Protein AF-0000000087147308 (afdb_homodimer)

Nearest PDB structures (foldseek):
  2c2b-assembly1_A  TM=9.103E-01  e=1.228E-25  Arabidopsis thaliana
  1pwh-assembly1_A  TM=8.786E-01  e=1.127E-19  Rattus norvegicus
  2rkb-assembly1_A  TM=8.733E-01  e=9.756E-19  Homo sapiens
  4h27-assembly1_A  TM=8.465E-01  e=4.215E-19  Homo sapiens
  8y1j-assembly1_B-2  TM=8.771E-01  e=1.734E-17  Pseudomonas aeruginosa PAO1

Foldseek 3Di:
DPWDPFFPAWAFPVPRDGHHNLDAFHDPVNGFIETDGNLVVDDPVCQALQDQALQSVVNQAGDHSVLWLDPRADSADWFWDVVLLVVLLEATETERQNCPGPQFFLLLQLLRRLVSSCVVSPFQEEEEEAQFSNLLSNLQSCLSSVHEYEYFYEPLRFPSRQVSSVVSPYHYHYAHHARVRSRVCRVVPDDDDGGYPYPSTTYRSLQRLLSVLVNVCSPVQLEHFQEEFFEDAQLSNLLSVLVSVVSSCVSVSYVARHQYEYEAAPQAFQLQVCLVVVHDGDFDPGRDESPRNRRHRGRSCSVSNSVSNVVNVYHYDHDHQLQLLVQQVVCCVRRVFFAASRLSRRSSVSSVCSVVVNHDSHTYYYGYRGGGRVSVVVVNVVSVVVVVD/DPWDPFFPAWAFPVPRDGHHNLDWFHDPVRGFIETDGNLVVDDPVCQALQDQALQSVVNQAGDHSVLWLDPRADSADWFWDVVLLVVLLEATETERQNCPGPQFFLLLLLLRRLVSSCVVSPFQEEEEEAQFSNLLSNLQSCLSSVHEYEYFYEPLRFPSRQVSSVVSPYHYHYAHHARVRSRVCRVVPDDDDGGYPYPSTTYRSLQRLLSVLVNVCSPVQLEGFQEEFFEDAQLSNLLSVLVSVVSSCVSVSYVARHQYEYEAAPQAFQLQVCLVVVHDGDFDPGRDESPRNRRHRGRSCSVSNNVSNVVNVYHYDHDHQLQLLVQQLVCCVRRVFFAASRLSRRSSVSSVCSVVVNHDSHTYYYGYRGGGNVSVVVVSVVSVVVVVD

Organism: NCBI:txid1816183

Solvent-accessible surface area (backbone atoms only — not comparable to full-atom values): 37227 Å² total; per-residue (Å²): 119,97,63,48,84,46,50,73,22,21,28,23,75,78,77,58,53,78,40,61,75,81,57,74,43,46,39,95,86,68,27,40,38,39,75,36,65,49,66,86,77,50,60,66,87,72,57,62,46,76,46,80,19,46,49,66,49,21,87,80,45,75,52,54,53,92,71,50,45,68,54,59,36,47,58,50,54,74,42,80,33,62,69,58,11,60,74,51,50,29,56,37,27,30,37,39,37,26,22,48,23,49,79,24,24,49,53,43,38,14,36,28,42,28,46,28,54,38,52,66,69,62,51,67,30,36,36,33,46,24,37,26,68,55,31,26,31,43,12,15,41,26,26,41,67,72,32,49,31,39,28,19,24,12,59,65,31,43,65,54,29,59,33,42,16,47,41,13,66,22,48,72,42,74,30,66,57,41,38,70,44,6,44,53,44,47,70,70,65,61,83,66,86,61,45,63,66,34,79,62,38,27,49,40,30,48,58,29,28,18,47,57,32,46,47,55,18,23,69,46,78,34,39,55,49,53,28,36,29,30,48,40,29,46,21,46,59,63,35,12,29,50,51,22,29,46,51,33,34,75,61,65,52,23,94,47,56,38,22,39,28,39,16,26,34,60,36,21,34,28,62,34,51,14,63,74,65,75,49,70,76,50,67,45,88,73,58,53,57,87,48,52,70,31,43,37,33,68,31,76,28,38,68,57,30,52,52,42,22,62,76,31,66,28,54,61,40,62,37,50,66,68,48,13,44,52,36,9,39,52,48,13,16,54,46,23,36,45,35,7,54,52,15,4,28,8,50,35,31,48,47,55,34,30,75,72,62,74,52,52,57,74,28,36,37,35,32,35,21,42,24,23,17,74,62,37,27,69,60,48,33,50,53,40,46,74,74,74,94,120,95,59,49,82,46,50,72,20,21,27,24,74,78,76,58,54,76,40,60,74,82,58,76,42,47,39,97,86,69,28,38,37,40,76,36,67,48,65,87,77,50,60,65,87,73,57,62,45,77,46,79,20,45,49,66,49,22,86,80,46,76,50,54,53,92,72,49,46,68,56,60,34,48,60,49,54,74,41,80,33,64,69,56,10,61,75,52,51,29,55,37,29,30,36,37,37,25,23,48,23,48,77,24,24,47,55,41,38,14,37,29,43,29,45,28,54,39,52,66,70,62,52,68,30,36,35,34,45,22,37,27,67,54,31,24,32,43,14,14,40,27,26,42,68,70,33,51,33,39,27,20,24,12,58,66,30,42,65,53,30,58,32,40,17,47,41,12,66,22,48,72,41,74,29,67,56,40,39,69,44,5,45,52,45,49,69,70,67,61,83,66,86,63,46,62,67,34,78,62,39,27,50,41,31,50,58,30,28,19,45,55,31,46,48,54,18,23,70,47,78,35,38,56,49,53,27,36,28,31,49,40,32,45,22,45,59,61,36,12,29,51,51,22,29,47,52,33,35,76,61,64,53,23,93,48,57,38,22,40,29,40,16,23,34,58,36,24,35,29,62,35,52,15,64,74,66,75,50,69,74,50,66,44,88,74,58,54,58,87,49,50,70,32,44,37,33,68,33,76,29,36,69,56,30,52,50,43,21,63,74,31,67,28,54,61,41,63,36,51,65,68,48,13,43,51,34,11,39,52,49,13,16,55,47,24,35,46,35,8,54,51,16,4,29,9,50,35,30,50,46,56,35,31,75,72,63,73,53,52,56,76,28,35,36,36,31,35,20,41,24,22,17,74,61,36,26,69,60,50,32,50,53,40,46,74,74,74,92

pLDDT: mean 96.67, std 4.13, range [55.47, 98.94]

InterPro domains:
  IPR001926 Tryptophan synthase beta chain-like, PALP domain [PF00291] (70-370)
  IPR036052 Tryptophan synthase beta chain-like, PALP domain superfamily [G3DSA:3.40.50.1100] (60-377)
  IPR036052 Tryptophan synthase beta chain-like, PALP domain superfamily [G3DSA:3.40.50.1100] (106-201)
  IPR036052 Tryptophan synthase beta chain-like, PALP domain superfamily [SSF53686] (25-384)
  IPR050147 Serine/Threonine Dehydratase [PTHR48078] (75-377)

Secondary structure (DSSP, 8-state):
----TTEEEEEETTT--EE-TT--S--TTS--EEEEE-GGG--GGGS-SS-SSGGGGGGGSSS-GGGS--S------EEE-HHHHHHHTSSE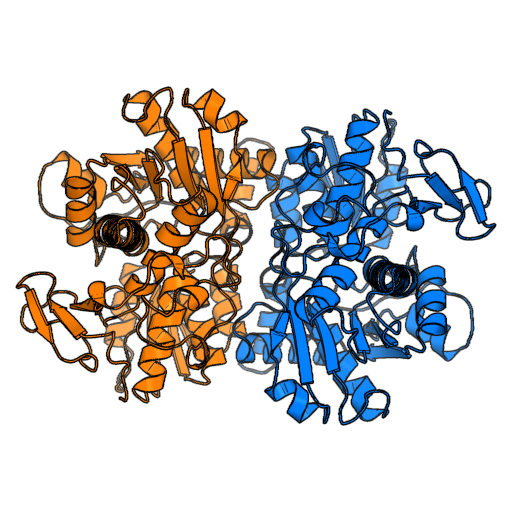EEEEEGGGSTTSBTTHHHHHHHHHHHHHTT-SEEEEE-SSHHHHHHHHHHHHHT-EEEEEE-TTS-HHHHHHHHHTT-EEEE-SSSHHHHHHHHHHH--S--EE-STTTSTTGGGGGHHHHHHHHHHTTT---SEEEEE-SSSHHHHHHHHHHHHHHHTTS-SSPPEEEEEEETTB-HHHHHHHTT------SS---S-GGG--SS-TTHHHHHHHHHHHT--EEEE-HHHHHHHHHHHHHHHSS---HHHHHHHHHHHHHHHTT-S-TT-EEEEEE-B-GGGGHHHHHHHHHHTT-/----TTEEEEEETTT--EE-TT--S--TTS--EEEEE-GGG--GGGS-SS-SSGGGGGGGSSS-GGGS--S------EEE-HHHHHHHTSSEEEEEEGGGSTTSBTTHHHHHHHHHHHHHTT-SEEEEE-SSHHHHHHHHHHHHHT-EEEEEE-TTS-HHHHHHHHHTT-EEEE-SSSHHHHHHHHHHH--S--EE-STTTSTTGGGGGHHHHHHHHHHTTT---SEEEEE-SSSHHHHHHHHHHHHHHHTTS-SSPPEEEEEEETTB-HHHHHHHTT------SS---S-GGG--SS-TTHHHHHHHHHHHT--EEEE-HHHHHHHHHHHHHHHSS---HHHHHHHHHHHHHHHTT-S-TT-EEEEEE-B-GGGGHHHHHHHHHHTT-

Radius of gyration: 25.16 Å; Cα contacts (8 Å, |Δi|>4): 2021; chains: 2; bounding box: 58×72×63 Å

Structure (mmCIF, N/CA/C/O backbone):
data_AF-0000000087147308-model_v1
#
loop_
_entity.id
_entity.type
_entity.pdbx_description
1 polymer 'Pyridoxal-phosphate dependent enzyme'
#
loop_
_atom_site.group_PDB
_atom_site.id
_atom_site.type_symbol
_atom_site.label_atom_id
_atom_site.label_alt_id
_atom_site.label_comp_id
_atom_site.label_asym_id
_atom_site.label_entity_id
_atom_site.label_seq_id
_atom_site.pdbx_PDB_ins_code
_atom_site.Cartn_x
_atom_site.Cartn_y
_atom_site.Cartn_z
_atom_site.occupancy
_atom_site.B_iso_or_equiv
_atom_site.auth_seq_id
_atom_site.auth_comp_id
_atom_site.auth_asym_id
_atom_site.auth_atom_id
_atom_site.pdbx_PDB_model_num
ATOM 1 N N . MET A 1 1 ? 29.484 -17.953 -2.945 1 55.47 1 MET A N 1
ATOM 2 C CA . MET A 1 1 ? 28.484 -17.203 -2.182 1 55.47 1 MET A CA 1
ATOM 3 C C . MET A 1 1 ? 28.281 -17.812 -0.8 1 55.47 1 MET A C 1
ATOM 5 O O . MET A 1 1 ? 28.203 -19.047 -0.665 1 55.47 1 MET A O 1
ATOM 9 N N . ASP A 1 2 ? 28.656 -17.188 0.284 1 67.25 2 ASP A N 1
ATOM 10 C CA . ASP A 1 2 ? 28.438 -17.734 1.623 1 67.25 2 ASP A CA 1
ATOM 11 C C . ASP A 1 2 ? 26.938 -17.938 1.897 1 67.25 2 ASP A C 1
ATOM 13 O O . ASP A 1 2 ? 26.219 -16.984 2.197 1 67.25 2 ASP A O 1
ATOM 17 N N . THR A 1 3 ? 26.469 -19.062 1.483 1 78 3 THR A N 1
ATOM 18 C CA . THR A 1 3 ? 25.062 -19.422 1.705 1 78 3 THR A CA 1
ATOM 19 C C . THR A 1 3 ? 24.875 -20.031 3.088 1 78 3 THR A C 1
ATOM 21 O O . THR A 1 3 ? 25.734 -20.797 3.555 1 78 3 THR A O 1
ATOM 24 N N . PRO A 1 4 ? 23.844 -19.578 3.686 1 85.81 4 PRO A N 1
ATOM 25 C CA . PRO A 1 4 ? 23.578 -20.172 4.996 1 85.81 4 PRO A CA 1
ATOM 26 C C . PRO A 1 4 ? 23.453 -21.703 4.941 1 85.81 4 PRO A C 1
ATOM 28 O O . PRO A 1 4 ? 23.047 -22.25 3.916 1 85.81 4 PRO A O 1
ATOM 31 N N . GLU A 1 5 ? 23.75 -22.375 6.027 1 91 5 GLU A N 1
ATOM 32 C CA . GLU A 1 5 ? 23.734 -23.828 6.121 1 91 5 GLU A CA 1
ATOM 33 C C . GLU A 1 5 ? 22.312 -24.375 5.945 1 91 5 GLU A C 1
ATOM 35 O O . GLU A 1 5 ? 22.141 -25.516 5.504 1 91 5 GLU A O 1
ATOM 40 N N . ARG A 1 6 ? 21.344 -23.516 6.184 1 95.38 6 ARG A N 1
ATOM 41 C CA . ARG A 1 6 ? 19.953 -23.953 6.098 1 95.38 6 ARG A CA 1
ATOM 42 C C . ARG A 1 6 ? 19.562 -24.203 4.652 1 95.38 6 ARG A C 1
ATOM 44 O O . ARG A 1 6 ? 18.609 -24.953 4.395 1 95.38 6 ARG A O 1
ATOM 51 N N . LEU A 1 7 ? 20.125 -23.531 3.689 1 96.44 7 LEU A N 1
ATOM 52 C CA . LEU A 1 7 ? 19.875 -23.781 2.273 1 96.44 7 LEU A CA 1
ATOM 53 C C . LEU A 1 7 ? 20.672 -24.984 1.772 1 96.44 7 LEU A C 1
ATOM 55 O O . LEU A 1 7 ? 21.875 -24.859 1.533 1 96.44 7 LEU A O 1
ATOM 59 N N . LEU A 1 8 ? 20.031 -26.078 1.562 1 96.75 8 LEU A N 1
ATOM 60 C CA . LEU A 1 8 ? 20.688 -27.344 1.26 1 96.75 8 LEU A CA 1
ATOM 61 C C . LEU A 1 8 ? 21.078 -27.422 -0.213 1 96.75 8 LEU A C 1
ATOM 63 O O . LEU A 1 8 ? 22 -28.141 -0.582 1 96.75 8 LEU A O 1
ATOM 67 N N . GLY A 1 9 ? 20.359 -26.734 -1.015 1 97.25 9 GLY A N 1
ATOM 68 C CA . GLY A 1 9 ? 20.578 -26.75 -2.453 1 97.25 9 GLY A CA 1
ATOM 69 C C . GLY A 1 9 ? 19.328 -26.438 -3.25 1 97.25 9 GLY A C 1
ATOM 70 O O . GLY A 1 9 ? 18.438 -25.75 -2.762 1 97.25 9 GLY A O 1
ATOM 71 N N . LEU A 1 10 ? 19.375 -26.828 -4.547 1 97.94 10 LEU A N 1
ATOM 72 C CA . LEU A 1 10 ? 18.266 -26.656 -5.477 1 97.94 10 LEU A CA 1
ATOM 73 C C . LEU A 1 10 ? 17.844 -27.984 -6.074 1 97.94 10 LEU A C 1
ATOM 75 O O . LEU A 1 10 ? 18.656 -28.688 -6.691 1 97.94 10 LEU A O 1
ATOM 79 N N . ASP A 1 11 ? 16.609 -28.344 -5.91 1 98.06 11 ASP A N 1
ATOM 80 C CA . ASP A 1 11 ? 16.156 -29.609 -6.492 1 98.06 11 ASP A CA 1
ATOM 81 C C . ASP A 1 11 ? 15.477 -29.375 -7.844 1 98.06 11 ASP A C 1
ATOM 83 O O . ASP A 1 11 ? 14.664 -28.453 -7.988 1 98.06 11 ASP A O 1
ATOM 87 N N . CYS A 1 12 ? 15.82 -30.172 -8.781 1 98 12 CYS A N 1
ATOM 88 C CA . CYS A 1 12 ? 15.094 -30.188 -10.047 1 98 12 CYS A CA 1
ATOM 89 C C . CYS A 1 12 ? 13.648 -30.625 -9.844 1 98 12 CYS A C 1
ATOM 91 O O . CYS A 1 12 ? 13.391 -31.688 -9.289 1 98 12 CYS A O 1
ATOM 93 N N . THR A 1 13 ? 12.695 -29.906 -10.352 1 96.44 13 THR A N 1
ATOM 94 C CA . THR A 1 13 ? 11.281 -30.188 -10.109 1 96.44 13 THR A CA 1
ATOM 95 C C . THR A 1 13 ? 10.828 -31.406 -10.922 1 96.44 13 THR A C 1
ATOM 97 O O . THR A 1 13 ? 9.781 -31.984 -10.641 1 96.44 13 THR A O 1
ATOM 100 N N . ALA A 1 14 ? 11.641 -31.766 -11.914 1 95.69 14 ALA A N 1
ATOM 101 C CA . ALA A 1 14 ? 11.281 -32.906 -12.773 1 95.69 14 ALA A CA 1
ATOM 102 C C . ALA A 1 14 ? 11.945 -34.188 -12.297 1 95.69 14 ALA A C 1
ATOM 104 O O . ALA A 1 14 ? 11.328 -35.25 -12.32 1 95.69 14 ALA A O 1
ATOM 105 N N . THR A 1 15 ? 13.25 -34.125 -11.82 1 97.44 15 THR A N 1
ATOM 106 C CA . THR A 1 15 ? 14.023 -35.344 -11.586 1 97.44 15 THR A CA 1
ATOM 107 C C . THR A 1 15 ? 14.375 -35.469 -10.109 1 97.44 15 THR A C 1
ATOM 109 O O . THR A 1 15 ? 14.773 -36.562 -9.664 1 97.44 15 THR A O 1
ATOM 112 N N . GLY A 1 16 ? 14.352 -34.375 -9.367 1 97.19 16 GLY A N 1
ATOM 113 C CA . GLY A 1 16 ? 14.734 -34.406 -7.965 1 97.19 16 GLY A CA 1
ATOM 114 C C . GLY A 1 16 ? 16.234 -34.25 -7.758 1 97.19 16 GLY A C 1
ATOM 115 O O . GLY A 1 16 ? 16.703 -34.188 -6.621 1 97.19 16 GLY A O 1
ATOM 116 N N . GLU A 1 17 ? 16.969 -34.188 -8.859 1 97.88 17 GLU A N 1
ATOM 117 C CA . GLU A 1 17 ? 18.406 -34 -8.75 1 97.88 17 GLU A CA 1
ATOM 118 C C . GLU A 1 17 ? 18.766 -32.719 -8.031 1 97.88 17 GLU A C 1
ATOM 120 O O . GLU A 1 17 ? 18.156 -31.672 -8.273 1 97.88 17 GLU A O 1
ATOM 125 N N . ARG A 1 18 ? 19.812 -32.781 -7.07 1 97.81 18 ARG A N 1
ATOM 126 C CA . ARG A 1 18 ? 20.219 -31.625 -6.277 1 97.81 18 ARG A CA 1
ATOM 127 C C . ARG A 1 18 ? 21.328 -30.844 -6.988 1 97.81 18 ARG A C 1
ATOM 129 O O . ARG A 1 18 ? 22.281 -31.422 -7.488 1 97.81 18 ARG A O 1
ATOM 136 N N . TYR A 1 19 ? 21.109 -29.578 -7.145 1 97.38 19 TYR A N 1
ATOM 137 C CA . TYR A 1 19 ? 22.094 -28.641 -7.691 1 97.38 19 TYR A CA 1
ATOM 138 C C . TYR A 1 19 ? 22.641 -27.734 -6.602 1 97.38 19 TYR A C 1
ATOM 140 O O . TYR A 1 19 ? 22.062 -27.625 -5.52 1 97.38 19 TYR A O 1
ATOM 148 N N . ASP A 1 20 ? 23.812 -27.156 -6.895 1 95.25 20 ASP A N 1
ATOM 149 C CA . ASP A 1 20 ? 24.422 -26.156 -6.016 1 95.25 20 ASP A CA 1
ATOM 150 C C . ASP A 1 20 ? 23.547 -24.906 -5.914 1 95.25 20 ASP A C 1
ATOM 152 O O . ASP A 1 20 ? 22.969 -24.453 -6.914 1 95.25 20 ASP A O 1
ATOM 156 N N . PRO A 1 21 ? 23.5 -24.281 -4.727 1 94.38 21 PRO A N 1
ATOM 157 C CA . PRO A 1 21 ? 22.688 -23.062 -4.543 1 94.38 21 PRO A CA 1
ATOM 158 C C . PRO A 1 21 ? 23.078 -21.953 -5.508 1 94.38 21 PRO A C 1
ATOM 160 O O . PRO A 1 21 ? 22.266 -21.047 -5.762 1 94.38 21 PRO A O 1
ATOM 163 N N . GLY A 1 22 ? 24.234 -21.953 -6.055 1 91.94 22 GLY A N 1
ATOM 164 C CA . GLY A 1 22 ? 24.703 -20.906 -6.949 1 91.94 22 GLY A CA 1
ATOM 165 C C . GLY A 1 22 ? 24.359 -21.172 -8.406 1 91.94 22 GLY A C 1
ATOM 166 O O . GLY A 1 22 ? 24.672 -20.359 -9.281 1 91.94 22 GLY A O 1
ATOM 167 N N . HIS A 1 23 ? 23.719 -22.312 -8.648 1 93.81 23 HIS A N 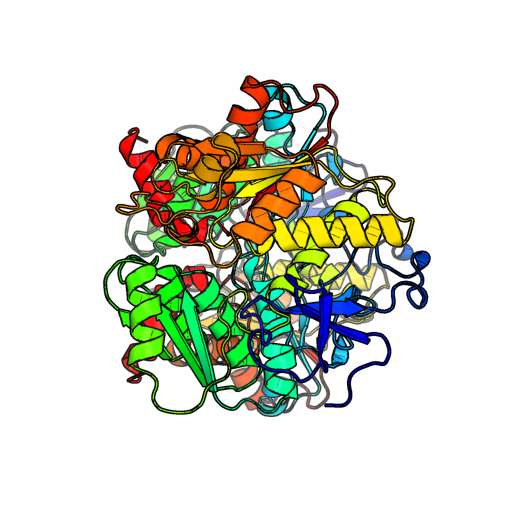1
ATOM 168 C CA . HIS A 1 23 ? 23.344 -22.641 -10.023 1 93.81 23 HIS A CA 1
ATOM 169 C C . HIS A 1 23 ? 22.391 -21.609 -10.594 1 93.81 23 HIS A C 1
ATOM 171 O O . HIS A 1 23 ? 21.469 -21.156 -9.914 1 93.81 23 HIS A O 1
ATOM 177 N N . VAL A 1 24 ? 22.734 -21.203 -11.828 1 91.56 24 VAL A N 1
ATOM 178 C CA . VAL A 1 24 ? 21.891 -20.25 -12.531 1 91.56 24 VAL A CA 1
ATOM 179 C C . VAL A 1 24 ? 21.156 -20.938 -13.672 1 91.56 24 VAL A C 1
ATOM 181 O O . VAL A 1 24 ? 21.719 -21.781 -14.359 1 91.56 24 VAL A O 1
ATOM 184 N N . GLY A 1 25 ? 19.875 -20.656 -13.781 1 91.88 25 GLY A N 1
ATOM 185 C CA . GLY A 1 25 ? 19.094 -21.219 -14.875 1 91.88 25 GLY A CA 1
ATOM 186 C C . GLY A 1 25 ? 18.359 -22.484 -14.5 1 91.88 25 GLY A C 1
ATOM 187 O O . GLY A 1 25 ? 18.172 -22.766 -13.312 1 91.88 25 GLY A O 1
ATOM 188 N N . ARG A 1 26 ? 17.844 -23.188 -15.461 1 94.94 26 ARG A N 1
ATOM 189 C CA . ARG A 1 26 ? 17.094 -24.422 -15.289 1 94.94 26 ARG A CA 1
ATOM 190 C C . ARG A 1 26 ? 18.031 -25.625 -15.172 1 94.94 26 ARG A C 1
ATOM 192 O O . ARG A 1 26 ? 19.234 -25.516 -15.398 1 94.94 26 ARG A O 1
ATOM 199 N N . SER A 1 27 ? 17.453 -26.719 -14.781 1 96.5 27 SER A N 1
ATOM 200 C CA . SER A 1 27 ? 18.203 -27.969 -14.648 1 96.5 27 SER A CA 1
ATOM 201 C C . SER A 1 27 ? 18.625 -28.516 -16 1 96.5 27 SER A C 1
ATOM 203 O O . SER A 1 27 ? 18.234 -27.984 -17.047 1 96.5 27 SER A O 1
ATOM 205 N N . ASP A 1 28 ? 19.391 -29.578 -15.922 1 96.06 28 ASP A N 1
ATOM 206 C CA . ASP A 1 28 ? 19.812 -30.25 -17.141 1 96.06 28 ASP A CA 1
ATOM 207 C C . ASP A 1 28 ? 18.609 -30.859 -17.875 1 96.06 28 ASP A C 1
ATOM 209 O O . ASP A 1 28 ? 18.656 -31.047 -19.094 1 96.06 28 ASP A O 1
ATOM 213 N N . ALA A 1 29 ? 17.578 -31.141 -17.172 1 96.19 29 ALA A N 1
ATOM 214 C CA . ALA A 1 29 ? 16.359 -31.672 -17.766 1 96.19 29 ALA A CA 1
ATOM 215 C C . ALA A 1 29 ? 15.469 -30.562 -18.297 1 96.19 29 ALA A C 1
ATOM 217 O O . ALA A 1 29 ? 14.359 -30.812 -18.781 1 96.19 29 ALA A O 1
ATOM 218 N N . GLY A 1 30 ? 15.914 -29.328 -18.156 1 95.25 30 GLY A N 1
ATOM 219 C CA . GLY A 1 30 ? 15.156 -28.188 -18.625 1 95.25 30 GLY A CA 1
ATOM 220 C C . GLY A 1 30 ? 14.031 -27.781 -17.688 1 95.25 30 GLY A C 1
ATOM 221 O O . GLY A 1 30 ? 13.133 -27.031 -18.078 1 95.25 30 GLY A O 1
ATOM 222 N N . ALA A 1 31 ? 14.047 -28.234 -16.469 1 96.31 31 ALA A N 1
ATOM 223 C CA . ALA A 1 31 ? 12.984 -27.984 -15.492 1 96.31 31 ALA A CA 1
ATOM 224 C C . ALA A 1 31 ? 13.414 -26.938 -14.469 1 96.31 31 ALA A C 1
ATOM 226 O O . ALA A 1 31 ? 14.609 -26.719 -14.258 1 96.31 31 ALA A O 1
ATOM 227 N N . PRO A 1 32 ? 12.398 -26.234 -13.922 1 96.94 32 PRO A N 1
ATOM 228 C CA . PRO A 1 32 ? 12.734 -25.281 -12.859 1 96.94 32 PRO A CA 1
ATOM 229 C C . PRO A 1 32 ? 13.414 -25.953 -11.664 1 96.94 32 PRO A C 1
ATOM 231 O O . PRO A 1 32 ? 13.242 -27.156 -11.445 1 96.94 32 PRO A O 1
ATOM 234 N N . LEU A 1 33 ? 14.258 -25.203 -10.953 1 97.56 33 LEU A N 1
ATOM 235 C CA . LEU A 1 33 ? 14.898 -25.641 -9.719 1 97.56 33 LEU A CA 1
ATOM 236 C C . LEU A 1 33 ? 14.219 -25.016 -8.5 1 97.56 33 LEU A C 1
ATOM 238 O O . LEU A 1 33 ? 13.828 -23.844 -8.531 1 97.56 33 LEU A O 1
ATOM 242 N N . ASP A 1 34 ? 14.039 -25.812 -7.457 1 97.25 34 ASP A N 1
ATOM 243 C CA . ASP A 1 34 ? 13.414 -25.359 -6.219 1 97.25 34 ASP A CA 1
ATOM 244 C C . ASP A 1 34 ? 14.438 -25.297 -5.082 1 97.25 34 ASP A C 1
ATOM 246 O O . ASP A 1 34 ? 15.125 -26.281 -4.809 1 97.25 34 ASP A O 1
ATOM 250 N N . PRO A 1 35 ? 14.523 -24.141 -4.434 1 97.5 35 PRO A N 1
ATOM 251 C CA . PRO A 1 35 ? 15.359 -24.125 -3.227 1 97.5 35 PRO A CA 1
ATOM 252 C C . PRO A 1 35 ? 14.867 -25.109 -2.162 1 97.5 35 PRO A C 1
ATOM 254 O O . PRO A 1 35 ? 13.664 -25.25 -1.963 1 97.5 35 PRO A O 1
ATOM 257 N N . VAL A 1 36 ? 15.797 -25.75 -1.557 1 97.31 36 VAL A N 1
ATOM 258 C CA . VAL A 1 36 ? 15.5 -26.734 -0.516 1 97.31 36 VAL A CA 1
ATOM 259 C C . VAL A 1 36 ? 16.125 -26.281 0.804 1 97.31 36 VAL A C 1
ATOM 261 O O . VAL A 1 36 ? 17.328 -25.984 0.859 1 97.31 36 VAL A O 1
ATOM 264 N N . TYR A 1 37 ? 15.32 -26.297 1.825 1 97.56 37 TYR A N 1
ATOM 265 C CA . TYR A 1 37 ? 15.781 -25.828 3.123 1 97.56 37 TYR A CA 1
ATOM 266 C C . TYR A 1 37 ? 15.82 -26.969 4.141 1 97.56 37 TYR A C 1
ATOM 268 O O . TYR A 1 37 ? 15.078 -27.938 4.016 1 97.56 37 TYR A O 1
ATOM 276 N N . ASP A 1 38 ? 16.703 -26.891 5.125 1 97.62 38 ASP A N 1
ATOM 277 C CA . ASP A 1 38 ? 16.75 -27.812 6.258 1 97.62 38 ASP A CA 1
ATOM 278 C C . ASP A 1 38 ? 15.664 -27.484 7.273 1 97.62 38 ASP A C 1
ATOM 280 O O . ASP A 1 38 ? 15.922 -26.812 8.281 1 97.62 38 ASP A O 1
ATOM 284 N N . LEU A 1 39 ? 14.531 -28.062 7.066 1 97.62 39 LEU A N 1
ATOM 285 C CA . LEU A 1 39 ? 13.383 -27.766 7.918 1 97.62 39 LEU A CA 1
ATOM 286 C C . LEU A 1 39 ? 13.617 -28.266 9.344 1 97.62 39 LEU A C 1
ATOM 288 O O . LEU A 1 39 ? 13.047 -27.734 10.297 1 97.62 39 LEU A O 1
ATOM 292 N N . ASP A 1 40 ? 14.461 -29.281 9.492 1 96.25 40 ASP A N 1
ATOM 293 C CA . ASP A 1 40 ? 14.75 -29.828 10.812 1 96.25 40 ASP A CA 1
ATOM 294 C C . ASP A 1 40 ? 15.484 -28.812 11.688 1 96.25 40 ASP A C 1
ATOM 296 O O . ASP A 1 40 ? 15.43 -28.891 12.914 1 96.25 40 ASP A O 1
ATOM 300 N N . ALA A 1 41 ? 16.125 -27.922 11.055 1 95.38 41 ALA A N 1
ATOM 301 C CA . ALA A 1 41 ? 16.906 -26.938 11.781 1 95.38 41 ALA A CA 1
ATOM 302 C C . ALA A 1 41 ? 16.062 -25.734 12.172 1 95.38 41 ALA A C 1
ATOM 304 O O . ALA A 1 41 ? 16.516 -24.859 12.914 1 95.38 41 ALA A O 1
ATOM 305 N N . VAL A 1 42 ? 14.844 -25.672 11.734 1 97.06 42 VAL A N 1
ATOM 306 C CA . VAL A 1 42 ? 13.961 -24.547 11.984 1 97.06 42 VAL A CA 1
ATOM 307 C C . VAL A 1 42 ? 13.195 -24.766 13.289 1 97.06 42 VAL A C 1
ATOM 309 O O . VAL A 1 42 ? 12.625 -25.828 13.508 1 97.06 42 VAL A O 1
ATOM 312 N N . ASP A 1 43 ? 13.234 -23.844 14.188 1 97.25 43 ASP A N 1
ATOM 313 C CA . ASP A 1 43 ? 12.375 -23.859 15.367 1 97.25 43 ASP A CA 1
ATOM 314 C C . ASP A 1 43 ? 11 -23.281 15.055 1 97.25 43 ASP A C 1
ATOM 316 O O . ASP A 1 43 ? 10.844 -22.047 14.953 1 97.25 43 ASP A O 1
ATOM 320 N N . PRO A 1 44 ? 10.023 -24.141 14.953 1 97.38 44 PRO A N 1
ATOM 321 C CA . PRO A 1 44 ? 8.695 -23.641 14.578 1 97.38 44 PRO A CA 1
ATOM 322 C C . PRO A 1 44 ? 8.164 -22.594 15.555 1 97.38 44 PRO A C 1
ATOM 324 O O . PRO A 1 44 ? 7.453 -21.672 15.141 1 97.38 44 PRO A O 1
ATOM 327 N N . ALA A 1 45 ? 8.516 -22.656 16.797 1 96.5 45 ALA A N 1
ATOM 328 C CA . ALA A 1 45 ? 8.031 -21.734 17.812 1 96.5 45 ALA A CA 1
ATOM 329 C C . ALA A 1 45 ? 8.625 -20.328 17.625 1 96.5 45 ALA A C 1
ATOM 331 O O . ALA A 1 45 ? 8.102 -19.359 18.172 1 96.5 45 ALA A O 1
ATOM 332 N N . ALA A 1 46 ? 9.688 -20.25 16.906 1 97.12 46 ALA A N 1
ATOM 333 C CA . ALA A 1 46 ? 10.375 -18.984 16.719 1 97.12 46 ALA A CA 1
ATOM 334 C C . ALA A 1 46 ? 9.797 -18.219 15.531 1 97.12 46 ALA A C 1
ATOM 336 O O . ALA A 1 46 ? 10.07 -17.031 15.352 1 97.12 46 ALA A O 1
ATOM 337 N N . LEU A 1 47 ? 8.992 -18.844 14.625 1 97.88 47 LEU A N 1
ATOM 338 C CA . LEU A 1 47 ? 8.383 -18.156 13.484 1 97.88 47 LEU A CA 1
ATOM 339 C C . LEU A 1 47 ? 7.332 -17.156 13.953 1 97.88 47 LEU A C 1
ATOM 341 O O . LEU A 1 47 ? 6.457 -17.5 14.75 1 97.88 47 LEU A O 1
ATOM 345 N N . PRO A 1 48 ? 7.414 -15.922 13.523 1 97.19 48 PRO A N 1
ATOM 346 C CA . PRO A 1 48 ? 6.48 -14.906 14.016 1 97.19 48 PRO A CA 1
ATOM 347 C C . PRO A 1 48 ? 5.07 -15.078 13.453 1 97.19 48 PRO A C 1
ATOM 349 O O . PRO A 1 48 ? 4.906 -15.336 12.266 1 97.19 48 PRO A O 1
ATOM 352 N N . ALA A 1 49 ? 4.09 -14.898 14.305 1 95.62 49 ALA A N 1
ATOM 353 C CA . ALA A 1 49 ? 2.693 -14.883 13.875 1 95.62 49 ALA A CA 1
ATOM 354 C C . ALA A 1 49 ? 2.336 -13.555 13.219 1 95.62 49 ALA A C 1
ATOM 356 O O . ALA A 1 49 ? 1.457 -13.492 12.359 1 95.62 49 ALA A O 1
ATOM 357 N N . ASP A 1 50 ? 3.018 -12.531 13.664 1 93.38 50 ASP A N 1
ATOM 358 C CA . ASP A 1 50 ? 2.799 -11.172 13.172 1 93.38 50 ASP A CA 1
ATOM 359 C C . ASP A 1 50 ? 4.109 -10.531 12.727 1 93.38 50 ASP A C 1
ATOM 361 O O . ASP A 1 50 ? 4.684 -9.711 13.445 1 93.38 50 ASP A O 1
ATOM 365 N N . PRO A 1 51 ? 4.48 -10.789 11.477 1 96.5 51 PRO A N 1
ATOM 366 C CA . PRO A 1 51 ? 5.754 -10.25 10.984 1 96.5 51 PRO A CA 1
ATOM 367 C C . PRO A 1 51 ? 5.664 -8.773 10.602 1 96.5 51 PRO A C 1
ATOM 369 O O . PRO A 1 51 ? 4.566 -8.266 10.359 1 96.5 51 PRO A O 1
ATOM 372 N N . GLY A 1 52 ? 6.785 -8.086 10.633 1 95.5 52 GLY A N 1
ATOM 373 C CA . GLY A 1 52 ? 6.863 -6.746 10.078 1 95.5 52 GLY A CA 1
ATOM 374 C C . GLY A 1 52 ? 7.184 -6.727 8.602 1 95.5 52 GLY A C 1
ATOM 375 O O . GLY A 1 52 ? 6.918 -5.738 7.914 1 95.5 52 GLY A O 1
ATOM 376 N N . SER A 1 53 ? 7.746 -7.785 8.125 1 97.75 53 SER A N 1
ATOM 377 C CA . SER A 1 53 ? 8.094 -8.055 6.734 1 97.75 53 SER A CA 1
ATOM 378 C C . SER A 1 53 ? 8.188 -9.555 6.465 1 97.75 53 SER A C 1
ATOM 380 O O . SER A 1 53 ? 8.289 -10.352 7.398 1 97.75 53 SER A O 1
ATOM 382 N N . MET A 1 54 ? 8.094 -9.883 5.191 1 98.69 54 MET A N 1
ATOM 383 C CA . MET A 1 54 ? 8.242 -11.297 4.859 1 98.69 54 MET A CA 1
ATOM 384 C C . MET A 1 54 ? 9.602 -11.82 5.289 1 98.69 54 MET A C 1
ATOM 386 O O . MET A 1 54 ? 9.758 -13.016 5.555 1 98.69 54 MET A O 1
ATOM 390 N N . TRP A 1 55 ? 10.555 -11.047 5.445 1 98.56 55 TRP A N 1
ATOM 391 C CA . TRP A 1 55 ? 11.922 -11.461 5.734 1 98.56 55 TRP A CA 1
ATOM 392 C C . TRP A 1 55 ? 12.086 -11.812 7.211 1 98.56 55 TRP A C 1
ATOM 394 O O . TRP A 1 55 ? 13.133 -12.305 7.629 1 98.56 55 TRP A O 1
ATOM 404 N N . ASP A 1 56 ? 11.039 -11.523 8.008 1 98.19 56 ASP A N 1
ATOM 405 C CA . ASP A 1 56 ? 11.047 -12.055 9.367 1 98.19 56 ASP A CA 1
ATOM 406 C C . ASP A 1 56 ? 11.008 -13.586 9.367 1 98.19 56 ASP A C 1
ATOM 408 O O . ASP A 1 56 ? 11.281 -14.219 10.383 1 98.19 56 ASP A O 1
ATOM 412 N N . TYR A 1 57 ? 10.695 -14.188 8.219 1 98.62 57 TYR A N 1
ATOM 413 C CA . TYR A 1 57 ? 10.719 -15.633 8.031 1 98.62 57 TYR A CA 1
ATOM 414 C C . TYR A 1 57 ? 12.039 -16.078 7.418 1 98.62 57 TYR A C 1
ATOM 416 O O . TYR A 1 57 ? 12.086 -17.094 6.707 1 98.62 57 TYR A O 1
ATOM 424 N N . ASP A 1 58 ? 13.102 -15.398 7.637 1 97.62 58 ASP A N 1
ATOM 425 C CA . ASP A 1 58 ? 14.367 -15.648 6.949 1 97.62 58 ASP A CA 1
ATOM 426 C C . ASP A 1 58 ? 14.914 -17.031 7.285 1 97.62 58 ASP A C 1
ATOM 428 O O . ASP A 1 58 ? 15.727 -17.578 6.535 1 97.62 58 ASP A O 1
ATOM 432 N N . ALA A 1 59 ? 14.477 -17.734 8.344 1 97.56 59 ALA A N 1
ATOM 433 C CA . ALA A 1 59 ? 14.844 -19.109 8.641 1 97.56 59 ALA A CA 1
ATOM 434 C C . ALA A 1 59 ? 14.445 -20.047 7.504 1 97.56 59 ALA A C 1
ATOM 436 O O . ALA A 1 59 ? 14.992 -21.156 7.371 1 97.56 59 ALA A O 1
ATOM 437 N N . LEU A 1 60 ? 13.5 -19.641 6.652 1 98 60 LEU A N 1
ATOM 438 C CA . LEU A 1 60 ? 12.977 -20.438 5.547 1 98 60 LEU A CA 1
ATOM 439 C C . LEU A 1 60 ? 13.242 -19.75 4.211 1 98 60 LEU A C 1
ATOM 441 O O . LEU A 1 60 ? 12.539 -20.016 3.227 1 98 60 LEU A O 1
ATOM 445 N N . LEU A 1 61 ? 14.133 -18.797 4.207 1 97.94 61 LEU A N 1
ATOM 446 C CA . LEU A 1 61 ? 14.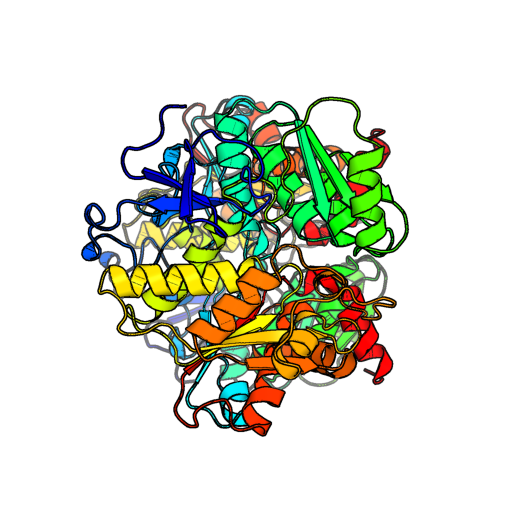531 -18.078 3.006 1 97.94 61 LEU A CA 1
ATOM 447 C C . LEU A 1 61 ? 16.031 -18.203 2.773 1 97.94 61 LEU A C 1
ATOM 449 O O . LEU A 1 61 ? 16.766 -18.672 3.648 1 97.94 61 LEU A O 1
ATOM 453 N N . PRO A 1 62 ? 16.516 -17.844 1.618 1 97.38 62 PRO A N 1
ATOM 454 C CA . PRO A 1 62 ? 17.875 -18.266 1.225 1 97.38 62 PRO A CA 1
ATOM 455 C C . PRO A 1 62 ? 18.969 -17.453 1.922 1 97.38 62 PRO A C 1
ATOM 457 O O . PRO A 1 62 ? 20.141 -17.844 1.892 1 97.38 62 PRO A O 1
ATOM 460 N N . VAL A 1 63 ? 18.609 -16.281 2.531 1 97.44 63 VAL A N 1
ATOM 461 C CA . VAL A 1 63 ? 19.594 -15.469 3.246 1 97.44 63 VAL A CA 1
ATOM 462 C C . VAL A 1 63 ? 18.969 -14.898 4.512 1 97.44 63 VAL A C 1
ATOM 464 O O . VAL A 1 63 ? 17.75 -14.961 4.691 1 97.44 63 VAL A O 1
ATOM 467 N N . ASP A 1 64 ? 19.844 -14.398 5.398 1 97.44 64 ASP A N 1
ATOM 468 C CA . ASP A 1 64 ? 19.328 -13.695 6.574 1 97.44 64 ASP A CA 1
ATOM 469 C C . ASP A 1 64 ? 18.672 -12.375 6.188 1 97.44 64 ASP A C 1
ATOM 471 O O . ASP A 1 64 ? 19.031 -11.773 5.172 1 97.44 64 ASP A O 1
ATOM 475 N N . ALA A 1 65 ? 17.719 -11.93 7.008 1 97.56 65 ALA A N 1
ATOM 476 C CA . ALA A 1 65 ? 16.969 -10.703 6.746 1 97.56 65 ALA A CA 1
ATOM 477 C C . ALA A 1 65 ? 17.922 -9.523 6.523 1 97.56 65 ALA A C 1
ATOM 479 O O . ALA A 1 65 ? 17.672 -8.672 5.664 1 97.56 65 ALA A O 1
ATOM 480 N N . GLY A 1 66 ? 19.031 -9.453 7.266 1 96.44 66 GLY A N 1
ATOM 481 C CA . GLY A 1 66 ? 19.969 -8.344 7.184 1 96.44 66 GLY A CA 1
ATOM 482 C C . GLY A 1 66 ? 20.703 -8.281 5.855 1 96.44 66 GLY A C 1
ATOM 483 O O . GLY A 1 66 ? 21.266 -7.242 5.496 1 96.44 66 GLY A O 1
ATOM 484 N N . ASP A 1 67 ? 20.719 -9.359 5.086 1 97.19 67 ASP A N 1
ATOM 485 C CA . ASP A 1 67 ? 21.438 -9.453 3.816 1 97.19 67 ASP A CA 1
ATOM 486 C C . ASP A 1 67 ? 20.469 -9.289 2.635 1 97.19 67 ASP A C 1
ATOM 488 O O . ASP A 1 67 ? 20.906 -9.289 1.479 1 97.19 67 ASP A O 1
ATOM 492 N N . ALA A 1 68 ? 19.219 -9.078 2.908 1 98.12 68 ALA A N 1
ATOM 493 C CA . ALA A 1 68 ? 18.188 -9.07 1.865 1 98.12 68 ALA A CA 1
ATOM 494 C C . ALA A 1 68 ? 18.109 -7.707 1.188 1 98.12 68 ALA A C 1
ATOM 496 O O . ALA A 1 68 ? 18.312 -6.676 1.832 1 98.12 68 ALA A O 1
ATOM 497 N N . VAL A 1 69 ? 17.891 -7.68 -0.132 1 98.44 69 VAL A N 1
ATOM 498 C CA . VAL A 1 69 ? 17.375 -6.504 -0.821 1 98.44 69 VAL A CA 1
ATOM 499 C C . VAL A 1 69 ? 15.875 -6.371 -0.554 1 98.44 69 VAL A C 1
ATOM 501 O O . VAL A 1 69 ? 15.062 -7.059 -1.177 1 98.44 69 VAL A O 1
ATOM 504 N N . SER A 1 70 ? 15.555 -5.516 0.445 1 98.62 70 SER A N 1
ATOM 505 C CA . SER A 1 70 ? 14.188 -5.508 0.949 1 98.62 70 SER A CA 1
ATOM 506 C C . SER A 1 70 ? 13.664 -4.086 1.103 1 98.62 70 SER A C 1
ATOM 508 O O . SER A 1 70 ? 14.406 -3.182 1.49 1 98.62 70 SER A O 1
ATOM 510 N N . ALA A 1 71 ? 12.492 -3.889 0.717 1 98.44 71 ALA A N 1
ATOM 511 C CA . ALA A 1 71 ? 11.75 -2.66 0.979 1 98.44 71 ALA A CA 1
ATOM 512 C C . ALA A 1 71 ? 10.617 -2.904 1.974 1 98.44 71 ALA A C 1
ATOM 514 O O . ALA A 1 71 ? 9.562 -2.264 1.899 1 98.44 71 ALA A O 1
ATOM 515 N N . ALA A 1 72 ? 10.797 -3.914 2.801 1 98.38 72 ALA A N 1
ATOM 516 C CA . ALA A 1 72 ? 9.836 -4.305 3.828 1 98.38 72 ALA A CA 1
ATOM 517 C C . ALA A 1 72 ? 8.555 -4.844 3.201 1 98.38 72 ALA A C 1
ATOM 519 O O . ALA A 1 72 ? 7.449 -4.477 3.615 1 98.38 72 ALA A O 1
ATOM 520 N N . GLU A 1 73 ? 8.688 -5.629 2.152 1 98.75 73 GLU A N 1
ATOM 521 C CA . GLU A 1 73 ? 7.535 -6.293 1.546 1 98.75 73 GLU A CA 1
ATOM 522 C C . GLU A 1 73 ? 7.004 -7.406 2.443 1 98.75 73 GLU A C 1
ATOM 524 O O . GLU A 1 73 ? 7.711 -7.887 3.332 1 98.75 73 GLU A O 1
ATOM 529 N N . GLY A 1 74 ? 5.777 -7.773 2.195 1 98.5 74 GLY A N 1
ATOM 530 C CA . GLY A 1 74 ? 5.094 -8.734 3.045 1 98.5 74 GLY A CA 1
ATOM 531 C C . GLY A 1 74 ? 4.398 -8.094 4.23 1 98.5 74 GLY A C 1
ATOM 532 O O . GLY A 1 74 ? 4.125 -6.891 4.223 1 98.5 74 GLY A O 1
ATOM 533 N N . ALA A 1 75 ? 3.928 -8.953 5.176 1 98 75 ALA A N 1
ATOM 534 C CA . ALA A 1 75 ? 3.16 -8.508 6.332 1 98 75 ALA A CA 1
ATOM 535 C C . ALA A 1 75 ? 1.936 -7.703 5.898 1 98 75 ALA A C 1
ATOM 537 O O . ALA A 1 75 ? 1.643 -6.648 6.473 1 98 75 ALA A O 1
ATOM 538 N N . THR A 1 76 ? 1.33 -8.148 4.832 1 98.25 76 THR A N 1
ATOM 539 C CA . THR A 1 76 ? 0.165 -7.445 4.305 1 98.25 76 THR A CA 1
ATOM 540 C C . THR A 1 76 ? -1.095 -7.836 5.074 1 98.25 76 THR A C 1
ATOM 542 O O . THR A 1 76 ? -1.151 -8.906 5.68 1 98.25 76 THR A O 1
ATOM 545 N N . PRO A 1 77 ? -2.096 -7.039 5.059 1 97.88 77 PRO A N 1
ATOM 546 C CA . PRO A 1 77 ? -3.275 -7.27 5.895 1 97.88 77 PRO A CA 1
ATOM 547 C C . PRO A 1 77 ? -4.125 -8.445 5.406 1 97.88 77 PRO A C 1
ATOM 549 O O . PRO A 1 77 ? -4.16 -8.727 4.207 1 97.88 77 PRO A O 1
ATOM 552 N N . LEU A 1 78 ? -4.676 -9.117 6.328 1 98 78 LEU A N 1
ATOM 553 C CA . LEU A 1 78 ? -5.754 -10.078 6.121 1 98 78 LEU A CA 1
ATOM 554 C C . LEU A 1 78 ? -7.094 -9.5 6.57 1 98 78 LEU A C 1
ATOM 556 O O . LEU A 1 78 ? -7.402 -9.484 7.762 1 98 78 LEU A O 1
ATOM 560 N N . LEU A 1 79 ? -7.93 -9.039 5.629 1 97.94 79 LEU A N 1
ATOM 561 C CA . LEU A 1 79 ? -9.125 -8.258 5.93 1 97.94 79 LEU A CA 1
ATOM 562 C C . LEU A 1 79 ? -10.367 -9.148 5.957 1 97.94 79 LEU A C 1
ATOM 564 O O . LEU A 1 79 ? -10.5 -10.055 5.129 1 97.94 79 LEU A O 1
ATOM 568 N N . ASP A 1 80 ? -11.266 -8.93 6.887 1 97.25 80 ASP A N 1
ATOM 569 C CA . ASP A 1 80 ? -12.523 -9.656 6.945 1 97.25 80 ASP A CA 1
ATOM 570 C C . ASP A 1 80 ? -13.492 -9.164 5.871 1 97.25 80 ASP A C 1
ATOM 572 O O . ASP A 1 80 ? -13.648 -7.961 5.672 1 97.25 80 ASP A O 1
ATOM 576 N N . ALA A 1 81 ? -14.023 -10.055 5.172 1 97.19 81 ALA A N 1
ATOM 577 C CA . ALA A 1 81 ? -15.047 -9.75 4.176 1 97.19 81 ALA A CA 1
ATOM 578 C C . ALA A 1 81 ? -16.359 -10.453 4.504 1 97.19 81 ALA A C 1
ATOM 580 O O . ALA A 1 81 ? -16.797 -11.344 3.771 1 97.19 81 ALA A O 1
ATOM 581 N N . PRO A 1 82 ? -17.047 -10.055 5.48 1 96.06 82 PRO A N 1
ATOM 582 C CA . PRO A 1 82 ? -18.234 -10.773 5.965 1 96.06 82 PRO A CA 1
ATOM 583 C C . PRO A 1 82 ? -19.375 -10.773 4.957 1 96.06 82 PRO A C 1
ATOM 585 O O . PRO A 1 82 ? -20.109 -11.766 4.844 1 96.06 82 PRO A O 1
ATOM 588 N N . ASP A 1 83 ? -19.531 -9.656 4.211 1 95.31 83 ASP A N 1
ATOM 589 C CA . ASP A 1 83 ? -20.609 -9.594 3.223 1 95.31 83 ASP A CA 1
ATOM 590 C C . ASP A 1 83 ? -20.391 -10.633 2.119 1 95.31 83 ASP A C 1
ATOM 592 O O . ASP A 1 83 ? -21.344 -11.25 1.646 1 95.31 83 ASP A O 1
ATOM 596 N N . LEU A 1 84 ? -19.141 -10.773 1.728 1 96 84 LEU A N 1
ATOM 597 C CA . LEU A 1 84 ? -18.859 -11.766 0.703 1 96 84 LEU A CA 1
ATOM 598 C C . LEU A 1 84 ? -19.062 -13.18 1.24 1 96 84 LEU A C 1
ATOM 600 O O . LEU A 1 84 ? -19.5 -14.07 0.505 1 96 84 LEU A O 1
ATOM 604 N N . ALA A 1 85 ? -18.688 -13.406 2.467 1 97.94 85 ALA A N 1
ATOM 605 C CA . ALA A 1 85 ? -18.938 -14.711 3.08 1 97.94 85 ALA A CA 1
ATOM 606 C C . ALA A 1 85 ? -20.422 -15.07 3.012 1 97.94 85 ALA A C 1
ATOM 608 O O . ALA A 1 85 ? -20.781 -16.203 2.689 1 97.94 85 ALA A O 1
ATOM 609 N N . ALA A 1 86 ? -21.234 -14.07 3.324 1 97.31 86 ALA A N 1
ATOM 610 C CA . ALA A 1 86 ? -22.688 -14.273 3.262 1 97.31 86 ALA A CA 1
ATOM 611 C C . ALA A 1 86 ? -23.125 -14.578 1.836 1 97.31 86 ALA A C 1
ATOM 613 O O . ALA A 1 86 ? -23.938 -15.477 1.615 1 97.31 86 ALA A O 1
ATOM 614 N N . ASP A 1 87 ? -22.594 -13.844 0.873 1 96.38 87 ASP A N 1
ATOM 615 C CA . ASP A 1 87 ? -22.938 -14.031 -0.532 1 96.38 87 ASP A CA 1
ATOM 616 C C . ASP A 1 87 ? -22.562 -15.43 -1.01 1 96.38 87 ASP A C 1
ATOM 618 O O . ASP A 1 87 ? -23.281 -16.047 -1.796 1 96.38 87 ASP A O 1
ATOM 622 N N . LEU A 1 88 ? -21.375 -15.938 -0.53 1 97.38 88 LEU A N 1
ATOM 623 C CA . LEU A 1 88 ? -20.828 -17.219 -0.977 1 97.38 88 LEU A CA 1
ATOM 624 C C . LEU A 1 88 ? -21.469 -18.375 -0.206 1 97.38 88 LEU A C 1
ATOM 626 O O . LEU A 1 88 ? -21.391 -19.531 -0.635 1 97.38 88 LEU A O 1
ATOM 630 N N . GLY A 1 89 ? -22.062 -18.062 0.901 1 97.62 89 GLY A N 1
ATOM 631 C CA . GLY A 1 89 ? -22.609 -19.094 1.763 1 97.62 89 GLY A CA 1
ATOM 632 C C . GLY A 1 89 ? -21.531 -19.906 2.477 1 97.62 89 GLY A C 1
ATOM 633 O O . GLY A 1 89 ? -21.641 -21.125 2.592 1 97.62 89 GLY A O 1
ATOM 634 N N . VAL A 1 90 ? -20.484 -19.281 2.875 1 98.19 90 VAL A N 1
ATOM 635 C CA . VAL A 1 90 ? -19.406 -19.938 3.598 1 98.19 90 VAL A CA 1
ATOM 636 C C . VAL A 1 90 ? -19.266 -19.312 4.984 1 98.19 90 VAL A C 1
ATOM 638 O O . VAL A 1 90 ? -19.953 -18.359 5.316 1 98.19 90 VAL A O 1
ATOM 641 N N . GLY A 1 91 ? -18.422 -19.953 5.844 1 98 91 GLY A N 1
ATOM 642 C CA . GLY A 1 91 ? -18.25 -19.484 7.215 1 98 91 GLY A CA 1
ATOM 643 C C . GLY A 1 91 ? -17.578 -18.141 7.312 1 98 91 GLY A C 1
ATOM 644 O O . GLY A 1 91 ? -18.016 -17.266 8.07 1 98 91 GLY A O 1
ATOM 645 N N . SER A 1 92 ? -16.516 -17.922 6.625 1 98.31 92 SER A N 1
ATOM 646 C CA . SER A 1 92 ? -15.797 -16.656 6.617 1 98.31 92 SER A CA 1
ATOM 647 C C . SER A 1 92 ? -14.977 -16.484 5.34 1 98.31 92 SER A C 1
ATOM 649 O O . SER A 1 92 ? -14.57 -17.469 4.727 1 98.31 92 SER A O 1
ATOM 651 N N . VAL A 1 93 ? -14.875 -15.305 4.914 1 98.69 93 VAL A N 1
ATOM 652 C CA . VAL A 1 93 ? -14 -14.93 3.807 1 98.69 93 VAL A CA 1
ATOM 653 C C . VAL A 1 93 ? -13.039 -13.828 4.258 1 98.69 93 VAL A C 1
ATOM 655 O O . VAL A 1 93 ? -13.445 -12.883 4.93 1 98.69 93 VAL A O 1
ATOM 658 N N . ARG A 1 94 ? -11.773 -14.016 3.992 1 98.56 94 ARG A N 1
ATOM 659 C CA . ARG A 1 94 ? -10.75 -13.008 4.246 1 98.56 94 ARG A CA 1
ATOM 660 C C . ARG A 1 94 ? -10.031 -12.625 2.959 1 98.56 94 ARG A C 1
ATOM 662 O O . ARG A 1 94 ? -9.852 -13.453 2.07 1 98.56 94 ARG A O 1
ATOM 669 N N . LEU A 1 95 ? -9.742 -11.383 2.85 1 98.75 95 LEU A N 1
ATOM 670 C CA . LEU A 1 95 ? -8.953 -10.883 1.728 1 98.75 95 LEU A CA 1
ATOM 671 C C . LEU A 1 95 ? -7.512 -10.625 2.146 1 98.75 95 LEU A C 1
ATOM 673 O O . LEU A 1 95 ? -7.25 -9.781 3.012 1 98.75 95 LEU A O 1
ATOM 677 N N . LYS A 1 96 ? -6.531 -11.43 1.678 1 98.88 96 LYS A N 1
ATOM 678 C CA . LYS A 1 96 ? -5.113 -11.117 1.837 1 98.88 96 LYS A CA 1
ATOM 679 C C . LYS A 1 96 ? -4.684 -10.008 0.879 1 98.88 96 LYS A C 1
ATOM 681 O O . LYS A 1 96 ? -4.43 -10.266 -0.3 1 98.88 96 LYS A O 1
ATOM 686 N N . ASP A 1 97 ? -4.5 -8.789 1.371 1 98.75 97 ASP A N 1
ATOM 687 C CA . ASP A 1 97 ? -4.367 -7.598 0.538 1 98.75 97 ASP A CA 1
ATOM 688 C C . ASP A 1 97 ? -2.912 -7.355 0.15 1 98.75 97 ASP A C 1
ATOM 690 O O . ASP A 1 97 ? -2.256 -6.469 0.7 1 98.75 97 ASP A O 1
ATOM 694 N N . GLU A 1 98 ? -2.486 -8.008 -0.885 1 98.81 98 GLU A N 1
ATOM 695 C CA . GLU A 1 98 ? -1.108 -7.922 -1.361 1 98.81 98 GLU A CA 1
ATOM 696 C C . GLU A 1 98 ? -0.875 -6.641 -2.156 1 98.81 98 GLU A C 1
ATOM 698 O O . GLU A 1 98 ? 0.265 -6.309 -2.488 1 98.81 98 GLU A O 1
ATOM 703 N N . GLY A 1 99 ? -1.941 -5.918 -2.42 1 98.44 99 GLY A N 1
ATOM 704 C CA . GLY A 1 99 ? -1.804 -4.602 -3.021 1 98.44 99 GLY A CA 1
ATOM 705 C C . GLY A 1 99 ? -1.069 -3.615 -2.135 1 98.44 99 GLY A C 1
ATOM 706 O O . GLY A 1 99 ? -0.65 -2.551 -2.594 1 98.44 99 GLY A O 1
ATOM 707 N N . ARG A 1 100 ? -0.833 -4.008 -0.901 1 98.06 100 ARG A N 1
ATOM 708 C CA . ARG A 1 100 ? -0.209 -3.111 0.067 1 98.06 100 ARG A CA 1
ATOM 709 C C . ARG A 1 100 ? 1.297 -3.34 0.134 1 98.06 100 ARG A C 1
ATOM 711 O O . ARG A 1 100 ? 1.975 -2.797 1.01 1 98.06 100 ARG A O 1
ATOM 718 N N . ASN A 1 101 ? 1.888 -4.117 -0.741 1 98.75 101 ASN A N 1
ATOM 719 C CA . ASN A 1 101 ? 3.334 -4.25 -0.888 1 98.75 101 ASN A CA 1
ATOM 720 C C . ASN A 1 101 ? 3.953 -2.99 -1.485 1 98.75 101 ASN A C 1
ATOM 722 O O . ASN A 1 101 ? 3.238 -2.111 -1.971 1 98.75 101 ASN A O 1
ATOM 726 N N . PRO A 1 102 ? 5.297 -2.869 -1.525 1 98.62 102 PRO A N 1
ATOM 727 C CA . PRO A 1 102 ? 6 -1.644 -1.914 1 98.62 102 PRO A CA 1
ATOM 728 C C . PRO A 1 102 ? 5.582 -1.138 -3.293 1 98.62 102 PRO A C 1
ATOM 730 O O . PRO A 1 102 ? 5.434 0.071 -3.492 1 98.62 102 PRO A O 1
ATOM 733 N N . THR A 1 103 ? 5.352 -2.072 -4.23 1 98.69 103 THR A N 1
ATOM 734 C CA . THR A 1 103 ? 5.027 -1.644 -5.586 1 98.69 103 THR A CA 1
ATOM 735 C C . THR A 1 103 ? 3.59 -2.012 -5.941 1 98.69 103 THR A C 1
ATOM 737 O O . THR A 1 103 ? 3.225 -2.047 -7.121 1 98.69 103 THR A O 1
ATOM 740 N N . GLY A 1 104 ? 2.797 -2.441 -4.902 1 98.56 104 GLY A N 1
ATOM 741 C CA . GLY A 1 104 ? 1.369 -2.666 -5.07 1 98.56 104 GLY A CA 1
ATOM 742 C C . GLY A 1 104 ? 1.044 -4.047 -5.609 1 98.56 104 GLY A C 1
ATOM 743 O O . GLY A 1 104 ? 0.017 -4.238 -6.262 1 98.56 104 GLY A O 1
ATOM 744 N N . THR A 1 105 ? 1.911 -5.012 -5.41 1 98.75 105 THR A N 1
ATOM 745 C CA . THR A 1 105 ? 1.628 -6.32 -5.992 1 98.75 105 THR A CA 1
ATOM 746 C C . THR A 1 105 ? 2.238 -7.434 -5.145 1 98.75 105 THR A C 1
ATOM 748 O O . THR A 1 105 ? 3.219 -7.211 -4.43 1 98.75 105 THR A O 1
ATOM 751 N N . VAL A 1 106 ? 1.673 -8.594 -5.242 1 98.88 106 VAL A N 1
ATOM 752 C CA . VAL A 1 106 ? 2.16 -9.812 -4.594 1 98.88 106 VAL A CA 1
ATOM 753 C C . VAL A 1 106 ? 3.531 -10.18 -5.156 1 98.88 106 VAL A C 1
ATOM 755 O O . VAL A 1 106 ? 4.324 -10.844 -4.48 1 98.88 106 VAL A O 1
ATOM 758 N N . LEU A 1 107 ? 3.893 -9.68 -6.324 1 98.75 107 LEU A N 1
ATOM 759 C CA . LEU A 1 107 ? 5.098 -10.094 -7.031 1 98.75 107 LEU A CA 1
ATOM 760 C C . LEU A 1 107 ? 6.344 -9.516 -6.367 1 98.75 107 LEU A C 1
ATOM 762 O O . LEU A 1 107 ? 7.457 -9.977 -6.621 1 98.75 107 LEU A O 1
ATOM 766 N N . ASP A 1 108 ? 6.16 -8.547 -5.477 1 98.94 108 ASP A N 1
ATOM 767 C CA . ASP A 1 108 ? 7.266 -8.023 -4.68 1 98.94 108 ASP A CA 1
ATOM 768 C C . ASP A 1 108 ? 7.934 -9.141 -3.873 1 98.94 108 ASP A C 1
ATOM 770 O O . ASP A 1 108 ? 9.148 -9.117 -3.666 1 98.94 108 ASP A O 1
ATOM 774 N N . ARG A 1 109 ? 7.152 -10.102 -3.434 1 98.81 109 ARG A N 1
ATOM 775 C CA . ARG A 1 109 ? 7.688 -11.172 -2.598 1 98.81 109 ARG A CA 1
ATOM 776 C C . ARG A 1 109 ? 8.758 -11.961 -3.34 1 98.81 109 ARG A C 1
ATOM 778 O O . ARG A 1 109 ? 9.828 -12.234 -2.789 1 98.81 109 ARG A O 1
ATOM 785 N N . GLY A 1 110 ? 8.445 -12.336 -4.535 1 98.69 110 GLY A N 1
ATOM 786 C CA . GLY A 1 110 ? 9.383 -13.125 -5.32 1 98.69 110 GLY A CA 1
ATOM 787 C C . GLY A 1 110 ? 10.57 -12.328 -5.812 1 98.69 110 GLY A C 1
ATOM 788 O O . GLY A 1 110 ? 11.703 -12.82 -5.797 1 98.69 110 GLY A O 1
ATOM 789 N N . LEU A 1 111 ? 10.312 -11.109 -6.273 1 98.88 111 LEU A N 1
ATOM 790 C CA . LEU A 1 111 ? 11.375 -10.305 -6.875 1 98.88 111 LEU A CA 1
ATOM 791 C C . LEU A 1 111 ? 12.359 -9.82 -5.816 1 98.88 111 LEU A C 1
ATOM 793 O O . LEU A 1 111 ? 13.547 -9.672 -6.094 1 98.88 111 LEU A O 1
ATOM 797 N N . SER A 1 112 ? 11.914 -9.594 -4.57 1 98.88 112 SER A N 1
ATOM 798 C CA . SER A 1 112 ? 12.836 -9.32 -3.471 1 98.88 112 SER A CA 1
ATOM 799 C C . SER A 1 112 ? 13.867 -10.438 -3.322 1 98.88 112 SER A C 1
ATOM 801 O O . SER A 1 112 ? 15.07 -10.172 -3.26 1 98.88 112 SER A O 1
ATOM 803 N N . VAL A 1 113 ? 13.43 -11.68 -3.322 1 98.75 113 VAL A N 1
ATOM 804 C CA . VAL A 1 113 ? 14.312 -12.828 -3.139 1 98.75 113 VAL A CA 1
ATOM 805 C C . VAL A 1 113 ? 15.211 -12.984 -4.363 1 98.75 113 VAL A C 1
ATOM 807 O O . VAL A 1 113 ? 16.422 -13.18 -4.23 1 98.75 113 VAL A O 1
ATOM 810 N N . ALA A 1 114 ? 14.609 -12.93 -5.543 1 98.38 114 ALA A N 1
ATOM 811 C CA . ALA A 1 114 ? 15.359 -13.133 -6.777 1 98.38 114 ALA A CA 1
ATOM 812 C C . ALA A 1 114 ? 16.484 -12.109 -6.914 1 98.38 114 ALA A C 1
ATOM 814 O O . ALA A 1 114 ? 17.609 -12.461 -7.25 1 98.38 114 ALA A O 1
ATOM 815 N N . VAL A 1 115 ? 16.203 -10.828 -6.703 1 98.62 115 VAL A N 1
ATOM 816 C CA . VAL A 1 115 ? 17.203 -9.781 -6.848 1 98.62 115 VAL A CA 1
ATOM 817 C C . VAL A 1 115 ? 18.25 -9.906 -5.75 1 98.62 115 VAL A C 1
ATOM 819 O O . VAL A 1 115 ? 19.438 -9.664 -5.988 1 98.62 115 VAL A O 1
ATOM 822 N N . THR A 1 116 ? 17.812 -10.258 -4.496 1 98.19 116 THR A N 1
ATOM 823 C CA . THR A 1 116 ? 18.766 -10.516 -3.422 1 98.19 116 THR A CA 1
ATOM 824 C C . THR A 1 116 ? 19.812 -11.539 -3.861 1 98.19 116 THR A C 1
ATOM 826 O O . THR A 1 116 ? 21.016 -11.312 -3.707 1 98.19 116 THR A O 1
ATOM 829 N N . MET A 1 117 ? 19.375 -12.664 -4.391 1 97.31 117 MET A N 1
ATOM 830 C CA . MET A 1 117 ? 20.281 -13.742 -4.777 1 97.31 117 MET A CA 1
ATOM 831 C C . MET A 1 117 ? 21.109 -13.344 -5.992 1 97.31 117 MET A C 1
ATOM 833 O O . MET A 1 117 ? 22.281 -13.727 -6.102 1 97.31 117 MET A O 1
ATOM 837 N N . ALA A 1 118 ? 20.516 -12.609 -6.941 1 97.31 118 ALA A N 1
ATOM 838 C CA . ALA A 1 118 ? 21.266 -12.086 -8.078 1 97.31 118 ALA A CA 1
ATOM 839 C C . ALA A 1 118 ? 22.391 -11.172 -7.613 1 97.31 118 ALA A C 1
ATOM 841 O O . ALA A 1 118 ? 23.516 -11.242 -8.125 1 97.31 118 ALA A O 1
ATOM 842 N N . ASP A 1 119 ? 22.094 -10.266 -6.699 1 97.31 119 ASP A N 1
ATOM 843 C CA . ASP A 1 119 ? 23.078 -9.352 -6.145 1 97.31 119 ASP A CA 1
ATOM 844 C C . ASP A 1 119 ? 24.234 -10.109 -5.484 1 97.31 119 ASP A C 1
ATOM 846 O O . ASP A 1 119 ? 25.391 -9.766 -5.68 1 97.31 119 ASP A O 1
ATOM 850 N N . ARG A 1 120 ? 23.906 -11.109 -4.711 1 95.25 120 ARG A N 1
ATOM 851 C CA . ARG A 1 120 ? 24.906 -11.922 -4.012 1 95.25 120 ARG A CA 1
ATOM 852 C C . ARG A 1 120 ? 25.812 -12.633 -5 1 95.25 120 ARG A C 1
ATOM 854 O O . ARG A 1 120 ? 26.984 -12.883 -4.699 1 95.25 120 ARG A O 1
ATOM 861 N N . ARG A 1 121 ? 25.281 -12.875 -6.16 1 93.5 121 ARG A N 1
ATOM 862 C CA . ARG A 1 121 ? 26.062 -13.555 -7.191 1 93.5 121 ARG A CA 1
ATOM 863 C C . ARG A 1 121 ? 26.906 -12.562 -7.984 1 93.5 121 ARG A C 1
ATOM 865 O O . ARG A 1 121 ? 27.734 -12.953 -8.805 1 93.5 121 ARG A O 1
ATOM 872 N N . GLY A 1 122 ? 26.656 -11.344 -7.766 1 95.31 122 GLY A N 1
ATOM 873 C CA . GLY A 1 122 ? 27.438 -10.312 -8.438 1 95.31 122 GLY A CA 1
ATOM 874 C C . GLY A 1 122 ? 26.906 -9.977 -9.82 1 95.31 122 GLY A C 1
ATOM 875 O O . GLY A 1 122 ? 27.672 -9.57 -10.703 1 95.31 122 GLY A O 1
ATOM 876 N N . ALA A 1 123 ? 25.609 -10.156 -10.031 1 95.75 123 ALA A N 1
ATOM 877 C CA . ALA A 1 123 ? 25.016 -9.789 -11.312 1 95.75 123 ALA A CA 1
ATOM 878 C C . ALA A 1 123 ? 25.141 -8.297 -11.578 1 95.75 123 ALA A C 1
ATOM 880 O O . ALA A 1 123 ? 24.969 -7.48 -10.664 1 95.75 123 ALA A O 1
ATOM 881 N N . ASP A 1 124 ? 25.438 -7.953 -12.812 1 95.94 124 ASP A N 1
ATOM 882 C CA . ASP A 1 124 ? 25.594 -6.543 -13.156 1 95.94 124 ASP A CA 1
ATOM 883 C C . ASP A 1 124 ? 24.406 -6.043 -13.984 1 95.94 124 ASP A C 1
ATOM 885 O O . ASP A 1 124 ? 24.219 -4.836 -14.133 1 95.94 124 ASP A O 1
ATOM 889 N N . LEU A 1 125 ? 23.703 -7.059 -14.547 1 97.62 125 LEU A N 1
ATOM 890 C CA . LEU A 1 125 ? 22.547 -6.727 -15.367 1 97.62 125 LEU A CA 1
ATOM 891 C C . LEU A 1 125 ? 21.422 -7.738 -15.156 1 97.62 125 LEU A C 1
ATOM 893 O O . LEU A 1 125 ? 21.641 -8.945 -15.242 1 97.62 125 LEU A O 1
ATOM 897 N N . LEU A 1 126 ? 20.297 -7.223 -14.859 1 98.38 126 LEU A N 1
ATOM 898 C CA . LEU A 1 126 ? 19.094 -8.023 -14.711 1 98.38 126 LEU A CA 1
ATOM 899 C C . LEU A 1 126 ? 18.125 -7.758 -15.867 1 98.38 126 LEU A C 1
ATOM 901 O O . LEU A 1 126 ? 18.141 -6.684 -16.469 1 98.38 126 LEU A O 1
ATOM 905 N N . ALA A 1 127 ? 17.25 -8.734 -16.203 1 98.31 127 ALA A N 1
ATOM 906 C CA . ALA A 1 127 ? 16.25 -8.492 -17.234 1 98.31 127 ALA A CA 1
ATOM 907 C C . ALA A 1 127 ? 15.07 -9.445 -17.078 1 98.31 127 ALA A C 1
ATOM 909 O O . ALA A 1 127 ? 15.219 -10.547 -16.547 1 98.31 127 ALA A O 1
ATOM 910 N N . LEU A 1 128 ? 13.961 -9.016 -17.516 1 98.19 128 LEU A N 1
ATOM 911 C CA . LEU A 1 128 ? 12.773 -9.859 -17.609 1 98.19 128 LEU A CA 1
ATOM 912 C C . LEU A 1 128 ? 11.758 -9.266 -18.578 1 98.19 128 LEU A C 1
ATOM 914 O O . LEU A 1 128 ? 11.812 -8.07 -18.891 1 98.19 128 LEU A O 1
ATOM 918 N N . ALA A 1 129 ? 10.906 -10.102 -19.078 1 97.62 129 ALA A N 1
ATOM 919 C CA . ALA A 1 129 ? 9.648 -9.695 -19.688 1 97.62 129 ALA A CA 1
ATOM 920 C C . ALA A 1 129 ? 8.484 -9.852 -18.719 1 97.62 129 ALA A C 1
ATOM 922 O O . ALA A 1 129 ? 8.484 -10.75 -17.875 1 97.62 129 ALA A O 1
ATOM 923 N N . ALA A 1 130 ? 7.508 -8.992 -18.781 1 97.69 130 ALA A N 1
ATOM 924 C CA . ALA A 1 130 ? 6.363 -9.023 -17.891 1 97.69 130 ALA A CA 1
ATOM 925 C C . ALA A 1 130 ? 5.137 -8.383 -18.531 1 97.69 130 ALA A C 1
ATOM 927 O O . ALA A 1 130 ? 5.262 -7.59 -19.469 1 97.69 130 ALA A O 1
ATOM 928 N N . ALA A 1 131 ? 3.951 -8.719 -17.984 1 96.94 131 ALA A N 1
ATOM 929 C CA . ALA A 1 131 ? 2.711 -8.078 -18.406 1 96.94 131 ALA A CA 1
ATOM 930 C C . ALA A 1 131 ? 2.625 -6.652 -17.875 1 96.94 131 ALA A C 1
ATOM 932 O O . ALA A 1 131 ? 1.971 -5.793 -18.469 1 96.94 131 ALA A O 1
ATOM 933 N N . GLY A 1 132 ? 3.219 -6.352 -16.75 1 97.88 132 GLY A N 1
ATOM 934 C CA . GLY A 1 132 ? 3.236 -5.027 -16.156 1 97.88 132 GLY A CA 1
ATOM 935 C C . GLY A 1 132 ? 3.811 -5.012 -14.742 1 97.88 132 GLY A C 1
ATOM 936 O O . GLY A 1 132 ? 4.902 -4.484 -14.516 1 97.88 132 GLY A O 1
ATOM 937 N N . ASN A 1 133 ? 3.152 -5.707 -13.789 1 98.62 133 ASN A N 1
ATOM 938 C CA . ASN A 1 133 ? 3.459 -5.645 -12.367 1 98.62 133 ASN A CA 1
ATOM 939 C C . ASN A 1 133 ? 4.867 -6.152 -12.07 1 98.62 133 ASN A C 1
ATOM 941 O O . ASN A 1 133 ? 5.598 -5.551 -11.281 1 98.62 133 ASN A O 1
ATOM 945 N N . ALA A 1 134 ? 5.273 -7.238 -12.68 1 98.62 134 ALA A N 1
ATOM 946 C CA . ALA A 1 134 ? 6.594 -7.805 -12.414 1 98.62 134 ALA A CA 1
ATOM 947 C C . ALA A 1 134 ? 7.699 -6.879 -12.914 1 98.62 134 ALA A C 1
ATOM 949 O O . ALA A 1 134 ? 8.766 -6.797 -12.312 1 98.62 134 ALA A O 1
ATOM 950 N N . GLY A 1 135 ? 7.426 -6.277 -14.062 1 98.69 135 GLY A N 1
ATOM 951 C CA . GLY A 1 135 ? 8.391 -5.309 -14.555 1 98.69 135 GLY A CA 1
ATOM 952 C C . GLY A 1 135 ? 8.656 -4.18 -13.578 1 98.69 135 GLY A C 1
ATOM 953 O O . GLY A 1 135 ? 9.812 -3.83 -13.32 1 98.69 135 GLY A O 1
ATOM 954 N N . GLN A 1 136 ? 7.586 -3.617 -13.07 1 98.88 136 GLN A N 1
ATOM 955 C CA . GLN A 1 136 ? 7.711 -2.551 -12.078 1 98.88 136 GLN A CA 1
ATOM 956 C C . GLN A 1 136 ? 8.414 -3.051 -10.82 1 98.88 136 GLN A C 1
ATOM 958 O O . GLN A 1 136 ? 9.289 -2.375 -10.281 1 98.88 136 GLN A O 1
ATOM 963 N N . SER A 1 137 ? 8 -4.184 -10.312 1 98.88 137 SER A N 1
ATOM 964 C CA . SER A 1 137 ? 8.586 -4.766 -9.117 1 98.88 137 SER A CA 1
ATOM 965 C C . SER A 1 137 ? 10.078 -5.027 -9.297 1 98.88 137 SER A C 1
ATOM 967 O O . SER A 1 137 ? 10.891 -4.68 -8.438 1 98.88 137 SER A O 1
ATOM 969 N N . ALA A 1 138 ? 10.438 -5.617 -10.414 1 98.88 138 ALA A N 1
ATOM 970 C CA . ALA A 1 138 ? 11.844 -5.875 -10.727 1 98.88 138 ALA A CA 1
ATOM 971 C C . ALA A 1 138 ? 12.648 -4.578 -10.734 1 98.88 138 ALA A C 1
ATOM 973 O O . ALA A 1 138 ? 13.758 -4.52 -10.195 1 98.88 138 ALA A O 1
ATOM 974 N N . ALA A 1 139 ? 12.102 -3.584 -11.383 1 98.88 139 ALA A N 1
ATOM 975 C CA . ALA A 1 139 ? 12.758 -2.277 -11.445 1 98.88 139 ALA A CA 1
ATOM 976 C C . ALA A 1 139 ? 13.016 -1.732 -10.039 1 98.88 139 ALA A C 1
ATOM 978 O O . ALA A 1 139 ? 14.102 -1.204 -9.766 1 98.88 139 ALA A O 1
ATOM 979 N N . ALA A 1 140 ? 12.062 -1.868 -9.18 1 98.88 140 ALA A N 1
ATOM 980 C CA . ALA A 1 140 ? 12.164 -1.342 -7.824 1 98.88 140 ALA A CA 1
ATOM 981 C C . ALA A 1 140 ? 13.305 -2.008 -7.059 1 98.88 140 ALA A C 1
ATOM 983 O O . ALA A 1 140 ? 14.148 -1.327 -6.473 1 98.88 140 ALA A O 1
ATOM 984 N N . TYR A 1 141 ? 13.328 -3.305 -7.031 1 98.88 141 TYR A N 1
ATOM 985 C CA . TYR A 1 141 ? 14.328 -4.02 -6.242 1 98.88 141 TYR A CA 1
ATOM 986 C C . TYR A 1 141 ? 15.703 -3.922 -6.891 1 98.88 141 TYR A C 1
ATOM 988 O O . TYR A 1 141 ? 16.719 -3.877 -6.191 1 98.88 141 TYR A O 1
ATOM 996 N N . ALA A 1 142 ? 15.75 -3.904 -8.242 1 98.88 142 ALA A N 1
ATOM 997 C CA . ALA A 1 142 ? 17.016 -3.658 -8.922 1 98.88 142 ALA A CA 1
ATOM 998 C C . ALA A 1 142 ? 17.578 -2.287 -8.555 1 98.88 142 ALA A C 1
ATOM 1000 O O . ALA A 1 142 ? 18.781 -2.154 -8.273 1 98.88 142 ALA A O 1
ATOM 1001 N N . GLY A 1 143 ? 16.734 -1.291 -8.625 1 98.31 143 GLY A N 1
ATOM 1002 C CA . GLY A 1 143 ? 17.156 0.042 -8.219 1 98.31 143 GLY A CA 1
ATOM 1003 C C . GLY A 1 143 ? 17.719 0.087 -6.809 1 98.31 143 GLY A C 1
ATOM 1004 O O . GLY A 1 143 ? 18.766 0.685 -6.578 1 98.31 143 GLY A O 1
ATOM 1005 N N . ARG A 1 144 ? 17.062 -0.537 -5.883 1 98.06 144 ARG A N 1
ATOM 1006 C CA . ARG A 1 144 ? 17.516 -0.574 -4.492 1 98.06 144 ARG A CA 1
ATOM 1007 C C . ARG A 1 144 ? 18.875 -1.25 -4.375 1 98.06 144 ARG A C 1
ATOM 1009 O O . ARG A 1 144 ? 19.688 -0.871 -3.531 1 98.06 144 ARG A O 1
ATOM 1016 N N . ALA A 1 145 ? 19.078 -2.27 -5.203 1 98.19 145 ALA A N 1
ATOM 1017 C CA . ALA A 1 145 ? 20.344 -3.012 -5.176 1 98.19 145 ALA A CA 1
ATOM 1018 C C . ALA A 1 145 ? 21.422 -2.293 -5.977 1 98.19 145 ALA A C 1
ATOM 1020 O O . ALA A 1 145 ? 22.594 -2.666 -5.926 1 98.19 145 ALA A O 1
ATOM 1021 N N . GLY A 1 146 ? 21.031 -1.242 -6.742 1 97.69 146 GLY A N 1
ATOM 1022 C CA . GLY A 1 146 ? 21.984 -0.538 -7.59 1 97.69 146 GLY A CA 1
ATOM 1023 C C . GLY A 1 146 ? 22.438 -1.353 -8.781 1 97.69 146 GLY A C 1
ATOM 1024 O O . GLY A 1 146 ? 23.594 -1.275 -9.195 1 97.69 146 GLY A O 1
ATOM 1025 N N . ILE A 1 147 ? 21.547 -2.215 -9.32 1 98.44 147 ILE A N 1
ATOM 1026 C CA . ILE A 1 147 ? 21.859 -3.062 -10.461 1 98.44 147 ILE A CA 1
ATOM 1027 C C . ILE A 1 147 ? 21.062 -2.615 -11.68 1 98.44 147 ILE A C 1
ATOM 1029 O O . ILE A 1 147 ? 19.875 -2.322 -11.57 1 98.44 147 ILE A O 1
ATOM 1033 N N . ASP A 1 148 ? 21.672 -2.551 -12.852 1 98.06 148 ASP A N 1
ATOM 1034 C CA . ASP A 1 148 ? 20.938 -2.24 -14.078 1 98.06 148 ASP A CA 1
ATOM 1035 C C . ASP A 1 148 ? 19.859 -3.287 -14.359 1 98.06 148 ASP A C 1
ATOM 1037 O O . ASP A 1 148 ? 20.062 -4.477 -14.117 1 98.06 148 ASP A O 1
ATOM 1041 N N . CYS A 1 149 ? 18.766 -2.812 -14.883 1 98.5 149 CYS A N 1
ATOM 1042 C CA . CYS A 1 149 ? 17.656 -3.723 -15.141 1 98.5 149 CYS A CA 1
ATOM 1043 C C . CYS A 1 149 ? 16.906 -3.332 -16.422 1 98.5 149 CYS A C 1
ATOM 1045 O O . CYS A 1 149 ? 16.578 -2.162 -16.609 1 98.5 149 CYS A O 1
ATOM 1047 N N . TYR A 1 150 ? 16.703 -4.297 -17.312 1 98.44 150 TYR A N 1
ATOM 1048 C CA . TYR A 1 150 ? 15.836 -4.145 -18.469 1 98.44 150 TYR A CA 1
ATOM 1049 C C . TYR A 1 150 ? 14.492 -4.836 -18.234 1 98.44 150 TYR A C 1
ATOM 1051 O O . TYR A 1 150 ? 14.445 -6.035 -17.953 1 98.44 150 TYR A O 1
ATOM 1059 N N . ALA A 1 151 ? 13.469 -4.074 -18.344 1 98.5 151 ALA A N 1
ATOM 1060 C CA . ALA A 1 151 ? 12.117 -4.621 -18.25 1 98.5 151 ALA A CA 1
ATOM 1061 C C . ALA A 1 151 ? 11.398 -4.52 -19.594 1 98.5 151 ALA A C 1
ATOM 1063 O O . ALA A 1 151 ? 11.141 -3.42 -20.094 1 98.5 151 ALA A O 1
ATOM 1064 N N . TYR A 1 152 ? 11.109 -5.641 -20.234 1 98.31 152 TYR A N 1
ATOM 1065 C CA . TYR A 1 152 ? 10.344 -5.711 -21.469 1 98.31 152 TYR A CA 1
ATOM 1066 C C . TYR A 1 152 ? 8.844 -5.812 -21.188 1 98.31 152 TYR A C 1
ATOM 1068 O O . TYR A 1 152 ? 8.398 -6.75 -20.516 1 98.31 152 TYR A O 1
ATOM 1076 N N . LEU A 1 153 ? 8.086 -4.855 -21.656 1 98.31 153 LEU A N 1
ATOM 1077 C CA . LEU A 1 153 ? 6.641 -4.805 -21.453 1 98.31 153 LEU A CA 1
ATOM 1078 C C . LEU A 1 153 ? 5.898 -4.691 -22.766 1 98.31 153 LEU A C 1
ATOM 1080 O O . LEU A 1 153 ? 6.391 -4.059 -23.719 1 98.31 153 LEU A O 1
ATOM 1084 N N . PRO A 1 154 ? 4.73 -5.344 -22.875 1 97.5 154 PRO A N 1
ATOM 1085 C CA . PRO A 1 154 ? 3.895 -5.082 -24.047 1 97.5 154 PRO A CA 1
ATOM 1086 C C . PRO A 1 154 ? 3.295 -3.68 -24.047 1 97.5 154 PRO A C 1
ATOM 1088 O O . PRO A 1 154 ? 3.188 -3.053 -23 1 97.5 154 PRO A O 1
ATOM 1091 N N . SER A 1 155 ? 2.877 -3.219 -25.219 1 96.38 155 SER A N 1
ATOM 1092 C CA . SER A 1 155 ? 2.295 -1.886 -25.312 1 96.38 155 SER A CA 1
ATOM 1093 C C . SER A 1 155 ? 1.008 -1.777 -24.516 1 96.38 155 SER A C 1
ATOM 1095 O O . SER A 1 155 ? 0.651 -0.693 -24.047 1 96.38 155 SER A O 1
ATOM 1097 N N . ARG A 1 156 ? 0.368 -2.838 -24.281 1 94.38 156 ARG A N 1
ATOM 1098 C CA . ARG A 1 156 ? -0.916 -2.832 -23.578 1 94.38 156 ARG A CA 1
ATOM 1099 C C . ARG A 1 156 ? -0.721 -2.812 -22.062 1 94.38 156 ARG A C 1
ATOM 1101 O O . ARG A 1 156 ? -1.693 -2.752 -21.312 1 94.38 156 ARG A O 1
ATOM 1108 N N . ALA A 1 157 ? 0.543 -2.986 -21.594 1 96.25 157 ALA A N 1
ATOM 1109 C CA . ALA A 1 157 ? 0.772 -2.863 -20.156 1 96.25 157 ALA A CA 1
ATOM 1110 C C . ALA A 1 157 ? 0.19 -1.559 -19.625 1 96.25 157 ALA A C 1
ATOM 1112 O O . ALA A 1 157 ? 0.271 -0.518 -20.281 1 96.25 157 ALA A O 1
ATOM 1113 N N . PRO A 1 158 ? -0.434 -1.615 -18.422 1 96.19 158 PRO A N 1
ATOM 1114 C CA . PRO A 1 158 ? -1.045 -0.408 -17.859 1 96.19 158 PRO A CA 1
ATOM 1115 C C . PRO A 1 158 ? -0.052 0.743 -17.719 1 96.19 158 PRO A C 1
ATOM 1117 O O . PRO A 1 158 ? 1.123 0.514 -17.406 1 96.19 158 PRO A O 1
ATOM 1120 N N . PHE A 1 159 ? -0.53 1.957 -17.844 1 96.31 159 PHE A N 1
ATOM 1121 C CA . PHE A 1 159 ? 0.281 3.166 -17.766 1 96.31 159 PHE A CA 1
ATOM 1122 C C . PHE A 1 159 ? 1.021 3.238 -16.438 1 96.31 159 PHE A C 1
ATOM 1124 O O . PHE A 1 159 ? 2.215 3.545 -16.391 1 96.31 159 PHE A O 1
ATOM 1131 N N . PRO A 1 160 ? 0.361 2.936 -15.289 1 97.38 160 PRO A N 1
ATOM 1132 C CA . PRO A 1 160 ? 1.077 3.033 -14.016 1 97.38 160 PRO A CA 1
ATOM 1133 C C . PRO A 1 160 ? 2.332 2.164 -13.977 1 97.38 160 PRO A C 1
ATOM 1135 O O . PRO A 1 160 ? 3.371 2.598 -13.469 1 97.38 160 PRO A O 1
ATOM 1138 N N . ASN A 1 161 ? 2.254 0.973 -14.508 1 98.19 161 ASN A N 1
ATOM 1139 C CA . ASN A 1 161 ? 3.414 0.087 -14.516 1 98.19 161 ASN A CA 1
ATOM 1140 C C . ASN A 1 161 ? 4.547 0.658 -15.367 1 98.19 161 ASN A C 1
ATOM 1142 O O . ASN A 1 161 ? 5.695 0.699 -14.922 1 98.19 161 ASN A O 1
ATOM 1146 N N . LYS A 1 162 ? 4.215 1.049 -16.578 1 98 162 LYS A N 1
ATOM 1147 C CA . LYS A 1 162 ? 5.234 1.597 -17.469 1 98 162 LYS A CA 1
ATOM 1148 C C . LYS A 1 162 ? 5.898 2.826 -16.844 1 98 162 LYS A C 1
ATOM 1150 O O . LYS A 1 162 ? 7.125 2.928 -16.828 1 98 162 LYS A O 1
ATOM 1155 N N . ALA A 1 163 ? 5.074 3.727 -16.328 1 98.19 163 ALA A N 1
ATOM 1156 C CA . ALA A 1 163 ? 5.594 4.949 -15.727 1 98.19 163 ALA A CA 1
ATOM 1157 C C . ALA A 1 163 ? 6.531 4.629 -14.562 1 98.19 163 ALA A C 1
ATOM 1159 O O . ALA A 1 163 ? 7.629 5.184 -14.469 1 98.19 163 ALA A O 1
ATOM 1160 N N . MET A 1 164 ? 6.125 3.744 -13.711 1 98.69 164 MET A N 1
ATOM 1161 C CA . MET A 1 164 ? 6.879 3.492 -12.484 1 98.69 164 MET A CA 1
ATOM 1162 C C . MET A 1 164 ? 8.109 2.641 -12.766 1 98.69 164 MET A C 1
ATOM 1164 O O . MET A 1 164 ? 9.102 2.707 -12.039 1 98.69 164 MET A O 1
ATOM 1168 N N . VAL A 1 165 ? 8.102 1.812 -13.836 1 98.69 165 VAL A N 1
ATOM 1169 C CA . VAL A 1 165 ? 9.328 1.151 -14.266 1 98.69 165 VAL A CA 1
ATOM 1170 C C . VAL A 1 165 ? 10.406 2.197 -14.531 1 98.69 165 VAL A C 1
ATOM 1172 O O . VAL A 1 165 ? 11.547 2.057 -14.07 1 98.69 165 VAL A O 1
ATOM 1175 N N . ASN A 1 166 ? 10.039 3.262 -15.219 1 98 166 ASN A N 1
ATOM 1176 C CA . ASN A 1 166 ? 10.969 4.355 -15.492 1 98 166 ASN A CA 1
ATOM 1177 C C . ASN A 1 166 ? 11.367 5.078 -14.211 1 98 166 ASN A C 1
ATOM 1179 O O . ASN A 1 166 ? 12.547 5.383 -14 1 98 166 ASN A O 1
ATOM 1183 N N . VAL A 1 167 ? 10.43 5.332 -13.383 1 98.56 167 VAL A N 1
ATOM 1184 C CA . VAL A 1 167 ? 10.664 6.109 -12.164 1 98.56 167 VAL A CA 1
ATOM 1185 C C . VAL A 1 167 ? 11.609 5.344 -11.242 1 98.56 167 VAL A C 1
ATOM 1187 O O . VAL A 1 167 ? 12.445 5.941 -10.562 1 98.56 167 VAL A O 1
ATOM 1190 N N . HIS A 1 168 ? 11.516 4.02 -11.211 1 98.56 168 HIS A N 1
ATOM 1191 C CA . HIS A 1 168 ? 12.398 3.189 -10.391 1 98.56 168 HIS A CA 1
ATOM 1192 C C . HIS A 1 168 ? 13.781 3.072 -11.008 1 98.56 168 HIS A C 1
ATOM 1194 O O . HIS A 1 168 ? 14.695 2.52 -10.398 1 98.56 168 HIS A O 1
ATOM 1200 N N . GLY A 1 169 ? 13.938 3.523 -12.234 1 97.75 169 GLY A N 1
ATOM 1201 C CA . GLY A 1 169 ? 15.266 3.686 -12.797 1 97.75 169 GLY A CA 1
ATOM 1202 C C . GLY A 1 169 ? 15.648 2.572 -13.758 1 97.75 169 GLY A C 1
ATOM 1203 O O . GLY A 1 169 ? 16.797 2.506 -14.219 1 97.75 169 GLY A O 1
ATOM 1204 N N . ALA A 1 170 ? 14.727 1.675 -14.055 1 98.12 170 ALA A N 1
ATOM 1205 C CA . ALA A 1 170 ? 15.031 0.589 -14.977 1 98.12 170 ALA A CA 1
ATOM 1206 C C . ALA A 1 170 ? 14.883 1.045 -16.422 1 98.12 170 ALA A C 1
ATOM 1208 O O . ALA A 1 170 ? 14.18 2.023 -16.703 1 98.12 170 ALA A O 1
ATOM 1209 N N . ASP A 1 171 ? 15.547 0.367 -17.359 1 97.06 171 ASP A N 1
ATOM 1210 C CA . ASP A 1 171 ? 15.367 0.563 -18.797 1 97.06 171 ASP A CA 1
ATOM 1211 C C . ASP A 1 171 ? 14.148 -0.191 -19.297 1 97.06 171 ASP A C 1
ATOM 1213 O O . ASP A 1 171 ? 14.148 -1.421 -19.375 1 97.06 171 ASP A O 1
ATOM 1217 N N . MET A 1 172 ? 13.18 0.539 -19.641 1 97.56 172 MET A N 1
ATOM 1218 C CA . MET A 1 172 ? 11.945 -0.069 -20.125 1 97.56 172 MET A CA 1
ATOM 1219 C C . MET A 1 172 ? 11.984 -0.247 -21.641 1 97.56 172 MET A C 1
ATOM 1221 O O . MET A 1 172 ? 12.352 0.678 -22.375 1 97.56 172 MET A O 1
ATOM 1225 N N . ARG A 1 173 ? 11.641 -1.397 -22.094 1 97.31 173 ARG A N 1
ATOM 1226 C CA . ARG A 1 173 ? 11.461 -1.699 -23.516 1 97.31 173 ARG A CA 1
ATOM 1227 C C . ARG A 1 173 ? 10.031 -2.123 -23.812 1 97.31 173 ARG A C 1
ATOM 1229 O O . ARG A 1 173 ? 9.594 -3.201 -23.406 1 97.31 173 ARG A O 1
ATOM 1236 N N . VAL A 1 174 ? 9.344 -1.301 -24.547 1 96.62 174 VAL A N 1
ATOM 1237 C CA . VAL A 1 174 ? 7.977 -1.638 -24.922 1 96.62 174 VAL A CA 1
ATOM 1238 C C . VAL A 1 174 ? 7.977 -2.338 -26.281 1 96.62 174 VAL A C 1
ATOM 1240 O O . VAL A 1 174 ? 8.477 -1.793 -27.266 1 96.62 174 VAL A O 1
ATOM 1243 N N . THR A 1 175 ? 7.465 -3.465 -26.312 1 93.38 175 THR A N 1
ATOM 1244 C CA . THR A 1 175 ? 7.523 -4.262 -27.531 1 93.38 175 THR A CA 1
ATOM 1245 C C . THR A 1 175 ? 6.176 -4.922 -27.812 1 93.38 175 THR A C 1
ATOM 1247 O O . THR A 1 175 ? 5.574 -5.52 -26.922 1 93.38 175 THR A O 1
ATOM 1250 N N . GLY A 1 176 ? 5.762 -4.809 -29.047 1 90.62 176 GLY A N 1
ATOM 1251 C CA . GLY A 1 176 ? 4.512 -5.449 -29.438 1 90.62 176 GLY A CA 1
ATOM 1252 C C . GLY A 1 176 ? 3.324 -4.977 -28.625 1 90.62 176 GLY A C 1
ATOM 1253 O O . GLY A 1 176 ? 3.318 -3.854 -28.109 1 90.62 176 GLY A O 1
ATOM 1254 N N . GLY A 1 177 ? 2.369 -5.953 -28.438 1 89.38 177 GLY A N 1
ATOM 1255 C CA . GLY A 1 177 ? 1.148 -5.555 -27.75 1 89.38 177 GLY A CA 1
ATOM 1256 C C . GLY A 1 177 ? 0.734 -6.52 -26.656 1 89.38 177 GLY A C 1
ATOM 1257 O O . GLY A 1 177 ? -0.084 -6.184 -25.797 1 89.38 177 GLY A O 1
ATOM 1258 N N . ARG A 1 178 ? 1.354 -7.695 -26.75 1 93.38 178 ARG A N 1
ATOM 1259 C CA . ARG A 1 178 ? 0.99 -8.68 -25.734 1 93.38 178 ARG A CA 1
ATOM 1260 C C . ARG A 1 178 ? 2.23 -9.234 -25.031 1 93.38 178 ARG A C 1
ATOM 1262 O O . ARG A 1 178 ? 3.355 -8.984 -25.469 1 93.38 178 ARG A O 1
ATOM 1269 N N . TYR A 1 179 ? 2.006 -9.977 -23.953 1 93.88 179 TYR A N 1
ATOM 1270 C CA . TYR A 1 179 ? 3.08 -10.508 -23.125 1 93.88 179 TYR A CA 1
ATOM 1271 C C . TYR A 1 179 ? 4.039 -11.352 -23.953 1 93.88 179 TYR A C 1
ATOM 1273 O O . TYR A 1 179 ? 5.258 -11.25 -23.812 1 93.88 179 TYR A O 1
ATOM 1281 N N . SER A 1 180 ? 3.535 -12.234 -24.812 1 93.56 180 SER A N 1
ATOM 1282 C CA . SER A 1 180 ? 4.363 -13.125 -25.609 1 93.56 180 SER A CA 1
ATOM 1283 C C . SER A 1 180 ? 5.324 -12.344 -26.5 1 93.56 180 SER A C 1
ATOM 1285 O O . SER A 1 180 ? 6.445 -12.789 -26.75 1 93.56 180 SER A O 1
ATOM 1287 N N . ASP A 1 181 ? 4.887 -11.203 -26.969 1 94.56 181 ASP A N 1
ATOM 1288 C CA . ASP A 1 181 ? 5.738 -10.336 -27.766 1 94.56 181 ASP A CA 1
ATOM 1289 C C . ASP A 1 181 ? 6.906 -9.797 -26.953 1 94.56 181 ASP A C 1
ATOM 1291 O O . ASP A 1 181 ? 8.039 -9.75 -27.438 1 94.56 181 ASP A O 1
ATOM 1295 N N . ALA A 1 182 ? 6.59 -9.359 -25.766 1 95.12 182 ALA A N 1
ATOM 1296 C CA . ALA A 1 182 ? 7.621 -8.844 -24.875 1 95.12 182 ALA A CA 1
ATOM 1297 C C . ALA A 1 182 ? 8.641 -9.93 -24.531 1 95.12 182 ALA A C 1
ATOM 1299 O O . ALA A 1 182 ? 9.844 -9.664 -24.484 1 95.12 182 ALA A O 1
ATOM 1300 N N . LEU A 1 183 ? 8.18 -11.125 -24.25 1 94.06 183 LEU A N 1
ATOM 1301 C CA . LEU A 1 183 ? 9.055 -12.25 -23.938 1 94.06 183 LEU A CA 1
ATOM 1302 C C . LEU A 1 183 ? 9.984 -12.555 -25.094 1 94.06 183 LEU A C 1
ATOM 1304 O O . LEU A 1 183 ? 11.18 -12.781 -24.906 1 94.06 183 LEU A O 1
ATOM 1308 N N . ALA A 1 184 ? 9.43 -12.625 -26.297 1 94.25 184 ALA A N 1
ATOM 1309 C CA . ALA A 1 184 ? 10.234 -12.867 -27.484 1 94.25 184 ALA A CA 1
ATOM 1310 C C . ALA A 1 184 ? 11.297 -11.781 -27.656 1 94.25 184 ALA A C 1
ATOM 1312 O O . ALA A 1 184 ? 12.445 -12.078 -27.984 1 94.25 184 ALA A O 1
ATOM 1313 N N . ALA A 1 185 ? 10.938 -10.555 -27.438 1 95.5 185 ALA A N 1
ATOM 1314 C CA . ALA A 1 185 ? 11.844 -9.414 -27.594 1 95.5 185 ALA A CA 1
ATOM 1315 C C . ALA A 1 185 ? 13.008 -9.492 -26.625 1 95.5 185 ALA A C 1
ATOM 1317 O O . ALA A 1 185 ? 14.133 -9.125 -26.953 1 95.5 185 ALA A O 1
ATOM 1318 N N . LEU A 1 186 ? 12.727 -9.859 -25.344 1 94.38 186 LEU A N 1
ATOM 1319 C CA . LEU A 1 186 ? 13.758 -10.016 -24.328 1 94.38 186 LEU A CA 1
ATOM 1320 C C . LEU A 1 186 ? 14.883 -10.914 -24.828 1 94.38 186 LEU A C 1
ATOM 1322 O O . LEU A 1 186 ? 16.062 -10.562 -24.734 1 94.38 186 LEU A O 1
ATOM 1326 N N . HIS A 1 187 ? 14.57 -12.008 -25.469 1 90.69 187 HIS A N 1
ATOM 1327 C CA . HIS A 1 187 ? 15.547 -12.992 -25.922 1 90.69 187 HIS A CA 1
ATOM 1328 C C . HIS A 1 187 ? 16.266 -12.523 -27.188 1 90.69 187 HIS A C 1
ATOM 1330 O O . HIS A 1 187 ? 17.438 -12.828 -27.391 1 90.69 187 HIS A O 1
ATOM 1336 N N . ASP A 1 188 ? 15.641 -11.703 -27.938 1 91.62 188 ASP A N 1
ATOM 1337 C CA . ASP A 1 188 ? 16.172 -11.273 -29.219 1 91.62 188 ASP A CA 1
ATOM 1338 C C . ASP A 1 188 ? 17.078 -10.047 -29.062 1 91.62 188 ASP A C 1
ATOM 1340 O O . ASP A 1 188 ? 18.016 -9.859 -29.828 1 91.62 188 ASP A O 1
ATOM 1344 N N . ASP A 1 189 ? 16.812 -9.234 -28.109 1 88.69 189 ASP A N 1
ATOM 1345 C CA . ASP A 1 189 ? 17.375 -7.891 -28.078 1 88.69 189 ASP A CA 1
ATOM 1346 C C . ASP A 1 189 ? 18.641 -7.852 -27.219 1 88.69 189 ASP A C 1
ATOM 1348 O O . ASP A 1 189 ? 19.578 -7.09 -27.5 1 88.69 189 ASP A O 1
ATOM 1352 N N . LEU A 1 190 ? 18.672 -8.555 -26.141 1 85 190 LEU A N 1
ATOM 1353 C CA . LEU A 1 190 ? 19.797 -8.422 -25.219 1 85 190 LEU A CA 1
ATOM 1354 C C . LEU A 1 190 ? 20.984 -9.258 -25.688 1 85 190 LEU A C 1
ATOM 1356 O O . LEU A 1 190 ? 20.844 -10.469 -25.891 1 85 190 LEU A O 1
ATOM 1360 N N . ALA A 1 191 ? 22.156 -8.594 -25.828 1 81.75 191 ALA A N 1
ATOM 1361 C CA . ALA A 1 191 ? 23.359 -9.172 -26.438 1 81.75 191 ALA A CA 1
ATOM 1362 C C . ALA A 1 191 ? 24.391 -9.523 -25.375 1 81.75 191 ALA A C 1
ATOM 1364 O O . ALA A 1 191 ? 25.281 -10.328 -25.609 1 81.75 191 ALA A O 1
ATOM 1365 N N . ARG A 1 192 ? 24.297 -8.844 -24.375 1 84.94 192 ARG A N 1
ATOM 1366 C CA . ARG A 1 192 ? 25.281 -9.117 -23.328 1 84.94 192 ARG A CA 1
ATOM 1367 C C . ARG A 1 192 ? 24.75 -10.117 -22.312 1 84.94 192 ARG A C 1
ATOM 1369 O O . ARG A 1 192 ? 23.562 -10.43 -22.297 1 84.94 192 ARG A O 1
ATOM 1376 N N . GLU A 1 193 ? 25.562 -10.594 -21.516 1 90.38 193 GLU A N 1
ATOM 1377 C CA . GLU A 1 193 ? 25.188 -11.516 -20.453 1 90.38 193 GLU A CA 1
ATOM 1378 C C . GLU A 1 193 ? 24.344 -10.812 -19.391 1 90.38 193 GLU A C 1
ATOM 1380 O O . GLU A 1 193 ? 24.594 -9.656 -19.062 1 90.38 193 GLU A O 1
ATOM 1385 N N . TRP A 1 194 ? 23.281 -11.438 -19.016 1 94 194 TRP A N 1
ATOM 1386 C CA . TRP A 1 194 ? 22.391 -10.898 -18 1 94 194 TRP A CA 1
ATOM 1387 C C . TRP A 1 194 ? 21.844 -12 -17.094 1 94 194 TRP A C 1
ATOM 1389 O O . TRP A 1 194 ? 21.938 -13.18 -17.438 1 94 194 TRP A O 1
ATOM 1399 N N . TYR A 1 195 ? 21.516 -11.641 -15.875 1 96.06 195 TYR A N 1
ATOM 1400 C CA . TYR A 1 195 ? 20.828 -12.531 -14.953 1 96.06 195 TYR A CA 1
ATOM 1401 C C . TYR A 1 195 ? 19.312 -12.461 -15.148 1 96.06 195 TYR A C 1
ATOM 1403 O O . TYR A 1 195 ? 18.719 -11.383 -15.023 1 96.06 195 TYR A O 1
ATOM 1411 N N . SER A 1 196 ? 18.688 -13.617 -15.398 1 96.88 196 SER A N 1
ATOM 1412 C CA . SER A 1 196 ? 17.266 -13.641 -15.711 1 96.88 196 SER A CA 1
ATOM 1413 C C . SER A 1 196 ? 16.422 -13.523 -14.445 1 96.88 196 SER A C 1
ATOM 1415 O O . SER A 1 196 ? 16.656 -14.227 -13.461 1 96.88 196 SER A O 1
ATOM 1417 N N . LEU A 1 197 ? 15.453 -12.633 -14.492 1 97.88 197 LEU A N 1
ATOM 1418 C CA . LEU A 1 197 ? 14.445 -12.547 -13.445 1 97.88 197 LEU A CA 1
ATOM 1419 C C . LEU A 1 197 ? 13.125 -13.164 -13.914 1 97.88 197 LEU A C 1
ATOM 1421 O O . LEU A 1 197 ? 12.094 -12.984 -13.266 1 97.88 197 LEU A O 1
ATOM 1425 N N . GLN A 1 198 ? 13.164 -13.859 -15.062 1 97.31 198 GLN A N 1
ATOM 1426 C CA . GLN A 1 198 ? 11.961 -14.484 -15.609 1 97.31 198 GLN A CA 1
ATOM 1427 C C . GLN A 1 198 ? 11.469 -15.609 -14.703 1 97.31 198 GLN A C 1
ATOM 1429 O O . GLN A 1 198 ? 12.273 -16.312 -14.094 1 97.31 198 GLN A O 1
ATOM 1434 N N . GLU A 1 199 ? 10.148 -15.688 -14.555 1 96 199 GLU A N 1
ATOM 1435 C CA . GLU A 1 199 ? 9.562 -16.734 -13.719 1 96 199 GLU A CA 1
ATOM 1436 C C . GLU A 1 199 ? 10.07 -18.109 -14.133 1 96 199 GLU A C 1
ATOM 1438 O O . GLU A 1 199 ? 10.125 -18.438 -15.32 1 96 199 GLU A O 1
ATOM 1443 N N . PHE A 1 200 ? 10.531 -18.844 -13.203 1 96.62 200 PHE A N 1
ATOM 1444 C CA . PHE A 1 200 ? 10.906 -20.25 -13.289 1 96.62 200 PHE A CA 1
ATOM 1445 C C . PHE A 1 200 ? 12.086 -20.453 -14.227 1 96.62 200 PHE A C 1
ATOM 1447 O O . PHE A 1 200 ? 12.297 -21.531 -14.758 1 96.62 200 PHE A O 1
ATOM 1454 N N . THR A 1 201 ? 12.812 -19.344 -14.492 1 94 201 THR A N 1
ATOM 1455 C CA . THR A 1 201 ? 14.062 -19.406 -15.242 1 94 201 THR A CA 1
ATOM 1456 C C . THR A 1 201 ? 15.258 -19.5 -14.305 1 94 201 THR A C 1
ATOM 1458 O O . THR A 1 201 ? 16.188 -20.281 -14.547 1 94 201 THR A O 1
ATOM 1461 N N . THR A 1 202 ? 15.414 -18.672 -13.32 1 89.56 202 THR A N 1
ATOM 1462 C CA . THR A 1 202 ? 16.375 -18.781 -12.234 1 89.56 202 THR A CA 1
ATOM 1463 C C . THR A 1 202 ? 15.695 -19.234 -10.945 1 89.56 202 THR A C 1
ATOM 1465 O O . THR A 1 202 ? 14.492 -19 -10.758 1 89.56 202 THR A O 1
ATOM 1468 N N . PRO A 1 203 ? 16.672 -19.812 -10.211 1 90.38 203 PRO A N 1
ATOM 1469 C CA . PRO A 1 203 ? 16.062 -20.266 -8.953 1 90.38 203 PRO A CA 1
ATOM 1470 C C . PRO A 1 203 ? 15.711 -19.109 -8.016 1 90.38 203 PRO A C 1
ATOM 1472 O O . PRO A 1 203 ? 16.078 -17.969 -8.273 1 90.38 203 PRO A O 1
ATOM 1475 N N . TYR A 1 204 ? 14.633 -19.125 -7.246 1 95.5 204 TYR A N 1
ATOM 1476 C CA . TYR A 1 204 ? 14.438 -18.359 -6.023 1 95.5 204 TYR A CA 1
ATOM 1477 C C . TYR A 1 204 ? 13.234 -17.438 -6.148 1 95.5 204 TYR A C 1
ATOM 1479 O O . TYR A 1 204 ? 12.688 -16.969 -5.145 1 95.5 204 TYR A O 1
ATOM 1487 N N . ARG A 1 205 ? 12.922 -16.922 -7.449 1 96.81 205 ARG A N 1
ATOM 1488 C CA . ARG A 1 205 ? 11.836 -15.961 -7.574 1 96.81 205 ARG A CA 1
ATOM 1489 C C . ARG A 1 205 ? 10.555 -16.5 -6.949 1 96.81 205 ARG A C 1
ATOM 1491 O O . ARG A 1 205 ? 9.891 -15.789 -6.184 1 96.81 205 ARG A O 1
ATOM 1498 N N . HIS A 1 206 ? 10.234 -17.75 -7.25 1 97.06 206 HIS A N 1
ATOM 1499 C CA . HIS A 1 206 ? 8.977 -18.312 -6.773 1 97.06 206 HIS A CA 1
ATOM 1500 C C . HIS A 1 206 ? 9.055 -18.641 -5.285 1 97.06 206 HIS A C 1
ATOM 1502 O O . HIS A 1 206 ? 8.031 -18.906 -4.652 1 97.06 206 HIS A O 1
ATOM 1508 N N . ASP A 1 207 ? 10.281 -18.594 -4.695 1 97.19 207 ASP A N 1
ATOM 1509 C CA . ASP A 1 207 ? 10.508 -18.953 -3.303 1 97.19 207 ASP A CA 1
ATOM 1510 C C . ASP A 1 207 ? 9.836 -17.969 -2.357 1 97.19 207 ASP A C 1
ATOM 1512 O O . ASP A 1 207 ? 9.344 -18.344 -1.291 1 97.19 207 ASP A O 1
ATOM 1516 N N . GLY A 1 208 ? 9.789 -16.703 -2.793 1 98.19 208 GLY A N 1
ATOM 1517 C CA . GLY A 1 208 ? 9.281 -15.641 -1.938 1 98.19 208 GLY A CA 1
ATOM 1518 C C . GLY A 1 208 ? 7.801 -15.766 -1.646 1 98.19 208 GLY A C 1
ATOM 1519 O O . GLY A 1 208 ? 7.328 -15.32 -0.598 1 98.19 208 GLY A O 1
ATOM 1520 N N . TYR A 1 209 ? 7.043 -16.422 -2.482 1 98.62 209 TYR A N 1
ATOM 1521 C CA . TYR A 1 209 ? 5.59 -16.469 -2.375 1 98.62 209 TYR A CA 1
ATOM 1522 C C . TYR A 1 209 ? 5.145 -17.406 -1.27 1 98.62 209 TYR A C 1
ATOM 1524 O O . TYR A 1 209 ? 3.996 -17.359 -0.824 1 98.62 209 TYR A O 1
ATOM 1532 N N . ARG A 1 210 ? 6.098 -18.312 -0.766 1 98.75 210 ARG A N 1
ATOM 1533 C CA . ARG A 1 210 ? 5.793 -19.203 0.344 1 98.75 210 ARG A CA 1
ATOM 1534 C C . ARG A 1 210 ? 5.414 -18.422 1.595 1 98.75 210 ARG A C 1
ATOM 1536 O O . ARG A 1 210 ? 4.59 -18.875 2.393 1 98.75 210 ARG A O 1
ATOM 1543 N N . THR A 1 211 ? 5.938 -17.234 1.691 1 98.88 211 THR A N 1
ATOM 1544 C CA . THR A 1 211 ? 5.77 -16.438 2.902 1 98.88 211 THR A CA 1
ATOM 1545 C C . THR A 1 211 ? 4.328 -15.945 3.037 1 98.88 211 THR A C 1
ATOM 1547 O O . THR A 1 211 ? 3.871 -15.641 4.141 1 98.88 211 THR A O 1
ATOM 1550 N N . LEU A 1 212 ? 3.637 -15.836 1.887 1 98.88 212 LEU A N 1
ATOM 1551 C CA . LEU A 1 212 ? 2.219 -15.5 1.953 1 98.88 212 LEU A CA 1
ATOM 1552 C C . LEU A 1 212 ? 1.452 -16.531 2.773 1 98.88 212 LEU A C 1
ATOM 1554 O O . LEU A 1 212 ? 0.629 -16.172 3.619 1 98.88 212 LEU A O 1
ATOM 1558 N N . ALA A 1 213 ? 1.766 -17.812 2.529 1 98.94 213 ALA A N 1
ATOM 1559 C CA . ALA A 1 213 ? 1.143 -18.891 3.291 1 98.94 213 ALA A CA 1
ATOM 1560 C C . ALA A 1 213 ? 1.479 -18.766 4.777 1 98.94 213 ALA A C 1
ATOM 1562 O O . ALA A 1 213 ? 0.616 -18.984 5.633 1 98.94 213 ALA A O 1
ATOM 1563 N N . TYR A 1 214 ? 2.752 -18.453 5.113 1 98.88 214 TYR A N 1
ATOM 1564 C CA . TYR A 1 214 ? 3.176 -18.297 6.5 1 98.88 214 TYR A CA 1
ATOM 1565 C C . TYR A 1 214 ? 2.379 -17.188 7.184 1 98.88 214 TYR A C 1
ATOM 1567 O O . TYR A 1 214 ? 1.902 -17.375 8.305 1 98.88 214 TYR A O 1
ATOM 1575 N N . GLU A 1 215 ? 2.246 -16.062 6.516 1 98.81 215 GLU A N 1
ATOM 1576 C CA . GLU A 1 215 ? 1.521 -14.93 7.074 1 98.81 215 GLU A CA 1
ATOM 1577 C C . GLU A 1 215 ? 0.057 -15.281 7.324 1 98.81 215 GLU A C 1
ATOM 1579 O O . GLU A 1 215 ? -0.505 -14.922 8.359 1 98.81 215 GLU A O 1
ATOM 1584 N N . VAL A 1 216 ? -0.565 -15.938 6.328 1 98.81 216 VAL A N 1
ATOM 1585 C CA . VAL A 1 216 ? -1.974 -16.297 6.457 1 98.81 216 VAL A CA 1
ATOM 1586 C C . VAL A 1 216 ? -2.164 -17.219 7.652 1 98.81 216 VAL A C 1
ATOM 1588 O O . VAL A 1 216 ? -3.053 -17 8.477 1 98.81 216 VAL A O 1
ATOM 1591 N N . ALA A 1 217 ? -1.337 -18.281 7.758 1 98.81 217 ALA A N 1
ATOM 1592 C CA . ALA A 1 217 ? -1.441 -19.234 8.859 1 98.81 217 ALA A CA 1
ATOM 1593 C C . ALA A 1 217 ? -1.144 -18.562 10.195 1 98.81 217 ALA A C 1
ATOM 1595 O O . ALA A 1 217 ? -1.854 -18.797 11.18 1 98.81 217 ALA A O 1
ATOM 1596 N N . GLY A 1 218 ? -0.059 -17.766 10.242 1 98.31 218 GLY A N 1
ATOM 1597 C CA . GLY A 1 218 ? 0.281 -17.047 11.461 1 98.31 218 GLY A CA 1
ATOM 1598 C C . GLY A 1 218 ? -0.846 -16.172 11.969 1 98.31 218 GLY A C 1
ATOM 1599 O O . GLY A 1 218 ? -1.161 -16.188 13.164 1 98.31 218 GLY A O 1
ATOM 1600 N N . ALA A 1 219 ? -1.455 -15.453 11.086 1 97.19 219 ALA A N 1
ATOM 1601 C CA . ALA A 1 219 ? -2.539 -14.539 11.445 1 97.19 219 ALA A CA 1
ATOM 1602 C C . ALA A 1 219 ? -3.758 -15.305 11.953 1 97.19 219 ALA A C 1
ATOM 1604 O O . ALA A 1 219 ? -4.66 -14.719 12.555 1 97.19 219 ALA A O 1
ATOM 1605 N N . ARG A 1 220 ? -3.754 -16.578 11.719 1 97.5 220 ARG A N 1
ATOM 1606 C CA . ARG A 1 220 ? -4.852 -17.453 12.133 1 97.5 220 ARG A CA 1
ATOM 1607 C C . ARG A 1 220 ? -4.391 -18.453 13.188 1 97.5 220 ARG A C 1
ATOM 1609 O O . ARG A 1 220 ? -4.844 -19.594 13.211 1 97.5 220 ARG A O 1
ATOM 1616 N N . ASP A 1 221 ? -3.426 -18.078 14.008 1 97.25 221 ASP A N 1
ATOM 1617 C CA . ASP A 1 221 ? -2.9 -18.906 15.086 1 97.25 221 ASP A CA 1
ATOM 1618 C C . ASP A 1 221 ? -2.379 -20.234 14.547 1 97.25 221 ASP A C 1
ATOM 1620 O O . ASP A 1 221 ? -2.658 -21.297 15.125 1 97.25 221 ASP A O 1
ATOM 1624 N N . TRP A 1 222 ? -1.802 -20.172 13.367 1 98.19 222 TRP A N 1
ATOM 1625 C CA . TRP A 1 222 ? -1.168 -21.297 12.695 1 98.19 222 TRP A CA 1
ATOM 1626 C C . TRP A 1 222 ? -2.191 -22.375 12.352 1 98.19 222 TRP A C 1
ATOM 1628 O O . TRP A 1 222 ? -1.92 -23.578 12.5 1 98.19 222 TRP A O 1
ATOM 1638 N N . THR A 1 223 ? -3.365 -21.875 11.977 1 98.19 223 THR A N 1
ATOM 1639 C CA . THR A 1 223 ? -4.402 -22.734 11.422 1 98.19 223 THR A CA 1
ATOM 1640 C C . THR A 1 223 ? -4.602 -22.453 9.938 1 98.19 223 THR A C 1
ATOM 1642 O O . THR A 1 223 ? -4.777 -21.297 9.539 1 98.19 223 THR A O 1
ATOM 1645 N N . ALA A 1 224 ? -4.527 -23.484 9.141 1 98.56 224 ALA A N 1
ATOM 1646 C CA . ALA A 1 224 ? -4.746 -23.328 7.707 1 98.56 224 ALA A CA 1
ATOM 1647 C C . ALA A 1 224 ? -6.203 -23 7.406 1 98.56 224 ALA A C 1
ATOM 1649 O O . ALA A 1 224 ? -7.113 -23.531 8.047 1 98.56 224 ALA A O 1
ATOM 1650 N N . PRO A 1 225 ? -6.484 -22.078 6.531 1 98.81 225 PRO A N 1
ATOM 1651 C CA . PRO A 1 225 ? -7.859 -21.953 6.035 1 98.81 225 PRO A CA 1
ATOM 1652 C C . PRO A 1 225 ? -8.32 -23.203 5.27 1 98.81 225 PRO A C 1
ATOM 1654 O O . PRO A 1 225 ? -7.527 -24.109 5.027 1 98.81 225 PRO A O 1
ATOM 1657 N N . ASP A 1 226 ? -9.609 -23.234 4.984 1 98.75 226 ASP A N 1
ATOM 1658 C CA . ASP A 1 226 ? -10.141 -24.359 4.227 1 98.75 226 ASP A CA 1
ATOM 1659 C C . ASP A 1 226 ? -9.789 -24.234 2.746 1 98.75 226 ASP A C 1
ATOM 1661 O O . ASP A 1 226 ? -9.578 -25.25 2.07 1 98.75 226 ASP A O 1
ATOM 1665 N N . ALA A 1 227 ? -9.727 -23 2.291 1 98.88 227 ALA A N 1
ATOM 1666 C CA . ALA A 1 227 ? -9.453 -22.781 0.875 1 98.88 227 ALA A CA 1
ATOM 1667 C C . ALA A 1 227 ? -8.711 -21.453 0.665 1 98.88 227 ALA A C 1
ATOM 1669 O O . ALA A 1 227 ? -8.898 -20.516 1.43 1 98.88 227 ALA A O 1
ATOM 1670 N N . VAL A 1 228 ? -7.875 -21.406 -0.306 1 98.94 228 VAL A N 1
ATOM 1671 C CA . VAL A 1 228 ? -7.254 -20.203 -0.84 1 98.94 228 VAL A CA 1
ATOM 1672 C C . VAL A 1 228 ? -7.586 -20.062 -2.324 1 98.94 228 VAL A C 1
ATOM 1674 O O . VAL A 1 228 ? -7.422 -21.016 -3.094 1 98.94 228 VAL A O 1
ATOM 1677 N N . VAL A 1 229 ? -8.102 -18.938 -2.74 1 98.94 229 VAL A N 1
ATOM 1678 C CA . VAL A 1 229 ? -8.453 -18.688 -4.133 1 98.94 229 VAL A CA 1
ATOM 1679 C C . VAL A 1 229 ? -7.527 -17.609 -4.711 1 98.94 229 VAL A C 1
ATOM 1681 O O . VAL A 1 229 ? -7.418 -16.516 -4.156 1 98.94 229 VAL A O 1
ATOM 1684 N N . VAL A 1 230 ? -6.883 -17.906 -5.785 1 98.81 230 VAL A N 1
ATOM 1685 C CA . VAL A 1 230 ? -5.871 -17 -6.32 1 98.81 230 VAL A CA 1
ATOM 1686 C C . VAL A 1 230 ? -5.996 -16.922 -7.84 1 98.81 230 VAL A C 1
ATOM 1688 O O . VAL A 1 230 ? -6.273 -17.938 -8.5 1 98.81 230 VAL A O 1
ATOM 1691 N N . GLY A 1 231 ? -5.938 -15.688 -8.414 1 98.81 231 GLY A N 1
ATOM 1692 C CA . GLY A 1 231 ? -5.762 -15.539 -9.852 1 98.81 231 GLY A CA 1
ATOM 1693 C C . GLY A 1 231 ? -4.418 -16.047 -10.344 1 98.81 231 GLY A C 1
ATOM 1694 O O . GLY A 1 231 ? -3.396 -15.852 -9.68 1 98.81 231 GLY A O 1
ATOM 1695 N N . VAL A 1 232 ? -4.434 -16.703 -11.516 1 98.69 232 VAL A N 1
ATOM 1696 C CA . VAL A 1 232 ? -3.209 -17.359 -11.961 1 98.69 232 VAL A CA 1
ATOM 1697 C C . VAL A 1 232 ? -2.859 -16.906 -13.375 1 98.69 232 VAL A C 1
ATOM 1699 O O . VAL A 1 232 ? -3.67 -17.031 -14.297 1 98.69 232 VAL A O 1
ATOM 1702 N N . GLY A 1 233 ? -1.7 -16.297 -13.508 1 97.81 233 GLY A N 1
ATOM 1703 C CA . GLY A 1 233 ? -1.058 -16.062 -14.789 1 97.81 233 GLY A CA 1
ATOM 1704 C C . GLY A 1 233 ? 0.074 -17.016 -15.078 1 97.81 233 GLY A C 1
ATOM 1705 O O . GLY A 1 233 ? -0.154 -18.109 -15.609 1 97.81 233 GLY A O 1
ATOM 1706 N N . THR A 1 234 ? 1.209 -16.828 -14.453 1 97.12 234 THR A N 1
ATOM 1707 C CA . THR A 1 234 ? 2.398 -17.641 -14.695 1 97.12 234 THR A CA 1
ATOM 1708 C C . THR A 1 234 ? 2.416 -18.859 -13.781 1 97.12 234 THR A C 1
ATOM 1710 O O . THR A 1 234 ? 3.123 -19.828 -14.047 1 97.12 234 THR A O 1
ATOM 1713 N N . GLY A 1 235 ? 1.731 -18.797 -12.703 1 97.75 235 GLY A N 1
ATOM 1714 C CA . GLY A 1 235 ? 1.633 -19.922 -11.781 1 97.75 235 GLY A CA 1
ATOM 1715 C C . GLY A 1 235 ? 2.492 -19.75 -10.539 1 97.75 235 GLY A C 1
ATOM 1716 O O . GLY A 1 235 ? 2.359 -20.516 -9.578 1 97.75 235 GLY A O 1
ATOM 1717 N N . GLU A 1 236 ? 3.305 -18.703 -10.43 1 97.56 236 GLU A N 1
ATOM 1718 C CA . GLU A 1 236 ? 4.297 -18.547 -9.367 1 97.56 236 GLU A CA 1
ATOM 1719 C C . GLU A 1 236 ? 3.633 -18.406 -8.008 1 97.56 236 GLU A C 1
ATOM 1721 O O . GLU A 1 236 ? 4.062 -19.031 -7.031 1 97.56 236 GLU A O 1
ATOM 1726 N N . THR A 1 237 ? 2.59 -17.578 -7.934 1 98.56 237 THR A N 1
ATOM 1727 C CA . THR A 1 237 ? 1.946 -17.312 -6.652 1 98.56 237 THR A CA 1
ATOM 1728 C C . THR A 1 237 ? 1.254 -18.562 -6.117 1 98.56 237 THR A C 1
ATOM 1730 O O . THR A 1 237 ? 1.394 -18.906 -4.941 1 98.56 237 THR A O 1
ATOM 1733 N N . LEU A 1 238 ? 0.539 -19.25 -6.98 1 98.81 238 LEU A N 1
ATOM 1734 C CA . LEU A 1 238 ? -0.169 -20.469 -6.582 1 98.81 238 LEU A CA 1
ATOM 1735 C C . LEU A 1 238 ? 0.808 -21.531 -6.094 1 98.81 238 LEU A C 1
ATOM 1737 O O . LEU A 1 238 ? 0.611 -22.125 -5.027 1 98.81 238 LEU A O 1
ATOM 1741 N N . VAL A 1 239 ? 1.856 -21.766 -6.895 1 98.44 239 VAL A N 1
ATOM 1742 C CA . VAL A 1 239 ? 2.855 -22.781 -6.551 1 98.44 239 VAL A CA 1
ATOM 1743 C C . VAL A 1 239 ? 3.52 -22.406 -5.223 1 98.44 239 VAL A C 1
ATOM 1745 O O . VAL A 1 239 ? 3.713 -23.281 -4.363 1 98.44 239 VAL A O 1
ATOM 1748 N N . GLY A 1 240 ? 3.836 -21.141 -5.062 1 98.44 240 GLY A N 1
ATOM 1749 C CA . GLY A 1 240 ? 4.449 -20.672 -3.828 1 98.44 240 GLY A CA 1
ATOM 1750 C C . GLY A 1 240 ? 3.564 -20.875 -2.611 1 98.44 240 GLY A C 1
ATOM 1751 O O . GLY A 1 240 ? 4.039 -21.297 -1.554 1 98.44 240 GLY A O 1
ATOM 1752 N N . ILE A 1 241 ? 2.295 -20.562 -2.748 1 98.81 241 ILE A N 1
ATOM 1753 C CA . ILE A 1 241 ? 1.354 -20.703 -1.643 1 98.81 241 ILE A CA 1
ATOM 1754 C C . ILE A 1 241 ? 1.261 -22.156 -1.226 1 98.81 241 ILE A C 1
ATOM 1756 O O . ILE A 1 241 ? 1.339 -22.484 -0.036 1 98.81 241 ILE A O 1
ATOM 1760 N N . GLU A 1 242 ? 1.108 -23.047 -2.189 1 98.81 242 GLU A N 1
ATOM 1761 C CA . GLU A 1 242 ? 1.02 -24.469 -1.891 1 98.81 242 GLU A CA 1
ATOM 1762 C C . GLU A 1 242 ? 2.275 -24.969 -1.179 1 98.81 242 GLU A C 1
ATOM 1764 O O . GLU A 1 242 ? 2.188 -25.656 -0.165 1 98.81 242 GLU A O 1
ATOM 1769 N N . ARG A 1 243 ? 3.404 -24.625 -1.693 1 98.25 243 ARG A N 1
ATOM 1770 C CA . ARG A 1 243 ? 4.668 -25.016 -1.082 1 98.25 243 ARG A CA 1
ATOM 1771 C C . ARG A 1 243 ? 4.785 -24.469 0.337 1 98.25 243 ARG A C 1
ATOM 1773 O O . ARG A 1 243 ? 5.293 -25.156 1.23 1 98.25 243 ARG A O 1
ATOM 1780 N N . GLY A 1 244 ? 4.379 -23.219 0.536 1 98.75 244 GLY A N 1
ATOM 1781 C CA . GLY A 1 244 ? 4.422 -22.609 1.86 1 98.75 244 GLY A CA 1
ATOM 1782 C C . GLY A 1 244 ? 3.619 -23.391 2.891 1 98.75 244 GLY A C 1
ATOM 1783 O O . GLY A 1 244 ? 4.094 -23.625 4.004 1 98.75 244 GLY A O 1
ATOM 1784 N N . PHE A 1 245 ? 2.43 -23.766 2.529 1 98.88 245 PHE A N 1
ATOM 1785 C CA . PHE A 1 245 ? 1.611 -24.531 3.467 1 98.88 245 PHE A CA 1
ATOM 1786 C C . PHE A 1 245 ? 2.188 -25.922 3.682 1 98.88 245 PHE A C 1
ATOM 1788 O O . PHE A 1 245 ? 2.092 -26.469 4.781 1 98.88 245 PHE A O 1
ATOM 1795 N N . ARG A 1 246 ? 2.779 -26.516 2.645 1 98.5 246 ARG A N 1
ATOM 1796 C CA . ARG A 1 246 ? 3.455 -27.797 2.812 1 98.5 246 ARG A CA 1
ATOM 1797 C C . ARG A 1 246 ? 4.578 -27.703 3.838 1 98.5 246 ARG A C 1
ATOM 1799 O O . ARG A 1 246 ? 4.758 -28.594 4.664 1 98.5 246 ARG A O 1
ATOM 1806 N N . ASP A 1 247 ? 5.367 -26.625 3.732 1 98.31 247 ASP A N 1
ATOM 1807 C CA . ASP A 1 247 ? 6.387 -26.359 4.742 1 98.31 247 ASP A CA 1
ATOM 1808 C C . ASP A 1 247 ? 5.785 -26.375 6.148 1 98.31 247 ASP A C 1
ATOM 1810 O O . ASP A 1 247 ? 6.355 -26.953 7.07 1 98.31 247 ASP A O 1
ATOM 1814 N N . LEU A 1 248 ? 4.691 -25.672 6.293 1 98.75 248 LEU A N 1
ATOM 1815 C CA . LEU A 1 248 ? 4.078 -25.516 7.605 1 98.75 248 LEU A CA 1
ATOM 1816 C C . LEU A 1 248 ? 3.59 -26.844 8.148 1 98.75 248 LEU A C 1
ATOM 1818 O O . LEU A 1 248 ? 3.678 -27.109 9.352 1 98.75 248 LEU A O 1
ATOM 1822 N N . VAL A 1 249 ? 3.033 -27.703 7.273 1 98.75 249 VAL A N 1
ATOM 1823 C CA . VAL A 1 249 ? 2.641 -29.062 7.676 1 98.75 249 VAL A CA 1
ATOM 1824 C C . VAL A 1 249 ? 3.871 -29.828 8.133 1 98.75 249 VAL A C 1
ATOM 1826 O O . VAL A 1 249 ? 3.85 -30.484 9.188 1 98.75 249 VAL A O 1
ATOM 1829 N N . ALA A 1 250 ? 4.926 -29.781 7.359 1 98.38 250 ALA A N 1
ATOM 1830 C CA . ALA A 1 250 ? 6.164 -30.484 7.68 1 98.38 250 ALA A CA 1
ATOM 1831 C C . ALA A 1 250 ? 6.73 -30.016 9.016 1 98.38 250 ALA A C 1
ATOM 1833 O O . ALA A 1 250 ? 7.324 -30.812 9.758 1 98.38 250 ALA A O 1
ATOM 1834 N N . LEU A 1 251 ? 6.523 -28.781 9.352 1 98.38 251 LEU A N 1
ATOM 1835 C CA . LEU A 1 251 ? 7.039 -28.188 10.578 1 98.38 251 LEU A CA 1
ATOM 1836 C C . LEU A 1 251 ? 6.09 -28.438 11.75 1 98.38 251 LEU A C 1
ATOM 1838 O O . LEU A 1 251 ? 6.395 -28.094 12.891 1 98.38 251 LEU A O 1
ATOM 1842 N N . GLY A 1 252 ? 4.926 -28.984 11.484 1 98.19 252 GLY A N 1
ATOM 1843 C CA . GLY A 1 252 ? 3.943 -29.281 12.508 1 98.19 252 GLY A CA 1
ATOM 1844 C C . GLY A 1 252 ? 3.139 -28.078 12.945 1 98.19 252 GLY A C 1
ATOM 1845 O O . GLY A 1 252 ? 2.504 -28.094 14.008 1 98.19 252 GLY A O 1
ATOM 1846 N N . LEU A 1 253 ? 3.184 -27.031 12.172 1 98.25 253 LEU A N 1
ATOM 1847 C CA . LEU A 1 253 ? 2.494 -25.797 12.539 1 98.25 253 LEU A CA 1
ATOM 1848 C C . LEU A 1 253 ? 1.036 -25.828 12.094 1 98.25 253 LEU A C 1
ATOM 1850 O O . LEU A 1 253 ? 0.164 -25.266 12.758 1 98.25 253 LEU A O 1
ATOM 1854 N N . THR A 1 254 ? 0.799 -26.406 10.922 1 98.25 254 THR A N 1
ATOM 1855 C CA . THR A 1 254 ? -0.56 -26.609 10.43 1 98.25 254 THR A CA 1
ATOM 1856 C C . THR A 1 254 ? -0.831 -28.094 10.211 1 98.25 254 THR A C 1
ATOM 1858 O O . THR A 1 254 ? 0.103 -28.891 10.07 1 98.25 254 THR A O 1
ATOM 1861 N N . ASP A 1 255 ? -2.107 -28.516 10.172 1 97.56 255 ASP A N 1
ATOM 1862 C CA . ASP A 1 255 ? -2.461 -29.922 10.086 1 97.56 255 ASP A CA 1
ATOM 1863 C C . ASP A 1 255 ? -2.738 -30.344 8.641 1 97.56 255 ASP A C 1
ATOM 1865 O O . ASP A 1 255 ? -2.811 -31.531 8.336 1 97.56 255 ASP A O 1
ATOM 1869 N N . ARG A 1 256 ? -2.857 -29.328 7.828 1 98 256 ARG A N 1
ATOM 1870 C CA . ARG A 1 256 ? -3.18 -29.641 6.438 1 98 256 ARG A CA 1
ATOM 1871 C C . ARG A 1 256 ? -2.758 -28.5 5.512 1 98 256 ARG A C 1
ATOM 1873 O O . ARG A 1 256 ? -2.564 -27.375 5.957 1 98 256 ARG A O 1
ATOM 1880 N N . VAL A 1 257 ? -2.613 -28.812 4.262 1 98.75 257 VAL A N 1
ATOM 1881 C CA . VAL A 1 257 ? -2.568 -27.828 3.178 1 98.75 257 VAL A CA 1
ATOM 1882 C C . VAL A 1 257 ? -3.986 -27.469 2.748 1 98.75 257 VAL A C 1
ATOM 1884 O O . VAL A 1 257 ? -4.816 -28.359 2.512 1 98.75 257 VAL A O 1
ATOM 1887 N N . PRO A 1 258 ? -4.371 -26.203 2.762 1 98.88 258 PRO A N 1
ATOM 1888 C CA . PRO A 1 258 ? -5.703 -25.859 2.262 1 98.88 258 PRO A CA 1
ATOM 1889 C C . PRO A 1 258 ? -5.902 -26.25 0.799 1 98.88 258 PRO A C 1
ATOM 1891 O O . PRO A 1 258 ? -4.93 -26.438 0.068 1 98.88 258 PRO A O 1
ATOM 1894 N N . ARG A 1 259 ? -7.148 -26.406 0.427 1 98.75 259 ARG A N 1
ATOM 1895 C CA . ARG A 1 259 ? -7.418 -26.484 -1.005 1 98.75 259 ARG A CA 1
ATOM 1896 C C . ARG A 1 259 ? -7.078 -25.156 -1.696 1 98.75 259 ARG A C 1
ATOM 1898 O O . ARG A 1 259 ? -7.613 -24.109 -1.336 1 98.75 259 ARG A O 1
ATOM 1905 N N . ILE A 1 260 ? -6.223 -25.188 -2.596 1 98.81 260 ILE A N 1
ATOM 1906 C CA . ILE A 1 260 ? -5.84 -24 -3.336 1 98.81 260 ILE A CA 1
ATOM 1907 C C . ILE A 1 260 ? -6.508 -24 -4.707 1 98.81 260 ILE A C 1
ATOM 1909 O O . ILE A 1 260 ? -6.34 -24.953 -5.484 1 98.81 260 ILE A O 1
ATOM 1913 N N . HIS A 1 261 ? -7.262 -23.016 -4.984 1 98.94 261 HIS A N 1
ATOM 1914 C CA . HIS A 1 261 ? -8.023 -22.922 -6.227 1 98.94 261 HIS A CA 1
ATOM 1915 C C . HIS A 1 261 ? -7.445 -21.875 -7.16 1 98.94 261 HIS A C 1
ATOM 1917 O O . HIS A 1 261 ? -7.012 -20.812 -6.711 1 98.94 261 HIS A O 1
ATOM 1923 N N . ALA A 1 262 ? -7.41 -22.203 -8.43 1 98.88 262 ALA A N 1
ATOM 1924 C CA . ALA A 1 262 ? -6.887 -21.328 -9.469 1 98.88 262 ALA A CA 1
ATOM 1925 C C . ALA A 1 262 ? -8.023 -20.656 -10.242 1 98.88 262 ALA A C 1
ATOM 1927 O O . ALA A 1 262 ? -9.008 -21.312 -10.594 1 98.88 262 ALA A O 1
ATOM 1928 N N . VAL A 1 263 ? -7.895 -19.391 -10.438 1 98.94 263 VAL A N 1
ATOM 1929 C CA . VAL A 1 263 ? -8.844 -18.672 -11.273 1 98.94 263 VAL A CA 1
ATOM 1930 C C . VAL A 1 263 ? -8.125 -18.047 -12.469 1 98.94 263 VAL A C 1
ATOM 1932 O O . VAL A 1 263 ? -7.078 -17.406 -12.312 1 98.94 263 VAL A O 1
ATOM 1935 N N . GLN A 1 264 ? -8.562 -18.281 -13.641 1 98.88 264 GLN A N 1
ATOM 1936 C CA . GLN A 1 264 ? -8.078 -17.625 -14.859 1 98.88 264 GLN A CA 1
ATOM 1937 C C . GLN A 1 264 ? -9.211 -16.922 -15.602 1 98.88 264 GLN A C 1
ATOM 1939 O O . GLN A 1 264 ? -10.383 -17.125 -15.281 1 98.88 264 GLN A O 1
ATOM 1944 N N . ALA A 1 265 ? -8.867 -16 -16.484 1 98.81 265 ALA A N 1
ATOM 1945 C CA . ALA A 1 265 ? -9.859 -15.375 -17.344 1 98.81 265 ALA A CA 1
ATOM 1946 C C . ALA A 1 265 ? -10.336 -16.328 -18.438 1 98.81 265 ALA A C 1
ATOM 1948 O O . ALA A 1 265 ? -9.531 -17.078 -19 1 98.81 265 ALA A O 1
ATOM 1949 N N . GLU A 1 266 ? -11.594 -16.297 -18.781 1 98.56 266 GLU A N 1
ATOM 1950 C CA . GLU A 1 266 ? -12.156 -17.156 -19.812 1 98.56 266 GLU A CA 1
ATOM 1951 C C . GLU A 1 266 ? -11.406 -17 -21.125 1 98.56 266 GLU A C 1
ATOM 1953 O O . GLU A 1 266 ? -11.219 -17.984 -21.859 1 98.56 266 GLU A O 1
ATOM 1958 N N . GLY A 1 267 ? -10.945 -15.844 -21.406 1 98.25 267 GLY A N 1
ATOM 1959 C CA . GLY A 1 267 ? -10.289 -15.57 -22.688 1 98.25 267 GLY A CA 1
ATOM 1960 C C . GLY A 1 267 ? -8.852 -16.047 -22.719 1 98.25 267 GLY A C 1
ATOM 1961 O O . GLY A 1 267 ? -8.188 -15.945 -23.75 1 98.25 267 GLY A O 1
ATOM 1962 N N . CYS A 1 268 ? -8.289 -16.594 -21.703 1 98.44 268 CYS A N 1
ATOM 1963 C CA . CYS A 1 268 ? -6.945 -17.141 -21.578 1 98.44 268 CYS A CA 1
ATOM 1964 C C . CYS A 1 268 ? -6.832 -18.062 -20.375 1 98.44 268 CYS A C 1
ATOM 1966 O O . CYS A 1 268 ? -6.375 -17.641 -19.312 1 98.44 268 CYS A O 1
ATOM 1968 N N . ALA A 1 269 ? -7.184 -19.328 -20.578 1 98.5 269 ALA A N 1
ATOM 1969 C CA . ALA A 1 269 ? -7.324 -20.203 -19.422 1 98.5 269 ALA A CA 1
ATOM 1970 C C . ALA A 1 269 ? -6.645 -21.547 -19.672 1 98.5 269 ALA A C 1
ATOM 1972 O O . ALA A 1 269 ? -7.262 -22.609 -19.516 1 98.5 269 ALA A O 1
ATOM 1973 N N . PRO A 1 270 ? -5.344 -21.5 -19.969 1 98.12 270 PRO A N 1
ATOM 1974 C CA . PRO A 1 270 ? -4.656 -22.766 -20.266 1 98.12 270 PRO A CA 1
ATOM 1975 C C . PRO A 1 270 ? -4.641 -23.719 -19.094 1 98.12 270 PRO A C 1
ATOM 1977 O O . PRO A 1 270 ? -4.676 -24.938 -19.281 1 98.12 270 PRO A O 1
ATOM 1980 N N . LEU A 1 271 ? -4.547 -23.25 -17.859 1 98.19 271 LEU A N 1
ATOM 1981 C CA . LEU A 1 271 ? -4.543 -24.125 -16.688 1 98.19 271 LEU A CA 1
ATOM 1982 C C . LEU A 1 271 ? -5.906 -24.766 -16.484 1 98.19 271 LEU A C 1
ATOM 1984 O O . LEU A 1 271 ? -5.992 -25.953 -16.141 1 98.19 271 LEU A O 1
ATOM 1988 N N . VAL A 1 272 ? -6.953 -23.969 -16.625 1 98.38 272 VAL A N 1
ATOM 1989 C CA . VAL A 1 272 ? -8.312 -24.484 -16.5 1 98.38 272 VAL A CA 1
ATOM 1990 C C . VAL A 1 272 ? -8.555 -25.578 -17.531 1 98.38 272 VAL A C 1
ATOM 1992 O O . VAL A 1 272 ? -9.086 -26.641 -17.219 1 98.38 272 VAL A O 1
ATOM 1995 N N . ASP A 1 273 ? -8.156 -25.297 -18.766 1 97.62 273 ASP A N 1
ATOM 1996 C CA . ASP A 1 273 ? -8.32 -26.266 -19.844 1 97.62 273 ASP A CA 1
ATOM 1997 C C . ASP A 1 273 ? -7.594 -27.562 -19.531 1 97.62 273 ASP A C 1
ATOM 1999 O O . ASP A 1 273 ? -8.148 -28.656 -19.719 1 97.62 273 ASP A O 1
ATOM 2003 N N . ALA A 1 274 ? -6.387 -27.422 -19.109 1 97.56 274 ALA A N 1
ATOM 2004 C CA . ALA A 1 274 ? -5.586 -28.594 -18.781 1 97.56 274 ALA A CA 1
ATOM 2005 C C . ALA A 1 274 ? -6.195 -29.375 -17.609 1 97.56 274 ALA A C 1
ATOM 2007 O O . ALA A 1 274 ? -6.199 -30.609 -17.609 1 97.56 274 ALA A O 1
ATOM 2008 N N . HIS A 1 275 ? -6.605 -28.656 -16.594 1 97.25 275 HIS A N 1
ATOM 2009 C CA . HIS A 1 275 ? -7.223 -29.266 -15.414 1 97.25 275 HIS A CA 1
ATOM 2010 C C . HIS A 1 275 ? -8.477 -30.047 -15.789 1 97.25 275 HIS A C 1
ATOM 2012 O O . HIS A 1 275 ? -8.711 -31.141 -15.281 1 97.25 275 HIS A O 1
ATOM 2018 N N . ASP A 1 276 ? -9.305 -29.516 -16.656 1 94.75 276 ASP A N 1
ATOM 2019 C CA . ASP A 1 276 ? -10.57 -30.109 -17.062 1 94.75 276 ASP A CA 1
ATOM 2020 C C . ASP A 1 276 ? -10.344 -31.328 -17.953 1 94.75 276 ASP A C 1
ATOM 2022 O O . ASP A 1 276 ? -11.102 -32.312 -17.906 1 94.75 276 ASP A O 1
ATOM 2026 N N . ASP A 1 277 ? -9.375 -31.25 -18.781 1 90.44 277 ASP A N 1
ATOM 2027 C CA . ASP A 1 277 ? -9.141 -32.312 -19.75 1 90.44 277 ASP A CA 1
ATOM 2028 C C . ASP A 1 277 ? -8.141 -33.344 -19.219 1 90.44 277 ASP A C 1
ATOM 2030 O O . ASP A 1 277 ? -7.758 -34.25 -19.938 1 90.44 277 ASP A O 1
ATOM 2034 N N . ASP A 1 278 ? -7.758 -33.188 -18 1 81.38 278 ASP A N 1
ATOM 2035 C CA . ASP A 1 278 ? -6.762 -34.031 -17.375 1 81.38 278 ASP A CA 1
ATOM 2036 C C . ASP A 1 278 ? -5.539 -34.219 -18.266 1 81.38 278 ASP A C 1
ATOM 2038 O O . ASP A 1 278 ? -5.051 -35.312 -18.469 1 81.38 278 ASP A O 1
ATOM 2042 N N . GLY A 1 279 ? -5.176 -33.094 -18.891 1 81.69 279 GLY A N 1
ATOM 2043 C CA . GLY A 1 279 ? -4.07 -33.125 -19.844 1 81.69 279 GLY A CA 1
ATOM 2044 C C . GLY A 1 279 ? -2.98 -32.125 -19.516 1 81.69 279 GLY A C 1
ATOM 2045 O O . GLY A 1 279 ? -2.957 -31.562 -18.422 1 81.69 279 GLY A O 1
ATOM 2046 N N . GLY A 1 280 ? -1.975 -32.062 -20.328 1 88.94 280 GLY A N 1
ATOM 2047 C CA . GLY A 1 280 ? -0.874 -31.125 -20.188 1 88.94 280 GLY A CA 1
ATOM 2048 C C . GLY A 1 280 ? -1.229 -29.719 -20.609 1 88.94 280 GLY A C 1
ATOM 2049 O O . GLY A 1 280 ? -2.279 -29.5 -21.219 1 88.94 280 GLY A O 1
ATOM 2050 N N . ILE A 1 281 ? -0.512 -28.812 -20.188 1 93.38 281 ILE A N 1
ATOM 2051 C CA . ILE A 1 281 ? -0.712 -27.406 -20.531 1 93.38 281 ILE A CA 1
ATOM 2052 C C . ILE A 1 281 ? -0.465 -27.203 -22.031 1 93.38 281 ILE A C 1
ATOM 2054 O O . ILE A 1 281 ? 0.561 -27.625 -22.562 1 93.38 281 ILE A O 1
ATOM 2058 N N . SER A 1 282 ? -1.428 -26.625 -22.656 1 94.5 282 SER A N 1
ATOM 2059 C CA . SER A 1 282 ? -1.273 -26.203 -24.031 1 94.5 282 SER A CA 1
ATOM 2060 C C . SER A 1 282 ? -1.433 -24.703 -24.172 1 94.5 282 SER A C 1
ATOM 2062 O O . SER A 1 282 ? -2.287 -24.094 -23.531 1 94.5 282 SER A O 1
ATOM 2064 N N . ALA A 1 283 ? -0.667 -24.156 -25.047 1 95.31 283 ALA A N 1
ATOM 2065 C CA . ALA A 1 283 ? -0.68 -22.719 -25.266 1 95.31 283 ALA A CA 1
ATOM 2066 C C . ALA A 1 283 ? -2.02 -22.25 -25.828 1 95.31 283 ALA A C 1
ATOM 2068 O O . ALA A 1 283 ? -2.592 -22.922 -26.688 1 95.31 283 ALA A O 1
ATOM 2069 N N . VAL A 1 284 ? -2.523 -21.188 -25.281 1 96.56 284 VAL A N 1
ATOM 2070 C CA . VAL A 1 284 ? -3.711 -20.562 -25.859 1 96.56 284 VAL A CA 1
ATOM 2071 C C . VAL A 1 284 ? -3.332 -19.797 -27.125 1 96.56 284 VAL A C 1
ATOM 2073 O O . VAL A 1 284 ? -2.488 -18.891 -27.078 1 96.56 284 VAL A O 1
ATOM 2076 N N . GLU A 1 285 ? -3.916 -20.062 -28.188 1 94.94 285 GLU A N 1
ATOM 2077 C CA . GLU A 1 285 ? -3.537 -19.516 -29.484 1 94.94 285 GLU A CA 1
ATOM 2078 C C . GLU A 1 285 ? -3.959 -18.047 -29.609 1 94.94 285 GLU A C 1
ATOM 2080 O O . GLU A 1 285 ? -3.213 -17.219 -30.141 1 94.94 285 GLU A O 1
ATOM 2085 N N . TYR A 1 286 ? -5.109 -17.734 -29.141 1 95.56 286 TYR A N 1
ATOM 2086 C CA . TYR A 1 286 ? -5.656 -16.375 -29.25 1 95.56 286 TYR A CA 1
ATOM 2087 C C . TYR A 1 286 ? -6.156 -15.875 -27.906 1 95.56 286 TYR A C 1
ATOM 2089 O O . TYR A 1 286 ? -7.363 -15.734 -27.703 1 95.56 286 TYR A O 1
ATOM 2097 N N . PRO A 1 287 ? -5.215 -15.523 -27.031 1 96.69 287 PRO A N 1
ATOM 2098 C CA . PRO A 1 287 ? -5.641 -15.008 -25.734 1 96.69 287 PRO A CA 1
ATOM 2099 C C . PRO A 1 287 ? -6.426 -13.703 -25.844 1 96.69 287 PRO A C 1
ATOM 2101 O O . PRO A 1 287 ? -6.113 -12.859 -26.688 1 96.69 287 PRO A O 1
ATOM 2104 N N . ASP A 1 288 ? -7.48 -13.562 -25.031 1 95.88 288 ASP A N 1
ATOM 2105 C CA . ASP A 1 288 ? -8.359 -12.398 -25.094 1 95.88 288 ASP A CA 1
ATOM 2106 C C . ASP A 1 288 ? -8.945 -12.078 -23.719 1 95.88 288 ASP A C 1
ATOM 2108 O O . ASP A 1 288 ? -10.055 -12.508 -23.406 1 95.88 288 ASP A O 1
ATOM 2112 N N . THR A 1 289 ? -8.289 -11.305 -22.984 1 97.19 289 THR A N 1
ATOM 2113 C CA . THR A 1 289 ? -8.773 -10.789 -21.719 1 97.19 289 THR A CA 1
ATOM 2114 C C . THR A 1 289 ? -8.258 -9.375 -21.469 1 97.19 289 THR A C 1
ATOM 2116 O O . THR A 1 289 ? -7.16 -9.023 -21.906 1 97.19 289 THR A O 1
ATOM 2119 N N . ILE A 1 290 ? -9.016 -8.555 -20.766 1 94.69 290 ILE A N 1
ATOM 2120 C CA . ILE A 1 290 ? -8.641 -7.176 -20.484 1 94.69 290 ILE A CA 1
ATOM 2121 C C . ILE A 1 290 ? -7.613 -7.145 -19.359 1 94.69 290 ILE A C 1
ATOM 2123 O O . ILE A 1 290 ? -6.934 -6.137 -19.156 1 94.69 290 ILE A O 1
ATOM 2127 N N . CYS A 1 291 ? -7.543 -8.227 -18.594 1 95.56 291 CYS A N 1
ATOM 2128 C CA . CYS A 1 291 ? -6.602 -8.312 -17.484 1 95.56 291 CYS A CA 1
ATOM 2129 C C . CYS A 1 291 ? -5.246 -8.828 -17.953 1 95.56 291 CYS A C 1
ATOM 2131 O O . CYS A 1 291 ? -5.004 -10.039 -17.953 1 95.56 291 CYS A O 1
ATOM 2133 N N . GLY A 1 292 ? -4.352 -7.926 -18.25 1 95.69 292 GLY A N 1
ATOM 2134 C CA . GLY A 1 292 ? -3.045 -8.25 -18.797 1 95.69 292 GLY A CA 1
ATOM 2135 C C . GLY A 1 292 ? -2.266 -9.227 -17.938 1 95.69 292 GLY A C 1
ATOM 2136 O O . GLY A 1 292 ? -1.57 -10.102 -18.453 1 95.69 292 GLY A O 1
ATOM 2137 N N . GLU A 1 293 ? -2.395 -9.133 -16.625 1 97.12 293 GLU A N 1
ATOM 2138 C CA . GLU A 1 293 ? -1.665 -9.984 -15.688 1 97.12 293 GLU A CA 1
ATOM 2139 C C . GLU A 1 293 ? -2.133 -11.438 -15.781 1 97.12 293 GLU A C 1
ATOM 2141 O O . GLU A 1 293 ? -1.425 -12.352 -15.352 1 97.12 293 GLU A O 1
ATOM 2146 N N . LEU A 1 294 ? -3.334 -11.656 -16.312 1 98 294 LEU A N 1
ATOM 2147 C CA . LEU A 1 294 ? -3.891 -13 -16.438 1 98 294 LEU A CA 1
ATOM 2148 C C . LEU A 1 294 ? -3.857 -13.461 -17.891 1 98 294 LEU A C 1
ATOM 2150 O O . LEU A 1 294 ? -4.293 -14.578 -18.203 1 98 294 LEU A O 1
ATOM 2154 N N . GLU A 1 295 ? -3.332 -12.625 -18.828 1 97.94 295 GLU A N 1
ATOM 2155 C CA . GLU A 1 295 ? -3.223 -13.008 -20.234 1 97.94 295 GLU A CA 1
ATOM 2156 C C . GLU A 1 295 ? -1.871 -13.648 -20.531 1 97.94 295 GLU A C 1
ATOM 2158 O O . GLU A 1 295 ? -1.062 -13.094 -21.266 1 97.94 295 GLU A O 1
ATOM 2163 N N . ILE A 1 296 ? -1.669 -14.789 -19.969 1 98 296 ILE A N 1
ATOM 2164 C CA . ILE A 1 296 ? -0.456 -15.586 -20.125 1 98 296 ILE A CA 1
ATOM 2165 C C . ILE A 1 296 ? -0.786 -16.891 -20.844 1 98 296 ILE A C 1
ATOM 2167 O O . ILE A 1 296 ? -1.114 -17.891 -20.188 1 98 296 ILE A O 1
ATOM 2171 N N . PRO A 1 297 ? -0.587 -16.938 -22.094 1 97.5 297 PRO A N 1
ATOM 2172 C CA . PRO A 1 297 ? -1.07 -18.078 -22.859 1 97.5 297 PRO A CA 1
ATOM 2173 C C . PRO A 1 297 ? -0.249 -19.344 -22.625 1 97.5 297 PRO A C 1
ATOM 2175 O O . PRO A 1 297 ? -0.743 -20.453 -22.828 1 97.5 297 PRO A O 1
ATOM 2178 N N . GLU A 1 298 ? 0.969 -19.203 -22.312 1 96.31 298 GLU A N 1
ATOM 2179 C CA . GLU A 1 298 ? 1.872 -20.312 -22.016 1 96.31 298 GLU A CA 1
ATOM 2180 C C . GLU A 1 298 ? 2.564 -20.109 -20.672 1 96.31 298 GLU A C 1
ATOM 2182 O O . GLU A 1 298 ? 3.744 -19.766 -20.609 1 96.31 298 GLU A O 1
ATOM 2187 N N . PRO A 1 299 ? 1.854 -20.422 -19.594 1 96.5 299 PRO A N 1
ATOM 2188 C CA . PRO A 1 299 ? 2.424 -20.172 -18.266 1 96.5 299 PRO A CA 1
ATOM 2189 C C . PRO A 1 299 ? 3.652 -21.031 -17.984 1 96.5 299 PRO A C 1
ATOM 2191 O O . PRO A 1 299 ? 3.57 -22.25 -18 1 96.5 299 PRO A O 1
ATOM 2194 N N . ALA A 1 300 ? 4.742 -20.391 -17.609 1 94.69 300 ALA A N 1
ATOM 2195 C CA . ALA A 1 300 ? 5.992 -21.094 -17.328 1 94.69 300 ALA A CA 1
ATOM 2196 C C . ALA A 1 300 ? 5.832 -22.047 -16.156 1 94.69 300 ALA A C 1
ATOM 2198 O O . ALA A 1 300 ? 6.52 -23.062 -16.062 1 94.69 300 ALA A O 1
ATOM 2199 N N . GLY A 1 301 ? 4.922 -21.734 -15.242 1 95.88 301 GLY A N 1
ATOM 2200 C CA . GLY A 1 301 ? 4.688 -22.578 -14.078 1 95.88 301 GLY A CA 1
ATOM 2201 C C . GLY A 1 301 ? 3.439 -23.438 -14.203 1 95.88 301 GLY A C 1
ATOM 2202 O O . GLY A 1 301 ? 2.914 -23.922 -13.195 1 95.88 301 GLY A O 1
ATOM 2203 N N . GLY A 1 302 ? 2.926 -23.594 -15.414 1 96.56 302 GLY A N 1
ATOM 2204 C CA . GLY A 1 302 ? 1.661 -24.281 -15.617 1 96.56 302 GLY A CA 1
ATOM 2205 C C . GLY A 1 302 ? 1.652 -25.688 -15.062 1 96.56 302 GLY A C 1
ATOM 2206 O O . GLY A 1 302 ? 0.735 -26.062 -14.328 1 96.56 302 GLY A O 1
ATOM 2207 N N . ALA A 1 303 ? 2.65 -26.5 -15.406 1 95.69 303 ALA A N 1
ATOM 2208 C CA . ALA A 1 303 ? 2.727 -27.891 -14.953 1 95.69 303 ALA A CA 1
ATOM 2209 C C . ALA A 1 303 ? 2.82 -27.969 -13.43 1 95.69 303 ALA A C 1
ATOM 2211 O O . ALA A 1 303 ? 2.158 -28.797 -12.805 1 95.69 303 ALA A O 1
ATOM 2212 N N . LEU A 1 304 ? 3.621 -27.125 -12.875 1 96.88 304 LEU A N 1
ATOM 2213 C CA . LEU A 1 304 ? 3.781 -27.094 -11.43 1 96.88 304 LEU A CA 1
ATOM 2214 C C . LEU A 1 304 ? 2.486 -26.672 -10.742 1 96.88 304 LEU A C 1
ATOM 2216 O O . LEU A 1 304 ? 2.156 -27.156 -9.664 1 96.88 304 LEU A O 1
ATOM 2220 N N . ALA A 1 305 ? 1.781 -25.703 -11.344 1 98.06 305 ALA A N 1
ATOM 2221 C CA . ALA A 1 305 ? 0.5 -25.25 -10.805 1 98.06 305 ALA A CA 1
ATOM 2222 C C . ALA A 1 305 ? -0.529 -26.375 -10.828 1 98.06 305 ALA A C 1
ATOM 2224 O O . ALA A 1 305 ? -1.297 -26.547 -9.883 1 98.06 305 ALA A O 1
ATOM 2225 N N . LEU A 1 306 ? -0.533 -27.125 -11.914 1 97.69 306 LEU A N 1
ATOM 2226 C CA . LEU A 1 306 ? -1.435 -28.266 -12 1 97.69 306 LEU A CA 1
ATOM 2227 C C . LEU A 1 306 ? -1.126 -29.297 -10.914 1 97.69 306 LEU A C 1
ATOM 2229 O O . LEU A 1 306 ? -2.039 -29.844 -10.297 1 97.69 306 LEU A O 1
ATOM 2233 N N . ASP A 1 307 ? 0.136 -29.562 -10.703 1 97.12 307 ASP A N 1
ATOM 2234 C CA . ASP A 1 307 ? 0.551 -30.469 -9.633 1 97.12 307 ASP A CA 1
ATOM 2235 C C . ASP A 1 307 ? 0.081 -29.969 -8.273 1 97.12 307 ASP A C 1
ATOM 2237 O O . ASP A 1 307 ? -0.369 -30.75 -7.438 1 97.12 307 ASP A O 1
ATOM 2241 N N . ALA A 1 308 ? 0.209 -28.672 -8.062 1 97.88 308 ALA A N 1
ATOM 2242 C CA . ALA A 1 308 ? -0.203 -28.062 -6.805 1 97.88 308 ALA A CA 1
ATOM 2243 C C . ALA A 1 308 ? -1.708 -28.203 -6.594 1 97.88 308 ALA A C 1
ATOM 2245 O O . ALA A 1 308 ? -2.164 -28.469 -5.477 1 97.88 308 ALA A O 1
ATOM 2246 N N . LEU A 1 309 ? -2.469 -27.984 -7.648 1 97.94 309 LEU A N 1
ATOM 2247 C CA . LEU A 1 309 ? -3.914 -28.172 -7.574 1 97.94 309 LEU A CA 1
ATOM 2248 C C . LEU A 1 309 ? -4.254 -29.609 -7.18 1 97.94 309 LEU A C 1
ATOM 2250 O O . LEU A 1 309 ? -5.055 -29.828 -6.266 1 97.94 309 LEU A O 1
ATOM 2254 N N . ALA A 1 310 ? -3.633 -30.5 -7.836 1 97.25 310 ALA A N 1
ATOM 2255 C CA . ALA A 1 310 ? -3.891 -31.922 -7.57 1 97.25 310 ALA A CA 1
ATOM 2256 C C . ALA A 1 310 ? -3.516 -32.281 -6.141 1 97.25 310 ALA A C 1
ATOM 2258 O O . ALA A 1 310 ? -4.277 -32.969 -5.445 1 97.25 310 ALA A O 1
ATOM 2259 N N . ALA A 1 311 ? -2.4 -31.844 -5.699 1 97.69 311 ALA A N 1
ATOM 2260 C CA . ALA A 1 311 ? -1.877 -32.188 -4.379 1 97.69 311 ALA A CA 1
ATOM 2261 C C . ALA A 1 311 ? -2.748 -31.594 -3.275 1 97.69 311 ALA A C 1
ATOM 2263 O O . ALA A 1 311 ? -2.895 -32.188 -2.207 1 97.69 311 ALA A O 1
ATOM 2264 N N . SER A 1 312 ? -3.369 -30.438 -3.51 1 98.31 312 SER A N 1
ATOM 2265 C CA . SER A 1 312 ? -4.129 -29.75 -2.475 1 98.31 312 SER A CA 1
ATOM 2266 C C . SER A 1 312 ? -5.617 -30.078 -2.562 1 98.31 312 SER A C 1
ATOM 2268 O O . SER A 1 312 ? -6.383 -29.766 -1.652 1 98.31 312 SER A O 1
ATOM 2270 N N . GLY A 1 313 ? -5.949 -30.719 -3.656 1 97.81 313 GLY A N 1
ATOM 2271 C CA . GLY A 1 313 ? -7.359 -30.984 -3.883 1 97.81 313 GLY A CA 1
ATOM 2272 C C . GLY A 1 313 ? -8.133 -29.766 -4.359 1 97.81 313 GLY A C 1
ATOM 2273 O O . GLY A 1 313 ? -9.336 -29.672 -4.145 1 97.81 313 GLY A O 1
ATOM 2274 N N . GLY A 1 314 ? -7.434 -28.812 -4.895 1 98.25 314 GLY A N 1
ATOM 2275 C CA . GLY A 1 314 ? -8.062 -27.609 -5.398 1 98.25 314 GLY A CA 1
ATOM 2276 C C . GLY A 1 314 ? -8.648 -27.766 -6.789 1 98.25 314 GLY A C 1
ATOM 2277 O O . GLY A 1 314 ? -8.477 -28.812 -7.418 1 98.25 314 GLY A O 1
ATOM 2278 N N . GLU A 1 315 ? -9.352 -26.766 -7.238 1 98.44 315 GLU A N 1
ATOM 2279 C CA . GLU A 1 315 ? -9.984 -26.703 -8.555 1 98.44 315 GLU A CA 1
ATOM 2280 C C . GLU A 1 315 ? -9.5 -25.5 -9.344 1 98.44 315 GLU A C 1
ATOM 2282 O O . GLU A 1 315 ? -8.883 -24.578 -8.789 1 98.44 315 GLU A O 1
ATOM 2287 N N . ALA A 1 316 ? -9.727 -25.578 -10.625 1 98.62 316 ALA A N 1
ATOM 2288 C CA . ALA A 1 316 ? -9.484 -24.438 -11.516 1 98.62 316 ALA A CA 1
ATOM 2289 C C . ALA A 1 316 ? -10.781 -23.969 -12.18 1 98.62 316 ALA A C 1
ATOM 2291 O O . ALA A 1 316 ? -11.609 -24.797 -12.594 1 98.62 316 ALA A O 1
ATOM 2292 N N . VAL A 1 317 ? -10.977 -22.688 -12.188 1 98.81 317 VAL A N 1
ATOM 2293 C CA . VAL A 1 317 ? -12.188 -22.156 -12.797 1 98.81 317 VAL A CA 1
ATOM 2294 C C . VAL A 1 317 ? -11.836 -20.938 -13.656 1 98.81 317 VAL A C 1
ATOM 2296 O O . VAL A 1 317 ? -10.852 -20.25 -13.391 1 98.81 317 VAL A O 1
ATOM 2299 N N . ALA A 1 318 ? -12.539 -20.734 -14.734 1 98.75 318 ALA A N 1
ATOM 2300 C CA . ALA A 1 318 ? -12.414 -19.547 -15.586 1 98.75 318 ALA A CA 1
ATOM 2301 C C . ALA A 1 318 ? -13.586 -18.594 -15.367 1 98.75 318 ALA A C 1
ATOM 2303 O O . ALA A 1 318 ? -14.727 -19.031 -15.188 1 98.75 318 ALA A O 1
ATOM 2304 N N . VAL A 1 319 ? -13.336 -17.328 -15.352 1 98.81 319 VAL A N 1
ATOM 2305 C CA . VAL A 1 319 ? -14.383 -16.344 -15.148 1 98.81 319 VAL A CA 1
ATOM 2306 C C . VAL A 1 319 ? -14.344 -15.305 -16.266 1 98.81 319 VAL A C 1
ATOM 2308 O O . VAL A 1 319 ? -13.289 -15.047 -16.844 1 98.81 319 VAL A O 1
ATOM 2311 N N . ALA A 1 320 ? -15.484 -14.688 -16.562 1 98.69 320 ALA A N 1
ATOM 2312 C CA . ALA A 1 320 ? -15.586 -13.648 -17.578 1 98.69 320 ALA A CA 1
ATOM 2313 C C . ALA A 1 320 ? -14.969 -12.344 -17.094 1 98.69 320 ALA A C 1
ATOM 2315 O O . ALA A 1 320 ? -15 -12.047 -15.891 1 98.69 320 ALA A O 1
ATOM 2316 N N . ASP A 1 321 ? -14.453 -11.57 -18.047 1 98.38 321 ASP A N 1
ATOM 2317 C CA . ASP A 1 321 ? -13.859 -10.281 -17.703 1 98.38 321 ASP A CA 1
ATOM 2318 C C . ASP A 1 321 ? -14.867 -9.391 -16.984 1 98.38 321 ASP A C 1
ATOM 2320 O O . ASP A 1 321 ? -14.516 -8.672 -16.047 1 98.38 321 ASP A O 1
ATOM 2324 N N . GLU A 1 322 ? -16.078 -9.398 -17.438 1 97.88 322 GLU A N 1
ATOM 2325 C CA . GLU A 1 322 ? -17.109 -8.586 -16.812 1 97.88 322 GLU A CA 1
ATOM 2326 C C . GLU A 1 322 ? -17.281 -8.953 -15.336 1 97.88 322 GLU A C 1
ATOM 2328 O O . GLU A 1 322 ? -17.406 -8.07 -14.484 1 97.88 322 GLU A O 1
ATOM 2333 N N . ASP A 1 323 ? -17.281 -10.266 -15.039 1 98.19 323 ASP A N 1
ATOM 2334 C CA . ASP A 1 323 ? -17.469 -10.742 -13.672 1 98.19 323 ASP A CA 1
ATOM 2335 C C . ASP A 1 323 ? -16.281 -10.359 -12.789 1 98.19 323 ASP A C 1
ATOM 2337 O O . ASP A 1 323 ? -16.453 -10.008 -11.617 1 98.19 323 ASP A O 1
ATOM 2341 N N . LEU A 1 324 ? -15.078 -10.539 -13.344 1 98.25 324 LEU A N 1
ATOM 2342 C CA . LEU A 1 324 ? -13.914 -10.211 -12.523 1 98.25 324 LEU A CA 1
ATOM 2343 C C . LEU A 1 324 ? -13.875 -8.719 -12.203 1 98.25 324 LEU A C 1
ATOM 2345 O O . LEU A 1 324 ? -13.539 -8.328 -11.086 1 98.25 324 LEU A O 1
ATOM 2349 N N . LEU A 1 325 ? -14.258 -7.801 -13.18 1 98.44 325 LEU A N 1
ATOM 2350 C CA . LEU A 1 325 ? -14.266 -6.359 -12.938 1 98.44 325 LEU A CA 1
ATOM 2351 C C . LEU A 1 325 ? -15.367 -5.98 -11.961 1 98.44 325 LEU A C 1
ATOM 2353 O O . LEU A 1 325 ? -15.164 -5.133 -11.086 1 98.44 325 LEU A O 1
ATOM 2357 N N . GLU A 1 326 ? -16.531 -6.578 -12.125 1 97.88 326 GLU A N 1
ATOM 2358 C CA . GLU A 1 326 ? -17.641 -6.336 -11.203 1 97.88 326 GLU A CA 1
ATOM 2359 C C . GLU A 1 326 ? -17.25 -6.715 -9.773 1 97.88 326 GLU A C 1
ATOM 2361 O O . GLU A 1 326 ? -17.594 -6 -8.828 1 97.88 326 GLU A O 1
ATOM 2366 N N . SER A 1 327 ? -16.625 -7.844 -9.625 1 98.25 327 SER A N 1
ATOM 2367 C CA . SER A 1 327 ? -16.219 -8.32 -8.305 1 98.25 327 SER A CA 1
ATOM 2368 C C . SER A 1 327 ? -15.164 -7.395 -7.695 1 98.25 327 SER A C 1
ATOM 2370 O O . SER A 1 327 ? -15.188 -7.129 -6.488 1 98.25 327 SER A O 1
ATOM 2372 N N . ALA A 1 328 ? -14.227 -6.918 -8.523 1 98.62 328 ALA A N 1
ATOM 2373 C CA . ALA A 1 328 ? -13.211 -5.98 -8.047 1 98.62 328 ALA A CA 1
ATOM 2374 C C . ALA A 1 328 ? -13.859 -4.711 -7.5 1 98.62 328 ALA A C 1
ATOM 2376 O O . ALA A 1 328 ? -13.523 -4.262 -6.398 1 98.62 328 ALA A O 1
ATOM 2377 N N . VAL A 1 329 ? -14.797 -4.145 -8.242 1 98.06 329 VAL A N 1
ATOM 2378 C CA . VAL A 1 329 ? -15.477 -2.914 -7.855 1 98.06 329 VAL A CA 1
ATOM 2379 C C . VAL A 1 329 ? -16.281 -3.145 -6.574 1 98.06 329 VAL A C 1
ATOM 2381 O O . VAL A 1 329 ? -16.203 -2.348 -5.637 1 98.06 329 VAL A O 1
ATOM 2384 N N . ALA A 1 330 ? -16.984 -4.238 -6.504 1 97.44 330 ALA A N 1
ATOM 2385 C CA . ALA A 1 330 ? -17.812 -4.547 -5.348 1 97.44 330 ALA A CA 1
ATOM 2386 C C . ALA A 1 330 ? -16.969 -4.668 -4.082 1 97.44 330 ALA A C 1
ATOM 2388 O O . ALA A 1 330 ? -17.344 -4.129 -3.033 1 97.44 330 ALA A O 1
ATOM 2389 N N . LEU A 1 331 ? -15.883 -5.379 -4.156 1 98.06 331 LEU A N 1
ATOM 2390 C CA . LEU A 1 331 ? -15.031 -5.555 -2.98 1 98.06 331 LEU A CA 1
ATOM 2391 C C . LEU A 1 331 ? -14.367 -4.238 -2.586 1 98.06 331 LEU A C 1
ATOM 2393 O O . LEU A 1 331 ? -14.219 -3.951 -1.396 1 98.06 331 LEU A O 1
ATOM 2397 N N . THR A 1 332 ? -13.914 -3.465 -3.604 1 98.5 332 THR A N 1
ATOM 2398 C CA . THR A 1 332 ? -13.32 -2.162 -3.324 1 98.5 332 THR A CA 1
ATOM 2399 C C . THR A 1 332 ? -14.289 -1.285 -2.533 1 98.5 332 THR A C 1
ATOM 2401 O O . THR A 1 332 ? -13.898 -0.644 -1.557 1 98.5 332 THR A O 1
ATOM 2404 N N . GLN A 1 333 ? -15.531 -1.239 -2.91 1 97.69 333 GLN A N 1
ATOM 2405 C CA . GLN A 1 333 ? -16.547 -0.413 -2.266 1 97.69 333 GLN A CA 1
ATOM 2406 C C . GLN A 1 333 ? -16.859 -0.917 -0.858 1 97.69 333 GLN A C 1
ATOM 2408 O O . GLN A 1 333 ? -16.984 -0.123 0.077 1 97.69 333 GLN A O 1
ATOM 2413 N N . ARG A 1 334 ? -16.812 -2.184 -0.668 1 97.19 334 ARG A N 1
ATOM 2414 C CA . ARG A 1 334 ? -17.312 -2.77 0.574 1 97.19 334 ARG A CA 1
ATOM 2415 C C . ARG A 1 334 ? -16.203 -2.859 1.615 1 97.19 334 ARG A C 1
ATOM 2417 O O . ARG A 1 334 ? -16.469 -2.85 2.818 1 97.19 334 ARG A O 1
ATOM 2424 N N . LEU A 1 335 ? -14.969 -2.969 1.185 1 97.94 335 LEU A N 1
ATOM 2425 C CA . LEU A 1 335 ? -13.883 -3.227 2.129 1 97.94 335 LEU A CA 1
ATOM 2426 C C . LEU A 1 335 ? -13.086 -1.956 2.396 1 97.94 335 LEU A C 1
ATOM 2428 O O . LEU A 1 335 ? -12.32 -1.894 3.361 1 97.94 335 LEU A O 1
ATOM 2432 N N . GLY A 1 336 ? -13.273 -0.938 1.558 1 97.75 336 GLY A N 1
ATOM 2433 C CA . GLY A 1 336 ? -12.562 0.314 1.754 1 97.75 336 GLY A CA 1
ATOM 2434 C C . GLY A 1 336 ? -11.094 0.235 1.369 1 97.75 336 GLY A C 1
ATOM 2435 O O . GLY A 1 336 ? -10.32 1.14 1.678 1 97.75 336 GLY A O 1
ATOM 2436 N N . THR A 1 337 ? -10.664 -0.865 0.803 1 98 337 THR A N 1
ATOM 2437 C CA . THR A 1 337 ? -9.328 -1.035 0.255 1 98 337 THR A CA 1
ATOM 2438 C C . THR A 1 337 ? -9.367 -1.11 -1.269 1 98 337 THR A C 1
ATOM 2440 O O . THR A 1 337 ? -10.438 -0.997 -1.871 1 98 337 THR A O 1
ATOM 2443 N N . GLU A 1 338 ? -8.164 -1.126 -1.894 1 98.38 338 GLU A N 1
ATOM 2444 C CA . GLU A 1 338 ? -8.086 -1.174 -3.352 1 98.38 338 GLU A CA 1
ATOM 2445 C C . GLU A 1 338 ? -7.938 -2.609 -3.85 1 98.38 338 GLU A C 1
ATOM 2447 O O . GLU A 1 338 ? -6.922 -3.258 -3.59 1 98.38 338 GLU A O 1
ATOM 2452 N N . VAL A 1 339 ? -8.93 -3.051 -4.594 1 98.62 339 VAL A N 1
ATOM 2453 C CA . VAL A 1 339 ? -8.867 -4.375 -5.199 1 98.62 339 VAL A CA 1
ATOM 2454 C C . VAL A 1 339 ? -8.68 -4.246 -6.711 1 98.62 339 VAL A C 1
ATOM 2456 O O . VAL A 1 339 ? -9.508 -3.631 -7.391 1 98.62 339 VAL A O 1
ATOM 2459 N N . GLY A 1 340 ? -7.594 -4.777 -7.223 1 98.38 340 GLY A N 1
ATOM 2460 C CA . GLY A 1 340 ? -7.324 -4.719 -8.648 1 98.38 340 GLY A CA 1
ATOM 2461 C C . GLY A 1 340 ? -8.062 -5.781 -9.438 1 98.38 340 GLY A C 1
ATOM 2462 O O . GLY A 1 340 ? -8.836 -6.555 -8.875 1 98.38 340 GLY A O 1
ATOM 2463 N N . ALA A 1 341 ? -7.824 -5.805 -10.766 1 97.94 341 ALA A N 1
ATOM 2464 C CA . ALA A 1 341 ? -8.5 -6.746 -11.656 1 97.94 341 ALA A CA 1
ATOM 2465 C C . ALA A 1 341 ? -8.18 -8.188 -11.273 1 97.94 341 ALA A C 1
ATOM 2467 O O . ALA A 1 341 ? -9.055 -9.055 -11.305 1 97.94 341 ALA A O 1
ATOM 2468 N N . THR A 1 342 ? -6.941 -8.461 -10.906 1 98.19 342 THR A N 1
ATOM 2469 C CA . THR A 1 342 ? -6.547 -9.812 -10.531 1 98.19 342 THR A CA 1
ATOM 2470 C C . THR A 1 342 ? -7.234 -10.234 -9.234 1 98.19 342 THR A C 1
ATOM 2472 O O . THR A 1 342 ? -7.633 -11.391 -9.086 1 98.19 342 THR A O 1
ATOM 2475 N N . GLY A 1 343 ? -7.277 -9.297 -8.273 1 98.44 343 GLY A N 1
ATOM 2476 C CA . GLY A 1 343 ? -8.047 -9.578 -7.07 1 98.44 343 GLY A CA 1
ATOM 2477 C C . GLY A 1 343 ? -9.516 -9.82 -7.344 1 98.44 343 GLY A C 1
ATOM 2478 O O . GLY A 1 343 ? -10.141 -10.672 -6.711 1 98.44 343 GLY A O 1
ATOM 2479 N N . GLY A 1 344 ? -10.094 -9.047 -8.25 1 98.69 344 GLY A N 1
ATOM 2480 C CA . GLY A 1 344 ? -11.461 -9.273 -8.695 1 98.69 344 GLY A CA 1
ATOM 2481 C C . GLY A 1 344 ? -11.68 -10.656 -9.281 1 98.69 344 GLY A C 1
ATOM 2482 O O . GLY A 1 344 ? -12.727 -11.266 -9.078 1 98.69 344 GLY A O 1
ATOM 2483 N N . ALA A 1 345 ? -10.68 -11.141 -10.031 1 98.81 345 ALA A N 1
ATOM 2484 C CA . ALA A 1 345 ? -10.75 -12.5 -10.578 1 98.81 345 ALA A CA 1
ATOM 2485 C C . ALA A 1 345 ? -10.859 -13.531 -9.461 1 98.81 345 ALA A C 1
ATOM 2487 O O . ALA A 1 345 ? -11.68 -14.453 -9.539 1 98.81 345 ALA A O 1
ATOM 2488 N N . ALA A 1 346 ? -10.039 -13.414 -8.43 1 98.88 346 ALA A N 1
ATOM 2489 C CA . ALA A 1 346 ? -10.094 -14.336 -7.297 1 98.88 346 ALA A CA 1
ATOM 2490 C C . ALA A 1 346 ? -11.484 -14.352 -6.664 1 98.88 346 ALA A C 1
ATOM 2492 O O . ALA A 1 346 ? -12.016 -15.414 -6.344 1 98.88 346 ALA A O 1
ATOM 2493 N N . ALA A 1 347 ? -12.07 -13.18 -6.52 1 98.75 347 ALA A N 1
ATOM 2494 C CA . ALA A 1 347 ? -13.406 -13.07 -5.926 1 98.75 347 ALA A CA 1
ATOM 2495 C C . ALA A 1 347 ? -14.461 -13.688 -6.832 1 98.75 347 ALA A C 1
ATOM 2497 O O . ALA A 1 347 ? -15.32 -14.438 -6.371 1 98.75 347 ALA A O 1
ATOM 2498 N N . ALA A 1 348 ? -14.422 -13.328 -8.109 1 98.81 348 ALA A N 1
ATOM 2499 C CA . ALA A 1 348 ? -15.352 -13.914 -9.062 1 98.81 348 ALA A CA 1
ATOM 2500 C C . ALA A 1 348 ? -15.211 -15.438 -9.102 1 98.81 348 ALA A C 1
ATOM 2502 O O . ALA A 1 348 ? -16.203 -16.156 -9.203 1 98.81 348 ALA A O 1
ATOM 2503 N N . GLY A 1 349 ? -13.969 -15.914 -9.078 1 98.88 349 GLY A N 1
ATOM 2504 C CA . GLY A 1 349 ? -13.719 -17.344 -9.016 1 98.88 349 GLY A CA 1
ATOM 2505 C C . GLY A 1 349 ? -14.297 -18 -7.773 1 98.88 349 GLY A C 1
ATOM 2506 O O . GLY A 1 349 ? -14.82 -19.109 -7.84 1 98.88 349 GLY A O 1
ATOM 2507 N N . ALA A 1 350 ? -14.188 -17.344 -6.633 1 98.81 350 ALA A N 1
ATOM 2508 C CA . ALA A 1 350 ? -14.773 -17.859 -5.402 1 98.81 350 ALA A CA 1
ATOM 2509 C C . ALA A 1 350 ? -16.281 -18.047 -5.551 1 98.81 350 ALA A C 1
ATOM 2511 O O . ALA A 1 350 ? -16.844 -19.031 -5.059 1 98.81 350 ALA A O 1
ATOM 2512 N N . TRP A 1 351 ? -16.938 -17.109 -6.203 1 98.19 351 TRP A N 1
ATOM 2513 C CA . TRP A 1 351 ? -18.359 -17.219 -6.469 1 98.19 351 TRP A CA 1
ATOM 2514 C C . TRP A 1 351 ? -18.656 -18.453 -7.324 1 98.19 351 TRP A C 1
ATOM 2516 O O . TRP A 1 351 ? -19.578 -19.219 -7.027 1 98.19 351 TRP A O 1
ATOM 2526 N N . ALA A 1 352 ? -17.891 -18.578 -8.398 1 98.5 352 ALA A N 1
ATOM 2527 C CA . ALA A 1 352 ? -18.078 -19.719 -9.289 1 98.5 352 ALA A CA 1
ATOM 2528 C C . ALA A 1 352 ? -17.859 -21.031 -8.539 1 98.5 352 ALA A C 1
ATOM 2530 O O . ALA A 1 352 ? -18.594 -22 -8.742 1 98.5 352 ALA A O 1
ATOM 2531 N N . LEU A 1 353 ? -16.844 -21.094 -7.719 1 98.75 353 LEU A N 1
ATOM 2532 C CA . LEU A 1 353 ? -16.516 -22.281 -6.938 1 98.75 353 LEU A CA 1
ATOM 2533 C C . LEU A 1 353 ? -17.625 -22.609 -5.941 1 98.75 353 LEU A C 1
ATOM 2535 O O . LEU A 1 353 ? -17.969 -23.766 -5.734 1 98.75 353 LEU A O 1
ATOM 2539 N N . ALA A 1 354 ? -18.109 -21.594 -5.297 1 98.31 354 ALA A N 1
ATOM 2540 C CA . ALA A 1 354 ? -19.219 -21.781 -4.359 1 98.31 354 ALA A CA 1
ATOM 2541 C C . ALA A 1 354 ? -20.453 -22.359 -5.059 1 98.31 354 ALA A C 1
ATOM 2543 O O . ALA A 1 354 ? -21.094 -23.266 -4.539 1 98.31 354 ALA A O 1
ATOM 2544 N N . GLU A 1 355 ? -20.766 -21.828 -6.227 1 97.31 355 GLU A N 1
ATOM 2545 C CA . GLU A 1 355 ? -21.906 -22.297 -7.012 1 97.31 355 GLU A CA 1
ATOM 2546 C C . GLU A 1 355 ? -21.75 -23.766 -7.391 1 97.31 355 GLU A C 1
ATOM 2548 O O . GLU A 1 355 ? -22.734 -24.5 -7.492 1 97.31 355 GLU A O 1
ATOM 2553 N N . ARG A 1 356 ? -20.531 -24.188 -7.57 1 97.19 356 ARG A N 1
ATOM 2554 C CA . ARG A 1 356 ? -20.219 -25.562 -7.953 1 97.19 356 ARG A CA 1
ATOM 2555 C C . ARG A 1 356 ? -20.156 -26.469 -6.727 1 97.19 356 ARG A C 1
ATOM 2557 O O . ARG A 1 356 ? -19.969 -27.672 -6.852 1 97.19 356 ARG A O 1
ATOM 2564 N N . GLY A 1 357 ? -20.25 -25.906 -5.562 1 97.25 357 GLY A N 1
ATOM 2565 C CA . GLY A 1 357 ? -20.219 -26.688 -4.336 1 97.25 357 GLY A CA 1
ATOM 2566 C C . GLY A 1 357 ? -18.812 -27.031 -3.883 1 97.25 357 GLY A C 1
ATOM 2567 O O . GLY A 1 357 ? -18.625 -27.984 -3.139 1 97.25 357 GLY A O 1
ATOM 2568 N N . GLU A 1 358 ? -17.844 -26.25 -4.336 1 97.62 358 GLU A N 1
ATOM 2569 C CA . GLU A 1 358 ? -16.438 -26.562 -4.07 1 97.62 358 GLU A CA 1
ATOM 2570 C C . GLU A 1 358 ? -15.945 -25.875 -2.803 1 97.62 358 GLU A C 1
ATOM 2572 O O . GLU A 1 358 ? -14.82 -26.109 -2.357 1 97.62 358 GLU A O 1
ATOM 2577 N N . LEU A 1 359 ? -16.75 -25 -2.188 1 98.19 359 LEU A N 1
ATOM 2578 C CA . LEU A 1 359 ? -16.422 -24.328 -0.929 1 98.19 359 LEU A CA 1
ATOM 2579 C C . LEU A 1 359 ? -17.312 -24.828 0.197 1 98.19 359 LEU A C 1
ATOM 2581 O O . LEU A 1 359 ? -18.531 -24.984 0.01 1 98.19 359 LEU A O 1
ATOM 2585 N N . ASP A 1 360 ? -16.781 -25.094 1.296 1 95.69 360 ASP A N 1
ATOM 2586 C CA . ASP A 1 360 ? -17.531 -25.641 2.422 1 95.69 360 ASP A CA 1
ATOM 2587 C C . ASP A 1 360 ? -18.391 -24.578 3.084 1 95.69 360 ASP A C 1
ATOM 2589 O O . ASP A 1 360 ? -17.938 -23.453 3.297 1 95.69 360 ASP A O 1
ATOM 2593 N N . ASP A 1 361 ? -19.562 -24.906 3.527 1 95.69 361 ASP A N 1
ATOM 2594 C CA . ASP A 1 361 ? -20.531 -23.984 4.105 1 95.69 361 ASP A CA 1
ATOM 2595 C C . ASP A 1 361 ? -19.984 -23.359 5.395 1 95.69 361 ASP A C 1
ATOM 2597 O O . ASP A 1 361 ? -20.344 -22.219 5.73 1 95.69 361 ASP A O 1
ATOM 2601 N N . ASP A 1 362 ? -19.156 -24.016 6.094 1 96.5 362 ASP A N 1
ATOM 2602 C CA . ASP A 1 362 ? -18.609 -23.484 7.336 1 96.5 362 ASP A CA 1
ATOM 2603 C C . ASP A 1 362 ? -17.125 -23.172 7.195 1 96.5 362 ASP A C 1
ATOM 2605 O O . ASP A 1 362 ? -16.438 -22.922 8.188 1 96.5 362 ASP A O 1
ATOM 2609 N N . GLY A 1 363 ? -16.703 -23.25 5.953 1 97.81 363 GLY A N 1
ATOM 2610 C CA . GLY A 1 363 ? -15.273 -23.156 5.711 1 97.81 363 GLY A CA 1
ATOM 2611 C C . GLY A 1 363 ? -14.758 -21.734 5.707 1 97.81 363 GLY A C 1
ATOM 2612 O O . GLY A 1 363 ? -15.539 -20.781 5.582 1 97.81 363 GLY A O 1
ATOM 2613 N N . THR A 1 364 ? -13.492 -21.578 5.938 1 98.44 364 THR A N 1
ATOM 2614 C CA . THR A 1 364 ? -12.773 -20.312 5.816 1 98.44 364 THR A CA 1
ATOM 2615 C C . THR A 1 364 ? -12.086 -20.203 4.457 1 98.44 364 THR A C 1
ATOM 2617 O O . THR A 1 364 ? -11.289 -21.078 4.09 1 98.44 364 THR A O 1
ATOM 2620 N N . VAL A 1 365 ? -12.406 -19.156 3.738 1 98.88 365 VAL A N 1
ATOM 2621 C CA . VAL A 1 365 ? -11.844 -18.938 2.408 1 98.88 365 VAL A CA 1
ATOM 2622 C C . VAL A 1 365 ? -10.969 -17.688 2.416 1 98.88 365 VAL A C 1
ATOM 2624 O O . VAL A 1 365 ? -11.367 -16.641 2.938 1 98.88 365 VAL A O 1
ATOM 2627 N N . VAL A 1 366 ? -9.766 -17.797 1.944 1 98.94 366 VAL A N 1
ATOM 2628 C CA . VAL A 1 366 ? -8.883 -16.641 1.764 1 98.94 366 VAL A CA 1
ATOM 2629 C C . VAL A 1 366 ? -8.789 -16.297 0.281 1 98.94 366 VAL A C 1
ATOM 2631 O O . VAL A 1 366 ? -8.477 -17.156 -0.55 1 98.94 366 VAL A O 1
ATOM 2634 N N . LEU A 1 367 ? -9.125 -15.062 -0.06 1 98.94 367 LEU A N 1
ATOM 2635 C CA . LEU A 1 367 ? -8.93 -14.516 -1.396 1 98.94 367 LEU A CA 1
ATOM 2636 C C . LEU A 1 367 ? -7.641 -13.695 -1.466 1 98.94 367 LEU A C 1
ATOM 2638 O O . LEU A 1 367 ? -7.355 -12.906 -0.568 1 98.94 367 LEU A O 1
ATOM 2642 N N . VAL A 1 368 ? -6.852 -13.914 -2.494 1 98.94 368 VAL A N 1
ATOM 2643 C CA . VAL A 1 368 ? -5.613 -13.156 -2.65 1 98.94 368 VAL A CA 1
ATOM 2644 C C . VAL A 1 368 ? -5.852 -11.961 -3.57 1 98.94 368 VAL A C 1
ATOM 2646 O O . VAL A 1 368 ? -6.121 -12.133 -4.762 1 98.94 368 VAL A O 1
ATOM 2649 N N . ASN A 1 369 ? -5.855 -10.766 -3.043 1 98.88 369 ASN A N 1
ATOM 2650 C CA . ASN A 1 369 ? -5.789 -9.555 -3.848 1 98.88 369 ASN A CA 1
ATOM 2651 C C . ASN A 1 369 ? -4.367 -9.266 -4.316 1 98.88 369 ASN A C 1
ATOM 2653 O O . ASN A 1 369 ? -3.615 -8.562 -3.639 1 98.88 369 ASN A O 1
ATOM 2657 N N . ALA A 1 370 ? -4.043 -9.633 -5.473 1 98.75 370 ALA A N 1
ATOM 2658 C CA . ALA A 1 370 ? -2.654 -9.742 -5.914 1 98.75 370 ALA A CA 1
ATOM 2659 C C . ALA A 1 370 ? -2.098 -8.375 -6.309 1 98.75 370 ALA A C 1
ATOM 2661 O O . ALA A 1 370 ? -0.883 -8.203 -6.434 1 98.75 370 ALA A O 1
ATOM 2662 N N . ASP A 1 371 ? -2.895 -7.398 -6.566 1 98.25 371 ASP A N 1
ATOM 2663 C CA . ASP A 1 371 ? -2.41 -6.074 -6.938 1 98.25 371 ASP A CA 1
ATOM 2664 C C . ASP A 1 371 ? -3.396 -4.988 -6.512 1 98.25 371 ASP A C 1
ATOM 2666 O O . ASP A 1 371 ? -4.602 -5.234 -6.43 1 98.25 371 ASP A O 1
ATOM 2670 N N . ALA A 1 372 ? -2.893 -3.816 -6.273 1 98.44 372 ALA A N 1
ATOM 2671 C CA . ALA A 1 372 ? -3.705 -2.678 -5.852 1 98.44 372 ALA A CA 1
ATOM 2672 C C . ALA A 1 372 ? -4.625 -2.215 -6.977 1 98.44 372 ALA A C 1
ATOM 2674 O O . ALA A 1 372 ? -4.246 -2.236 -8.148 1 98.44 372 ALA A O 1
ATOM 2675 N N . GLY A 1 373 ? -5.82 -1.712 -6.609 1 98.5 373 GLY A N 1
ATOM 2676 C CA . GLY A 1 373 ? -6.805 -1.255 -7.578 1 98.5 373 GLY A CA 1
ATOM 2677 C C . GLY A 1 373 ? -6.305 -0.109 -8.438 1 98.5 373 GLY A C 1
ATOM 2678 O O . GLY A 1 373 ? -6.645 -0.019 -9.625 1 98.5 373 GLY A O 1
ATOM 2679 N N . VAL A 1 374 ? -5.465 0.764 -7.895 1 98.19 374 VAL A N 1
ATOM 2680 C CA . VAL A 1 374 ? -4.98 1.952 -8.586 1 98.19 374 VAL A CA 1
ATOM 2681 C C . VAL A 1 374 ? -4.16 1.537 -9.812 1 98.19 374 VAL A C 1
ATOM 2683 O O . VAL A 1 374 ? -4.051 2.295 -10.773 1 98.19 374 VAL A O 1
ATOM 2686 N N . LYS A 1 375 ? -3.639 0.35 -9.875 1 97.69 375 LYS A N 1
ATOM 2687 C CA . LYS A 1 375 ? -2.826 -0.138 -10.984 1 97.69 375 LYS A CA 1
ATOM 2688 C C . LYS A 1 375 ? -3.695 -0.476 -12.188 1 97.69 375 LYS A C 1
ATOM 2690 O O . LYS A 1 375 ? -3.199 -0.552 -13.32 1 97.69 375 LYS A O 1
ATOM 2695 N N . THR A 1 376 ? -4.996 -0.697 -11.922 1 97.88 376 THR A N 1
ATOM 2696 C CA . THR A 1 376 ? -5.953 -0.962 -12.992 1 97.88 376 THR A CA 1
ATOM 2697 C C . THR A 1 376 ? -7.141 -0.004 -12.898 1 97.88 376 THR A C 1
ATOM 2699 O O . THR A 1 376 ? -8.273 -0.383 -13.203 1 97.88 376 THR A O 1
ATOM 2702 N N . ALA A 1 377 ? -6.871 1.186 -12.422 1 97.56 377 ALA A N 1
ATOM 2703 C CA . ALA A 1 377 ? -7.922 2.174 -12.188 1 97.56 377 ALA A CA 1
ATOM 2704 C C . ALA A 1 377 ? -8.688 2.477 -13.469 1 97.56 377 ALA A C 1
ATOM 2706 O O . ALA A 1 377 ? -9.914 2.645 -13.445 1 97.56 377 ALA A O 1
ATOM 2707 N N . ASP A 1 378 ? -7.969 2.516 -14.586 1 96.06 378 ASP A N 1
ATOM 2708 C CA . ASP A 1 378 ? -8.594 2.814 -15.875 1 96.06 378 ASP A CA 1
ATOM 2709 C C . ASP A 1 378 ? -9.602 1.733 -16.266 1 96.06 378 ASP A C 1
ATOM 2711 O O . ASP A 1 378 ? -10.688 2.039 -16.75 1 96.06 378 ASP A O 1
ATOM 2715 N N . LEU A 1 379 ? -9.242 0.486 -16.031 1 96.62 379 LEU A N 1
ATOM 2716 C CA . LEU A 1 379 ? -10.117 -0.637 -16.344 1 96.62 379 LEU A CA 1
ATOM 2717 C C . LEU A 1 379 ? -11.352 -0.625 -15.461 1 96.62 379 LEU A C 1
ATOM 2719 O O . LEU A 1 379 ? -12.469 -0.816 -15.945 1 96.62 379 LEU A O 1
ATOM 2723 N N . LEU A 1 380 ? -11.148 -0.43 -14.188 1 97.88 380 LEU A N 1
ATOM 2724 C CA . LEU A 1 380 ? -12.242 -0.45 -13.219 1 97.88 380 LEU A CA 1
ATOM 2725 C C . LEU A 1 380 ? -13.211 0.694 -13.469 1 97.88 380 LEU A C 1
ATOM 2727 O O . LEU A 1 380 ? -14.43 0.493 -13.461 1 97.88 380 LEU A O 1
ATOM 2731 N N . ARG A 1 381 ? -12.664 1.832 -13.688 1 96.19 381 ARG A N 1
ATOM 2732 C CA . ARG A 1 381 ? -13.516 2.992 -13.938 1 96.19 381 ARG A CA 1
ATOM 2733 C C . ARG A 1 381 ? -14.289 2.828 -15.242 1 96.19 381 ARG A C 1
ATOM 2735 O O . ARG A 1 381 ? -15.469 3.182 -15.312 1 96.19 381 ARG A O 1
ATOM 2742 N N . SER A 1 382 ? -13.578 2.393 -16.297 1 95.12 382 SER A N 1
ATOM 2743 C CA . SER A 1 382 ? -14.234 2.164 -17.578 1 95.12 382 SER A CA 1
ATOM 2744 C C . SER A 1 382 ? -15.406 1.192 -17.438 1 95.12 382 SER A C 1
ATOM 2746 O O . SER A 1 382 ? -16.438 1.354 -18.094 1 95.12 382 SER A O 1
ATOM 2748 N N . HIS A 1 383 ? -15.219 0.194 -16.656 1 95.06 383 HIS A N 1
ATOM 2749 C CA . HIS A 1 383 ? -16.281 -0.762 -16.391 1 95.06 383 HIS A CA 1
ATOM 2750 C C . HIS A 1 383 ? -17.5 -0.074 -15.773 1 95.06 383 HIS A C 1
ATOM 2752 O O . HIS A 1 383 ? -18.641 -0.31 -16.203 1 95.06 383 HIS A O 1
ATOM 2758 N N . LEU A 1 384 ? -17.312 0.782 -14.797 1 93.25 384 LEU A N 1
ATOM 2759 C CA . LEU A 1 384 ? -18.375 1.52 -14.141 1 93.25 384 LEU A CA 1
ATOM 2760 C C . LEU A 1 384 ? -19.109 2.424 -15.141 1 93.25 384 LEU A C 1
ATOM 2762 O O . LEU A 1 384 ? -20.328 2.484 -15.148 1 93.25 384 LEU A O 1
ATOM 2766 N N . MET A 1 385 ? -18.281 3.064 -15.961 1 89 385 MET A N 1
ATOM 2767 C CA . MET A 1 385 ? -18.859 3.973 -16.953 1 89 385 MET A CA 1
ATOM 2768 C C . MET A 1 385 ? -19.719 3.213 -17.953 1 89 385 MET A C 1
ATOM 2770 O O . MET A 1 385 ? -20.734 3.725 -18.406 1 89 385 MET A O 1
ATOM 2774 N N . GLY A 1 386 ? -19.25 2.041 -18.281 1 88.25 386 GLY A N 1
ATOM 2775 C CA . GLY A 1 386 ? -20.016 1.206 -19.188 1 88.25 386 GLY A CA 1
ATOM 2776 C C . GLY A 1 386 ? -21.375 0.802 -18.625 1 88.25 386 GLY A C 1
ATOM 2777 O O . GLY A 1 386 ? -22.281 0.469 -19.391 1 88.25 386 GLY A O 1
ATOM 2778 N N . GLN A 1 387 ? -21.516 0.844 -17.312 1 86.88 387 GLN A N 1
ATOM 2779 C CA . GLN A 1 387 ? -22.766 0.496 -16.641 1 86.88 387 GLN A CA 1
ATOM 2780 C C . GLN A 1 387 ? -23.625 1.734 -16.406 1 86.88 387 GLN A C 1
ATOM 2782 O O . GLN A 1 387 ? -24.734 1.632 -15.883 1 86.88 387 GLN A O 1
ATOM 2787 N N . GLY A 1 388 ? -23.156 2.924 -16.719 1 75.75 388 GLY A N 1
ATOM 2788 C CA . GLY A 1 388 ? -23.906 4.16 -16.562 1 75.75 388 GLY A CA 1
ATOM 2789 C C . GLY A 1 388 ? -23.656 4.836 -15.227 1 75.75 388 GLY A C 1
ATOM 2790 O O . GLY A 1 388 ? -24.469 5.641 -14.773 1 75.75 388 GLY A O 1
ATOM 2791 N N . VAL A 1 389 ? -22.719 4.508 -14.609 1 73.06 389 VAL A N 1
ATOM 2792 C CA . VAL A 1 389 ? -22.359 5.078 -13.312 1 73.06 389 VAL A CA 1
ATOM 2793 C C . VAL A 1 389 ? -21.219 6.078 -13.5 1 73.06 389 VAL A C 1
ATOM 2795 O O . VAL A 1 389 ? -20.281 5.836 -14.266 1 73.06 389 VAL A O 1
ATOM 2798 N N . MET B 1 1 ? -24.781 9.297 21.531 1 55.97 1 MET B N 1
ATOM 2799 C CA . MET B 1 1 ? -23.75 8.375 21.062 1 55.97 1 MET B CA 1
ATOM 2800 C C . MET B 1 1 ? -22.984 7.77 22.25 1 55.97 1 MET B C 1
ATOM 2802 O O . MET B 1 1 ? -22.609 8.477 23.172 1 55.97 1 MET B O 1
ATOM 2806 N N . ASP B 1 2 ? -23.078 6.488 22.516 1 67.44 2 ASP B N 1
ATOM 2807 C CA . ASP B 1 2 ? -22.328 5.863 23.594 1 67.44 2 ASP B CA 1
ATOM 2808 C C . ASP B 1 2 ? -20.828 5.973 23.375 1 67.44 2 ASP B C 1
ATOM 2810 O O . ASP B 1 2 ? -20.25 5.227 22.578 1 67.44 2 ASP B O 1
ATOM 2814 N N . THR B 1 3 ? -20.297 7.082 23.812 1 78.12 3 THR B N 1
ATOM 2815 C CA . THR B 1 3 ? -18.859 7.305 23.703 1 78.12 3 THR B CA 1
ATOM 2816 C C . THR B 1 3 ? -18.125 6.727 24.906 1 78.12 3 THR B C 1
ATOM 2818 O O . THR B 1 3 ? -18.641 6.777 26.031 1 78.12 3 THR B O 1
ATOM 2821 N N . PRO B 1 4 ? -17.031 6.148 24.578 1 85.81 4 PRO B N 1
ATOM 2822 C CA . PRO B 1 4 ? -16.25 5.613 25.703 1 85.81 4 PRO B CA 1
ATOM 2823 C C . PRO B 1 4 ? -15.914 6.68 26.734 1 85.81 4 PRO B C 1
ATOM 2825 O O . PRO B 1 4 ? -15.797 7.859 26.406 1 85.81 4 PRO B O 1
ATOM 2828 N N . GLU B 1 5 ? -15.711 6.281 27.984 1 90.88 5 GLU B N 1
ATOM 2829 C CA . GLU B 1 5 ? -15.422 7.176 29.094 1 90.88 5 GLU B CA 1
ATOM 2830 C C . GLU B 1 5 ? -14.086 7.887 28.906 1 90.88 5 GLU B C 1
ATOM 2832 O O . GLU B 1 5 ? -13.883 8.984 29.422 1 90.88 5 GLU B O 1
ATOM 2837 N N . ARG B 1 6 ? -13.242 7.293 28.062 1 95.31 6 ARG B N 1
ATOM 2838 C CA . ARG B 1 6 ? -11.922 7.863 27.859 1 95.31 6 ARG B CA 1
ATOM 2839 C C . ARG B 1 6 ? -12 9.172 27.078 1 95.31 6 ARG B C 1
ATOM 2841 O O . ARG B 1 6 ? -11.102 10.008 27.156 1 95.31 6 ARG B O 1
ATOM 2848 N N . LEU B 1 7 ? -12.969 9.344 26.203 1 96.44 7 LEU B N 1
ATOM 2849 C CA . LEU B 1 7 ? -13.18 10.586 25.469 1 96.44 7 LEU B CA 1
ATOM 2850 C C . LEU B 1 7 ? -13.906 11.617 26.344 1 96.44 7 LEU B C 1
ATOM 2852 O O . LEU B 1 7 ? -15.117 11.523 26.531 1 96.44 7 LEU B O 1
ATOM 2856 N N . LEU B 1 8 ? -13.203 12.602 26.812 1 96.75 8 LEU B N 1
ATOM 2857 C CA . LEU B 1 8 ? -13.711 13.555 27.797 1 96.75 8 LEU B CA 1
ATOM 2858 C C . LEU B 1 8 ? -14.57 14.625 27.125 1 96.75 8 LEU B C 1
ATOM 2860 O O . LEU B 1 8 ? -15.43 15.227 27.766 1 96.75 8 LEU B O 1
ATOM 2864 N N . GLY B 1 9 ? -14.297 14.883 25.922 1 97.25 9 GLY B N 1
ATOM 2865 C CA . GLY B 1 9 ? -15 15.914 25.172 1 97.25 9 GLY B CA 1
ATOM 2866 C C . GLY B 1 9 ? -14.172 16.5 24.047 1 97.25 9 GLY B C 1
ATOM 2867 O O . GLY B 1 9 ? -13.281 15.836 23.516 1 97.25 9 GLY B O 1
ATOM 2868 N N . LEU B 1 10 ? -14.602 17.703 23.578 1 97.94 10 LEU B N 1
ATOM 2869 C CA . LEU B 1 10 ? -13.93 18.453 22.516 1 97.94 10 LEU B CA 1
ATOM 2870 C C . LEU B 1 10 ? -13.539 19.844 23.016 1 97.94 10 LEU B C 1
ATOM 2872 O O . LEU B 1 10 ? -14.391 20.625 23.453 1 97.94 10 LEU B O 1
ATOM 2876 N N . ASP B 1 11 ? -12.273 20.156 22.953 1 98.06 11 ASP B N 1
ATOM 2877 C CA . ASP B 1 11 ? -11.852 21.484 23.375 1 98.06 11 ASP B CA 1
ATOM 2878 C C . ASP B 1 11 ? -11.734 22.438 22.188 1 98.06 11 ASP B C 1
ATOM 2880 O O . ASP B 1 11 ? -11.172 22.078 21.156 1 98.06 11 ASP B O 1
ATOM 2884 N N . CYS B 1 12 ? -12.242 23.594 22.344 1 98 12 CYS B N 1
ATOM 2885 C CA . CYS B 1 12 ? -12.008 24.656 21.359 1 98 12 CYS B CA 1
ATOM 2886 C C . CYS B 1 12 ? -10.531 25.016 21.312 1 98 12 CYS B C 1
ATOM 2888 O O . CYS B 1 12 ? -9.93 25.359 22.328 1 98 12 CYS B O 1
ATOM 2890 N N . THR B 1 13 ? -9.945 25.094 20.156 1 96.44 13 THR B N 1
ATOM 2891 C CA . THR B 1 13 ? -8.508 25.328 20 1 96.44 13 THR B CA 1
ATOM 2892 C C . THR B 1 13 ? -8.172 26.781 20.266 1 96.44 13 THR B C 1
ATOM 2894 O O . THR B 1 13 ? -7.008 27.125 20.484 1 96.44 13 THR B O 1
ATOM 2897 N N . ALA B 1 14 ? -9.195 27.625 20.266 1 95.75 14 ALA B N 1
ATOM 2898 C CA . ALA B 1 14 ? -8.977 29.062 20.469 1 95.75 14 ALA B CA 1
ATOM 2899 C C . ALA B 1 14 ? -9.219 29.453 21.922 1 95.75 14 ALA B C 1
ATOM 2901 O O . ALA B 1 14 ? -8.484 30.266 22.484 1 95.75 14 ALA B O 1
ATOM 2902 N N . THR B 1 15 ? -10.281 28.828 22.594 1 97.44 15 THR B N 1
ATOM 2903 C CA . THR B 1 15 ? -10.711 29.344 23.891 1 97.44 15 THR B CA 1
ATOM 2904 C C . THR B 1 15 ? -10.508 28.297 24.984 1 97.44 15 THR B C 1
ATOM 2906 O O . THR B 1 15 ? -10.547 28.609 26.172 1 97.44 15 THR B O 1
ATOM 2909 N N . GLY B 1 16 ? -10.406 27.016 24.594 1 97.25 16 GLY B N 1
ATOM 2910 C CA . GLY B 1 16 ? -10.281 25.953 25.562 1 97.25 16 GLY B CA 1
ATOM 2911 C C . GLY B 1 16 ? -11.617 25.469 26.094 1 97.25 16 GLY B C 1
ATOM 2912 O O . GLY B 1 16 ? -11.672 24.5 26.859 1 97.25 16 GLY B O 1
ATOM 2913 N N . GLU B 1 17 ? -12.688 26.109 25.641 1 97.94 17 GLU B N 1
ATOM 2914 C CA . GLU B 1 17 ? -14.016 25.688 26.094 1 97.94 17 GLU B CA 1
ATOM 2915 C C . GLU B 1 17 ? -14.297 24.234 25.672 1 97.94 17 GLU B C 1
ATOM 2917 O O . GLU B 1 17 ? -13.977 23.828 24.562 1 97.94 17 GLU B O 1
ATOM 2922 N N . ARG B 1 18 ? -14.906 23.406 26.656 1 97.81 18 ARG B N 1
ATOM 2923 C CA . ARG B 1 18 ? -15.195 22 26.406 1 97.81 18 ARG B CA 1
ATOM 2924 C C . ARG B 1 18 ? -16.594 21.828 25.812 1 97.81 18 ARG B C 1
ATOM 2926 O O . ARG B 1 18 ? -17.547 22.422 26.281 1 97.81 18 ARG B O 1
ATOM 2933 N N . TYR B 1 19 ? -16.656 21.141 24.703 1 97.38 19 TYR B N 1
ATOM 2934 C CA . TYR B 1 19 ? -17.891 20.766 24.031 1 97.38 19 TYR B CA 1
ATOM 2935 C C . TYR B 1 19 ? -18.172 19.281 24.188 1 97.38 19 TYR B C 1
ATOM 2937 O O . TYR B 1 19 ? -17.281 18.516 24.547 1 97.38 19 TYR B O 1
ATOM 2945 N N . ASP B 1 20 ? -19.453 18.922 24.016 1 95.25 20 ASP B N 1
ATOM 2946 C CA . ASP B 1 20 ? -19.859 17.516 24 1 95.25 20 ASP B CA 1
ATOM 2947 C C . ASP B 1 20 ? -19.219 16.766 22.828 1 95.25 20 ASP B C 1
ATOM 2949 O O . ASP B 1 20 ? -19.109 17.297 21.734 1 95.25 20 ASP B O 1
ATOM 2953 N N . PRO B 1 21 ? -18.891 15.477 23.047 1 94.38 21 PRO B N 1
ATOM 2954 C CA . PRO B 1 21 ? -18.266 14.68 21.984 1 94.38 21 PRO B CA 1
ATOM 2955 C C . PRO B 1 21 ? -19.141 14.594 20.734 1 94.38 21 PRO B C 1
ATOM 2957 O O . PRO B 1 21 ? -18.641 14.32 19.641 1 94.38 21 PRO B O 1
ATOM 2960 N N . GLY B 1 22 ? -20.406 14.82 20.812 1 91.94 22 GLY B N 1
ATOM 2961 C CA . GLY B 1 22 ? -21.312 14.719 19.688 1 91.94 22 GLY B CA 1
ATOM 2962 C C . GLY B 1 22 ? -21.469 16.016 18.922 1 91.94 22 GLY B C 1
ATOM 2963 O O . GLY B 1 22 ? -22.188 16.062 17.922 1 91.94 22 GLY B O 1
ATOM 2964 N N . HIS B 1 23 ? -20.766 17.047 19.406 1 93.94 23 HIS B N 1
ATOM 2965 C CA . HIS B 1 23 ? -20.844 18.328 18.719 1 93.94 23 HIS B CA 1
ATOM 2966 C C . HIS B 1 23 ? -20.328 18.234 17.281 1 93.94 23 HIS B C 1
ATOM 2968 O O . HIS B 1 23 ? -19.328 17.578 17.031 1 93.94 23 HIS B O 1
ATOM 2974 N N . VAL B 1 24 ? -21.141 18.828 16.375 1 91.75 24 VAL B N 1
ATOM 2975 C CA . VAL B 1 24 ? -20.766 18.844 14.969 1 91.75 24 VAL B CA 1
ATOM 2976 C C . VAL B 1 24 ? -20.375 20.266 14.555 1 91.75 24 VAL B C 1
ATOM 2978 O O . VAL B 1 24 ? -21 21.234 14.961 1 91.75 24 VAL B O 1
ATOM 2981 N N . GLY B 1 25 ? -19.266 20.375 13.844 1 92.25 25 GLY B N 1
ATOM 2982 C CA . GLY B 1 25 ? -18.828 21.672 13.352 1 92.25 25 GLY B CA 1
ATOM 2983 C C . GLY B 1 25 ? -17.812 22.344 14.25 1 92.25 25 GLY B C 1
ATOM 2984 O O . GLY B 1 25 ? -17.188 21.688 15.086 1 92.25 25 GLY B O 1
ATOM 2985 N N . ARG B 1 26 ? -17.562 23.594 14.039 1 95.12 26 ARG B N 1
ATOM 2986 C CA . ARG B 1 26 ? -16.609 24.391 14.789 1 95.12 26 ARG B CA 1
ATOM 2987 C C . ARG B 1 26 ? -17.234 24.953 16.062 1 95.12 26 ARG B C 1
ATOM 2989 O O . ARG B 1 26 ? -18.438 24.844 16.266 1 95.12 26 ARG B O 1
ATOM 2996 N N . SER B 1 27 ? -16.375 25.484 16.891 1 96.56 27 SER B N 1
ATOM 2997 C CA . SER B 1 27 ? -16.828 26.078 18.141 1 96.56 27 SER B CA 1
ATOM 2998 C C . SER B 1 27 ? -17.594 27.375 17.906 1 96.56 27 SER B C 1
ATOM 3000 O O . SER B 1 27 ? -17.688 27.844 16.766 1 96.56 27 SER B O 1
ATOM 3002 N N . ASP B 1 28 ? -18.109 27.891 19 1 96.19 28 ASP B N 1
ATOM 3003 C CA . ASP B 1 28 ? -18.812 29.156 18.938 1 96.19 28 ASP B CA 1
ATOM 3004 C C . ASP B 1 28 ? -17.859 30.297 18.531 1 96.19 28 ASP B C 1
ATOM 3006 O O . ASP B 1 28 ? -18.297 31.312 17.984 1 96.19 28 ASP B O 1
ATOM 3010 N N . ALA B 1 29 ? -16.625 30.141 18.781 1 96.25 29 ALA B N 1
ATOM 3011 C CA . ALA B 1 29 ? -15.609 31.125 18.406 1 96.25 29 ALA B CA 1
ATOM 3012 C C . ALA B 1 29 ? -15.148 30.922 16.969 1 96.25 29 ALA B C 1
ATOM 3014 O O . ALA B 1 29 ? -14.258 31.625 16.5 1 96.25 29 ALA B O 1
ATOM 3015 N N . GLY B 1 30 ? -15.703 29.922 16.328 1 95.38 30 GLY B N 1
ATOM 3016 C CA . GLY B 1 30 ? -15.359 29.641 14.938 1 95.38 30 GLY B CA 1
ATOM 3017 C C . GLY B 1 30 ? -14.062 28.875 14.789 1 95.38 30 GLY B C 1
ATOM 3018 O O . GLY B 1 30 ? -13.484 28.797 13.703 1 95.38 30 GLY B O 1
ATOM 3019 N N . ALA B 1 31 ? -13.578 28.266 15.844 1 96.38 31 ALA B N 1
ATOM 3020 C CA . ALA B 1 31 ? -12.305 27.547 15.852 1 96.38 31 ALA B CA 1
ATOM 3021 C C . ALA B 1 31 ? -12.516 26.047 15.82 1 96.38 31 ALA B C 1
ATOM 3023 O O . ALA B 1 31 ? -13.578 25.547 16.203 1 96.38 31 ALA B O 1
ATOM 3024 N N . PRO B 1 32 ? -11.5 25.344 15.281 1 97 32 PRO B N 1
ATOM 3025 C CA . PRO B 1 32 ? -11.594 23.891 15.312 1 97 32 PRO B CA 1
ATOM 3026 C C . PRO B 1 32 ? -11.695 23.328 16.734 1 97 32 PRO B C 1
ATOM 3028 O O . PRO B 1 32 ? -11.281 24 17.688 1 97 32 PRO B O 1
ATOM 3031 N N . LEU B 1 33 ? -12.344 22.172 16.875 1 97.62 33 LEU B N 1
ATOM 3032 C CA . LEU B 1 33 ? -12.438 21.453 18.141 1 97.62 33 LEU B CA 1
ATOM 3033 C C . LEU B 1 33 ? -11.492 20.25 18.156 1 97.62 33 LEU B C 1
ATOM 3035 O O . LEU B 1 33 ? -11.328 19.578 17.141 1 97.62 33 LEU B O 1
ATOM 3039 N N . ASP B 1 34 ? -10.836 20.031 19.281 1 97.25 34 ASP B N 1
ATOM 3040 C CA . ASP B 1 34 ? -9.906 18.922 19.469 1 97.25 34 ASP B CA 1
ATOM 3041 C C . ASP B 1 34 ? -10.461 17.875 20.422 1 97.25 34 ASP B C 1
ATOM 3043 O O . ASP B 1 34 ? -10.852 18.219 21.547 1 97.25 34 ASP B O 1
ATOM 3047 N N . PRO B 1 35 ? -10.5 16.625 19.984 1 97.56 35 PRO B N 1
ATOM 3048 C CA . PRO B 1 35 ? -10.852 15.602 20.969 1 97.56 35 PRO B CA 1
ATOM 3049 C C . PRO B 1 35 ? -9.875 15.539 22.141 1 97.56 35 PRO B C 1
ATOM 3051 O O . PRO B 1 35 ? -8.664 15.688 21.953 1 97.56 35 PRO B O 1
ATOM 3054 N N . VAL B 1 36 ? -10.43 15.375 23.297 1 97.31 36 VAL B N 1
ATOM 3055 C CA . VAL B 1 36 ? -9.641 15.297 24.516 1 97.31 36 VAL B CA 1
ATOM 3056 C C . VAL B 1 36 ? -9.836 13.938 25.172 1 97.31 36 VAL B C 1
ATOM 3058 O O . VAL B 1 36 ? -10.969 13.5 25.391 1 97.31 36 VAL B O 1
ATOM 3061 N N . TYR B 1 37 ? -8.727 13.32 25.5 1 97.62 37 TYR B N 1
ATOM 3062 C CA . TYR B 1 37 ? -8.781 11.977 26.078 1 97.62 37 TYR B CA 1
ATOM 3063 C C . TYR B 1 37 ? -8.281 11.977 27.516 1 97.62 37 TYR B C 1
ATOM 3065 O O . TYR B 1 37 ? -7.484 12.828 27.891 1 97.62 37 TYR B O 1
ATOM 3073 N N . ASP B 1 38 ? -8.766 11.047 28.344 1 97.56 38 ASP B N 1
ATOM 3074 C CA . ASP B 1 38 ? -8.266 10.812 29.688 1 97.56 38 ASP B CA 1
ATOM 3075 C C . ASP B 1 38 ? -6.961 10.031 29.672 1 97.56 38 ASP B C 1
ATOM 3077 O O . ASP B 1 38 ? -6.957 8.812 29.844 1 97.56 38 ASP B O 1
ATOM 3081 N N . LEU B 1 39 ? -5.895 10.75 29.594 1 97.62 39 LEU B N 1
ATOM 3082 C CA . LEU B 1 39 ? -4.59 10.117 29.469 1 97.62 39 LEU B CA 1
ATOM 3083 C C . LEU B 1 39 ? -4.23 9.359 30.75 1 97.62 39 LEU B C 1
ATOM 3085 O O . LEU B 1 39 ? -3.463 8.398 30.703 1 97.62 39 LEU B O 1
ATOM 3089 N N . ASP B 1 40 ? -4.797 9.773 31.875 1 96.19 40 ASP B N 1
ATOM 3090 C CA . ASP B 1 40 ? -4.516 9.125 33.156 1 96.19 40 ASP B CA 1
ATOM 3091 C C . ASP B 1 40 ? -5.055 7.695 33.156 1 96.19 40 ASP B C 1
ATOM 3093 O O . ASP B 1 40 ? -4.566 6.852 33.906 1 96.19 40 ASP B O 1
ATOM 3097 N N . ALA B 1 41 ? -6 7.473 32.344 1 95.25 41 ALA B N 1
ATOM 3098 C CA . ALA B 1 41 ? -6.633 6.156 32.344 1 95.25 41 ALA B CA 1
ATOM 3099 C C . ALA B 1 41 ? -5.91 5.215 31.375 1 95.25 41 ALA B C 1
ATOM 3101 O O . ALA B 1 41 ? -6.219 4.02 31.312 1 95.25 41 ALA B O 1
ATOM 3102 N N . VAL B 1 42 ? -4.945 5.691 30.656 1 97 42 VAL B N 1
ATOM 3103 C CA . VAL B 1 42 ? -4.223 4.902 29.672 1 97 42 VAL B CA 1
ATOM 3104 C C . VAL B 1 42 ? -3.021 4.219 30.328 1 97 42 VAL B C 1
ATOM 3106 O O . VAL B 1 42 ? -2.246 4.863 31.031 1 97 42 VAL B O 1
ATOM 3109 N N . ASP B 1 43 ? -2.895 2.957 30.188 1 97.19 43 ASP B N 1
ATOM 3110 C CA . ASP B 1 43 ? -1.688 2.238 30.594 1 97.19 43 ASP B CA 1
ATOM 3111 C C . ASP B 1 43 ? -0.623 2.312 29.5 1 97.19 43 ASP B C 1
ATOM 3113 O O . ASP B 1 43 ? -0.703 1.601 28.5 1 97.19 43 ASP B O 1
ATOM 3117 N N . PRO B 1 44 ? 0.378 3.111 29.734 1 97.38 44 PRO B N 1
ATOM 3118 C CA . PRO B 1 44 ? 1.394 3.277 28.688 1 97.38 44 PRO B CA 1
ATOM 3119 C C . PRO B 1 44 ? 2.053 1.957 28.297 1 97.38 44 PRO B C 1
ATOM 3121 O O . PRO B 1 44 ? 2.41 1.767 27.125 1 97.38 44 PRO B O 1
ATOM 3124 N N . ALA B 1 45 ? 2.178 1.038 29.172 1 96.5 45 ALA B N 1
ATOM 3125 C CA . ALA B 1 45 ? 2.838 -0.24 28.922 1 96.5 45 ALA B CA 1
ATOM 3126 C C . ALA B 1 45 ? 1.999 -1.116 28 1 96.5 45 ALA B C 1
ATOM 3128 O O . ALA B 1 45 ? 2.506 -2.076 27.422 1 96.5 45 ALA B O 1
ATOM 3129 N N . ALA B 1 46 ? 0.754 -0.814 27.906 1 97.12 46 ALA B N 1
ATOM 3130 C CA . ALA B 1 46 ? -0.157 -1.623 27.094 1 97.12 46 ALA B CA 1
ATOM 3131 C C . ALA B 1 46 ? -0.162 -1.157 25.641 1 97.12 46 ALA B C 1
ATOM 3133 O O . ALA B 1 46 ? -0.658 -1.862 24.766 1 97.12 46 ALA B O 1
ATOM 3134 N N . LEU B 1 47 ? 0.371 0.028 25.281 1 97.88 47 LEU B N 1
ATOM 3135 C CA . LEU B 1 47 ? 0.426 0.51 23.906 1 97.88 47 LEU B CA 1
ATOM 3136 C C . LEU B 1 47 ? 1.4 -0.32 23.078 1 97.88 47 LEU B C 1
ATOM 3138 O O . LEU B 1 47 ? 2.543 -0.536 23.5 1 97.88 47 LEU B O 1
ATOM 3142 N N . PRO B 1 48 ? 0.972 -0.835 21.953 1 97.19 48 PRO B N 1
ATOM 3143 C CA . PRO B 1 48 ? 1.842 -1.722 21.172 1 97.19 48 PRO B CA 1
ATOM 3144 C C . PRO B 1 48 ? 2.977 -0.973 20.484 1 97.19 48 PRO B C 1
ATOM 3146 O O . PRO B 1 48 ? 2.758 0.104 19.922 1 97.19 48 PRO B O 1
ATOM 3149 N N . ALA B 1 49 ? 4.152 -1.552 20.5 1 95.62 49 ALA B N 1
ATOM 3150 C CA . ALA B 1 49 ? 5.289 -1.026 19.75 1 95.62 49 ALA B CA 1
ATOM 3151 C C . ALA B 1 49 ? 5.18 -1.371 18.266 1 95.62 49 ALA B C 1
ATOM 3153 O O . ALA B 1 49 ? 5.695 -0.646 17.422 1 95.62 49 ALA B O 1
ATOM 3154 N N . ASP B 1 50 ? 4.531 -2.48 18.016 1 93.38 50 ASP B N 1
ATOM 3155 C CA . ASP B 1 50 ? 4.348 -2.98 16.656 1 93.38 50 ASP B CA 1
ATOM 3156 C C . ASP B 1 50 ? 2.875 -3.287 16.375 1 93.38 50 ASP B C 1
ATOM 3158 O O . ASP B 1 50 ? 2.467 -4.449 16.391 1 93.38 50 ASP B O 1
ATOM 3162 N N . PRO B 1 51 ? 2.135 -2.25 15.977 1 96.5 51 PRO B N 1
ATOM 3163 C CA . PRO B 1 51 ? 0.703 -2.447 15.742 1 96.5 51 PRO B CA 1
ATOM 3164 C C . PRO B 1 51 ? 0.416 -3.127 14.406 1 96.5 51 PRO B C 1
ATOM 3166 O O . PRO B 1 51 ? 1.259 -3.109 13.508 1 96.5 51 PRO B O 1
ATOM 3169 N N . GLY B 1 52 ? -0.721 -3.783 14.312 1 95.5 52 GLY B N 1
ATOM 3170 C CA . GLY B 1 52 ? -1.203 -4.281 13.031 1 95.5 52 GLY B CA 1
ATOM 3171 C C . GLY B 1 52 ? -2.012 -3.258 12.258 1 95.5 52 GLY B C 1
ATOM 3172 O O . GLY B 1 52 ? -2.164 -3.371 11.039 1 95.5 52 GLY B O 1
ATOM 3173 N N . SER B 1 53 ? -2.523 -2.299 12.945 1 97.69 53 SER B N 1
ATOM 3174 C CA . SER B 1 53 ? -3.281 -1.156 12.453 1 97.69 53 SER B CA 1
ATOM 3175 C C . SER B 1 53 ? -3.215 0.018 13.422 1 97.69 53 SER B C 1
ATOM 3177 O O . SER B 1 53 ? -2.859 -0.154 14.586 1 97.69 53 SER B O 1
ATOM 3179 N N . MET B 1 54 ? -3.531 1.186 12.898 1 98.69 54 MET B N 1
ATOM 3180 C CA . MET B 1 54 ? -3.547 2.34 13.797 1 98.69 54 MET B CA 1
ATOM 3181 C C . MET B 1 54 ? -4.574 2.154 14.906 1 98.69 54 MET B C 1
ATOM 3183 O O . MET B 1 54 ? -4.43 2.725 15.992 1 98.69 54 MET B O 1
ATOM 3187 N N . TRP B 1 55 ? -5.516 1.365 14.75 1 98.56 55 TRP B N 1
ATOM 3188 C CA . TRP B 1 55 ? -6.613 1.208 15.695 1 98.56 55 TRP B CA 1
ATOM 3189 C C . TRP B 1 55 ? -6.195 0.324 16.875 1 98.56 55 TRP B C 1
ATOM 3191 O O . TRP B 1 55 ? -6.941 0.173 17.844 1 98.56 55 TRP B O 1
ATOM 3201 N N . ASP B 1 56 ? -5 -0.276 16.766 1 98.12 56 ASP B N 1
ATOM 3202 C CA . ASP B 1 56 ? -4.453 -0.93 17.953 1 98.12 56 ASP B CA 1
ATOM 3203 C C . ASP B 1 56 ? -4.172 0.085 19.062 1 98.12 56 ASP B C 1
ATOM 3205 O O . ASP B 1 56 ? -3.975 -0.289 20.219 1 98.12 56 ASP B O 1
ATOM 3209 N N . TYR B 1 57 ? -4.188 1.379 18.719 1 98.62 57 TYR B N 1
ATOM 3210 C CA . TYR B 1 57 ? -4.039 2.465 19.688 1 98.62 57 TYR B CA 1
ATOM 3211 C C . TYR B 1 57 ? -5.398 3.004 20.109 1 98.62 57 TYR B C 1
ATOM 3213 O O . TYR B 1 57 ? -5.527 4.18 20.453 1 98.62 57 TYR B O 1
ATOM 3221 N N . ASP B 1 58 ? -6.422 2.223 20.125 1 97.62 58 ASP B N 1
ATOM 3222 C CA . ASP B 1 58 ? -7.785 2.688 20.328 1 97.62 58 ASP B CA 1
ATOM 3223 C C . ASP B 1 58 ? -7.957 3.26 21.734 1 97.62 58 ASP B C 1
ATOM 3225 O O . ASP B 1 58 ? -8.875 4.039 21.984 1 97.62 58 ASP B O 1
ATOM 3229 N N . ALA B 1 59 ? -7.062 3.02 22.719 1 97.5 59 ALA B N 1
ATOM 3230 C CA . ALA B 1 59 ? -7.082 3.648 24.047 1 97.5 59 ALA B CA 1
ATOM 3231 C C . ALA B 1 59 ? -6.949 5.164 23.922 1 97.5 59 ALA B C 1
ATOM 3233 O O . ALA B 1 59 ? -7.324 5.895 24.844 1 97.5 59 ALA B O 1
ATOM 3234 N N . LEU B 1 60 ? -6.445 5.672 22.797 1 98 60 LEU B N 1
ATOM 3235 C CA . LEU B 1 60 ? -6.211 7.094 22.562 1 98 60 LEU B CA 1
ATOM 3236 C C . LEU B 1 60 ? -7.031 7.586 21.375 1 98 60 LEU B C 1
ATOM 3238 O O . LEU B 1 60 ? -6.684 8.594 20.766 1 98 60 LEU B O 1
ATOM 3242 N N . LEU B 1 61 ? -8.008 6.809 20.969 1 97.94 61 LEU B N 1
ATOM 3243 C CA . LEU B 1 61 ? -8.914 7.156 19.875 1 97.94 61 LEU B CA 1
ATOM 3244 C C . LEU B 1 61 ? -10.359 7.172 20.344 1 97.94 61 LEU B C 1
ATOM 3246 O O . LEU B 1 61 ? -10.664 6.719 21.453 1 97.94 61 LEU B O 1
ATOM 3250 N N . PRO B 1 62 ? -11.266 7.715 19.578 1 97.38 62 PRO B N 1
ATOM 3251 C CA . PRO B 1 62 ? -12.578 8.062 20.125 1 97.38 62 PRO B CA 1
ATOM 3252 C C . PRO B 1 62 ? -13.484 6.844 20.328 1 97.38 62 PRO B C 1
ATOM 3254 O O . PRO B 1 62 ? -14.508 6.934 21 1 97.38 62 PRO B O 1
ATOM 3257 N N . VAL B 1 63 ? -13.141 5.676 19.703 1 97.44 63 VAL B N 1
ATOM 3258 C CA . VAL B 1 63 ? -13.93 4.461 19.859 1 97.44 63 VAL B CA 1
ATOM 3259 C C . VAL B 1 63 ? -13.008 3.25 19.953 1 97.44 63 VAL B C 1
ATOM 3261 O O . VAL B 1 63 ? -11.805 3.355 19.688 1 97.44 63 VAL B O 1
ATOM 3264 N N . ASP B 1 64 ? -13.586 2.129 20.422 1 97.44 64 ASP B N 1
ATOM 3265 C CA . ASP B 1 64 ? -12.828 0.879 20.406 1 97.44 64 ASP B CA 1
ATOM 3266 C C . ASP B 1 64 ? -12.562 0.402 18.984 1 97.44 64 ASP B C 1
ATOM 3268 O O . ASP B 1 64 ? -13.344 0.696 18.078 1 97.44 64 ASP B O 1
ATOM 3272 N N . ALA B 1 65 ? -11.477 -0.347 18.797 1 97.56 65 ALA B N 1
ATOM 3273 C CA . ALA B 1 65 ? -11.07 -0.846 17.484 1 97.56 65 ALA B CA 1
ATOM 3274 C C . ALA B 1 65 ? -12.211 -1.605 16.812 1 97.56 65 ALA B C 1
ATOM 3276 O O . ALA B 1 65 ? -12.406 -1.493 15.602 1 97.56 65 ALA B O 1
ATOM 3277 N N . GLY B 1 66 ? -12.992 -2.371 17.578 1 96.44 66 GLY B N 1
ATOM 3278 C CA . GLY B 1 66 ? -14.07 -3.189 17.031 1 96.44 66 GLY B CA 1
ATOM 3279 C C . GLY B 1 66 ? -15.211 -2.373 16.469 1 96.44 66 GLY B C 1
ATOM 3280 O O . GLY B 1 66 ? -16.016 -2.881 15.695 1 96.44 66 GLY B O 1
ATOM 3281 N N . ASP B 1 67 ? -15.312 -1.101 16.828 1 97.19 67 ASP B N 1
ATOM 3282 C CA . ASP B 1 67 ? -16.391 -0.223 16.391 1 97.19 67 ASP B CA 1
ATOM 3283 C C . ASP B 1 67 ? -15.953 0.689 15.258 1 97.19 67 ASP B C 1
ATOM 3285 O O . ASP B 1 67 ? -16.75 1.481 14.742 1 97.19 67 ASP B O 1
ATOM 3289 N N . ALA B 1 68 ? -14.734 0.562 14.82 1 98.12 68 ALA B N 1
ATOM 3290 C CA . ALA B 1 68 ? -14.148 1.487 13.852 1 98.12 68 ALA B CA 1
ATOM 3291 C C . ALA B 1 68 ? -14.531 1.1 12.422 1 98.12 68 ALA B C 1
ATOM 3293 O O . ALA B 1 68 ? -14.664 -0.085 12.109 1 98.12 68 ALA B O 1
ATOM 3294 N N . VAL B 1 69 ? -14.789 2.082 11.562 1 98.44 69 VAL B N 1
ATOM 3295 C CA . VAL B 1 69 ? -14.734 1.902 10.117 1 98.44 69 VAL B CA 1
ATOM 3296 C C . VAL B 1 69 ? -13.273 1.861 9.656 1 98.44 69 VAL B C 1
ATOM 3298 O O . VAL B 1 69 ? -12.633 2.904 9.531 1 98.44 69 VAL B O 1
ATOM 3301 N N . SER B 1 70 ? -12.773 0.622 9.492 1 98.62 70 SER B N 1
ATOM 3302 C CA . SER B 1 70 ? -11.336 0.466 9.312 1 98.62 70 SER B CA 1
ATOM 3303 C C . SER B 1 70 ? -11.023 -0.499 8.172 1 98.62 70 SER B C 1
ATOM 3305 O O . SER B 1 70 ? -11.727 -1.495 7.984 1 98.62 70 SER B O 1
ATOM 3307 N N . ALA B 1 71 ? -10.102 -0.165 7.395 1 98.44 71 ALA B N 1
ATOM 3308 C CA . ALA B 1 71 ? -9.523 -1.048 6.387 1 98.44 71 ALA B CA 1
ATOM 3309 C C . ALA B 1 71 ? -8.094 -1.44 6.758 1 98.44 71 ALA B C 1
ATOM 3311 O O . ALA B 1 71 ? -7.25 -1.637 5.879 1 98.44 71 ALA B O 1
ATOM 3312 N N . ALA B 1 72 ? -7.816 -1.416 8.047 1 98.38 72 ALA B N 1
ATOM 3313 C CA . ALA B 1 72 ? -6.508 -1.764 8.602 1 98.38 72 ALA B CA 1
ATOM 3314 C C . ALA B 1 72 ? -5.449 -0.746 8.18 1 98.38 72 ALA B C 1
ATOM 3316 O O . ALA B 1 72 ? -4.348 -1.119 7.773 1 98.38 72 ALA B O 1
ATOM 3317 N N . GLU B 1 73 ? -5.809 0.524 8.195 1 98.75 73 GLU B N 1
ATOM 3318 C CA . GLU B 1 73 ? -4.844 1.587 7.93 1 98.75 73 GLU B CA 1
ATOM 3319 C C . GLU B 1 73 ? -3.861 1.742 9.086 1 98.75 73 GLU B C 1
ATOM 3321 O O . GLU B 1 73 ? -4.129 1.286 10.203 1 98.75 73 GLU B O 1
ATOM 3326 N N . GLY B 1 74 ? -2.758 2.361 8.789 1 98.5 74 GLY B N 1
ATOM 3327 C CA . GLY B 1 74 ? -1.676 2.48 9.75 1 98.5 74 GLY B CA 1
ATOM 3328 C C . GLY B 1 74 ? -0.727 1.296 9.734 1 98.5 74 GLY B C 1
ATOM 3329 O O . GLY B 1 74 ? -0.68 0.547 8.758 1 98.5 74 GLY B O 1
ATOM 3330 N N . ALA B 1 75 ? 0.178 1.246 10.75 1 98 75 ALA B N 1
ATOM 3331 C CA . ALA B 1 75 ? 1.219 0.224 10.828 1 98 75 ALA B CA 1
ATOM 3332 C C . ALA B 1 75 ? 2.07 0.213 9.562 1 98 75 ALA B C 1
ATOM 3334 O O . ALA B 1 75 ? 2.371 -0.853 9.016 1 98 75 ALA B O 1
ATOM 3335 N N . THR B 1 76 ? 2.326 1.388 9.055 1 98.25 76 THR B N 1
ATOM 3336 C CA . THR B 1 76 ? 3.109 1.505 7.832 1 98.25 76 THR B CA 1
ATOM 3337 C C . THR B 1 76 ? 4.602 1.4 8.133 1 98.25 76 THR B C 1
ATOM 3339 O O . THR B 1 76 ? 5.035 1.672 9.25 1 98.25 76 THR B O 1
ATOM 3342 N N . PRO B 1 77 ? 5.398 1.062 7.195 1 97.88 77 PRO B N 1
ATOM 3343 C CA . PRO B 1 77 ? 6.816 0.789 7.441 1 97.88 77 PRO B CA 1
ATOM 3344 C C . PRO B 1 77 ? 7.621 2.057 7.719 1 97.88 77 PRO B C 1
ATOM 3346 O O . PRO B 1 77 ? 7.281 3.131 7.219 1 97.88 77 PRO B O 1
ATOM 3349 N N . LEU B 1 78 ? 8.547 1.906 8.555 1 97.94 78 LEU B N 1
ATOM 3350 C CA . LEU B 1 78 ? 9.633 2.861 8.766 1 97.94 78 LEU B CA 1
ATOM 3351 C C . LEU B 1 78 ? 10.922 2.363 8.133 1 97.94 78 LEU B C 1
ATOM 3353 O O . LEU B 1 78 ? 11.617 1.524 8.711 1 97.94 78 LEU B O 1
ATOM 3357 N N . LEU B 1 79 ? 11.305 2.891 6.961 1 97.94 79 LEU B N 1
ATOM 3358 C CA . LEU B 1 79 ? 12.391 2.35 6.148 1 97.94 79 LEU B CA 1
ATOM 3359 C C . LEU B 1 79 ? 13.688 3.111 6.391 1 97.94 79 LEU B C 1
ATOM 3361 O O . LEU B 1 79 ? 13.68 4.336 6.527 1 97.94 79 LEU B O 1
ATOM 3365 N N . ASP B 1 80 ? 14.797 2.424 6.469 1 97.19 80 ASP B N 1
ATOM 3366 C CA . ASP B 1 80 ? 16.109 3.057 6.602 1 97.19 80 ASP B CA 1
ATOM 3367 C C . ASP B 1 80 ? 16.547 3.678 5.277 1 97.19 80 ASP B C 1
ATOM 3369 O O . ASP B 1 80 ? 16.438 3.051 4.223 1 97.19 80 ASP B O 1
ATOM 3373 N N . ALA B 1 81 ? 16.938 4.859 5.336 1 97.19 81 ALA B N 1
ATOM 3374 C CA . ALA B 1 81 ? 17.5 5.555 4.172 1 97.19 81 ALA B CA 1
ATOM 3375 C C . ALA B 1 81 ? 18.938 5.992 4.426 1 97.19 81 ALA B C 1
ATOM 3377 O O . ALA B 1 81 ? 19.219 7.191 4.496 1 97.19 81 ALA B O 1
ATOM 3378 N N . PRO B 1 82 ? 19.859 5.121 4.469 1 96.06 82 PRO B N 1
ATOM 3379 C CA . PRO B 1 82 ? 21.219 5.434 4.867 1 96.06 82 PRO B CA 1
ATOM 3380 C C . PRO B 1 82 ? 21.938 6.363 3.881 1 96.06 82 PRO B C 1
ATOM 3382 O O . PRO B 1 82 ? 22.719 7.219 4.289 1 96.06 82 PRO B O 1
ATOM 3385 N N . ASP B 1 83 ? 21.641 6.199 2.572 1 95.38 83 ASP B N 1
ATOM 3386 C CA . ASP B 1 83 ? 22.266 7.062 1.582 1 95.38 83 ASP B CA 1
ATOM 3387 C C . ASP B 1 83 ? 21.859 8.516 1.768 1 95.38 83 ASP B C 1
ATOM 3389 O O . ASP B 1 83 ? 22.672 9.43 1.612 1 95.38 83 ASP B O 1
ATOM 3393 N N . LEU B 1 84 ? 20.594 8.688 2.074 1 96 84 LEU B N 1
ATOM 3394 C CA . LEU B 1 84 ? 20.109 10.047 2.309 1 96 84 LEU B CA 1
ATOM 3395 C C . LEU B 1 84 ? 20.719 10.617 3.586 1 96 84 LEU B C 1
ATOM 3397 O O . LEU B 1 84 ? 21.016 11.82 3.658 1 96 84 LEU B O 1
ATOM 3401 N N . ALA B 1 85 ? 20.844 9.82 4.605 1 97.94 85 ALA B N 1
ATOM 3402 C CA . ALA B 1 85 ? 21.5 10.273 5.828 1 97.94 85 ALA B CA 1
ATOM 3403 C C . ALA B 1 85 ? 22.891 10.805 5.539 1 97.94 85 ALA B C 1
ATOM 3405 O O . ALA B 1 85 ? 23.297 11.852 6.059 1 97.94 85 ALA B O 1
ATOM 3406 N N . ALA B 1 86 ? 23.594 10.055 4.703 1 97.31 86 ALA B N 1
ATOM 3407 C CA . ALA B 1 86 ? 24.953 10.461 4.309 1 97.31 86 ALA B CA 1
ATOM 3408 C C . ALA B 1 86 ? 24.906 11.789 3.545 1 97.31 86 ALA B C 1
ATOM 3410 O O . ALA B 1 86 ? 25.734 12.672 3.793 1 97.31 86 ALA B O 1
ATOM 3411 N N . ASP B 1 87 ? 23.969 11.914 2.631 1 96.38 87 ASP B N 1
ATOM 3412 C CA . ASP B 1 87 ? 23.828 13.125 1.827 1 96.38 87 ASP B CA 1
ATOM 3413 C C . ASP B 1 87 ? 23.531 14.336 2.709 1 96.38 87 ASP B C 1
ATOM 3415 O O . ASP B 1 87 ? 24.031 15.438 2.445 1 96.38 87 ASP B O 1
ATOM 3419 N N . LEU B 1 88 ? 22.688 14.125 3.779 1 97.38 88 LEU B N 1
ATOM 3420 C CA . LEU B 1 88 ? 22.234 15.211 4.645 1 97.38 88 LEU B CA 1
ATOM 3421 C C . LEU B 1 88 ? 23.281 15.508 5.727 1 97.38 88 LEU B C 1
ATOM 3423 O O . LEU B 1 88 ? 23.234 16.562 6.359 1 97.38 88 LEU B O 1
ATOM 3427 N N . GLY B 1 89 ? 24.172 14.586 5.922 1 97.62 89 GLY B N 1
ATOM 3428 C CA . GLY B 1 89 ? 25.141 14.727 7 1 97.62 89 GLY B CA 1
ATOM 3429 C C . GLY B 1 89 ? 24.531 14.555 8.375 1 97.62 89 GLY B C 1
ATOM 3430 O O . GLY B 1 89 ? 24.859 15.289 9.312 1 97.62 89 GLY B O 1
ATOM 3431 N N . VAL B 1 90 ? 23.594 13.688 8.516 1 98.19 90 VAL B N 1
ATOM 3432 C CA . VAL B 1 90 ? 22.953 13.422 9.797 1 98.19 90 VAL B CA 1
ATOM 3433 C C . VAL B 1 90 ? 23.203 11.969 10.203 1 98.19 90 VAL B C 1
ATOM 3435 O O . VAL B 1 90 ? 23.797 11.195 9.453 1 98.19 90 VAL B O 1
ATOM 3438 N N . GLY B 1 91 ? 22.812 11.617 11.461 1 98 91 GLY B N 1
ATOM 3439 C CA . GLY B 1 91 ? 23.062 10.281 11.984 1 98 91 GLY B CA 1
ATOM 3440 C C . GLY B 1 91 ? 22.266 9.211 11.281 1 98 91 GLY B C 1
ATOM 3441 O O . GLY B 1 91 ? 22.797 8.148 10.938 1 98 91 GLY B O 1
ATOM 3442 N N . SER B 1 92 ? 21 9.406 11.102 1 98.31 92 SER B N 1
ATOM 3443 C CA . SER B 1 92 ? 20.141 8.461 10.414 1 98.31 92 SER B CA 1
ATOM 3444 C C . SER B 1 92 ? 18.906 9.156 9.828 1 98.31 92 SER B C 1
ATOM 3446 O O . SER B 1 92 ? 18.484 10.195 10.336 1 98.31 92 SER B O 1
ATOM 3448 N N . VAL B 1 93 ? 18.469 8.664 8.742 1 98.69 93 VAL B N 1
ATOM 3449 C CA . VAL B 1 93 ? 17.219 9.086 8.125 1 98.69 93 VAL B CA 1
ATOM 3450 C C . VAL B 1 93 ? 16.312 7.875 7.918 1 98.69 93 VAL B C 1
ATOM 3452 O O . VAL B 1 93 ? 16.766 6.82 7.473 1 98.69 93 VAL B O 1
ATOM 3455 N N . ARG B 1 94 ? 15.086 7.996 8.336 1 98.56 94 ARG B N 1
ATOM 3456 C CA . ARG B 1 94 ? 14.062 6.98 8.094 1 98.56 94 ARG B CA 1
ATOM 3457 C C . ARG B 1 94 ? 12.891 7.559 7.312 1 98.56 94 ARG B C 1
ATOM 3459 O O . ARG B 1 94 ? 12.547 8.734 7.469 1 98.56 94 ARG B O 1
ATOM 3466 N N . LEU B 1 95 ? 12.383 6.766 6.438 1 98.75 95 LEU B N 1
ATOM 3467 C CA . LEU B 1 95 ? 11.188 7.133 5.688 1 98.75 95 LEU B CA 1
ATOM 3468 C C . LEU B 1 95 ? 9.961 6.426 6.246 1 98.75 95 LEU B C 1
ATOM 3470 O O . LEU B 1 95 ? 9.883 5.195 6.227 1 98.75 95 LEU B O 1
ATOM 3474 N N . LYS B 1 96 ? 9.023 7.148 6.902 1 98.88 96 LYS B N 1
ATOM 3475 C CA . LYS B 1 96 ? 7.719 6.602 7.258 1 98.88 96 LYS B CA 1
ATOM 3476 C C . LYS B 1 96 ? 6.812 6.504 6.035 1 98.88 96 LYS B C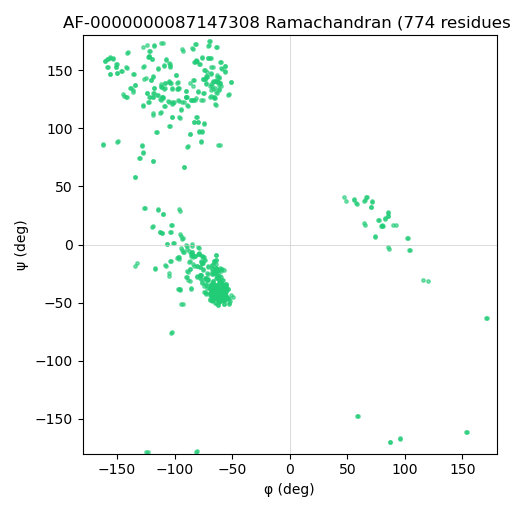 1
ATOM 3478 O O . LYS B 1 96 ? 6.219 7.5 5.617 1 98.88 96 LYS B O 1
ATOM 3483 N N . ASP B 1 97 ? 6.613 5.305 5.484 1 98.75 97 ASP B N 1
ATOM 3484 C CA . ASP B 1 97 ? 6.012 5.109 4.172 1 98.75 97 ASP B CA 1
ATOM 3485 C C . ASP B 1 97 ? 4.492 5.004 4.277 1 98.75 97 ASP B C 1
ATOM 3487 O O . ASP B 1 97 ? 3.932 3.91 4.176 1 98.75 97 ASP B O 1
ATOM 3491 N N . GLU B 1 98 ? 3.848 6.125 4.297 1 98.88 98 GLU B N 1
ATOM 3492 C CA . GLU B 1 98 ? 2.396 6.199 4.438 1 98.88 98 GLU B CA 1
ATOM 3493 C C . GLU B 1 98 ? 1.699 5.902 3.111 1 98.88 98 GLU B C 1
ATOM 3495 O O . GLU B 1 98 ? 0.477 5.746 3.068 1 98.88 98 GLU B O 1
ATOM 3500 N N . GLY B 1 99 ? 2.479 5.793 2.059 1 98.44 99 GLY B N 1
ATOM 3501 C CA . GLY B 1 99 ? 1.93 5.344 0.788 1 98.44 99 GLY B CA 1
ATOM 3502 C C . GLY B 1 99 ? 1.399 3.924 0.834 1 98.44 99 GLY B C 1
ATOM 3503 O O . GLY B 1 99 ? 0.68 3.494 -0.071 1 98.44 99 GLY B O 1
ATOM 3504 N N . ARG B 1 100 ? 1.669 3.236 1.926 1 98.06 100 ARG B N 1
ATOM 3505 C CA . ARG B 1 100 ? 1.281 1.835 2.053 1 98.06 100 ARG B CA 1
ATOM 3506 C C . ARG B 1 100 ? -0.059 1.699 2.768 1 98.06 100 ARG B C 1
ATOM 3508 O O . ARG B 1 100 ? -0.483 0.59 3.098 1 98.06 100 ARG B O 1
ATOM 3515 N N . ASN B 1 101 ? -0.771 2.76 3.047 1 98.75 101 ASN B N 1
ATOM 3516 C CA . ASN B 1 101 ? -2.137 2.723 3.557 1 98.75 101 ASN B CA 1
ATOM 3517 C C . ASN B 1 101 ? -3.119 2.236 2.496 1 98.75 101 ASN B C 1
ATOM 3519 O O . ASN B 1 101 ? -2.768 2.135 1.318 1 98.75 101 ASN B O 1
ATOM 3523 N N . PRO B 1 102 ? -4.395 1.971 2.846 1 98.62 102 PRO B N 1
ATOM 3524 C CA . PRO B 1 102 ? -5.375 1.338 1.961 1 98.62 102 PRO B CA 1
ATOM 3525 C C . PRO B 1 102 ? -5.547 2.086 0.641 1 98.62 102 PRO B C 1
ATOM 3527 O O . PRO B 1 102 ? -5.672 1.462 -0.416 1 98.62 102 PRO B O 1
ATOM 3530 N N . THR B 1 103 ? -5.508 3.426 0.704 1 98.69 103 THR B N 1
ATOM 3531 C CA . THR B 1 103 ? -5.746 4.191 -0.515 1 98.69 103 THR B CA 1
ATOM 3532 C C . THR B 1 103 ? -4.48 4.926 -0.949 1 98.69 103 THR B C 1
ATOM 3534 O O . THR B 1 103 ? -4.547 5.875 -1.735 1 98.69 103 THR B O 1
ATOM 3537 N N . GLY B 1 104 ? -3.326 4.574 -0.303 1 98.56 104 GLY B N 1
ATOM 3538 C CA . GLY B 1 104 ? -2.031 5.078 -0.731 1 98.56 104 GLY B CA 1
ATOM 3539 C C . GLY B 1 104 ? -1.692 6.434 -0.14 1 98.56 104 GLY B C 1
ATOM 3540 O O . GLY B 1 104 ? -0.94 7.207 -0.737 1 98.56 104 GLY B O 1
ATOM 3541 N N . THR B 1 105 ? -2.264 6.777 0.993 1 98.75 105 THR B N 1
ATOM 3542 C CA . THR B 1 105 ? -1.995 8.109 1.517 1 98.75 105 THR B CA 1
ATOM 3543 C C . THR B 1 105 ? -2.088 8.125 3.039 1 98.75 105 THR B C 1
ATOM 3545 O O . THR B 1 105 ? -2.781 7.293 3.631 1 98.75 105 THR B O 1
ATOM 3548 N N . VAL B 1 106 ? -1.412 9.055 3.639 1 98.88 106 VAL B N 1
ATOM 3549 C CA . VAL B 1 106 ? -1.441 9.297 5.078 1 98.88 106 VAL B CA 1
ATOM 3550 C C . VAL B 1 106 ? -2.842 9.734 5.496 1 98.88 106 VAL B C 1
ATOM 3552 O O . VAL B 1 106 ? -3.238 9.539 6.652 1 98.88 106 VAL B O 1
ATOM 3555 N N . LEU B 1 107 ? -3.662 10.211 4.57 1 98.75 107 LEU B N 1
ATOM 3556 C CA . LEU B 1 107 ? -4.957 10.805 4.879 1 98.75 107 LEU B CA 1
ATOM 3557 C C . LEU B 1 107 ? -5.969 9.734 5.273 1 98.75 107 LEU B C 1
ATOM 3559 O O . LEU B 1 107 ? -7.012 10.047 5.852 1 98.75 107 LEU B O 1
ATOM 3563 N N . ASP B 1 108 ? -5.648 8.477 5.023 1 98.94 108 ASP B N 1
ATOM 3564 C CA . ASP B 1 108 ? -6.477 7.363 5.484 1 98.94 108 ASP B CA 1
ATOM 3565 C C . ASP B 1 108 ? -6.637 7.395 7.004 1 98.94 108 ASP B C 1
ATOM 3567 O O . ASP B 1 108 ? -7.691 7.035 7.527 1 98.94 108 ASP B O 1
ATOM 3571 N N . ARG B 1 109 ? -5.602 7.824 7.699 1 98.88 109 ARG B N 1
ATOM 3572 C CA . ARG B 1 109 ? -5.633 7.824 9.156 1 98.88 109 ARG B CA 1
ATOM 3573 C C . ARG B 1 109 ? -6.754 8.719 9.68 1 98.88 109 ARG B C 1
ATOM 3575 O O . ARG B 1 109 ? -7.508 8.32 10.57 1 98.88 109 ARG B O 1
ATOM 3582 N N . GLY B 1 110 ? -6.82 9.898 9.148 1 98.75 110 GLY B N 1
ATOM 3583 C CA . GLY B 1 110 ? -7.828 10.844 9.594 1 98.75 110 GLY B CA 1
ATOM 3584 C C . GLY B 1 110 ? -9.227 10.492 9.133 1 98.75 110 GLY B C 1
ATOM 3585 O O . GLY B 1 110 ? -10.188 10.617 9.898 1 98.75 110 GLY B O 1
ATOM 3586 N N . LEU B 1 111 ? -9.344 10.07 7.871 1 98.88 111 LEU B N 1
ATOM 3587 C CA . LEU B 1 111 ? -10.664 9.82 7.301 1 98.88 111 LEU B CA 1
ATOM 3588 C C . LEU B 1 111 ? -11.289 8.562 7.906 1 98.88 111 LEU B C 1
ATOM 3590 O O . LEU B 1 111 ? -12.508 8.477 8.047 1 98.88 111 LEU B O 1
ATOM 3594 N N . SER B 1 112 ? -10.484 7.566 8.312 1 98.88 112 SER B N 1
ATOM 3595 C CA . SER B 1 112 ? -11 6.43 9.07 1 98.88 112 SER B CA 1
ATOM 3596 C C . SER B 1 112 ? -11.719 6.891 10.336 1 98.88 112 SER B C 1
ATOM 3598 O O . SER B 1 112 ? -12.852 6.48 10.594 1 98.88 112 SER B O 1
ATOM 3600 N N . VAL B 1 113 ? -11.117 7.777 11.102 1 98.75 113 VAL B N 1
ATOM 3601 C CA . VAL B 1 113 ? -11.688 8.258 12.352 1 98.75 113 VAL B CA 1
ATOM 3602 C C . VAL B 1 113 ? -12.906 9.125 12.07 1 98.75 113 VAL B C 1
ATOM 3604 O O . VAL B 1 113 ? -13.953 8.961 12.711 1 98.75 113 VAL B O 1
ATOM 3607 N N . ALA B 1 114 ? -12.766 10.039 11.133 1 98.44 114 ALA B N 1
ATOM 3608 C CA . ALA B 1 114 ? -13.859 10.961 10.82 1 98.44 114 ALA B CA 1
ATOM 3609 C C . ALA B 1 114 ? -15.109 10.211 10.383 1 98.44 114 ALA B C 1
ATOM 3611 O O . ALA B 1 114 ? -16.219 10.508 10.836 1 98.44 114 ALA B O 1
ATOM 3612 N N . VAL B 1 115 ? -14.984 9.258 9.469 1 98.69 115 VAL B N 1
ATOM 3613 C CA . VAL B 1 115 ? -16.141 8.516 8.961 1 98.69 115 VAL B CA 1
ATOM 3614 C C . VAL B 1 115 ? -16.703 7.629 10.062 1 98.69 115 VAL B C 1
ATOM 3616 O O . VAL B 1 115 ? -17.922 7.453 10.156 1 98.69 115 VAL B O 1
ATOM 3619 N N . THR B 1 116 ? -15.805 7.004 10.891 1 98.25 116 THR B N 1
ATOM 3620 C CA . THR B 1 116 ? -16.281 6.23 12.039 1 98.25 116 THR B CA 1
ATOM 3621 C C . THR B 1 116 ? -17.219 7.062 12.898 1 98.25 116 THR B C 1
ATOM 3623 O O . THR B 1 116 ? -18.328 6.605 13.234 1 98.25 116 THR B O 1
ATOM 3626 N N . MET B 1 117 ? -16.812 8.266 13.266 1 97.31 117 MET B N 1
ATOM 3627 C CA . MET B 1 117 ? -17.609 9.117 14.141 1 97.31 117 MET B CA 1
ATOM 3628 C C . MET B 1 117 ? -18.859 9.617 13.43 1 97.31 117 MET B C 1
ATOM 3630 O O . MET B 1 117 ? -19.922 9.766 14.047 1 97.31 117 MET B O 1
ATOM 3634 N N . ALA B 1 118 ? -18.766 9.93 12.133 1 97.38 118 ALA B N 1
ATOM 3635 C CA . ALA B 1 118 ? -19.938 10.305 11.344 1 97.38 118 ALA B CA 1
ATOM 3636 C C . ALA B 1 118 ? -20.969 9.18 11.328 1 97.38 118 ALA B C 1
ATOM 3638 O O . ALA B 1 118 ? -22.172 9.422 11.477 1 97.38 118 ALA B O 1
ATOM 3639 N N . ASP B 1 119 ? -20.516 7.961 11.102 1 97.38 119 ASP B N 1
ATOM 3640 C CA . ASP B 1 119 ? -21.391 6.789 11.094 1 97.38 119 ASP B CA 1
ATOM 3641 C C . ASP B 1 119 ? -22.109 6.621 12.438 1 97.38 119 ASP B C 1
ATOM 3643 O O . ASP B 1 119 ? -23.297 6.352 12.477 1 97.38 119 ASP B O 1
ATOM 3647 N N . ARG B 1 120 ? -21.375 6.766 13.516 1 95.38 120 ARG B N 1
ATOM 3648 C CA . ARG B 1 120 ? -21.922 6.625 14.859 1 95.38 120 ARG B CA 1
ATOM 3649 C C . ARG B 1 120 ? -23 7.676 15.125 1 95.38 120 ARG B C 1
ATOM 3651 O O . ARG B 1 120 ? -23.938 7.434 15.891 1 95.38 120 ARG B O 1
ATOM 3658 N N . ARG B 1 121 ? -22.859 8.781 14.445 1 93.56 121 ARG B N 1
ATOM 3659 C CA . ARG B 1 121 ? -23.828 9.859 14.609 1 93.56 121 ARG B CA 1
ATOM 3660 C C . ARG B 1 121 ? -25.047 9.648 13.719 1 93.56 121 ARG B C 1
ATOM 3662 O O . ARG B 1 121 ? -26.031 10.375 13.82 1 93.56 121 ARG B O 1
ATOM 3669 N N . GLY B 1 122 ? -24.922 8.727 12.867 1 95.38 122 GLY B N 1
ATOM 3670 C CA . GLY B 1 122 ? -26.047 8.422 11.992 1 95.38 122 GLY B CA 1
ATOM 3671 C C . GLY B 1 122 ? -26.094 9.297 10.75 1 95.38 122 GLY B C 1
ATOM 3672 O O . GLY B 1 122 ? -27.156 9.555 10.203 1 95.38 122 GLY B O 1
ATOM 3673 N N . ALA B 1 123 ? -24.938 9.781 10.312 1 95.81 123 ALA B N 1
ATOM 3674 C CA . ALA B 1 123 ? -24.891 10.578 9.086 1 95.81 123 ALA B CA 1
ATOM 3675 C C . ALA B 1 123 ? -25.344 9.766 7.879 1 95.81 123 ALA B C 1
ATOM 3677 O O . ALA B 1 123 ? -25 8.586 7.758 1 95.81 123 ALA B O 1
ATOM 3678 N N . ASP B 1 124 ? -26.094 10.398 7.008 1 95.94 124 ASP B N 1
ATOM 3679 C CA . ASP B 1 124 ? -26.578 9.688 5.828 1 95.94 124 ASP B CA 1
ATOM 3680 C C . ASP B 1 124 ? -25.875 10.164 4.566 1 95.94 124 ASP B C 1
ATOM 3682 O O . ASP B 1 124 ? -25.938 9.516 3.523 1 95.94 124 ASP B O 1
ATOM 3686 N N . LEU B 1 125 ? -25.25 11.375 4.727 1 97.69 125 LEU B N 1
ATOM 3687 C CA . LEU B 1 125 ? -24.516 11.945 3.602 1 97.69 125 LEU B CA 1
ATOM 3688 C C . LEU B 1 125 ? -23.234 12.633 4.074 1 97.69 125 LEU B C 1
ATOM 3690 O O . LEU B 1 125 ? -23.281 13.453 4.992 1 97.69 125 LEU B O 1
ATOM 3694 N N . LEU B 1 126 ? -22.188 12.25 3.48 1 98.38 126 LEU B N 1
ATOM 3695 C CA . LEU B 1 126 ? -20.875 12.859 3.73 1 98.38 126 LEU B CA 1
ATOM 3696 C C . LEU B 1 126 ? -20.438 13.688 2.533 1 98.38 126 LEU B C 1
ATOM 3698 O O . LEU B 1 126 ? -20.828 13.422 1.398 1 98.38 126 LEU B O 1
ATOM 3702 N N . ALA B 1 127 ? -19.578 14.703 2.752 1 98.38 127 ALA B N 1
ATOM 3703 C CA . ALA B 1 127 ? -19.047 15.461 1.623 1 98.38 127 ALA B CA 1
ATOM 3704 C C . ALA B 1 127 ? -17.75 16.172 2.004 1 98.38 127 ALA B C 1
ATOM 3706 O O . ALA B 1 127 ? -17.516 16.469 3.178 1 98.38 127 ALA B O 1
ATOM 3707 N N . LEU B 1 128 ? -16.938 16.391 1.055 1 98.25 128 LEU B N 1
ATOM 3708 C CA . LEU B 1 128 ? -15.742 17.203 1.206 1 98.25 128 LEU B CA 1
ATOM 3709 C C . LEU B 1 128 ? -15.234 17.688 -0.149 1 98.25 128 LEU B C 1
ATOM 3711 O O . LEU B 1 128 ? -15.586 17.125 -1.186 1 98.25 128 LEU B O 1
ATOM 3715 N N . ALA B 1 129 ? -14.484 18.75 -0.122 1 97.69 129 ALA B N 1
ATOM 3716 C CA . ALA B 1 129 ? -13.602 19.125 -1.223 1 97.69 129 ALA B CA 1
ATOM 3717 C C . ALA B 1 129 ? -12.164 18.703 -0.947 1 97.69 129 ALA B C 1
ATOM 3719 O O . ALA B 1 129 ? -11.727 18.688 0.206 1 97.69 129 ALA B O 1
ATOM 3720 N N . ALA B 1 130 ? -11.43 18.328 -1.96 1 97.69 130 ALA B N 1
ATOM 3721 C CA . ALA B 1 130 ? -10.055 17.875 -1.806 1 97.69 130 ALA B CA 1
ATOM 3722 C C . ALA B 1 130 ? -9.25 18.109 -3.082 1 97.69 130 ALA B C 1
ATOM 3724 O O . ALA B 1 130 ? -9.82 18.25 -4.168 1 97.69 130 ALA B O 1
ATOM 3725 N N . ALA B 1 131 ? -7.91 18.141 -2.926 1 96.88 131 ALA B N 1
ATOM 3726 C CA . ALA B 1 131 ? -7.016 18.219 -4.078 1 96.88 131 ALA B CA 1
ATOM 3727 C C . ALA B 1 131 ? -6.977 16.906 -4.836 1 96.88 131 ALA B C 1
ATOM 3729 O O . ALA B 1 131 ? -6.695 16.875 -6.039 1 96.88 131 ALA B O 1
ATOM 3730 N N . GLY B 1 132 ? -7.188 15.773 -4.188 1 97.88 132 GLY B N 1
ATOM 3731 C CA . GLY B 1 132 ? -7.207 14.461 -4.805 1 97.88 132 GLY B CA 1
ATOM 3732 C C . GLY B 1 132 ? -7.25 13.328 -3.793 1 97.88 132 GLY B C 1
ATOM 3733 O O . GLY B 1 132 ? -8.266 12.641 -3.668 1 97.88 132 GLY B O 1
ATOM 3734 N N . ASN B 1 133 ? -6.207 13.188 -2.959 1 98.56 133 ASN B N 1
ATOM 3735 C CA . ASN B 1 133 ? -6.004 12.055 -2.062 1 98.56 133 ASN B CA 1
ATOM 3736 C C . ASN B 1 133 ? -7.121 11.953 -1.029 1 98.56 133 ASN B C 1
ATOM 3738 O O . ASN B 1 133 ? -7.621 10.859 -0.755 1 98.56 133 ASN B O 1
ATOM 3742 N N . ALA B 1 134 ? -7.531 13.047 -0.45 1 98.62 134 ALA B N 1
ATOM 3743 C CA . ALA B 1 134 ? -8.562 13.008 0.579 1 98.62 134 ALA B CA 1
ATOM 3744 C C . ALA B 1 134 ? -9.906 12.594 -0.01 1 98.62 134 ALA B C 1
ATOM 3746 O O . ALA B 1 134 ? -10.703 11.922 0.653 1 98.62 134 ALA B O 1
ATOM 3747 N N . GLY B 1 135 ? -10.156 13.086 -1.217 1 98.75 135 GLY B N 1
ATOM 3748 C CA . GLY B 1 135 ? -11.375 12.656 -1.881 1 98.75 135 GLY B CA 1
ATOM 3749 C C . GLY B 1 135 ? -11.461 11.148 -2.051 1 98.75 135 GLY B C 1
ATOM 3750 O O . GLY B 1 135 ? -12.5 10.547 -1.762 1 98.75 135 GLY B O 1
ATOM 3751 N N . GLN B 1 136 ? -10.391 10.57 -2.539 1 98.88 136 GLN B N 1
ATOM 3752 C CA . GLN B 1 136 ? -10.336 9.125 -2.703 1 98.88 136 GLN B CA 1
ATOM 3753 C C . GLN B 1 136 ? -10.461 8.414 -1.358 1 98.88 136 GLN B C 1
ATOM 3755 O O . GLN B 1 136 ? -11.203 7.434 -1.238 1 98.88 136 GLN B O 1
ATOM 3760 N N . SER B 1 137 ? -9.727 8.852 -0.374 1 98.88 137 SER B N 1
ATOM 3761 C CA . SER B 1 137 ? -9.766 8.258 0.958 1 98.88 137 SER B CA 1
ATOM 3762 C C . SER B 1 137 ? -11.164 8.328 1.559 1 98.88 137 SER B C 1
ATOM 3764 O O . SER B 1 137 ? -11.672 7.34 2.084 1 98.88 137 SER B O 1
ATOM 3766 N N . ALA B 1 138 ? -11.781 9.492 1.469 1 98.88 138 ALA B N 1
ATOM 3767 C CA . ALA B 1 138 ? -13.148 9.656 1.963 1 98.88 138 ALA B CA 1
ATOM 3768 C C . ALA B 1 138 ? -14.102 8.68 1.282 1 98.88 138 ALA B C 1
ATOM 3770 O O . ALA B 1 138 ? -14.953 8.07 1.938 1 98.88 138 ALA B O 1
ATOM 3771 N N . ALA B 1 139 ? -13.992 8.594 -0.015 1 98.88 139 ALA B N 1
ATOM 3772 C CA . ALA B 1 139 ? -14.82 7.668 -0.783 1 98.88 139 ALA B CA 1
ATOM 3773 C C . ALA B 1 139 ? -14.664 6.238 -0.273 1 98.88 139 ALA B C 1
ATOM 3775 O O . ALA B 1 139 ? -15.656 5.516 -0.125 1 98.88 139 ALA B O 1
ATOM 3776 N N . ALA B 1 140 ? -13.461 5.844 -0.003 1 98.88 140 ALA B N 1
ATOM 3777 C CA . ALA B 1 140 ? -13.172 4.484 0.437 1 98.88 140 ALA B CA 1
ATOM 3778 C C . ALA B 1 140 ? -13.852 4.18 1.768 1 98.88 140 ALA B C 1
ATOM 3780 O O . ALA B 1 140 ? -14.539 3.164 1.9 1 98.88 140 ALA B O 1
ATOM 3781 N N . TYR B 1 141 ? -13.656 5.008 2.744 1 98.88 141 TYR B N 1
ATOM 3782 C CA . TYR B 1 141 ? -14.188 4.742 4.074 1 98.88 141 TYR B CA 1
ATOM 3783 C C . TYR B 1 141 ? -15.703 4.93 4.102 1 98.88 141 TYR B C 1
ATOM 3785 O O . TYR B 1 141 ? -16.406 4.223 4.828 1 98.88 141 TYR B O 1
ATOM 3793 N N . ALA B 1 142 ? -16.219 5.91 3.322 1 98.88 142 ALA B N 1
ATOM 3794 C CA . ALA B 1 142 ? -17.672 6.047 3.186 1 98.88 142 ALA B CA 1
ATOM 3795 C C . ALA B 1 142 ? -18.281 4.785 2.586 1 98.88 142 ALA B C 1
ATOM 3797 O O . ALA B 1 142 ? -19.312 4.301 3.062 1 98.88 142 ALA B O 1
ATOM 3798 N N . GLY B 1 143 ? -17.688 4.309 1.513 1 98.31 143 GLY B N 1
ATOM 3799 C CA . GLY B 1 143 ? -18.156 3.066 0.913 1 98.31 143 GLY B CA 1
ATOM 3800 C C . GLY B 1 143 ? -18.188 1.912 1.896 1 98.31 143 GLY B C 1
ATOM 3801 O O . GLY B 1 143 ? -19.188 1.18 1.958 1 98.31 143 GLY B O 1
ATOM 3802 N N . ARG B 1 144 ? -17.172 1.737 2.674 1 98.12 144 ARG B N 1
ATOM 3803 C CA . ARG B 1 144 ? -17.094 0.668 3.664 1 98.12 144 ARG B CA 1
ATOM 3804 C C . ARG B 1 144 ? -18.203 0.81 4.703 1 98.12 144 ARG B C 1
ATOM 3806 O O . ARG B 1 144 ? -18.734 -0.19 5.195 1 98.12 144 ARG B O 1
ATOM 3813 N N . ALA B 1 145 ? -18.516 2.066 5.039 1 98.19 145 ALA B N 1
ATOM 3814 C CA . ALA B 1 145 ? -19.547 2.332 6.039 1 98.19 145 ALA B CA 1
ATOM 3815 C C . ALA B 1 145 ? -20.938 2.277 5.418 1 98.19 145 ALA B C 1
ATOM 3817 O O . ALA B 1 145 ? -21.938 2.299 6.129 1 98.19 145 ALA B O 1
ATOM 3818 N N . GLY B 1 146 ? -21.016 2.209 4.051 1 97.69 146 GLY B N 1
ATOM 3819 C CA . GLY B 1 146 ? -22.297 2.217 3.371 1 97.69 146 GLY B CA 1
ATOM 3820 C C . GLY B 1 146 ? -23 3.561 3.432 1 97.69 146 GLY B C 1
ATOM 3821 O O . GLY B 1 146 ? -24.219 3.623 3.539 1 97.69 146 GLY B O 1
ATOM 3822 N N . ILE B 1 147 ? -22.219 4.664 3.455 1 98.5 147 ILE B N 1
ATOM 3823 C CA . ILE B 1 147 ? -22.781 6.008 3.525 1 98.5 147 ILE B CA 1
ATOM 3824 C C . ILE B 1 147 ? -22.531 6.738 2.207 1 98.5 147 ILE B C 1
ATOM 3826 O O . ILE B 1 147 ? -21.438 6.66 1.643 1 98.5 147 ILE B O 1
ATOM 3830 N N . ASP B 1 148 ? -23.5 7.477 1.68 1 98.12 148 ASP B N 1
ATOM 3831 C CA . ASP B 1 148 ? -23.297 8.289 0.486 1 98.12 148 ASP B CA 1
ATOM 3832 C C . ASP B 1 148 ? -22.234 9.359 0.72 1 98.12 148 ASP B C 1
ATOM 3834 O O . ASP B 1 148 ? -22.141 9.93 1.809 1 98.12 148 ASP B O 1
ATOM 3838 N N . CYS B 1 149 ? -21.469 9.609 -0.313 1 98.5 149 CYS B N 1
ATOM 3839 C CA . CYS B 1 149 ? -20.391 10.57 -0.179 1 98.5 149 CYS B CA 1
ATOM 3840 C C . CYS B 1 149 ? -20.203 11.375 -1.465 1 98.5 149 CYS B C 1
ATOM 3842 O O . CYS B 1 149 ? -20.156 10.797 -2.555 1 98.5 149 CYS B O 1
ATOM 3844 N N . TYR B 1 150 ? -20.188 12.703 -1.353 1 98.5 150 TYR B N 1
ATOM 3845 C CA . TYR B 1 150 ? -19.797 13.594 -2.443 1 98.5 150 TYR B CA 1
ATOM 3846 C C . TYR B 1 150 ? -18.375 14.086 -2.264 1 98.5 150 TYR B C 1
ATOM 3848 O O . TYR B 1 150 ? -18.031 14.68 -1.236 1 98.5 150 TYR B O 1
ATOM 3856 N N . ALA B 1 151 ? -17.578 13.82 -3.234 1 98.5 151 ALA B N 1
ATOM 3857 C CA . ALA B 1 151 ? -16.219 14.336 -3.252 1 98.5 151 ALA B CA 1
ATOM 3858 C C . ALA B 1 151 ? -16.031 15.367 -4.359 1 98.5 151 ALA B C 1
ATOM 3860 O O . ALA B 1 151 ? -16.125 15.039 -5.543 1 98.5 151 ALA B O 1
ATOM 3861 N N . TYR B 1 152 ? -15.789 16.609 -4.008 1 98.31 152 TYR B N 1
ATOM 3862 C CA . TYR B 1 152 ? -15.508 17.688 -4.949 1 98.31 152 TYR B CA 1
ATOM 3863 C C . TYR B 1 152 ? -14.008 17.781 -5.227 1 98.31 152 TYR B C 1
ATOM 3865 O O . TYR B 1 152 ? -13.211 18 -4.309 1 98.31 152 TYR B O 1
ATOM 3873 N N . LEU B 1 153 ? -13.617 17.625 -6.477 1 98.31 153 LEU B N 1
ATOM 3874 C CA . LEU B 1 153 ? -12.219 17.656 -6.891 1 98.31 153 LEU B CA 1
ATOM 3875 C C . LEU B 1 153 ? -12.008 18.672 -8.008 1 98.31 153 LEU B C 1
ATOM 3877 O O . LEU B 1 153 ? -12.883 18.875 -8.844 1 98.31 153 LEU B O 1
ATOM 3881 N N . PRO B 1 154 ? -10.859 19.375 -7.984 1 97.44 154 PRO B N 1
ATOM 3882 C CA . PRO B 1 154 ? -10.539 20.203 -9.148 1 97.44 154 PRO B CA 1
ATOM 3883 C C . PRO B 1 154 ? -10.211 19.375 -10.391 1 97.44 154 PRO B C 1
ATOM 3885 O O . PRO B 1 154 ? -9.852 18.203 -10.273 1 97.44 154 PRO B O 1
ATOM 3888 N N . SER B 1 155 ? -10.305 19.984 -11.562 1 96.25 155 SER B N 1
ATOM 3889 C CA . SER B 1 155 ? -10.016 19.281 -12.805 1 96.25 155 SER B CA 1
ATOM 3890 C C . SER B 1 155 ? -8.562 18.812 -12.859 1 96.25 155 SER B C 1
ATOM 3892 O O . SER B 1 155 ? -8.25 17.812 -13.5 1 96.25 155 SER B O 1
ATOM 3894 N N . ARG B 1 156 ? -7.727 19.438 -12.156 1 94.19 156 ARG B N 1
ATOM 3895 C CA . ARG B 1 156 ? -6.301 19.125 -12.203 1 94.19 156 ARG B CA 1
ATOM 3896 C C . ARG B 1 156 ? -5.961 17.969 -11.266 1 94.19 156 ARG B C 1
ATOM 3898 O O . ARG B 1 156 ? -4.809 17.547 -11.203 1 94.19 156 ARG B O 1
ATOM 3905 N N . ALA B 1 157 ? -6.938 17.547 -10.422 1 96.25 157 ALA B N 1
ATOM 3906 C CA . ALA B 1 157 ? -6.672 16.375 -9.594 1 96.25 157 ALA B CA 1
ATOM 3907 C C . ALA B 1 157 ? -6.16 15.219 -10.438 1 96.25 157 ALA B C 1
ATOM 3909 O O . ALA B 1 157 ? -6.633 15 -11.555 1 96.25 157 ALA B O 1
ATOM 3910 N N . PRO B 1 158 ? -5.156 14.477 -9.914 1 96.19 158 PRO B N 1
ATOM 3911 C CA . PRO B 1 158 ? -4.598 13.359 -10.688 1 96.19 158 PRO B CA 1
ATOM 3912 C C . PRO B 1 158 ? -5.652 12.336 -11.102 1 96.19 158 PRO B C 1
ATOM 3914 O O . PRO B 1 158 ? -6.594 12.078 -10.352 1 96.19 158 PRO B O 1
ATOM 3917 N N . PHE B 1 159 ? -5.441 11.703 -12.234 1 96.31 159 PHE B N 1
ATOM 3918 C CA . PHE B 1 159 ? -6.359 10.719 -12.797 1 96.31 159 PHE B CA 1
ATOM 3919 C C . PHE B 1 159 ? -6.59 9.578 -11.812 1 96.31 159 PHE B C 1
ATOM 3921 O O . PHE B 1 159 ? -7.73 9.156 -11.602 1 96.31 159 PHE B O 1
ATOM 3928 N N . PRO B 1 160 ? -5.535 9.039 -11.156 1 97.38 160 PRO B N 1
ATOM 3929 C CA . PRO B 1 160 ? -5.77 7.93 -10.227 1 97.38 160 PRO B CA 1
ATOM 3930 C C . PRO B 1 160 ? -6.773 8.273 -9.133 1 97.38 160 PRO B C 1
ATOM 3932 O O . PRO B 1 160 ? -7.629 7.449 -8.797 1 97.38 160 PRO B O 1
ATOM 3935 N N . ASN B 1 161 ? -6.695 9.461 -8.594 1 98.19 161 ASN B N 1
ATOM 3936 C CA . ASN B 1 161 ? -7.625 9.875 -7.547 1 98.19 161 ASN B CA 1
ATOM 3937 C C . ASN B 1 161 ? -9.062 9.938 -8.062 1 98.19 161 ASN B C 1
ATOM 3939 O O . ASN B 1 161 ? -9.977 9.406 -7.438 1 98.19 161 ASN B O 1
ATOM 3943 N N . LYS B 1 162 ? -9.227 10.625 -9.18 1 98 162 LYS B N 1
ATOM 3944 C CA . LYS B 1 162 ? -10.57 10.75 -9.742 1 98 162 LYS B CA 1
ATOM 3945 C C . LYS B 1 162 ? -11.172 9.391 -10.055 1 98 162 LYS B C 1
ATOM 3947 O O . LYS B 1 162 ? -12.312 9.109 -9.688 1 98 162 LYS B O 1
ATOM 3952 N N . ALA B 1 163 ? -10.375 8.539 -10.703 1 98.25 163 ALA B N 1
ATOM 3953 C CA . ALA B 1 163 ? -10.852 7.211 -11.07 1 98.25 163 ALA B CA 1
ATOM 3954 C C . ALA B 1 163 ? -11.258 6.414 -9.828 1 98.25 163 ALA B C 1
ATOM 3956 O O . ALA B 1 163 ? -12.328 5.805 -9.805 1 98.25 163 ALA B O 1
ATOM 3957 N N . MET B 1 164 ? -10.445 6.434 -8.828 1 98.69 164 MET B N 1
ATOM 3958 C CA . MET B 1 164 ? -10.68 5.578 -7.664 1 98.69 164 MET B CA 1
ATOM 3959 C C . MET B 1 164 ? -11.781 6.152 -6.777 1 98.69 164 MET B C 1
ATOM 3961 O O . MET B 1 164 ? -12.453 5.41 -6.059 1 98.69 164 MET B O 1
ATOM 3965 N N . VAL B 1 165 ? -12.008 7.484 -6.793 1 98.69 165 VAL B N 1
ATOM 3966 C CA . VAL B 1 165 ? -13.188 8.039 -6.137 1 98.69 165 VAL B CA 1
ATOM 3967 C C . VAL B 1 165 ? -14.445 7.367 -6.684 1 98.69 165 VAL B C 1
ATOM 3969 O O . VAL B 1 165 ? -15.312 6.938 -5.918 1 98.69 165 VAL B O 1
ATOM 3972 N N . ASN B 1 166 ? -14.516 7.227 -7.996 1 98.06 166 ASN B N 1
ATOM 3973 C CA . ASN B 1 166 ? -15.641 6.555 -8.633 1 98.06 166 ASN B CA 1
ATOM 3974 C C . ASN B 1 166 ? -15.68 5.07 -8.281 1 98.06 166 ASN B C 1
ATOM 3976 O O . ASN B 1 166 ? -16.75 4.527 -7.973 1 98.06 166 ASN B O 1
ATOM 3980 N N . VAL B 1 167 ? -14.562 4.445 -8.312 1 98.56 167 VAL B N 1
ATOM 3981 C CA . VAL B 1 167 ? -14.484 3.006 -8.094 1 98.56 167 VAL B CA 1
ATOM 3982 C C . VAL B 1 167 ? -14.906 2.676 -6.668 1 98.56 167 VAL B C 1
ATOM 3984 O O . VAL B 1 167 ? -15.547 1.647 -6.426 1 98.56 167 VAL B O 1
ATOM 3987 N N . HIS B 1 168 ? -14.602 3.545 -5.695 1 98.56 168 HIS B N 1
ATOM 3988 C CA . HIS B 1 168 ? -15 3.346 -4.305 1 98.56 168 HIS B CA 1
ATOM 3989 C C . HIS B 1 168 ? -16.469 3.656 -4.102 1 98.56 168 HIS B C 1
ATOM 3991 O O . HIS B 1 168 ? -17.016 3.42 -3.02 1 98.56 168 HIS B O 1
ATOM 3997 N N . GLY B 1 169 ? -17.125 4.242 -5.094 1 97.75 169 GLY B N 1
ATOM 3998 C CA . GLY B 1 169 ? -18.578 4.336 -5.074 1 97.75 169 GLY B CA 1
ATOM 3999 C C . GLY B 1 169 ? -19.078 5.711 -4.684 1 97.75 169 GLY B C 1
ATOM 4000 O O . GLY B 1 169 ? -20.281 5.906 -4.496 1 97.75 169 GLY B O 1
ATOM 4001 N N . ALA B 1 170 ? -18.188 6.664 -4.523 1 98.19 170 ALA B N 1
ATOM 4002 C CA . ALA B 1 170 ? -18.609 8.016 -4.156 1 98.19 170 ALA B CA 1
ATOM 4003 C C . ALA B 1 170 ? -19.047 8.805 -5.387 1 98.19 170 ALA B C 1
ATOM 4005 O O . ALA B 1 170 ? -18.656 8.477 -6.512 1 98.19 170 ALA B O 1
ATOM 4006 N N . ASP B 1 171 ? -19.875 9.828 -5.199 1 97.12 171 ASP B N 1
ATOM 4007 C CA . ASP B 1 171 ? -20.234 10.781 -6.238 1 97.12 171 ASP B CA 1
ATOM 4008 C C . ASP B 1 171 ? -19.156 11.844 -6.414 1 97.12 171 ASP B C 1
ATOM 4010 O O . ASP B 1 171 ? -19 12.719 -5.562 1 97.12 171 ASP B O 1
ATOM 4014 N N . MET B 1 172 ? -18.5 11.766 -7.48 1 97.62 172 MET B N 1
ATOM 4015 C CA . MET B 1 172 ? -17.438 12.727 -7.75 1 97.62 172 MET B CA 1
ATOM 4016 C C . MET B 1 172 ? -17.969 13.945 -8.484 1 97.62 172 MET B C 1
ATOM 4018 O O . MET B 1 172 ? -18.719 13.812 -9.461 1 97.62 172 MET B O 1
ATOM 4022 N N . ARG B 1 173 ? -17.625 15.094 -8.031 1 97.38 173 ARG B N 1
ATOM 4023 C CA . ARG B 1 173 ? -17.891 16.359 -8.695 1 97.38 173 ARG B CA 1
ATOM 4024 C C . ARG B 1 173 ? -16.609 17.094 -9.055 1 97.38 173 ARG B C 1
ATOM 4026 O O . ARG B 1 173 ? -15.891 17.562 -8.172 1 97.38 173 ARG B O 1
ATOM 4033 N N . VAL B 1 174 ? -16.344 17.188 -10.328 1 96.75 174 VAL B N 1
ATOM 4034 C CA . VAL B 1 174 ? -15.164 17.906 -10.781 1 96.75 174 VAL B CA 1
ATOM 4035 C C . VAL B 1 174 ? -15.516 19.359 -11.062 1 96.75 174 VAL B C 1
ATOM 4037 O O . VAL B 1 174 ? -16.422 19.641 -11.859 1 96.75 174 VAL B O 1
ATOM 4040 N N . THR B 1 175 ? -14.883 20.188 -10.453 1 93.44 175 THR B N 1
ATOM 4041 C CA . THR B 1 175 ? -15.227 21.609 -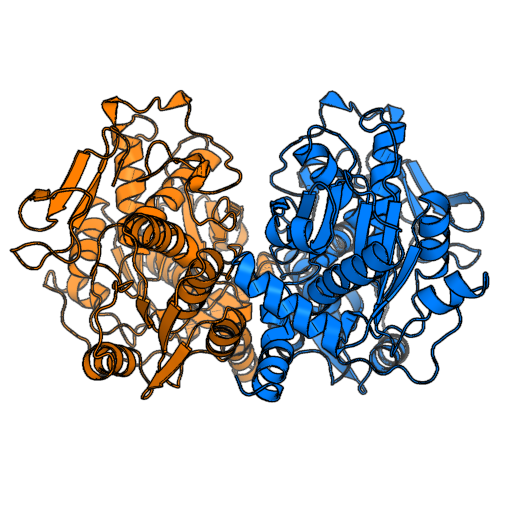10.57 1 93.44 175 THR B CA 1
ATOM 4042 C C . THR B 1 175 ? -13.977 22.453 -10.719 1 93.44 175 THR B C 1
ATOM 4044 O O . THR B 1 175 ? -13.023 22.312 -9.938 1 93.44 175 THR B O 1
ATOM 4047 N N . GLY B 1 176 ? -14.055 23.297 -11.695 1 89.81 176 GLY B N 1
ATOM 4048 C CA . GLY B 1 176 ? -12.93 24.219 -11.867 1 89.81 176 GLY B CA 1
ATOM 4049 C C . GLY B 1 176 ? -11.609 23.5 -12.109 1 89.81 176 GLY B C 1
ATOM 4050 O O . GLY B 1 176 ? -11.602 22.328 -12.523 1 89.81 176 GLY B O 1
ATOM 4051 N N . GLY B 1 177 ? -10.57 24.125 -11.625 1 85.94 177 GLY B N 1
ATOM 4052 C CA . GLY B 1 177 ? -9.266 23.562 -11.93 1 85.94 177 GLY B CA 1
ATOM 4053 C C . GLY B 1 177 ? -8.352 23.484 -10.727 1 85.94 177 GLY B C 1
ATOM 4054 O O . GLY B 1 177 ? -7.348 22.766 -10.742 1 85.94 177 GLY B O 1
ATOM 4055 N N . ARG B 1 178 ? -8.719 24.297 -9.688 1 93.06 178 ARG B N 1
ATOM 4056 C CA . ARG B 1 178 ? -7.871 24.25 -8.5 1 93.06 178 ARG B CA 1
ATOM 4057 C C . ARG B 1 178 ? -8.688 23.906 -7.254 1 93.06 178 ARG B C 1
ATOM 4059 O O . ARG B 1 178 ? -9.922 23.891 -7.305 1 93.06 178 ARG B O 1
ATOM 4066 N N . TYR B 1 179 ? -7.98 23.672 -6.152 1 93.81 179 TYR B N 1
ATOM 4067 C CA . TYR B 1 179 ? -8.602 23.234 -4.902 1 93.81 179 TYR B CA 1
ATOM 4068 C C . TYR B 1 179 ? -9.641 24.25 -4.434 1 93.81 179 TYR B C 1
ATOM 4070 O O . TYR B 1 179 ? -10.727 23.875 -4 1 93.81 179 TYR B O 1
ATOM 4078 N N . SER B 1 180 ? -9.312 25.531 -4.461 1 93.62 180 SER B N 1
ATOM 4079 C CA . SER B 1 180 ? -10.219 26.578 -3.98 1 93.62 180 SER B CA 1
ATOM 4080 C C . SER B 1 180 ? -11.539 26.562 -4.738 1 93.62 180 SER B C 1
ATOM 4082 O O . SER B 1 180 ? -12.586 26.859 -4.172 1 93.62 180 SER B O 1
ATOM 4084 N N . ASP B 1 181 ? -11.477 26.234 -6.004 1 94.62 181 ASP B N 1
ATOM 4085 C CA . ASP B 1 181 ? -12.688 26.109 -6.82 1 94.62 181 ASP B CA 1
ATOM 4086 C C . ASP B 1 181 ? -13.57 24.969 -6.332 1 94.62 181 ASP B C 1
ATOM 4088 O O . ASP B 1 181 ? -14.789 25.109 -6.246 1 94.62 181 ASP B O 1
ATOM 4092 N N . ALA B 1 182 ? -12.93 23.844 -6.086 1 95.25 182 ALA B N 1
ATOM 4093 C CA . ALA B 1 182 ? -13.664 22.688 -5.586 1 95.25 182 ALA B CA 1
ATOM 4094 C C . ALA B 1 182 ? -14.312 22.984 -4.238 1 95.25 182 ALA B C 1
ATOM 4096 O O . ALA B 1 182 ? -15.453 22.594 -3.99 1 95.25 182 ALA B O 1
ATOM 4097 N N . LEU B 1 183 ? -13.586 23.641 -3.352 1 94.19 183 LEU B N 1
ATOM 4098 C CA . LEU B 1 183 ? -14.109 24.016 -2.039 1 94.19 183 LEU B CA 1
ATOM 4099 C C . LEU B 1 183 ? -15.328 24.922 -2.17 1 94.19 183 LEU B C 1
ATOM 4101 O O . LEU B 1 183 ? -16.328 24.734 -1.477 1 94.19 183 LEU B O 1
ATOM 4105 N N . ALA B 1 184 ? -15.211 25.938 -3.01 1 94.31 184 ALA B N 1
ATOM 4106 C CA . ALA B 1 184 ? -16.328 26.844 -3.244 1 94.31 184 ALA B CA 1
ATOM 4107 C C . ALA B 1 184 ? -17.547 26.078 -3.773 1 94.31 184 ALA B C 1
ATOM 4109 O O . ALA B 1 184 ? -18.672 26.344 -3.354 1 94.31 184 ALA B O 1
ATOM 4110 N N . ALA B 1 185 ? -17.344 25.172 -4.68 1 95.69 185 ALA B N 1
ATOM 4111 C CA . ALA B 1 185 ? -18.422 24.391 -5.297 1 95.69 185 ALA B CA 1
ATOM 4112 C C . ALA B 1 185 ? -19.141 23.547 -4.262 1 95.69 185 ALA B C 1
ATOM 4114 O O . ALA B 1 185 ? -20.359 23.359 -4.34 1 95.69 185 ALA B O 1
ATOM 4115 N N . LEU B 1 186 ? -18.375 22.875 -3.35 1 94.44 186 LEU B N 1
ATOM 4116 C CA . LEU B 1 186 ? -18.953 22.078 -2.277 1 94.44 186 LEU B CA 1
ATOM 4117 C C . LEU B 1 186 ? -20.031 22.859 -1.523 1 94.44 186 LEU B C 1
ATOM 4119 O O . LEU B 1 186 ? -21.141 22.375 -1.314 1 94.44 186 LEU B O 1
ATOM 4123 N N . HIS B 1 187 ? -19.766 24.109 -1.197 1 90.94 187 HIS B N 1
ATOM 4124 C CA . HIS B 1 187 ? -20.672 24.922 -0.396 1 90.94 187 HIS B CA 1
ATOM 4125 C C . HIS B 1 187 ? -21.844 25.438 -1.23 1 90.94 187 HIS B C 1
ATOM 4127 O O . HIS B 1 187 ? -22.938 25.609 -0.716 1 90.94 187 HIS B O 1
ATOM 4133 N N . ASP B 1 188 ? -21.656 25.562 -2.488 1 92 188 ASP B N 1
ATOM 4134 C CA . ASP B 1 188 ? -22.656 26.141 -3.373 1 92 188 ASP B CA 1
ATOM 4135 C C . ASP B 1 188 ? -23.641 25.078 -3.859 1 92 188 ASP B C 1
ATOM 4137 O O . ASP B 1 188 ? -24.797 25.359 -4.117 1 92 188 ASP B O 1
ATOM 4141 N N . ASP B 1 189 ? -23.188 23.891 -3.996 1 89.44 189 ASP B N 1
ATOM 4142 C CA . ASP B 1 189 ? -23.938 22.891 -4.758 1 89.44 189 ASP B CA 1
ATOM 4143 C C . ASP B 1 189 ? -24.812 22.031 -3.84 1 89.44 189 ASP B C 1
ATOM 4145 O O . ASP B 1 189 ? -25.906 21.625 -4.227 1 89.44 189 ASP B O 1
ATOM 4149 N N . LEU B 1 190 ? -24.328 21.672 -2.695 1 85.56 190 LEU B N 1
ATOM 4150 C CA . LEU B 1 190 ? -25.078 20.734 -1.854 1 85.56 190 LEU B CA 1
ATOM 4151 C C . LEU B 1 190 ? -26.156 21.469 -1.069 1 85.56 190 LEU B C 1
ATOM 4153 O O . LEU B 1 190 ? -25.875 22.375 -0.301 1 85.56 190 LEU B O 1
ATOM 4157 N N . ALA B 1 191 ? -27.406 21 -1.245 1 82.5 191 ALA B N 1
ATOM 4158 C CA . ALA B 1 191 ? -28.594 21.672 -0.709 1 82.5 191 ALA B CA 1
ATOM 4159 C C . ALA B 1 191 ? -29.141 20.922 0.508 1 82.5 191 ALA B C 1
ATOM 4161 O O . ALA B 1 191 ? -29.875 21.5 1.312 1 82.5 191 ALA B O 1
ATOM 4162 N N . ARG B 1 192 ? -28.844 19.75 0.515 1 85.38 192 ARG B N 1
ATOM 4163 C CA . ARG B 1 192 ? -29.359 19 1.653 1 85.38 192 ARG B CA 1
ATOM 4164 C C . ARG B 1 192 ? -28.344 18.969 2.793 1 85.38 192 ARG B C 1
ATOM 4166 O O . ARG B 1 192 ? -27.188 19.344 2.609 1 85.38 192 ARG B O 1
ATOM 4173 N N . GLU B 1 193 ? -28.766 18.578 3.898 1 90.69 193 GLU B N 1
ATOM 4174 C CA . GLU B 1 193 ? -27.891 18.453 5.062 1 90.69 193 GLU B CA 1
ATOM 4175 C C . GLU B 1 193 ? -26.859 17.344 4.863 1 90.69 193 GLU B C 1
ATOM 4177 O O . GLU B 1 193 ? -27.188 16.297 4.301 1 90.69 193 GLU B O 1
ATOM 4182 N N . TRP B 1 194 ? -25.656 17.625 5.164 1 94.25 194 TRP B N 1
ATOM 4183 C CA . TRP B 1 194 ? -24.562 16.656 5.055 1 94.25 194 TRP B CA 1
ATOM 4184 C C . TRP B 1 194 ? -23.594 16.797 6.211 1 94.25 194 TRP B C 1
ATOM 4186 O O . TRP B 1 194 ? -23.578 17.828 6.895 1 94.25 194 TRP B O 1
ATOM 4196 N N . TYR B 1 195 ? -22.938 15.711 6.555 1 96.25 195 TYR B N 1
ATOM 4197 C CA . TYR B 1 195 ? -21.828 15.734 7.512 1 96.25 195 TYR B CA 1
ATOM 4198 C C . TYR B 1 195 ? -20.516 16.062 6.816 1 96.25 195 TYR B C 1
ATOM 4200 O O . TYR B 1 195 ? -20.094 15.359 5.898 1 96.25 195 TYR B O 1
ATOM 4208 N N . SER B 1 196 ? -19.828 17.109 7.297 1 97 196 SER B N 1
ATOM 4209 C CA . SER B 1 196 ? -18.625 17.578 6.641 1 97 196 SER B CA 1
ATOM 4210 C C . SER B 1 196 ? -17.422 16.703 7.004 1 97 196 SER B C 1
ATOM 4212 O O . SER B 1 196 ? -17.188 16.406 8.18 1 97 196 SER B O 1
ATOM 4214 N N . LEU B 1 197 ? -16.688 16.297 5.988 1 97.94 197 LEU B N 1
ATOM 4215 C CA . LEU B 1 197 ? -15.398 15.633 6.191 1 97.94 197 LEU B CA 1
ATOM 4216 C C . LEU B 1 197 ? -14.25 16.594 5.914 1 97.94 197 LEU B C 1
ATOM 4218 O O . LEU B 1 197 ? -13.094 16.172 5.816 1 97.94 197 LEU B O 1
ATOM 4222 N N . GLN B 1 198 ? -14.57 17.891 5.766 1 97.38 198 GLN B N 1
ATOM 4223 C CA . GLN B 1 198 ? -13.539 18.891 5.496 1 97.38 198 GLN B CA 1
ATOM 4224 C C . GLN B 1 198 ? -12.602 19.047 6.691 1 97.38 198 GLN B C 1
ATOM 4226 O O . GLN B 1 198 ? -13.031 18.938 7.844 1 97.38 198 GLN B O 1
ATOM 4231 N N . GLU B 1 199 ? -11.32 19.203 6.395 1 96 199 GLU B N 1
ATOM 4232 C CA . GLU B 1 199 ? -10.336 19.375 7.453 1 96 199 GLU B CA 1
ATOM 4233 C C . GLU B 1 199 ? -10.727 20.516 8.391 1 96 199 GLU B C 1
ATOM 4235 O O . GLU B 1 199 ? -11.109 21.594 7.941 1 96 199 GLU B O 1
ATOM 4240 N N . PHE B 1 200 ? -10.727 20.25 9.633 1 96.62 200 PHE B N 1
ATOM 4241 C CA . PHE B 1 200 ? -10.875 21.188 10.75 1 96.62 200 PHE B CA 1
ATOM 4242 C C . PHE B 1 200 ? -12.266 21.812 10.742 1 96.62 200 PHE B C 1
ATOM 4244 O O . PHE B 1 200 ? -12.469 22.891 11.32 1 96.62 200 PHE B O 1
ATOM 4251 N N . THR B 1 201 ? -13.195 21.172 10 1 94.25 201 THR B N 1
ATOM 4252 C CA . THR B 1 201 ? -14.602 21.578 10.031 1 94.25 201 THR B CA 1
ATOM 4253 C C . THR B 1 201 ? -15.367 20.766 11.07 1 94.25 201 THR B C 1
ATOM 4255 O O . THR B 1 201 ? -16.172 21.312 11.828 1 94.25 201 THR B O 1
ATOM 4258 N N . THR B 1 202 ? -15.297 19.469 11.078 1 90 202 THR B N 1
ATOM 4259 C CA . THR B 1 202 ? -15.797 18.578 12.117 1 90 202 THR B CA 1
ATOM 4260 C C . THR B 1 202 ? -14.648 18.031 12.953 1 90 202 THR B C 1
ATOM 4262 O O . THR B 1 202 ? -13.516 17.922 12.477 1 90 202 THR B O 1
ATOM 4265 N N . PRO B 1 203 ? -15.172 17.688 14.141 1 91.06 203 PRO B N 1
ATOM 4266 C CA . PRO B 1 203 ? -14.102 17.156 14.992 1 91.06 203 PRO B CA 1
ATOM 4267 C C . PRO B 1 203 ? -13.633 15.773 14.555 1 91.06 203 PRO B C 1
ATOM 4269 O O . PRO B 1 203 ? -14.25 15.156 13.68 1 91.06 203 PRO B O 1
ATOM 4272 N N . TYR B 1 204 ? -12.391 15.375 14.727 1 95.5 204 TYR B N 1
ATOM 4273 C CA . TYR B 1 204 ? -11.914 14 14.805 1 95.5 204 TYR B CA 1
ATOM 4274 C C . TYR B 1 204 ? -10.992 13.672 13.633 1 95.5 204 TYR B C 1
ATOM 4276 O O . TYR B 1 204 ? -10.211 12.727 13.695 1 95.5 204 TYR B O 1
ATOM 4284 N N . ARG B 1 205 ? -11.219 14.344 12.383 1 96.88 205 ARG B N 1
ATOM 4285 C CA . ARG B 1 205 ? -10.414 13.969 11.227 1 96.88 205 ARG B CA 1
ATOM 4286 C C . ARG B 1 205 ? -8.93 14.062 11.539 1 96.88 205 ARG B C 1
ATOM 4288 O O . ARG B 1 205 ? -8.164 13.141 11.242 1 96.88 205 ARG B O 1
ATOM 4295 N N . HIS B 1 206 ? -8.531 15.164 12.164 1 97.12 206 HIS B N 1
ATOM 4296 C CA . HIS B 1 206 ? -7.113 15.391 12.43 1 97.12 206 HIS B CA 1
ATOM 4297 C C . HIS B 1 206 ? -6.617 14.5 13.562 1 97.12 206 HIS B C 1
ATOM 4299 O O . HIS B 1 206 ? -5.406 14.367 13.773 1 97.12 206 HIS B O 1
ATOM 4305 N N . ASP B 1 207 ? -7.562 13.828 14.297 1 97.25 207 ASP B N 1
ATOM 4306 C CA . ASP B 1 207 ? -7.23 13 15.453 1 97.25 207 ASP B CA 1
ATOM 4307 C C . ASP B 1 207 ? -6.438 11.766 15.031 1 97.25 207 ASP B C 1
ATOM 4309 O O . ASP B 1 207 ? -5.555 11.312 15.766 1 97.25 207 ASP B O 1
ATOM 4313 N N . GLY B 1 208 ? -6.754 11.273 13.836 1 98.19 208 GLY B N 1
ATOM 4314 C CA . GLY B 1 208 ? -6.164 10.031 13.375 1 98.19 208 GLY B CA 1
ATOM 4315 C C . GLY B 1 208 ? -4.672 10.133 13.117 1 98.19 208 GLY B C 1
ATOM 4316 O O . GLY B 1 208 ? -3.945 9.148 13.234 1 98.19 208 GLY B O 1
ATOM 4317 N N . TYR B 1 209 ? -4.156 11.312 12.852 1 98.62 209 TYR B N 1
ATOM 4318 C CA . TYR B 1 209 ? -2.771 11.492 12.438 1 98.62 209 TYR B CA 1
ATOM 4319 C C . TYR B 1 209 ? -1.827 11.375 13.633 1 98.62 209 TYR B C 1
ATOM 4321 O O . TYR B 1 209 ? -0.618 11.203 13.461 1 98.62 209 TYR B O 1
ATOM 4329 N N . ARG B 1 210 ? -2.389 11.438 14.914 1 98.75 210 ARG B N 1
ATOM 4330 C CA . ARG B 1 210 ? -1.579 11.266 16.109 1 98.75 210 ARG B CA 1
ATOM 4331 C C . ARG B 1 210 ? -0.918 9.891 16.141 1 98.75 210 ARG B C 1
ATOM 4333 O O . ARG B 1 210 ? 0.19 9.734 16.656 1 98.75 210 ARG B O 1
ATOM 4340 N N . THR B 1 211 ? -1.556 8.953 15.492 1 98.88 211 THR B N 1
ATOM 4341 C CA . THR B 1 211 ? -1.108 7.562 15.562 1 98.88 211 THR B CA 1
ATOM 4342 C C . THR B 1 211 ? 0.191 7.379 14.781 1 98.88 211 THR B C 1
ATOM 4344 O O . THR B 1 211 ? 0.947 6.438 15.047 1 98.88 211 THR B O 1
ATOM 4347 N N . LEU B 1 212 ? 0.42 8.266 13.797 1 98.88 212 LEU B N 1
ATOM 4348 C CA . LEU B 1 212 ? 1.701 8.219 13.102 1 98.88 212 LEU B CA 1
ATOM 4349 C C . LEU B 1 212 ? 2.857 8.414 14.078 1 98.88 212 LEU B C 1
ATOM 4351 O O . LEU B 1 212 ? 3.852 7.688 14.023 1 98.88 212 LEU B O 1
ATOM 4355 N N . ALA B 1 213 ? 2.689 9.391 14.977 1 98.94 213 ALA B N 1
ATOM 4356 C CA . ALA B 1 213 ? 3.703 9.633 16 1 98.94 213 ALA B CA 1
ATOM 4357 C C . ALA B 1 213 ? 3.887 8.414 16.891 1 98.94 213 ALA B C 1
ATOM 4359 O O . ALA B 1 213 ? 5.012 8.062 17.25 1 98.94 213 ALA B O 1
ATOM 4360 N N . TYR B 1 214 ? 2.773 7.754 17.297 1 98.88 214 TYR B N 1
ATOM 4361 C CA . TYR B 1 214 ? 2.834 6.559 18.125 1 98.88 214 TYR B CA 1
ATOM 4362 C C . TYR B 1 214 ? 3.631 5.457 17.453 1 98.88 214 TYR B C 1
ATOM 4364 O O . TYR B 1 214 ? 4.488 4.824 18.062 1 98.88 214 TYR B O 1
ATOM 4372 N N . GLU B 1 215 ? 3.34 5.23 16.188 1 98.81 215 GLU B N 1
ATOM 4373 C CA . GLU B 1 215 ? 4.02 4.184 15.422 1 98.81 215 GLU B CA 1
ATOM 4374 C C . GLU B 1 215 ? 5.516 4.465 15.32 1 98.81 215 GLU B C 1
ATOM 4376 O O . GLU B 1 215 ? 6.336 3.557 15.461 1 98.81 215 GLU B O 1
ATOM 4381 N N . VAL B 1 216 ? 5.859 5.73 15.008 1 98.81 216 VAL B N 1
ATOM 4382 C CA . VAL B 1 216 ? 7.262 6.098 14.859 1 98.81 216 VAL B CA 1
ATOM 4383 C C . VAL B 1 216 ? 8 5.863 16.172 1 98.81 216 VAL B C 1
ATOM 4385 O O . VAL B 1 216 ? 9.078 5.254 16.188 1 98.81 216 VAL B O 1
ATOM 4388 N N . ALA B 1 217 ? 7.441 6.344 17.297 1 98.81 217 ALA B N 1
ATOM 4389 C CA . ALA B 1 217 ? 8.07 6.188 18.609 1 98.81 217 ALA B CA 1
ATOM 4390 C C . ALA B 1 217 ? 8.156 4.719 19 1 98.81 217 ALA B C 1
ATOM 4392 O O . ALA B 1 217 ? 9.188 4.258 19.5 1 98.81 217 ALA B O 1
ATOM 4393 N N . GLY B 1 218 ? 7.043 3.98 18.812 1 98.31 218 GLY B N 1
ATOM 4394 C CA . GLY B 1 218 ? 7.035 2.557 19.109 1 98.31 218 GLY B CA 1
ATOM 4395 C C . GLY B 1 218 ? 8.117 1.787 18.375 1 98.31 218 GLY B C 1
ATOM 4396 O O . GLY B 1 218 ? 8.82 0.976 18.984 1 98.31 218 GLY B O 1
ATOM 4397 N N . ALA B 1 219 ? 8.258 2.053 17.125 1 97.19 219 ALA B N 1
ATOM 4398 C CA . ALA B 1 219 ? 9.242 1.363 16.281 1 97.19 219 ALA B CA 1
ATOM 4399 C C . ALA B 1 219 ? 10.664 1.696 16.719 1 97.19 219 ALA B C 1
ATOM 4401 O O . ALA B 1 219 ? 11.617 1.016 16.328 1 97.19 219 ALA B O 1
ATOM 4402 N N . ARG B 1 220 ? 10.773 2.719 17.531 1 97.5 220 ARG B N 1
ATOM 4403 C CA . ARG B 1 220 ? 12.07 3.164 18.031 1 97.5 220 ARG B CA 1
ATOM 4404 C C . ARG B 1 220 ? 12.172 2.965 19.547 1 97.5 220 ARG B C 1
ATOM 4406 O O . ARG B 1 220 ? 12.773 3.779 20.25 1 97.5 220 ARG B O 1
ATOM 4413 N N . ASP B 1 221 ? 11.492 1.969 20.062 1 97.19 221 ASP B N 1
ATOM 4414 C CA . ASP B 1 221 ? 11.516 1.637 21.484 1 97.19 221 ASP B CA 1
ATOM 4415 C C . ASP B 1 221 ? 11.062 2.824 22.344 1 97.19 221 ASP B C 1
ATOM 4417 O O . ASP B 1 221 ? 11.688 3.141 23.359 1 97.19 221 ASP B O 1
ATOM 4421 N N . TRP B 1 222 ? 10.117 3.559 21.797 1 98.19 222 TRP B N 1
ATOM 4422 C CA . TRP B 1 222 ? 9.477 4.695 22.453 1 98.19 222 TRP B CA 1
ATOM 4423 C C . TRP B 1 222 ? 10.484 5.816 22.688 1 98.19 222 TRP B C 1
ATOM 4425 O O . TRP B 1 222 ? 10.484 6.441 23.75 1 98.19 222 TRP B O 1
ATOM 4435 N N . THR B 1 223 ? 11.344 5.961 21.688 1 98.19 223 THR B N 1
ATOM 4436 C CA . THR B 1 223 ? 12.242 7.102 21.641 1 98.19 223 THR B CA 1
ATOM 4437 C C . THR B 1 223 ? 11.875 8.039 20.5 1 98.19 223 THR B C 1
ATOM 4439 O O . THR B 1 223 ? 11.711 7.598 19.359 1 98.19 223 THR B O 1
ATOM 4442 N N . ALA B 1 224 ? 11.695 9.281 20.812 1 98.5 224 ALA B N 1
ATOM 4443 C CA . ALA B 1 224 ? 11.375 10.266 19.781 1 98.5 224 ALA B CA 1
ATOM 4444 C C . ALA B 1 224 ? 12.562 10.5 18.859 1 98.5 224 ALA B C 1
ATOM 4446 O O . ALA B 1 224 ? 13.711 10.531 19.312 1 98.5 224 ALA B O 1
ATOM 4447 N N . PRO B 1 225 ? 12.375 10.602 17.578 1 98.81 225 PRO B N 1
ATOM 4448 C CA . PRO B 1 225 ? 13.453 11.102 16.719 1 98.81 225 PRO B CA 1
ATOM 4449 C C . PRO B 1 225 ? 13.812 12.555 17.031 1 98.81 225 PRO B C 1
ATOM 4451 O O . PRO B 1 225 ? 13.141 13.211 17.828 1 98.81 225 PRO B O 1
ATOM 4454 N N . ASP B 1 226 ? 14.914 12.984 16.438 1 98.75 226 ASP B N 1
ATOM 4455 C CA . ASP B 1 226 ? 15.32 14.375 16.641 1 98.75 226 ASP B CA 1
ATOM 4456 C C . ASP B 1 226 ? 14.461 15.32 15.812 1 98.75 226 ASP B C 1
ATOM 4458 O O . ASP B 1 226 ? 14.195 16.453 16.234 1 98.75 226 ASP B O 1
ATOM 4462 N N . ALA B 1 227 ? 14.047 14.836 14.664 1 98.88 227 ALA B N 1
ATOM 4463 C CA . ALA B 1 227 ? 13.266 15.68 13.766 1 98.88 227 ALA B CA 1
ATOM 4464 C C . ALA B 1 227 ? 12.297 14.844 12.93 1 98.88 227 ALA B C 1
ATOM 4466 O O . ALA B 1 227 ? 12.578 13.688 12.609 1 98.88 227 ALA B O 1
ATOM 4467 N N . VAL B 1 228 ? 11.18 15.398 12.609 1 98.94 228 VAL B N 1
ATOM 4468 C CA . VAL B 1 228 ? 10.227 14.891 11.625 1 98.94 228 VAL B CA 1
ATOM 4469 C C . VAL B 1 228 ? 9.992 15.945 10.547 1 98.94 228 VAL B C 1
ATOM 4471 O O . VAL B 1 228 ? 9.727 17.109 10.852 1 98.94 228 VAL B O 1
ATOM 4474 N N . VAL B 1 229 ? 10.148 15.594 9.305 1 98.94 229 VAL B N 1
ATOM 4475 C CA . VAL B 1 229 ? 9.945 16.5 8.18 1 98.94 229 VAL B CA 1
ATOM 4476 C C . VAL B 1 229 ? 8.727 16.078 7.375 1 98.94 229 VAL B C 1
ATOM 4478 O O . VAL B 1 229 ? 8.641 14.922 6.934 1 98.94 229 VAL B O 1
ATOM 4481 N N . VAL B 1 230 ? 7.801 16.953 7.188 1 98.81 230 VAL B N 1
ATOM 4482 C CA . VAL B 1 230 ? 6.535 16.594 6.559 1 98.81 230 VAL B CA 1
ATOM 4483 C C . VAL B 1 230 ? 6.113 17.672 5.578 1 98.81 230 VAL B C 1
ATOM 4485 O O . VAL B 1 230 ? 6.301 18.875 5.848 1 98.81 230 VAL B O 1
ATOM 4488 N N . GLY B 1 231 ? 5.656 17.281 4.348 1 98.81 231 GLY B N 1
ATOM 4489 C CA . GLY B 1 231 ? 4.973 18.203 3.467 1 98.81 231 GLY B CA 1
ATOM 4490 C C . GLY B 1 231 ? 3.643 18.688 4.02 1 98.81 231 GLY B C 1
ATOM 4491 O O . GLY B 1 231 ? 2.898 17.906 4.617 1 98.81 231 GLY B O 1
ATOM 4492 N N . VAL B 1 232 ? 3.354 19.984 3.805 1 98.69 232 VAL B N 1
ATOM 4493 C CA . VAL B 1 232 ? 2.174 20.547 4.457 1 98.69 232 VAL B CA 1
ATOM 4494 C C . VAL B 1 232 ? 1.289 21.234 3.422 1 98.69 232 VAL B C 1
ATOM 4496 O O . VAL B 1 232 ? 1.743 22.125 2.703 1 98.69 232 VAL B O 1
ATOM 4499 N N . GLY B 1 233 ? 0.069 20.75 3.311 1 97.81 233 GLY B N 1
ATOM 4500 C CA . GLY B 1 233 ? -1.006 21.438 2.609 1 97.81 233 GLY B CA 1
ATOM 4501 C C . GLY B 1 233 ? -1.996 22.109 3.545 1 97.81 233 GLY B C 1
ATOM 4502 O O . GLY B 1 233 ? -1.792 23.25 3.959 1 97.81 233 GLY B O 1
ATOM 4503 N N . THR B 1 234 ? -2.85 21.344 4.152 1 97.19 234 THR B N 1
ATOM 4504 C CA . THR B 1 234 ? -3.9 21.859 5.023 1 97.19 234 THR B CA 1
ATOM 4505 C C . THR B 1 234 ? -3.402 21.984 6.461 1 97.19 234 THR B C 1
ATOM 4507 O O . THR B 1 234 ? -3.99 22.703 7.266 1 97.19 234 THR B O 1
ATOM 4510 N N . GLY B 1 235 ? -2.416 21.25 6.809 1 97.81 235 GLY B N 1
ATOM 4511 C CA . GLY B 1 235 ? -1.821 21.328 8.133 1 97.81 235 GLY B CA 1
ATOM 4512 C C . GLY B 1 235 ? -2.211 20.172 9.031 1 97.81 235 GLY B C 1
ATOM 4513 O O . GLY B 1 235 ? -1.629 19.984 10.102 1 97.81 235 GLY B O 1
ATOM 4514 N N . GLU B 1 236 ? -3.096 19.281 8.609 1 97.62 236 GLU B N 1
ATOM 4515 C CA . GLU B 1 236 ? -3.674 18.25 9.469 1 97.62 236 GLU B CA 1
ATOM 4516 C C . GLU B 1 236 ? -2.613 17.25 9.922 1 97.62 236 GLU B C 1
ATOM 4518 O O . GLU B 1 236 ? -2.57 16.875 11.094 1 97.62 236 GLU B O 1
ATOM 4523 N N . THR B 1 237 ? -1.755 16.812 8.992 1 98.56 237 THR B N 1
ATOM 4524 C CA . THR B 1 237 ? -0.763 15.789 9.312 1 98.56 237 THR B CA 1
ATOM 4525 C C . THR B 1 237 ? 0.264 16.328 10.305 1 98.56 237 THR B C 1
ATOM 4527 O O . THR B 1 237 ? 0.594 15.664 11.289 1 98.56 237 THR B O 1
ATOM 4530 N N . LEU B 1 238 ? 0.745 17.531 10.062 1 98.81 238 LEU B N 1
ATOM 4531 C CA . LEU B 1 238 ? 1.734 18.156 10.945 1 98.81 238 LEU B CA 1
ATOM 4532 C C . LEU B 1 238 ? 1.172 18.344 12.352 1 98.81 238 LEU B C 1
ATOM 4534 O O . LEU B 1 238 ? 1.818 17.969 13.336 1 98.81 238 LEU B O 1
ATOM 4538 N N . VAL B 1 239 ? -0.037 18.906 12.422 1 98.5 239 VAL B N 1
ATOM 4539 C CA . VAL B 1 239 ? -0.68 19.156 13.703 1 98.5 239 VAL B CA 1
ATOM 4540 C C . VAL B 1 239 ? -0.894 17.844 14.445 1 98.5 239 VAL B C 1
ATOM 4542 O O . VAL B 1 239 ? -0.634 17.75 15.648 1 98.5 239 VAL B O 1
ATOM 4545 N N . GLY B 1 240 ? -1.334 16.828 13.719 1 98.5 240 GLY B N 1
ATOM 4546 C CA . GLY B 1 240 ? -1.548 15.523 14.305 1 98.5 240 GLY B CA 1
ATOM 4547 C C . GLY B 1 240 ? -0.277 14.898 14.852 1 98.5 240 GLY B C 1
ATOM 4548 O O . GLY B 1 240 ? -0.281 14.32 15.945 1 98.5 240 GLY B O 1
ATOM 4549 N N . ILE B 1 241 ? 0.799 14.992 14.102 1 98.81 241 ILE B N 1
ATOM 4550 C CA . ILE B 1 241 ? 2.074 14.422 14.516 1 98.81 241 ILE B CA 1
ATOM 4551 C C . ILE B 1 241 ? 2.543 15.094 15.805 1 98.81 241 ILE B C 1
ATOM 4553 O O . ILE B 1 241 ? 2.936 14.422 16.766 1 98.81 241 ILE B O 1
ATOM 4557 N N . GLU B 1 242 ? 2.49 16.406 15.844 1 98.81 242 GLU B N 1
ATOM 4558 C CA . GLU B 1 242 ? 2.908 17.141 17.031 1 98.81 242 GLU B CA 1
ATOM 4559 C C . GLU B 1 242 ? 2.074 16.75 18.25 1 98.81 242 GLU B C 1
ATOM 4561 O O . GLU B 1 242 ? 2.619 16.469 19.328 1 98.81 242 GLU B O 1
ATOM 4566 N N . ARG B 1 243 ? 0.789 16.719 18.078 1 98.31 243 ARG B N 1
ATOM 4567 C CA . ARG B 1 243 ? -0.103 16.328 19.172 1 98.31 243 ARG B CA 1
ATOM 4568 C C . ARG B 1 243 ? 0.196 14.898 19.641 1 98.31 243 ARG B C 1
ATOM 4570 O O . ARG B 1 243 ? 0.149 14.609 20.828 1 98.31 243 ARG B O 1
ATOM 4577 N N . GLY B 1 244 ? 0.441 13.984 18.688 1 98.75 244 GLY B N 1
ATOM 4578 C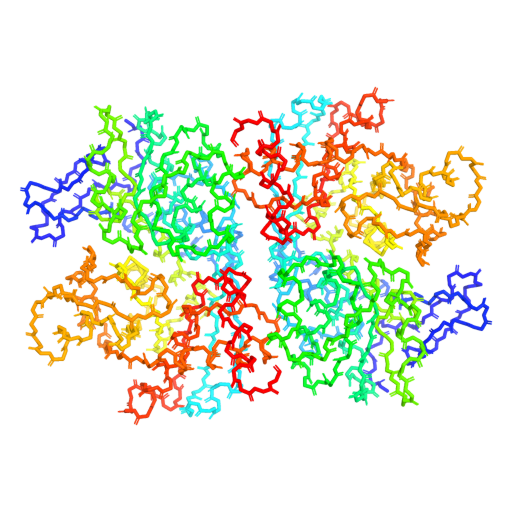 CA . GLY B 1 244 ? 0.763 12.609 19.031 1 98.75 244 GLY B CA 1
ATOM 4579 C C . GLY B 1 244 ? 1.987 12.492 19.922 1 98.75 244 GLY B C 1
ATOM 4580 O O . GLY B 1 244 ? 1.975 11.75 20.906 1 98.75 244 GLY B O 1
ATOM 4581 N N . PHE B 1 245 ? 3.023 13.211 19.578 1 98.88 245 PHE B N 1
ATOM 4582 C CA . PHE B 1 245 ? 4.23 13.156 20.406 1 98.88 245 PHE B CA 1
ATOM 4583 C C . PHE B 1 245 ? 3.996 13.82 21.75 1 98.88 245 PHE B C 1
ATOM 4585 O O . PHE B 1 245 ? 4.555 13.391 22.766 1 98.88 245 PHE B O 1
ATOM 4592 N N . ARG B 1 246 ? 3.182 14.883 21.797 1 98.5 246 ARG B N 1
ATOM 4593 C CA . ARG B 1 246 ? 2.822 15.492 23.062 1 98.5 246 ARG B CA 1
ATOM 4594 C C . ARG B 1 246 ? 2.123 14.484 23.969 1 98.5 246 ARG B C 1
ATOM 4596 O O . ARG B 1 246 ? 2.387 14.445 25.172 1 98.5 246 ARG B O 1
ATOM 4603 N N . ASP B 1 247 ? 1.185 13.711 23.406 1 98.38 247 ASP B N 1
ATOM 4604 C CA . ASP B 1 247 ? 0.55 12.633 24.156 1 98.38 247 ASP B CA 1
ATOM 4605 C C . ASP B 1 247 ? 1.596 11.711 24.766 1 98.38 247 ASP B C 1
ATOM 4607 O O . ASP B 1 247 ? 1.48 11.328 25.938 1 98.38 247 ASP B O 1
ATOM 4611 N N . LEU B 1 248 ? 2.551 11.328 23.969 1 98.75 248 LEU B N 1
ATOM 4612 C CA . LEU B 1 248 ? 3.545 10.352 24.406 1 98.75 248 LEU B CA 1
ATOM 4613 C C . LEU B 1 248 ? 4.402 10.914 25.531 1 98.75 248 LEU B C 1
ATOM 4615 O O . LEU B 1 248 ? 4.781 10.188 26.453 1 98.75 248 LEU B O 1
ATOM 4619 N N . VAL B 1 249 ? 4.746 12.227 25.453 1 98.75 249 VAL B N 1
ATOM 4620 C CA . VAL B 1 249 ? 5.465 12.883 26.547 1 98.75 249 VAL B CA 1
ATOM 4621 C C . VAL B 1 249 ? 4.609 12.867 27.812 1 98.75 249 VAL B C 1
ATOM 4623 O O . VAL B 1 249 ? 5.098 12.523 28.891 1 98.75 249 VAL B O 1
ATOM 4626 N N . ALA B 1 250 ? 3.354 13.211 27.672 1 98.38 250 ALA B N 1
ATOM 4627 C CA . ALA B 1 250 ? 2.436 13.25 28.812 1 98.38 250 ALA B CA 1
ATOM 4628 C C . ALA B 1 250 ? 2.299 11.867 29.438 1 98.38 250 ALA B C 1
ATOM 4630 O O . ALA B 1 250 ? 2.135 11.75 30.656 1 98.38 250 ALA B O 1
ATOM 4631 N N . LEU B 1 251 ? 2.41 10.836 28.656 1 98.38 251 LEU B N 1
ATOM 4632 C CA . LEU B 1 251 ? 2.266 9.461 29.125 1 98.38 251 LEU B CA 1
ATOM 4633 C C . LEU B 1 251 ? 3.586 8.93 29.672 1 98.38 251 LEU B C 1
ATOM 4635 O O . LEU B 1 251 ? 3.645 7.809 30.188 1 98.38 251 LEU B O 1
ATOM 4639 N N . GLY B 1 252 ? 4.664 9.664 29.5 1 98.19 252 GLY B N 1
ATOM 4640 C CA . GLY B 1 252 ? 5.977 9.273 29.984 1 98.19 252 GLY B CA 1
ATOM 4641 C C . GLY B 1 252 ? 6.68 8.281 29.078 1 98.19 252 GLY B C 1
ATOM 4642 O O . GLY B 1 252 ? 7.633 7.617 29.5 1 98.19 252 GLY B O 1
ATOM 4643 N N . LEU B 1 253 ? 6.199 8.156 27.875 1 98.25 253 LEU B N 1
ATOM 4644 C CA . LEU B 1 253 ? 6.766 7.184 26.938 1 98.25 253 LEU B CA 1
ATOM 4645 C C . LEU B 1 253 ? 7.961 7.773 26.203 1 98.25 253 LEU B C 1
ATOM 4647 O O . LEU B 1 253 ? 8.906 7.055 25.859 1 98.25 253 LEU B O 1
ATOM 4651 N N . THR B 1 254 ? 7.867 9.047 25.859 1 98.25 254 THR B N 1
ATOM 4652 C CA . THR B 1 254 ? 8.984 9.766 25.25 1 98.25 254 THR B CA 1
ATOM 4653 C C . THR B 1 254 ? 9.398 10.945 26.125 1 98.25 254 THR B C 1
ATOM 4655 O O . THR B 1 254 ? 8.617 11.422 26.953 1 98.25 254 THR B O 1
ATOM 4658 N N . ASP B 1 255 ? 10.625 11.461 25.953 1 97.5 255 ASP B N 1
ATOM 4659 C CA . ASP B 1 255 ? 11.148 12.508 26.828 1 97.5 255 ASP B CA 1
ATOM 4660 C C . ASP B 1 255 ? 10.977 13.883 26.188 1 97.5 255 ASP B C 1
ATOM 4662 O O . ASP B 1 255 ? 11.125 14.906 26.859 1 97.5 255 ASP B O 1
ATOM 4666 N N . ARG B 1 256 ? 10.633 13.836 24.922 1 98 256 ARG B N 1
ATOM 4667 C CA . ARG B 1 256 ? 10.5 15.117 24.234 1 98 256 ARG B CA 1
ATOM 4668 C C . ARG B 1 256 ? 9.617 14.984 23 1 98 256 ARG B C 1
ATOM 4670 O O . ARG B 1 256 ? 9.414 13.875 22.5 1 98 256 ARG B O 1
ATOM 4677 N N . VAL B 1 257 ? 9.102 16.078 22.547 1 98.75 257 VAL B N 1
ATOM 4678 C CA . VAL B 1 257 ? 8.523 16.219 21.219 1 98.75 257 VAL B CA 1
ATOM 4679 C C . VAL B 1 257 ? 9.633 16.516 20.203 1 98.75 257 VAL B C 1
ATOM 4681 O O . VAL B 1 257 ? 10.461 17.406 20.438 1 98.75 257 VAL B O 1
ATOM 4684 N N . PRO B 1 258 ? 9.773 15.75 19.156 1 98.88 258 PRO B N 1
ATOM 4685 C CA . PRO B 1 258 ? 10.781 16.094 18.141 1 98.88 258 PRO B CA 1
ATOM 4686 C C . PRO B 1 258 ? 10.523 17.453 17.5 1 98.88 258 PRO B C 1
ATOM 4688 O O . PRO B 1 258 ? 9.398 17.969 17.562 1 98.88 258 PRO B O 1
ATOM 4691 N N . ARG B 1 259 ? 11.562 18.031 16.969 1 98.75 259 ARG B N 1
ATOM 4692 C CA . ARG B 1 259 ? 11.328 19.172 16.094 1 98.75 259 ARG B CA 1
ATOM 4693 C C . ARG B 1 259 ? 10.562 18.766 14.844 1 98.75 259 ARG B C 1
ATOM 4695 O O . ARG B 1 259 ? 11.016 17.891 14.094 1 98.75 259 ARG B O 1
ATOM 4702 N N . ILE B 1 260 ? 9.469 19.297 14.633 1 98.81 260 ILE B N 1
ATOM 4703 C CA . ILE B 1 260 ? 8.664 19 13.453 1 98.81 260 ILE B CA 1
ATOM 4704 C C . ILE B 1 260 ? 8.805 20.109 12.43 1 98.81 260 ILE B C 1
ATOM 4706 O O . ILE B 1 260 ? 8.539 21.281 12.734 1 98.81 260 ILE B O 1
ATOM 4710 N N . HIS B 1 261 ? 9.242 19.781 11.281 1 98.94 261 HIS B N 1
ATOM 4711 C CA . HIS B 1 261 ? 9.508 20.766 10.227 1 98.94 261 HIS B CA 1
ATOM 4712 C C . HIS B 1 261 ? 8.484 20.672 9.109 1 98.94 261 HIS B C 1
ATOM 4714 O O . HIS B 1 261 ? 8.062 19.562 8.742 1 98.94 261 HIS B O 1
ATOM 4720 N N . ALA B 1 262 ? 8.062 21.812 8.633 1 98.88 262 ALA B N 1
ATOM 4721 C CA . ALA B 1 262 ? 7.082 21.906 7.555 1 98.88 262 ALA B CA 1
ATOM 4722 C C . ALA B 1 262 ? 7.754 22.234 6.227 1 98.88 262 ALA B C 1
ATOM 4724 O O . ALA B 1 262 ? 8.648 23.078 6.16 1 98.88 262 ALA B O 1
ATOM 4725 N N . VAL B 1 263 ? 7.359 21.531 5.223 1 98.94 263 VAL B N 1
ATOM 4726 C CA . VAL B 1 263 ? 7.836 21.812 3.875 1 98.94 263 VAL B CA 1
ATOM 4727 C C . VAL B 1 263 ? 6.656 22.172 2.977 1 98.94 263 VAL B C 1
ATOM 4729 O O . VAL B 1 263 ? 5.641 21.469 2.957 1 98.94 263 VAL B O 1
ATOM 4732 N N . GLN B 1 264 ? 6.695 23.266 2.301 1 98.88 264 GLN B N 1
ATOM 4733 C CA . GLN B 1 264 ? 5.723 23.656 1.29 1 98.88 264 GLN B CA 1
ATOM 4734 C C . GLN B 1 264 ? 6.398 23.922 -0.052 1 98.88 264 GLN B C 1
ATOM 4736 O O . GLN B 1 264 ? 7.625 24.016 -0.128 1 98.88 264 GLN B O 1
ATOM 4741 N N . ALA B 1 265 ? 5.617 23.906 -1.12 1 98.81 265 ALA B N 1
ATOM 4742 C CA . ALA B 1 265 ? 6.137 24.281 -2.434 1 98.81 265 ALA B CA 1
ATOM 4743 C C . ALA B 1 265 ? 6.348 25.797 -2.531 1 98.81 265 ALA B C 1
ATOM 4745 O O . ALA B 1 265 ? 5.535 26.578 -2.035 1 98.81 265 ALA B O 1
ATOM 4746 N N . GLU B 1 266 ? 7.391 26.219 -3.195 1 98.56 266 GLU B N 1
ATOM 4747 C CA . GLU B 1 266 ? 7.695 27.625 -3.359 1 98.56 266 GLU B CA 1
ATOM 4748 C C . GLU B 1 266 ? 6.516 28.375 -3.979 1 98.56 266 GLU B C 1
ATOM 4750 O O . GLU B 1 266 ? 6.25 29.531 -3.625 1 98.56 266 GLU B O 1
ATOM 4755 N N . GLY B 1 267 ? 5.801 27.75 -4.836 1 98.25 267 GLY B N 1
ATOM 4756 C CA . GLY B 1 267 ? 4.711 28.391 -5.547 1 98.25 267 GLY B CA 1
ATOM 4757 C C . GLY B 1 267 ? 3.445 28.516 -4.719 1 98.25 267 GLY B C 1
ATOM 4758 O O . GLY B 1 267 ? 2.459 29.109 -5.16 1 98.25 267 GLY B O 1
ATOM 4759 N N . CYS B 1 268 ? 3.375 28.031 -3.516 1 98.44 268 CYS B N 1
ATOM 4760 C CA . CYS B 1 268 ? 2.26 28.094 -2.576 1 98.44 268 CYS B CA 1
ATOM 4761 C C . CYS B 1 268 ? 2.725 27.797 -1.157 1 98.44 268 CYS B C 1
ATOM 4763 O O . CYS B 1 268 ? 2.611 26.656 -0.69 1 98.44 268 CYS B O 1
ATOM 4765 N N . ALA B 1 269 ? 3.18 28.828 -0.471 1 98.5 269 ALA B N 1
ATOM 4766 C CA . ALA B 1 269 ? 3.852 28.578 0.801 1 98.5 269 ALA B CA 1
ATOM 4767 C C . ALA B 1 269 ? 3.355 29.547 1.881 1 98.5 269 ALA B C 1
ATOM 4769 O O . ALA B 1 269 ? 4.152 30.219 2.533 1 98.5 269 ALA B O 1
ATOM 4770 N N . PRO B 1 270 ? 2.039 29.516 2.131 1 98.12 270 PRO B N 1
ATOM 4771 C CA . PRO B 1 270 ? 1.505 30.453 3.119 1 98.12 270 PRO B CA 1
ATOM 4772 C C . PRO B 1 270 ? 2.057 30.219 4.523 1 98.12 270 PRO B C 1
ATOM 4774 O O . PRO B 1 270 ? 2.225 31.172 5.293 1 98.12 270 PRO B O 1
ATOM 4777 N N . LEU B 1 271 ? 2.314 28.984 4.914 1 98.19 271 LEU B N 1
ATOM 4778 C CA . LEU B 1 271 ? 2.857 28.688 6.234 1 98.19 271 LEU B CA 1
ATOM 4779 C C . LEU B 1 271 ? 4.297 29.188 6.355 1 98.19 271 LEU B C 1
ATOM 4781 O O . LEU B 1 271 ? 4.684 29.719 7.395 1 98.19 271 LEU B O 1
ATOM 4785 N N . VAL B 1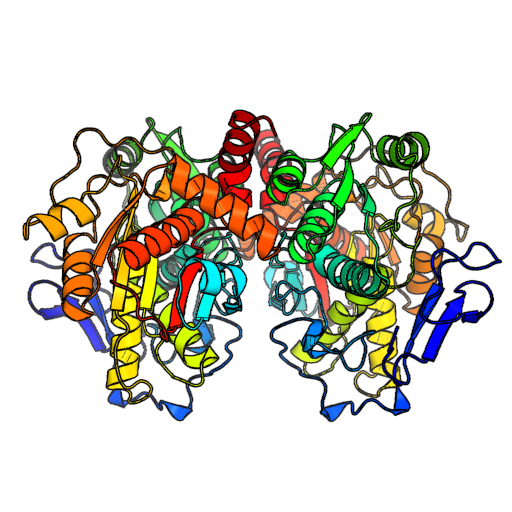 272 ? 5.086 28.938 5.32 1 98.38 272 VAL B N 1
ATOM 4786 C CA . VAL B 1 272 ? 6.473 29.391 5.305 1 98.38 272 VAL B CA 1
ATOM 4787 C C . VAL B 1 272 ? 6.512 30.922 5.422 1 98.38 272 VAL B C 1
ATOM 4789 O O . VAL B 1 272 ? 7.285 31.469 6.211 1 98.38 272 VAL B O 1
ATOM 4792 N N . ASP B 1 273 ? 5.668 31.578 4.637 1 97.62 273 ASP B N 1
ATOM 4793 C CA . ASP B 1 273 ? 5.605 33.031 4.668 1 97.62 273 ASP B CA 1
ATOM 4794 C C . ASP B 1 273 ? 5.254 33.531 6.066 1 97.62 273 ASP B C 1
ATOM 4796 O O . ASP B 1 273 ? 5.879 34.469 6.566 1 97.62 273 ASP B O 1
ATOM 4800 N N . ALA B 1 274 ? 4.262 32.938 6.621 1 97.62 274 ALA B N 1
ATOM 4801 C CA . ALA B 1 274 ? 3.822 33.344 7.953 1 97.62 274 ALA B CA 1
ATOM 4802 C C . ALA B 1 274 ? 4.914 33.094 8.992 1 97.62 274 ALA B C 1
ATOM 4804 O O . ALA B 1 274 ? 5.113 33.906 9.898 1 97.62 274 ALA B O 1
ATOM 4805 N N . HIS B 1 275 ? 5.535 31.938 8.922 1 97.31 275 HIS B N 1
ATOM 4806 C CA . HIS B 1 275 ? 6.609 31.578 9.836 1 97.31 275 HIS B CA 1
ATOM 4807 C C . HIS B 1 275 ? 7.766 32.562 9.75 1 97.31 275 HIS B C 1
ATOM 4809 O O . HIS B 1 275 ? 8.328 32.969 10.773 1 97.31 275 HIS B O 1
ATOM 4815 N N . ASP B 1 276 ? 8.133 33 8.57 1 94.75 276 ASP B N 1
ATOM 4816 C CA . ASP B 1 276 ? 9.258 33.875 8.344 1 94.75 276 ASP B CA 1
ATOM 4817 C C . ASP B 1 276 ? 8.938 35.312 8.789 1 94.75 276 ASP B C 1
ATOM 4819 O O . ASP B 1 276 ? 9.812 36.031 9.273 1 94.75 276 ASP B O 1
ATOM 4823 N N . ASP B 1 277 ? 7.734 35.688 8.594 1 90.5 277 ASP B N 1
ATOM 4824 C CA . ASP B 1 277 ? 7.348 37.062 8.883 1 90.5 277 ASP B CA 1
ATOM 4825 C C . ASP B 1 277 ? 6.777 37.188 10.297 1 90.5 277 ASP B C 1
ATOM 4827 O O . ASP B 1 277 ? 6.324 38.281 10.695 1 90.5 277 ASP B O 1
ATOM 4831 N N . ASP B 1 278 ? 6.82 36.125 11.023 1 81.38 278 ASP B N 1
ATOM 4832 C CA . ASP B 1 278 ? 6.254 36.094 12.367 1 81.38 278 ASP B CA 1
ATOM 4833 C C . ASP B 1 278 ? 4.84 36.656 12.391 1 81.38 278 ASP B C 1
ATOM 4835 O O . ASP B 1 278 ? 4.5 37.438 13.273 1 81.38 278 ASP B O 1
ATOM 4839 N N . GLY B 1 279 ? 4.121 36.344 11.328 1 81.75 279 GLY B N 1
ATOM 4840 C CA . GLY B 1 279 ? 2.775 36.875 11.18 1 81.75 279 GLY B CA 1
ATOM 4841 C C . GLY B 1 279 ? 1.723 35.781 11.008 1 81.75 279 GLY B C 1
ATOM 4842 O O . GLY B 1 279 ? 1.993 34.625 11.234 1 81.75 279 GLY B O 1
ATOM 4843 N N . GLY B 1 280 ? 0.497 36.188 10.836 1 89 280 GLY B N 1
ATOM 4844 C CA . GLY B 1 280 ? -0.618 35.281 10.617 1 89 280 GLY B CA 1
ATOM 4845 C C . GLY B 1 280 ? -0.666 34.719 9.203 1 89 280 GLY B C 1
ATOM 4846 O O . GLY B 1 280 ? 0.064 35.188 8.328 1 89 280 GLY B O 1
ATOM 4847 N N . ILE B 1 281 ? -1.327 33.719 9.031 1 93.5 281 ILE B N 1
ATOM 4848 C CA . ILE B 1 281 ? -1.49 33.062 7.734 1 93.5 281 ILE B CA 1
ATOM 4849 C C . ILE B 1 281 ? -2.268 34 6.797 1 93.5 281 ILE B C 1
ATOM 4851 O O . ILE B 1 281 ? -3.324 34.5 7.16 1 93.5 281 ILE B O 1
ATOM 4855 N N . SER B 1 282 ? -1.688 34.219 5.676 1 94.56 282 SER B N 1
ATOM 4856 C CA . SER B 1 282 ? -2.381 34.938 4.613 1 94.56 282 SER B CA 1
ATOM 4857 C C . SER B 1 282 ? -2.525 34.062 3.363 1 94.56 282 SER B C 1
ATOM 4859 O O . SER B 1 282 ? -1.604 33.344 3.004 1 94.56 282 SER B O 1
ATOM 4861 N N . ALA B 1 283 ? -3.623 34.25 2.721 1 95.38 283 ALA B N 1
ATOM 4862 C CA . ALA B 1 283 ? -3.916 33.438 1.532 1 95.38 283 ALA B CA 1
ATOM 4863 C C . ALA B 1 283 ? -2.951 33.781 0.397 1 95.38 283 ALA B C 1
ATOM 4865 O O . ALA B 1 283 ? -2.619 34.938 0.178 1 95.38 283 ALA B O 1
ATOM 4866 N N . VAL B 1 284 ? -2.473 32.75 -0.246 1 96.62 284 VAL B N 1
ATOM 4867 C CA . VAL B 1 284 ? -1.672 32.969 -1.449 1 96.62 284 VAL B CA 1
ATOM 4868 C C . VAL B 1 284 ? -2.582 33.312 -2.619 1 96.62 284 VAL B C 1
ATOM 4870 O O . VAL B 1 284 ? -3.498 32.562 -2.961 1 96.62 284 VAL B O 1
ATOM 4873 N N . GLU B 1 285 ? -2.361 34.375 -3.238 1 94.88 285 GLU B N 1
ATOM 4874 C CA . GLU B 1 285 ? -3.246 34.906 -4.273 1 94.88 285 GLU B CA 1
ATOM 4875 C C . GLU B 1 285 ? -3.135 34.094 -5.562 1 94.88 285 GLU B C 1
ATOM 4877 O O . GLU B 1 285 ? -4.145 33.812 -6.215 1 94.88 285 GLU B O 1
ATOM 4882 N N . TYR B 1 286 ? -1.964 33.719 -5.922 1 95.5 286 TYR B N 1
ATOM 4883 C CA . TYR B 1 286 ? -1.722 33 -7.172 1 95.5 286 TYR B CA 1
ATOM 4884 C C . TYR B 1 286 ? -0.874 31.766 -6.93 1 95.5 286 TYR B C 1
ATOM 4886 O O . TYR B 1 286 ? 0.296 31.719 -7.32 1 95.5 286 TYR B O 1
ATOM 4894 N N . PRO B 1 287 ? -1.502 30.75 -6.359 1 96.62 287 PRO B N 1
ATOM 4895 C CA . PRO B 1 287 ? -0.738 29.516 -6.125 1 96.62 287 PRO B CA 1
ATOM 4896 C C . PRO B 1 287 ? -0.258 28.875 -7.418 1 96.62 287 PRO B C 1
ATOM 4898 O O . PRO B 1 287 ? -0.975 28.875 -8.422 1 96.62 287 PRO B O 1
ATOM 4901 N N . ASP B 1 288 ? 0.98 28.344 -7.414 1 95.88 288 ASP B N 1
ATOM 4902 C CA . ASP B 1 288 ? 1.586 27.766 -8.617 1 95.88 288 ASP B CA 1
ATOM 4903 C C . ASP B 1 288 ? 2.551 26.641 -8.258 1 95.88 288 ASP B C 1
ATOM 4905 O O . ASP B 1 288 ? 3.76 26.859 -8.148 1 95.88 288 ASP B O 1
ATOM 4909 N N . THR B 1 289 ? 2.078 25.5 -8.164 1 97.12 289 THR B N 1
ATOM 4910 C CA . THR B 1 289 ? 2.883 24.297 -7.969 1 97.12 289 THR B CA 1
ATOM 4911 C C . THR B 1 289 ? 2.264 23.109 -8.695 1 97.12 289 THR B C 1
ATOM 4913 O O . THR B 1 289 ? 1.041 23.016 -8.836 1 97.12 289 THR B O 1
ATOM 4916 N N . ILE B 1 290 ? 3.072 22.172 -9.156 1 94.69 290 ILE B N 1
ATOM 4917 C CA . ILE B 1 290 ? 2.602 21 -9.875 1 94.69 290 ILE B CA 1
ATOM 4918 C C . ILE B 1 290 ? 2.039 19.984 -8.891 1 94.69 290 ILE B C 1
ATOM 4920 O O . ILE B 1 290 ? 1.321 19.062 -9.281 1 94.69 290 ILE B O 1
ATOM 4924 N N . CYS B 1 291 ? 2.406 20.109 -7.621 1 95.56 291 CYS B N 1
ATOM 4925 C CA . CYS B 1 291 ? 1.936 19.203 -6.586 1 95.56 291 CYS B CA 1
ATOM 4926 C C . CYS B 1 291 ? 0.607 19.672 -6.008 1 95.56 291 CYS B C 1
ATOM 4928 O O . CYS B 1 291 ? 0.582 20.422 -5.031 1 95.56 291 CYS B O 1
ATOM 4930 N N . GLY B 1 292 ? -0.471 19.156 -6.527 1 95.69 292 GLY B N 1
ATOM 4931 C CA . GLY B 1 292 ? -1.813 19.562 -6.148 1 95.69 292 GLY B CA 1
ATOM 4932 C C . GLY B 1 292 ? -2.072 19.438 -4.656 1 95.69 292 GLY B C 1
ATOM 4933 O O . GLY B 1 292 ? -2.754 20.281 -4.07 1 95.69 292 GLY B O 1
ATOM 4934 N N . GLU B 1 293 ? -1.519 18.438 -4.008 1 97.12 293 GLU B N 1
ATOM 4935 C CA . GLU B 1 293 ? -1.727 18.188 -2.584 1 97.12 293 GLU B CA 1
ATOM 4936 C C . GLU B 1 293 ? -1.091 19.281 -1.733 1 97.12 293 GLU B C 1
ATOM 4938 O O . GLU B 1 293 ? -1.442 19.453 -0.564 1 97.12 293 GLU B O 1
ATOM 4943 N N . LEU B 1 294 ? -0.134 20.031 -2.305 1 98 294 LEU B N 1
ATOM 4944 C CA . LEU B 1 294 ? 0.555 21.094 -1.587 1 98 294 LEU B CA 1
ATOM 4945 C C . LEU B 1 294 ? 0.094 22.469 -2.072 1 98 294 LEU B C 1
ATOM 4947 O O . LEU B 1 294 ? 0.566 23.484 -1.583 1 98 294 LEU B O 1
ATOM 4951 N N . GLU B 1 295 ? -0.858 22.516 -3.043 1 97.94 295 GLU B N 1
ATOM 4952 C CA . GLU B 1 295 ? -1.385 23.781 -3.545 1 97.94 295 GLU B CA 1
ATOM 4953 C C . GLU B 1 295 ? -2.631 24.203 -2.773 1 97.94 295 GLU B C 1
ATOM 4955 O O . GLU B 1 295 ? -3.727 24.25 -3.336 1 97.94 295 GLU B O 1
ATOM 4960 N N . ILE B 1 296 ? -2.443 24.516 -1.542 1 98 296 ILE B N 1
ATOM 4961 C CA . ILE B 1 296 ? -3.492 24.953 -0.628 1 98 296 ILE B CA 1
ATOM 4962 C C . ILE B 1 296 ? -3.225 26.391 -0.192 1 98 296 ILE B C 1
ATOM 4964 O O . ILE B 1 296 ? -2.535 26.625 0.803 1 98 296 ILE B O 1
ATOM 4968 N N . PRO B 1 297 ? -3.836 27.312 -0.822 1 97.5 297 PRO B N 1
ATOM 4969 C CA . PRO B 1 297 ? -3.473 28.719 -0.6 1 97.5 297 PRO B CA 1
ATOM 4970 C C . PRO B 1 297 ? -3.943 29.234 0.755 1 97.5 297 PRO B C 1
ATOM 4972 O O . PRO B 1 297 ? -3.381 30.203 1.277 1 97.5 297 PRO B O 1
ATOM 4975 N N . GLU B 1 298 ? -4.98 28.719 1.263 1 96.31 298 GLU B N 1
ATOM 4976 C CA . GLU B 1 298 ? -5.531 29.078 2.562 1 96.31 298 GLU B CA 1
ATOM 4977 C C . GLU B 1 298 ? -5.738 27.859 3.441 1 96.31 298 GLU B C 1
ATOM 4979 O O . GLU B 1 298 ? -6.867 27.391 3.619 1 96.31 298 GLU B O 1
ATOM 4984 N N . PRO B 1 299 ? -4.664 27.375 4.043 1 96.5 299 PRO B N 1
ATOM 4985 C CA . PRO B 1 299 ? -4.77 26.141 4.824 1 96.5 299 PRO B CA 1
ATOM 4986 C C . PRO B 1 299 ? -5.672 26.297 6.047 1 96.5 299 PRO B C 1
ATOM 4988 O O . PRO B 1 299 ? -5.402 27.141 6.914 1 96.5 299 PRO B O 1
ATOM 4991 N N . ALA B 1 300 ? -6.648 25.438 6.172 1 94.62 300 ALA B N 1
ATOM 4992 C CA . ALA B 1 300 ? -7.594 25.484 7.285 1 94.62 300 ALA B CA 1
ATOM 4993 C C . ALA B 1 300 ? -6.883 25.266 8.617 1 94.62 300 ALA B C 1
ATOM 4995 O O . ALA B 1 300 ? -7.328 25.766 9.656 1 94.62 300 ALA B O 1
ATOM 4996 N N . GLY B 1 301 ? -5.777 24.547 8.602 1 95.94 301 GLY B N 1
ATOM 4997 C CA . GLY B 1 301 ? -5.023 24.281 9.812 1 95.94 301 GLY B CA 1
ATOM 4998 C C . GLY B 1 301 ? -3.771 25.141 9.938 1 95.94 301 GLY B C 1
ATOM 4999 O O . GLY B 1 301 ? -2.859 24.797 10.695 1 95.94 301 GLY B O 1
ATOM 5000 N N . GLY B 1 302 ? -3.688 26.219 9.172 1 96.62 302 GLY B N 1
ATOM 5001 C CA . GLY B 1 302 ? -2.477 27.016 9.117 1 96.62 302 GLY B CA 1
ATOM 5002 C C . GLY B 1 302 ? -2.049 27.531 10.477 1 96.62 302 GLY B C 1
ATOM 5003 O O . GLY B 1 302 ? -0.886 27.391 10.867 1 96.62 302 GLY B O 1
ATOM 5004 N N . ALA B 1 303 ? -2.957 28.172 11.219 1 95.69 303 ALA B N 1
ATOM 5005 C CA . ALA B 1 303 ? -2.646 28.734 12.531 1 95.69 303 ALA B CA 1
ATOM 5006 C C . ALA B 1 303 ? -2.193 27.656 13.508 1 95.69 303 ALA B C 1
ATOM 5008 O O . ALA B 1 303 ? -1.23 27.844 14.25 1 95.69 303 ALA B O 1
ATOM 5009 N N . LEU B 1 304 ? -2.875 26.562 13.477 1 96.88 304 LEU B N 1
ATOM 5010 C CA . LEU B 1 304 ? -2.527 25.438 14.359 1 96.88 304 LEU B CA 1
ATOM 5011 C C . LEU B 1 304 ? -1.163 24.875 13.992 1 96.88 304 LEU B C 1
ATOM 5013 O O . LEU B 1 304 ? -0.405 24.453 14.875 1 96.88 304 LEU B O 1
ATOM 5017 N N . ALA B 1 305 ? -0.881 24.797 12.688 1 98.06 305 ALA B N 1
ATOM 5018 C CA . ALA B 1 305 ? 0.418 24.312 12.234 1 98.06 305 ALA B CA 1
ATOM 5019 C C . ALA B 1 305 ? 1.543 25.234 12.695 1 98.06 305 ALA B C 1
ATOM 5021 O O . ALA B 1 305 ? 2.607 24.766 13.102 1 98.06 305 ALA B O 1
ATOM 5022 N N . LEU B 1 306 ? 1.291 26.531 12.609 1 97.75 306 LEU B N 1
ATOM 5023 C CA . LEU B 1 306 ? 2.277 27.484 13.086 1 97.75 306 LEU B CA 1
ATOM 5024 C C . LEU B 1 306 ? 2.533 27.312 14.586 1 97.75 306 LEU B C 1
ATOM 5026 O O . LEU B 1 306 ? 3.68 27.375 15.031 1 97.75 306 LEU B O 1
ATOM 5030 N N . ASP B 1 307 ? 1.487 27.125 15.336 1 97.06 307 ASP B N 1
ATOM 5031 C CA . ASP B 1 307 ? 1.617 26.875 16.766 1 97.06 307 ASP B CA 1
ATOM 5032 C C . ASP B 1 307 ? 2.441 25.609 17.031 1 97.06 307 ASP B C 1
ATOM 5034 O O . ASP B 1 307 ? 3.273 25.594 17.938 1 97.06 307 ASP B O 1
ATOM 5038 N N . ALA B 1 308 ? 2.188 24.594 16.25 1 97.88 308 ALA B N 1
ATOM 5039 C CA . ALA B 1 308 ? 2.904 23.328 16.391 1 97.88 308 ALA B CA 1
ATOM 5040 C C . ALA B 1 308 ? 4.391 23.5 16.094 1 97.88 308 ALA B C 1
ATOM 5042 O O . ALA B 1 308 ? 5.238 22.922 16.781 1 97.88 308 ALA B O 1
ATOM 5043 N N . LEU B 1 309 ? 4.691 24.25 15.055 1 97.94 309 LEU B N 1
ATOM 5044 C CA . LEU B 1 309 ? 6.082 24.562 14.734 1 97.94 309 LEU B CA 1
ATOM 5045 C C . LEU B 1 309 ? 6.77 25.266 15.898 1 97.94 309 LEU B C 1
ATOM 5047 O O . LEU B 1 309 ? 7.859 24.859 16.312 1 97.94 309 LEU B O 1
ATOM 5051 N N . ALA B 1 310 ? 6.121 26.234 16.406 1 97.25 310 ALA B N 1
ATOM 5052 C CA . ALA B 1 310 ? 6.68 27.016 17.5 1 97.25 310 ALA B CA 1
ATOM 5053 C C . ALA B 1 310 ? 6.887 26.141 18.734 1 97.25 310 ALA B C 1
ATOM 5055 O O . ALA B 1 310 ? 7.941 26.188 19.375 1 97.25 310 ALA B O 1
ATOM 5056 N N . ALA B 1 311 ? 5.934 25.344 19.047 1 97.69 311 ALA B N 1
ATOM 5057 C CA . ALA B 1 311 ? 5.961 24.516 20.25 1 97.69 311 ALA B CA 1
ATOM 5058 C C . ALA B 1 311 ? 7.051 23.453 20.172 1 97.69 311 ALA B C 1
ATOM 5060 O O . ALA B 1 311 ? 7.652 23.094 21.172 1 97.69 311 ALA B O 1
ATOM 5061 N N . SER B 1 312 ? 7.363 22.969 18.953 1 98.31 312 SER B N 1
ATOM 5062 C CA . SER B 1 312 ? 8.312 21.875 18.797 1 98.31 312 SER B CA 1
ATOM 5063 C C . SER B 1 312 ? 9.711 22.391 18.469 1 98.31 312 SER B C 1
ATOM 5065 O O . SER B 1 312 ? 10.68 21.641 18.484 1 98.31 312 SER B O 1
ATOM 5067 N N . GLY B 1 313 ? 9.742 23.672 18.172 1 97.81 313 GLY B N 1
ATOM 5068 C CA . GLY B 1 313 ? 11.016 24.234 17.75 1 97.81 313 GLY B CA 1
ATOM 5069 C C . GLY B 1 313 ? 11.359 23.906 16.312 1 97.81 313 GLY B C 1
ATOM 5070 O O . GLY B 1 313 ? 12.531 23.859 15.945 1 97.81 313 GLY B O 1
ATOM 5071 N N . GLY B 1 314 ? 10.367 23.578 15.539 1 98.25 314 GLY B N 1
ATOM 5072 C CA . GLY B 1 314 ? 10.57 23.25 14.141 1 98.25 314 GLY B CA 1
ATOM 5073 C C . GLY B 1 314 ? 10.664 24.469 13.25 1 98.25 314 GLY B C 1
ATOM 5074 O O . GLY B 1 314 ? 10.469 25.594 13.711 1 98.25 314 GLY B O 1
ATOM 5075 N N . GLU B 1 315 ? 11 24.266 12.008 1 98.44 315 GLU B N 1
ATOM 5076 C CA . GLU B 1 315 ? 11.117 25.281 10.984 1 98.44 315 GLU B CA 1
ATOM 5077 C C . GLU B 1 315 ? 10.203 25 9.797 1 98.44 315 GLU B C 1
ATOM 5079 O O . GLU B 1 315 ? 9.688 23.891 9.664 1 98.44 315 GLU B O 1
ATOM 5084 N N . ALA B 1 316 ? 9.984 26.031 9.031 1 98.62 316 ALA B N 1
ATOM 5085 C CA . ALA B 1 316 ? 9.273 25.891 7.762 1 98.62 316 ALA B CA 1
ATOM 5086 C C . ALA B 1 316 ? 10.164 26.281 6.586 1 98.62 316 ALA B C 1
ATOM 5088 O O . ALA B 1 316 ? 10.922 27.25 6.664 1 98.62 316 ALA B O 1
ATOM 5089 N N . VAL B 1 317 ? 10.141 25.469 5.57 1 98.81 317 VAL B N 1
ATOM 5090 C CA . VAL B 1 317 ? 10.961 25.766 4.398 1 98.81 317 VAL B CA 1
ATOM 5091 C C . VAL B 1 317 ? 10.148 25.547 3.127 1 98.81 317 VAL B C 1
ATOM 5093 O O . VAL B 1 317 ? 9.219 24.734 3.113 1 98.81 317 VAL B O 1
ATOM 5096 N N . ALA B 1 318 ? 10.391 26.312 2.104 1 98.75 318 ALA B N 1
ATOM 5097 C CA . ALA B 1 318 ? 9.797 26.141 0.782 1 98.75 318 ALA B CA 1
ATOM 5098 C C . ALA B 1 318 ? 10.797 25.547 -0.199 1 98.75 318 ALA B C 1
ATOM 5100 O O . ALA B 1 318 ? 11.984 25.875 -0.166 1 98.75 318 ALA B O 1
ATOM 5101 N N . VAL B 1 319 ? 10.352 24.656 -1.029 1 98.81 319 VAL B N 1
ATOM 5102 C CA . VAL B 1 319 ? 11.234 24.016 -2.004 1 98.81 319 VAL B CA 1
ATOM 5103 C C . VAL B 1 319 ? 10.641 24.172 -3.404 1 98.81 319 VAL B C 1
ATOM 5105 O O . VAL B 1 319 ? 9.422 24.25 -3.564 1 98.81 319 VAL B O 1
ATOM 5108 N N . ALA B 1 320 ? 11.5 24.156 -4.418 1 98.69 320 ALA B N 1
ATOM 5109 C CA . ALA B 1 320 ? 11.07 24.234 -5.812 1 98.69 320 ALA B CA 1
ATOM 5110 C C . ALA B 1 320 ? 10.461 22.922 -6.277 1 98.69 320 ALA B C 1
ATOM 5112 O O . ALA B 1 320 ? 10.844 21.844 -5.805 1 98.69 320 ALA B O 1
ATOM 5113 N N . ASP B 1 321 ? 9.523 23.031 -7.223 1 98.38 321 ASP B N 1
ATOM 5114 C CA . ASP B 1 321 ? 8.891 21.828 -7.766 1 98.38 321 ASP B CA 1
ATOM 5115 C C . ASP B 1 321 ? 9.93 20.875 -8.359 1 98.38 321 ASP B C 1
ATOM 5117 O O . ASP B 1 321 ? 9.812 19.656 -8.219 1 98.38 321 ASP B O 1
ATOM 5121 N N . GLU B 1 322 ? 10.883 21.406 -9.031 1 97.94 322 GLU B N 1
ATOM 5122 C CA . GLU B 1 322 ? 11.93 20.578 -9.625 1 97.94 322 GLU B CA 1
ATOM 5123 C C . GLU B 1 322 ? 12.656 19.766 -8.555 1 97.94 322 GLU B C 1
ATOM 5125 O O . GLU B 1 322 ? 12.93 18.578 -8.75 1 97.94 322 GLU B O 1
ATOM 5130 N N . ASP B 1 323 ? 12.969 20.406 -7.414 1 98.25 323 ASP B N 1
ATOM 5131 C CA . ASP B 1 323 ? 13.688 19.75 -6.332 1 98.25 323 ASP B CA 1
ATOM 5132 C C . ASP B 1 323 ? 12.836 18.656 -5.691 1 98.25 323 ASP B C 1
ATOM 5134 O O . ASP B 1 323 ? 13.352 17.594 -5.324 1 98.25 323 ASP B O 1
ATOM 5138 N N . LEU B 1 324 ? 11.562 18.984 -5.465 1 98.25 324 LEU B N 1
ATOM 5139 C CA . LEU B 1 324 ? 10.727 17.984 -4.824 1 98.25 324 LEU B CA 1
ATOM 5140 C C . LEU B 1 324 ? 10.555 16.766 -5.719 1 98.25 324 LEU B C 1
ATOM 5142 O O . LEU B 1 324 ? 10.57 15.625 -5.238 1 98.25 324 LEU B O 1
ATOM 5146 N N . LEU B 1 325 ? 10.414 16.938 -7.098 1 98.44 325 LEU B N 1
ATOM 5147 C CA . LEU B 1 325 ? 10.273 15.812 -8.016 1 98.44 325 LEU B CA 1
ATOM 5148 C C . LEU B 1 325 ? 11.57 15.023 -8.109 1 98.44 325 LEU B C 1
ATOM 5150 O O . LEU B 1 325 ? 11.555 13.789 -8.156 1 98.44 325 LEU B O 1
ATOM 5154 N N . GLU B 1 326 ? 12.695 15.727 -8.172 1 97.94 326 GLU B N 1
ATOM 5155 C CA . GLU B 1 326 ? 13.992 15.07 -8.203 1 97.94 326 GLU B CA 1
ATOM 5156 C C . GLU B 1 326 ? 14.195 14.203 -6.961 1 97.94 326 GLU B C 1
ATOM 5158 O O . GLU B 1 326 ? 14.727 13.094 -7.051 1 97.94 326 GLU B O 1
ATOM 5163 N N . SER B 1 327 ? 13.852 14.734 -5.824 1 98.31 327 SER B N 1
ATOM 5164 C CA . SER B 1 327 ? 14.008 14.008 -4.562 1 98.31 327 SER B CA 1
ATOM 5165 C C . SER B 1 327 ? 13.102 12.781 -4.52 1 98.31 327 SER B C 1
ATOM 5167 O O . SER B 1 327 ? 13.5 11.727 -4.027 1 98.31 327 SER B O 1
ATOM 5169 N N . ALA B 1 328 ? 11.867 12.93 -5.023 1 98.62 328 ALA B N 1
ATOM 5170 C CA . ALA B 1 328 ? 10.945 11.797 -5.086 1 98.62 328 ALA B CA 1
ATOM 5171 C C . ALA B 1 328 ? 11.523 10.664 -5.922 1 98.62 328 ALA B C 1
ATOM 5173 O O . ALA B 1 328 ? 11.523 9.5 -5.5 1 98.62 328 ALA B O 1
ATOM 5174 N N . VAL B 1 329 ? 12.039 11 -7.105 1 98.12 329 VAL B N 1
ATOM 5175 C CA . VAL B 1 329 ? 12.609 10.016 -8.023 1 98.12 329 VAL B CA 1
ATOM 5176 C C . VAL B 1 329 ? 13.828 9.352 -7.379 1 98.12 329 VAL B C 1
ATOM 5178 O O . VAL B 1 329 ? 13.953 8.125 -7.391 1 98.12 329 VAL B O 1
ATOM 5181 N N . ALA B 1 330 ? 14.68 10.125 -6.777 1 97.5 330 ALA B N 1
ATOM 5182 C CA . ALA B 1 330 ? 15.906 9.609 -6.164 1 97.5 330 ALA B CA 1
ATOM 5183 C C . ALA B 1 330 ? 15.586 8.625 -5.047 1 97.5 330 ALA B C 1
ATOM 5185 O O . ALA B 1 330 ? 16.188 7.559 -4.957 1 97.5 330 ALA B O 1
ATOM 5186 N N . LEU B 1 331 ? 14.664 8.969 -4.188 1 98.06 331 LEU B N 1
ATOM 5187 C CA . LEU B 1 331 ? 14.32 8.086 -3.08 1 98.06 331 LEU B CA 1
ATOM 5188 C C . LEU B 1 331 ? 13.633 6.824 -3.588 1 98.06 331 LEU B C 1
ATOM 5190 O O . LEU B 1 331 ? 13.859 5.734 -3.055 1 98.06 331 LEU B O 1
ATOM 5194 N N . THR B 1 332 ? 12.727 6.988 -4.594 1 98.56 332 THR B N 1
ATOM 5195 C CA . THR B 1 332 ? 12.062 5.828 -5.1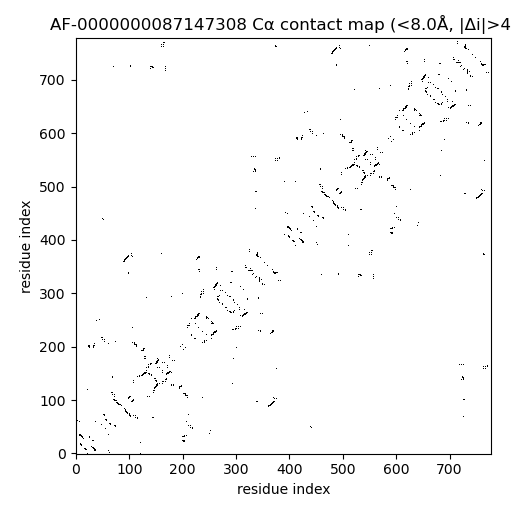8 1 98.56 332 THR B CA 1
ATOM 5196 C C . THR B 1 332 ? 13.094 4.824 -5.699 1 98.56 332 THR B C 1
ATOM 5198 O O . THR B 1 332 ? 12.969 3.621 -5.469 1 98.56 332 THR B O 1
ATOM 5201 N N . GLN B 1 333 ? 14.094 5.281 -6.387 1 97.75 333 GLN B N 1
ATOM 5202 C CA . GLN B 1 333 ? 15.125 4.426 -6.965 1 97.75 333 GLN B CA 1
ATOM 5203 C C . GLN B 1 333 ? 15.977 3.771 -5.879 1 97.75 333 GLN B C 1
ATOM 5205 O O . GLN B 1 333 ? 16.281 2.578 -5.957 1 97.75 333 GLN B O 1
ATOM 5210 N N . ARG B 1 334 ? 16.219 4.461 -4.82 1 97.19 334 ARG B N 1
ATOM 5211 C CA . ARG B 1 334 ? 17.188 4.012 -3.834 1 97.19 334 ARG B CA 1
ATOM 5212 C C . ARG B 1 334 ? 16.547 3.125 -2.777 1 97.19 334 ARG B C 1
ATOM 5214 O O . ARG B 1 334 ? 17.203 2.273 -2.18 1 97.19 334 ARG B O 1
ATOM 5221 N N . LEU B 1 335 ? 15.273 3.316 -2.527 1 97.94 335 LEU B N 1
ATOM 5222 C CA . LEU B 1 335 ? 14.641 2.619 -1.413 1 97.94 335 LEU B CA 1
ATOM 5223 C C . LEU B 1 335 ? 13.789 1.455 -1.914 1 97.94 335 LEU B C 1
ATOM 5225 O O . LEU B 1 335 ? 13.406 0.583 -1.134 1 97.94 335 LEU B O 1
ATOM 5229 N N . GLY B 1 336 ? 13.516 1.434 -3.219 1 97.75 336 GLY B N 1
ATOM 5230 C CA . GLY B 1 336 ? 12.727 0.35 -3.781 1 97.75 336 GLY B CA 1
ATOM 5231 C C . GLY B 1 336 ? 11.258 0.447 -3.438 1 97.75 336 GLY B C 1
ATOM 5232 O O . GLY B 1 336 ? 10.5 -0.513 -3.627 1 97.75 336 GLY B O 1
ATOM 5233 N N . THR B 1 337 ? 10.828 1.517 -2.832 1 98 337 THR B N 1
ATOM 5234 C CA . THR B 1 337 ? 9.43 1.813 -2.561 1 98 337 THR B CA 1
ATOM 5235 C C . THR B 1 337 ? 8.953 2.994 -3.4 1 98 337 THR B C 1
ATOM 5237 O O . THR B 1 337 ? 9.719 3.551 -4.191 1 98 337 THR B O 1
ATOM 5240 N N . GLU B 1 338 ? 7.625 3.266 -3.332 1 98.38 338 GLU B N 1
ATOM 5241 C CA . GLU B 1 338 ? 7.051 4.355 -4.117 1 98.38 338 GLU B CA 1
ATOM 5242 C C . GLU B 1 338 ? 6.977 5.645 -3.301 1 98.38 338 GLU B C 1
ATOM 5244 O O . GLU B 1 338 ? 6.219 5.727 -2.332 1 98.38 338 GLU B O 1
ATOM 5249 N N . VAL B 1 339 ? 7.715 6.633 -3.74 1 98.62 339 VAL B N 1
ATOM 5250 C CA . VAL B 1 339 ? 7.66 7.941 -3.096 1 98.62 339 VAL B CA 1
ATOM 5251 C C . VAL B 1 339 ? 6.945 8.938 -4.008 1 98.62 339 VAL B C 1
ATOM 5253 O O . VAL B 1 339 ? 7.375 9.172 -5.141 1 98.62 339 VAL B O 1
ATOM 5256 N N . GLY B 1 340 ? 5.844 9.492 -3.551 1 98.44 340 GLY B N 1
ATOM 5257 C CA . GLY B 1 340 ? 5.09 10.461 -4.328 1 98.44 340 GLY B CA 1
ATOM 5258 C C . GLY B 1 340 ? 5.668 11.859 -4.262 1 98.44 340 GLY B C 1
ATOM 5259 O O . GLY B 1 340 ? 6.707 12.078 -3.635 1 98.44 340 GLY B O 1
ATOM 5260 N N . ALA B 1 341 ? 4.988 12.812 -4.922 1 98 341 ALA B N 1
ATOM 5261 C CA . ALA B 1 341 ? 5.461 14.195 -4.98 1 98 341 ALA B CA 1
ATOM 5262 C C . ALA B 1 341 ? 5.531 14.812 -3.584 1 98 341 ALA B C 1
ATOM 5264 O O . ALA B 1 341 ? 6.469 15.547 -3.271 1 98 341 ALA B O 1
ATOM 5265 N N . THR B 1 342 ? 4.566 14.516 -2.732 1 98.25 342 THR B N 1
ATOM 5266 C CA . THR B 1 342 ? 4.551 15.062 -1.382 1 98.25 342 THR B CA 1
ATOM 5267 C C . THR B 1 342 ? 5.703 14.5 -0.556 1 98.25 342 THR B C 1
ATOM 5269 O O . THR B 1 342 ? 6.312 15.219 0.245 1 98.25 342 THR B O 1
ATOM 5272 N N . GLY B 1 343 ? 5.926 13.188 -0.706 1 98.44 343 GLY B N 1
ATOM 5273 C CA . GLY B 1 343 ? 7.102 12.609 -0.07 1 98.44 343 GLY B CA 1
ATOM 5274 C C . GLY B 1 343 ? 8.406 13.203 -0.569 1 98.44 343 GLY B C 1
ATOM 5275 O O . GLY B 1 343 ? 9.336 13.398 0.208 1 98.44 343 GLY B O 1
ATOM 5276 N N . GLY B 1 344 ? 8.5 13.461 -1.863 1 98.69 344 GLY B N 1
ATOM 5277 C CA . GLY B 1 344 ? 9.641 14.156 -2.434 1 98.69 344 GLY B CA 1
ATOM 5278 C C . GLY B 1 344 ? 9.852 15.539 -1.833 1 98.69 344 GLY B C 1
ATOM 5279 O O . GLY B 1 344 ? 10.992 15.953 -1.626 1 98.69 344 GLY B O 1
ATOM 5280 N N . ALA B 1 345 ? 8.75 16.25 -1.56 1 98.81 345 ALA B N 1
ATOM 5281 C CA . ALA B 1 345 ? 8.844 17.547 -0.906 1 98.81 345 ALA B CA 1
ATOM 5282 C C . ALA B 1 345 ? 9.5 17.422 0.466 1 98.81 345 ALA B C 1
ATOM 5284 O O . ALA B 1 345 ? 10.367 18.219 0.815 1 98.81 345 ALA B O 1
ATOM 5285 N N . ALA B 1 346 ? 9.078 16.453 1.262 1 98.88 346 ALA B N 1
ATOM 5286 C CA . ALA B 1 346 ? 9.672 16.234 2.58 1 98.88 346 ALA B CA 1
ATOM 5287 C C . ALA B 1 346 ? 11.18 16.016 2.475 1 98.88 346 ALA B C 1
ATOM 5289 O O . ALA B 1 346 ? 11.953 16.562 3.262 1 98.88 346 ALA B O 1
ATOM 5290 N N . ALA B 1 347 ? 11.586 15.227 1.496 1 98.75 347 ALA B N 1
ATOM 5291 C CA . ALA B 1 347 ? 13 14.938 1.301 1 98.75 347 ALA B CA 1
ATOM 5292 C C . ALA B 1 347 ? 13.766 16.172 0.858 1 98.75 347 ALA B C 1
ATOM 5294 O O . ALA B 1 347 ? 14.844 16.469 1.38 1 98.75 347 ALA B O 1
ATOM 5295 N N . ALA B 1 348 ? 13.227 16.875 -0.139 1 98.81 348 ALA B N 1
ATOM 5296 C CA . ALA B 1 348 ? 13.844 18.109 -0.584 1 98.81 348 ALA B CA 1
ATOM 5297 C C . ALA B 1 348 ? 13.945 19.109 0.562 1 98.81 348 ALA B C 1
ATOM 5299 O O . ALA B 1 348 ? 14.945 19.828 0.682 1 98.81 348 ALA B O 1
ATOM 5300 N N . GLY B 1 349 ? 12.898 19.219 1.361 1 98.88 349 GLY B N 1
ATOM 5301 C CA . GLY B 1 349 ? 12.914 20.078 2.535 1 98.88 349 GLY B CA 1
ATOM 5302 C C . GLY B 1 349 ? 13.984 19.688 3.541 1 98.88 349 GLY B C 1
ATOM 5303 O O . GLY B 1 349 ? 14.617 20.562 4.145 1 98.88 349 GLY B O 1
ATOM 5304 N N . ALA B 1 350 ? 14.164 18.391 3.754 1 98.81 350 ALA B N 1
ATOM 5305 C CA . ALA B 1 350 ? 15.219 17.922 4.652 1 98.81 350 ALA B CA 1
ATOM 5306 C C . ALA B 1 350 ? 16.594 18.391 4.18 1 98.81 350 ALA B C 1
ATOM 5308 O O . ALA B 1 350 ? 17.438 18.781 4.996 1 98.81 350 ALA B O 1
ATOM 5309 N N . TRP B 1 351 ? 16.812 18.359 2.881 1 98.19 351 TRP B N 1
ATOM 5310 C CA . TRP B 1 351 ? 18.062 18.859 2.32 1 98.19 351 TRP B CA 1
ATOM 5311 C C . TRP B 1 351 ? 18.234 20.344 2.623 1 98.19 351 TRP B C 1
ATOM 5313 O O . TRP B 1 351 ? 19.312 20.781 3.035 1 98.19 351 TRP B O 1
ATOM 5323 N N . ALA B 1 352 ? 17.188 21.094 2.352 1 98.5 352 ALA B N 1
ATOM 5324 C CA . ALA B 1 352 ? 17.234 22.531 2.613 1 98.5 352 ALA B CA 1
ATOM 5325 C C . ALA B 1 352 ? 17.5 22.812 4.09 1 98.5 352 ALA B C 1
ATOM 5327 O O . ALA B 1 352 ? 18.266 23.719 4.43 1 98.5 352 ALA B O 1
ATOM 5328 N N . LEU B 1 353 ? 16.859 22.078 4.965 1 98.75 353 LEU B N 1
ATOM 5329 C CA . LEU B 1 353 ? 17.016 22.234 6.406 1 98.75 353 LEU B CA 1
ATOM 5330 C C . LEU B 1 353 ? 18.438 21.891 6.836 1 98.75 353 LEU B C 1
ATOM 5332 O O . LEU B 1 353 ? 19.016 22.562 7.699 1 98.75 353 LEU B O 1
ATOM 5336 N N . ALA B 1 354 ? 18.938 20.844 6.301 1 98.31 354 ALA B N 1
ATOM 5337 C CA . ALA B 1 354 ? 20.312 20.453 6.598 1 98.31 354 ALA B CA 1
ATOM 5338 C C . ALA B 1 354 ? 21.297 21.547 6.188 1 98.31 354 ALA B C 1
ATOM 5340 O O . ALA B 1 354 ? 22.234 21.859 6.934 1 98.31 354 ALA B O 1
ATOM 5341 N N . GLU B 1 355 ? 21.109 22.109 5.008 1 97.31 355 GLU B N 1
ATOM 5342 C CA . GLU B 1 355 ? 21.969 23.172 4.504 1 97.31 355 GLU B CA 1
ATOM 5343 C C . GLU B 1 355 ? 21.922 24.391 5.414 1 97.31 355 GLU B C 1
ATOM 5345 O O . GLU B 1 355 ? 22.922 25.109 5.551 1 97.31 355 GLU B O 1
ATOM 5350 N N . ARG B 1 356 ? 20.797 24.609 6.051 1 97.19 356 ARG B N 1
ATOM 5351 C CA . ARG B 1 356 ? 20.609 25.75 6.945 1 97.19 356 ARG B CA 1
ATOM 5352 C C . ARG B 1 356 ? 21.125 25.438 8.344 1 97.19 356 ARG B C 1
ATOM 5354 O O . ARG B 1 356 ? 21.094 26.297 9.227 1 97.19 356 ARG B O 1
ATOM 5361 N N . GLY B 1 357 ? 21.516 24.219 8.57 1 97.25 357 GLY B N 1
ATOM 5362 C CA . GLY B 1 357 ? 22.047 23.828 9.867 1 97.25 357 GLY B CA 1
ATOM 5363 C C . GLY B 1 357 ? 20.953 23.5 10.875 1 97.25 357 GLY B C 1
ATOM 5364 O O . GLY B 1 357 ? 21.188 23.562 12.086 1 97.25 357 GLY B O 1
ATOM 5365 N N . GLU B 1 358 ? 19.766 23.156 10.375 1 97.62 358 GLU B N 1
ATOM 5366 C CA . GLU B 1 358 ? 18.625 22.953 11.25 1 97.62 358 GLU B CA 1
ATOM 5367 C C . GLU B 1 358 ? 18.5 21.484 11.656 1 97.62 358 GLU B C 1
ATOM 5369 O O . GLU B 1 358 ? 17.641 21.141 12.484 1 97.62 358 GLU B O 1
ATOM 5374 N N . LEU B 1 359 ? 19.312 20.578 11.094 1 98.19 359 LEU B N 1
ATOM 5375 C CA . LEU B 1 359 ? 19.328 19.172 11.453 1 98.19 359 LEU B CA 1
ATOM 5376 C C . LEU B 1 359 ? 20.641 18.812 12.156 1 98.19 359 LEU B C 1
ATOM 5378 O O . LEU B 1 359 ? 21.719 19.234 11.742 1 98.19 359 LEU B O 1
ATOM 5382 N N . ASP B 1 360 ? 20.562 18.094 13.172 1 95.69 360 ASP B N 1
ATOM 5383 C CA . ASP B 1 360 ? 21.734 17.75 13.969 1 95.69 360 ASP B CA 1
ATOM 5384 C C . ASP B 1 360 ? 22.594 16.688 13.266 1 95.69 360 ASP B C 1
ATOM 5386 O O . ASP B 1 360 ? 22.062 15.727 12.719 1 95.69 360 ASP B O 1
ATOM 5390 N N . ASP B 1 361 ? 23.875 16.766 13.359 1 95.62 361 ASP B N 1
ATOM 5391 C CA . ASP B 1 361 ? 24.812 15.883 12.68 1 95.62 361 ASP B CA 1
ATOM 5392 C C . ASP B 1 361 ? 24.656 14.445 13.164 1 95.62 361 ASP B C 1
ATOM 5394 O O . ASP B 1 361 ? 24.922 13.5 12.406 1 95.62 361 ASP B O 1
ATOM 5398 N N . ASP B 1 362 ? 24.25 14.234 14.344 1 96.5 362 ASP B N 1
ATOM 5399 C CA . ASP B 1 362 ? 24.094 12.883 14.875 1 96.5 362 ASP B CA 1
ATOM 5400 C C . ASP B 1 362 ? 22.609 12.547 15.078 1 96.5 362 ASP B C 1
ATOM 5402 O O . ASP B 1 362 ? 22.281 11.555 15.727 1 96.5 362 ASP B O 1
ATOM 5406 N N . GLY B 1 363 ? 21.812 13.438 14.539 1 97.81 363 GLY B N 1
ATOM 5407 C CA . GLY B 1 363 ? 20.391 13.328 14.82 1 97.81 363 GLY B CA 1
ATOM 5408 C C . GLY B 1 363 ? 19.688 12.305 13.953 1 97.81 363 GLY B C 1
ATOM 5409 O O . GLY B 1 363 ? 20.203 11.898 12.914 1 97.81 363 GLY B O 1
ATOM 5410 N N . THR B 1 364 ? 18.562 11.844 14.422 1 98.44 364 THR B N 1
ATOM 5411 C CA . THR B 1 364 ? 17.656 10.977 13.68 1 98.44 364 THR B CA 1
ATOM 5412 C C . THR B 1 364 ? 16.531 11.797 13.047 1 98.44 364 THR B C 1
ATOM 5414 O O . THR B 1 364 ? 15.805 12.516 13.75 1 98.44 364 THR B O 1
ATOM 5417 N N . VAL B 1 365 ? 16.406 11.664 11.734 1 98.88 365 VAL B N 1
ATOM 5418 C CA . VAL B 1 365 ? 15.391 12.406 11 1 98.88 365 VAL B CA 1
ATOM 5419 C C . VAL B 1 365 ? 14.383 11.438 10.391 1 98.88 365 VAL B C 1
ATOM 5421 O O . VAL B 1 365 ? 14.766 10.43 9.789 1 98.88 365 VAL B O 1
ATOM 5424 N N . VAL B 1 366 ? 13.125 11.664 10.609 1 98.94 366 VAL B N 1
ATOM 5425 C CA . VAL B 1 366 ? 12.055 10.898 9.969 1 98.94 366 VAL B CA 1
ATOM 5426 C C . VAL B 1 366 ? 11.406 11.742 8.875 1 98.94 366 VAL B C 1
ATOM 5428 O O . VAL B 1 366 ? 10.969 12.867 9.125 1 98.94 366 VAL B O 1
ATOM 5431 N N . LEU B 1 367 ? 11.398 11.234 7.656 1 98.94 367 LEU B N 1
ATOM 5432 C CA . LEU B 1 367 ? 10.664 11.82 6.539 1 98.94 367 LEU B CA 1
ATOM 5433 C C . LEU B 1 367 ? 9.32 11.125 6.348 1 98.94 367 LEU B C 1
ATOM 5435 O O . LEU B 1 367 ? 9.242 9.898 6.395 1 98.94 367 LEU B O 1
ATOM 5439 N N . VAL B 1 368 ? 8.273 11.898 6.18 1 98.94 368 VAL B N 1
ATOM 5440 C CA . VAL B 1 368 ? 6.953 11.312 5.965 1 98.94 368 VAL B CA 1
ATOM 5441 C C . VAL B 1 368 ? 6.66 11.242 4.469 1 98.94 368 VAL B C 1
ATOM 5443 O O . VAL B 1 368 ? 6.523 12.266 3.801 1 98.94 368 VAL B O 1
ATOM 5446 N N . ASN B 1 369 ? 6.641 10.062 3.902 1 98.88 369 ASN B N 1
ATOM 5447 C CA . ASN B 1 369 ? 6.109 9.844 2.562 1 98.88 369 ASN B CA 1
ATOM 5448 C C . ASN B 1 369 ? 4.586 9.781 2.568 1 98.88 369 ASN B C 1
ATOM 5450 O O . ASN B 1 369 ? 4.008 8.703 2.705 1 98.88 369 ASN B O 1
ATOM 5454 N N . ALA B 1 370 ? 3.953 10.828 2.283 1 98.75 370 ALA B N 1
ATOM 5455 C CA . ALA B 1 370 ? 2.533 11 2.586 1 98.75 370 ALA B CA 1
ATOM 5456 C C . ALA B 1 370 ? 1.662 10.312 1.541 1 98.75 370 ALA B C 1
ATOM 5458 O O . ALA B 1 370 ? 0.468 10.094 1.764 1 98.75 370 ALA B O 1
ATOM 5459 N N . ASP B 1 371 ? 2.154 9.992 0.396 1 98.25 371 ASP B N 1
ATOM 5460 C CA . ASP B 1 371 ? 1.364 9.312 -0.629 1 98.25 371 ASP B CA 1
ATOM 5461 C C . ASP B 1 371 ? 2.248 8.445 -1.521 1 98.25 371 ASP B C 1
ATOM 5463 O O . ASP B 1 371 ? 3.43 8.742 -1.713 1 98.25 371 ASP B O 1
ATOM 5467 N N . ALA B 1 372 ? 1.676 7.41 -2.066 1 98.5 372 ALA B N 1
ATOM 5468 C CA . ALA B 1 372 ? 2.387 6.477 -2.938 1 98.5 372 ALA B CA 1
ATOM 5469 C C . ALA B 1 372 ? 2.775 7.145 -4.254 1 98.5 372 ALA B C 1
ATOM 5471 O O . ALA B 1 372 ? 2.023 7.961 -4.789 1 98.5 372 ALA B O 1
ATOM 5472 N N . GLY B 1 373 ? 3.928 6.73 -4.82 1 98.5 373 GLY B N 1
ATOM 5473 C CA . GLY B 1 373 ? 4.426 7.297 -6.062 1 98.5 373 GLY B CA 1
ATOM 5474 C C . GLY B 1 373 ? 3.482 7.098 -7.234 1 98.5 373 GLY B C 1
ATOM 5475 O O . GLY B 1 373 ? 3.367 7.965 -8.102 1 98.5 373 GLY B O 1
ATOM 5476 N N . VAL B 1 374 ? 2.756 5.984 -7.266 1 98.25 374 VAL B N 1
ATOM 5477 C CA . VAL B 1 374 ? 1.876 5.633 -8.375 1 98.25 374 VAL B CA 1
ATOM 5478 C C . VAL B 1 374 ? 0.763 6.672 -8.5 1 98.25 374 VAL B C 1
ATOM 5480 O O . VAL B 1 374 ? 0.205 6.863 -9.578 1 98.25 374 VAL B O 1
ATOM 5483 N N . LYS B 1 375 ? 0.449 7.414 -7.484 1 97.69 375 LYS B N 1
ATOM 5484 C CA . LYS B 1 375 ? -0.608 8.422 -7.492 1 97.69 375 LYS B CA 1
ATOM 5485 C C . LYS B 1 375 ? -0.172 9.672 -8.258 1 97.69 375 LYS B C 1
ATOM 5487 O O . LYS B 1 375 ? -1.009 10.461 -8.695 1 97.69 375 LYS B O 1
ATOM 5492 N N . THR B 1 376 ? 1.16 9.828 -8.375 1 97.94 376 THR B N 1
ATOM 5493 C CA . THR B 1 376 ? 1.717 10.945 -9.133 1 97.94 376 THR B CA 1
ATOM 5494 C C . THR B 1 376 ? 2.688 10.445 -10.203 1 97.94 376 THR B C 1
ATOM 5496 O O . THR B 1 376 ? 3.689 11.102 -10.492 1 97.94 376 THR B O 1
ATOM 5499 N N . ALA B 1 377 ? 2.422 9.266 -10.711 1 97.62 377 ALA B N 1
ATOM 5500 C CA . ALA B 1 377 ? 3.312 8.609 -11.664 1 97.62 377 ALA B CA 1
ATOM 5501 C C . ALA B 1 377 ? 3.525 9.477 -12.898 1 97.62 377 ALA B C 1
ATOM 5503 O O . ALA B 1 377 ? 4.633 9.547 -13.438 1 97.62 377 ALA B O 1
ATOM 5504 N N . ASP B 1 378 ? 2.471 10.164 -13.328 1 96.06 378 ASP B N 1
ATOM 5505 C CA . ASP B 1 378 ? 2.555 11.008 -14.508 1 96.06 378 ASP B CA 1
ATOM 5506 C C . ASP B 1 378 ? 3.525 12.164 -14.289 1 96.06 378 ASP B C 1
ATOM 5508 O O . ASP B 1 378 ? 4.312 12.5 -15.18 1 96.06 378 ASP B O 1
ATOM 5512 N N . LEU B 1 379 ? 3.469 12.758 -13.109 1 96.62 379 LEU B N 1
ATOM 5513 C CA . LEU B 1 379 ? 4.352 13.875 -12.773 1 96.62 379 LEU B CA 1
ATOM 5514 C C . LEU B 1 379 ? 5.801 13.414 -12.695 1 96.62 379 LEU B C 1
ATOM 5516 O O . LEU B 1 379 ? 6.699 14.07 -13.227 1 96.62 379 LEU B O 1
ATOM 5520 N N . LEU B 1 380 ? 6.02 12.312 -12.023 1 97.94 380 LEU B N 1
ATOM 5521 C CA . LEU B 1 380 ? 7.367 11.789 -11.82 1 97.94 380 LEU B CA 1
ATOM 5522 C C . LEU B 1 380 ? 7.996 11.383 -13.148 1 97.94 380 LEU B C 1
ATOM 5524 O O . LEU B 1 380 ? 9.156 11.695 -13.414 1 97.94 380 LEU B O 1
ATOM 5528 N N . ARG B 1 381 ? 7.234 10.703 -13.93 1 96.19 381 ARG B N 1
ATOM 5529 C CA . ARG B 1 381 ? 7.742 10.266 -15.227 1 96.19 381 ARG B CA 1
ATOM 5530 C C . ARG B 1 381 ? 8.031 11.461 -16.125 1 96.19 381 ARG B C 1
ATOM 5532 O O . ARG B 1 381 ? 9.039 11.477 -16.844 1 96.19 381 ARG B O 1
ATOM 5539 N N . SER B 1 382 ? 7.078 12.406 -16.172 1 95.12 382 SER B N 1
ATOM 5540 C CA . SER B 1 382 ? 7.277 13.609 -16.969 1 95.12 382 SER B CA 1
ATOM 5541 C C . SER B 1 382 ? 8.562 14.328 -16.578 1 95.12 382 SER B C 1
ATOM 5543 O O . SER B 1 382 ? 9.266 14.867 -17.438 1 95.12 382 SER B O 1
ATOM 5545 N N . HIS B 1 383 ? 8.82 14.383 -15.328 1 95.12 383 HIS B N 1
ATOM 5546 C CA . HIS B 1 383 ? 10.055 14.984 -14.836 1 95.12 383 HIS B CA 1
ATOM 5547 C C . HIS B 1 383 ? 11.281 14.273 -15.406 1 95.12 383 HIS B C 1
ATOM 5549 O O . HIS B 1 383 ? 12.219 14.922 -15.867 1 95.12 383 HIS B O 1
ATOM 5555 N N . LEU B 1 384 ? 11.297 12.961 -15.406 1 93.44 384 LEU B N 1
ATOM 5556 C CA . LEU B 1 384 ? 12.398 12.164 -15.945 1 93.44 384 LEU B CA 1
ATOM 5557 C C . LEU B 1 384 ? 12.57 12.422 -17.438 1 93.44 384 LEU B C 1
ATOM 5559 O O . LEU B 1 384 ? 13.695 12.586 -17.922 1 93.44 384 LEU B O 1
ATOM 5563 N N . MET B 1 385 ? 11.438 12.469 -18.109 1 89.12 385 MET B N 1
ATOM 5564 C CA . MET B 1 385 ? 11.469 12.695 -19.547 1 89.12 385 MET B CA 1
ATOM 5565 C C . MET B 1 385 ? 12.039 14.07 -19.875 1 89.12 385 MET B C 1
ATOM 5567 O O . MET B 1 385 ? 12.742 14.242 -20.875 1 89.12 385 MET B O 1
ATOM 5571 N N . GLY B 1 386 ? 11.68 15 -19.031 1 88.56 386 GLY B N 1
ATOM 5572 C CA . GLY B 1 386 ? 12.203 16.344 -19.219 1 88.56 386 GLY B CA 1
ATOM 5573 C C . GLY B 1 386 ? 13.711 16.422 -19.062 1 88.56 386 GLY B C 1
ATOM 5574 O O . GLY B 1 386 ? 14.344 17.344 -19.578 1 88.56 386 GLY B O 1
ATOM 5575 N N . GLN B 1 387 ? 14.305 15.445 -18.391 1 87 387 GLN B N 1
ATOM 5576 C CA . GLN B 1 387 ? 15.742 15.383 -18.172 1 87 387 GLN B CA 1
ATOM 5577 C C . GLN B 1 387 ? 16.422 14.523 -19.25 1 87 387 GLN B C 1
ATOM 5579 O O . GLN B 1 387 ? 17.641 14.391 -19.266 1 87 387 GLN B O 1
ATOM 5584 N N . GLY B 1 388 ? 15.68 13.922 -20.156 1 75.44 388 GLY B N 1
ATOM 5585 C CA . GLY B 1 388 ? 16.219 13.109 -21.234 1 75.44 388 GLY B CA 1
ATOM 5586 C C . GLY B 1 388 ? 16.359 11.648 -20.859 1 75.44 388 GLY B C 1
ATOM 5587 O O . GLY B 1 388 ? 17.156 10.922 -21.469 1 75.44 388 GLY B O 1
ATOM 5588 N N . VAL B 1 389 ? 15.781 11.25 -19.938 1 73.06 389 VAL B N 1
ATOM 5589 C CA . VAL B 1 389 ? 15.805 9.867 -19.469 1 73.06 389 VAL B CA 1
ATOM 5590 C C . VAL B 1 389 ? 14.531 9.148 -19.891 1 73.06 389 VAL B C 1
ATOM 5592 O O . VAL B 1 389 ? 13.438 9.727 -19.828 1 73.06 389 VAL B O 1
#

Sequence (778 aa):
MDTPERLLGLDCTATGERYDPGHVGRSDAGAPLDPVYDLDAVDPAALPADPGSMWDYDALLPVDAGDAVSAAEGATPLLDAPDLAADLGVGSVRLKDEGRNPTGTVLDRGLSVAVTMADRRGADLLALAAAGNAGQSAAAYAGRAGIDCYAYLPSRAPFPNKAMVNVHGADMRVTGGRYSDALAALHDDLAREWYSLQEFTTPYRHDGYRTLAYEVAGARDWTAPDAVVVGVGTGETLVGIERGFRDLVALGLTDRVPRIHAVQAEGCAPLVDAHDDDGGISAVEYPDTICGELEIPEPAGGALALDALAASGGEAVAVADEDLLESAVALTQRLGTEVGATGGAAAAGAWALAERGELDDDGTVVLVNADAGVKTADLLRSHLMGQGVMDTPERLLGLDCTATGERYDPGHVGRSDAGAPLDPVYDLDAVDPAALPADPGSMWDYDALLPVDAGDAVSAAEGATPLLDAPDLAADLGVGSVRLKDEGRNPTGTVLDRGLSVAVTMADRRGADLLALAAAGNAGQSAAAYAGRAGIDCYAYLPSRAPFPNKAMVNVHGADMRVTGGRYSDALAALHDDLAREWYSLQEFTTPYRHDGYRTLAYEVAGARDWTAPDAVVVGVGTGETLVGIERGFRDLVALGLTDRVPRIHAVQAEGCAPLVDAHDDDGGISAVEYPDTICGELEIPEPAGGALALDALAASGGEAVAVADEDLLESAVALTQRLGTEVGATGGAAAAGAWALAERGELDDDGTVVLVNADAGVKTADLLRSHLMGQGV